Protein AF-0000000080637737 (afdb_homodimer)

Solvent-accessible surface area (backbone atoms only — not comparable to full-atom values): 43503 Å² total; per-residue (Å²): 81,40,26,38,24,38,38,24,80,48,38,53,44,31,70,39,37,52,51,49,50,48,53,51,52,58,51,42,74,76,37,43,33,36,37,25,29,34,24,31,51,66,40,43,60,50,39,50,49,31,47,53,29,14,24,70,58,39,70,64,30,56,56,54,51,49,51,52,50,50,51,53,50,50,29,47,37,65,68,52,45,85,46,72,65,33,52,56,42,44,51,58,49,48,51,52,52,48,50,50,50,52,50,42,48,49,24,30,74,71,48,49,68,52,56,53,53,47,22,46,52,37,43,48,26,12,50,47,40,30,51,52,52,30,43,51,40,42,72,73,70,46,61,51,38,72,38,63,24,48,76,28,34,36,24,48,85,42,52,54,50,25,48,69,42,57,71,63,19,26,53,40,36,33,64,73,63,65,69,76,42,40,33,27,29,30,19,28,37,19,5,23,91,88,61,48,52,24,21,46,36,83,62,13,31,57,26,38,32,22,44,50,21,45,25,61,61,24,71,32,27,34,42,32,42,92,43,61,35,50,48,30,31,57,50,92,69,29,74,76,40,46,72,36,60,47,36,27,54,66,48,48,28,42,34,22,58,33,54,36,88,79,48,60,51,68,27,42,48,45,17,60,75,65,66,34,32,35,31,30,25,11,68,88,45,67,83,50,85,28,14,38,33,26,84,76,42,70,85,67,94,46,60,50,62,32,42,26,44,37,71,55,19,23,39,39,35,43,33,13,77,43,36,57,87,44,75,39,54,66,17,50,55,36,38,30,30,28,74,62,68,44,65,68,58,34,35,13,17,31,36,52,55,24,36,46,24,38,27,31,46,50,89,43,45,66,56,40,52,51,32,45,53,65,69,43,40,69,42,37,72,68,55,21,27,66,58,76,45,74,47,70,60,17,16,39,40,33,42,30,13,80,58,36,45,85,42,50,31,53,63,9,54,52,32,35,51,38,16,76,70,62,47,52,71,42,30,34,12,18,21,70,76,30,32,35,43,22,34,30,29,46,38,91,49,38,57,58,47,52,42,46,49,44,32,73,55,65,76,89,79,40,27,38,25,38,40,24,79,49,37,54,44,31,72,38,37,51,52,48,50,50,53,50,52,56,50,42,75,75,37,44,34,37,37,25,29,34,23,32,50,65,40,42,60,50,38,50,52,31,47,53,28,15,24,71,58,39,71,64,30,56,58,52,51,50,50,50,50,49,50,52,50,51,30,47,40,65,67,54,44,86,45,72,64,32,50,55,44,45,50,57,48,48,52,53,51,49,51,51,50,53,52,42,50,49,24,29,74,69,47,49,66,51,57,54,52,47,23,47,52,38,42,45,26,12,50,47,41,30,52,52,51,30,45,51,39,41,72,73,69,45,61,50,38,73,38,62,24,47,77,28,35,35,24,46,84,43,52,54,50,26,48,69,43,58,72,63,18,25,52,40,36,33,63,72,64,64,70,78,42,40,34,28,27,31,19,28,38,19,5,24,91,89,62,47,52,22,21,45,36,84,63,14,33,57,25,38,32,21,44,51,21,44,25,61,60,23,70,33,28,35,43,32,40,91,44,62,36,51,47,29,31,58,52,91,67,29,76,75,41,46,70,37,59,47,35,28,54,65,47,48,30,43,34,22,59,32,54,37,88,76,50,62,50,70,28,42,50,47,17,60,75,66,66,32,33,35,30,29,24,12,69,88,44,68,85,51,85,27,13,37,31,28,86,78,42,71,85,67,95,46,60,50,62,32,42,26,44,38,71,55,19,23,38,40,35,44,32,12,76,43,36,56,88,44,76,40,55,67,16,50,53,35,38,29,30,28,76,62,68,43,66,68,58,33,35,14,17,32,36,51,55,24,37,45,24,37,27,29,46,48,90,41,44,66,57,39,52,52,32,44,52,65,69,41,38,68,41,35,72,69,55,20,26,64,59,76,46,73,47,69,60,17,16,40,40,34,43,29,14,80,59,35,45,85,43,49,32,53,65,7,52,52,32,35,52,38,16,76,71,60,47,51,70,43,31,33,12,17,22,70,76,31,34,34,44,21,35,30,29,47,39,90,48,39,58,56,46,53,41,46,49,44,31,72,55,65,74,88

Foldseek 3Di:
DEEEEEEQVQLQAQVSLVLVLVVQVVVLVPAFYEYEYFFHPPVLVLLLVLLLCLLQLNPCSVVSLVVVLVRLLRRLCSLQNDDPLSVVLNVVLVVLSVVLVVLSNVSNVVSDADLLSSLVSSQSRLVNSLSSSQSSCVSVVFQEDEAEQQQQWEFDDPAQATHTPQVRSLQSLQVVRVDRGHYYYYFQWYHHPVSRIGGRHPPRSLLVSLSSCLSNVHQAYEYEDADAAQWQEDCVLPVPIDFAAEDELVLVQVQCLFPRVQDHSVSCVSCVVSFHKYFYHYSVCRVRRYYIYTHDDDDDDFLFRHKGKDWQKKKKKWFFQLLAPPPCPVVLLVVLCVVLVWDWSDWDDPDRSGIIMTMGGNVCVVSSQVSCCVSCVVCCVVRRIPDIDMDTQKMKMKTFHQSQPPDPCPVVLLVVLCVVVVWDWDDWDDDDSSGMIMTMTHNVCVSVSRNSNCCSTVVD/DEEEEEEQVQQQAQVSLVLVLVVQVVVLVPAFYEYEYFFHPPVLVLLLVLLLCLLQLNPCSVVSLVVVLVRLLRRLCSLQNDDPLSVVLNVVLVVLSVVLVVLSNVSNVVSDADLLSSLVSSQSRLVNSLSSSQSSCVSVVFQEDEAEQQQQWEFDDPAQATHTPQVRSLQSLQVVRVDRGHYYYYFQWYHHPVSRIGGRHPPRSLLVSLSSCLSNVHQAYEYEDADAAQWQEDCVLPVPIDFAAEDELVLVQVQCLFPRVQDHSVSCVSCVVSFHKYFYHYSVCRVRRYYIYTHDDDDDDFLFRHKGKDWQKKKKKWFFQLLAPPPCPVVLLVVLCVVLVWDWSDWDDPDRSGIIMTMGGNVCVVSSQVSCCVSCVVCCVVRRIPDIDMDTQKMKMKTFHQSQPPDPCLVVLLVVLCVVVVWDWDDWDDDDSSGMIMTMTHNVCVSVSRNSNCCSTVVD

Secondary structure (DSSP, 8-state):
-EEEEE-GGGGSSHHHHHHHHHHHHHHHTTS-EEEEEPPPTTHHHHHHHHHHHHHTT-TTHHHHHHHHHHHHHHHHHHHHTTSHHHHHHHHHHHHHHHHHHHHHHHHHHHT---HHHHHHHHHHHHHHHHHHHHHHHHHTT--EEEE-GGGT-BB-S-TTSPPB-HHHHHHHHHHHT-SSSEEEEE-SEEE-TT--EEE--TTHHHHHHHHHHHHHT-SEEEEEESSSS-BSS-TTT-TT--B-SEEEHHHHHHHHHTT-TT--GGGGHHHHHTT--EEEEETTSTTS--EEEESSPPP-SSS-SEEEEEEEEEEEEEE-GGGTT-TTHHHHHHHHHHHTTPPEEEEEE-SSSSEEEEEEEGGGHHHHHHHHHHHTHHHHHTTSS--EEEEEEEEEEEEE-GGGTT-TTHHHHHHHHHHHTT----EEEE-TT-SEEEEEEEHHHHHHHHHHHHHHHH--/-EEEEE-GGGGSSHHHHHHHHHHHHHHHTTS-EEEEEPPPTTHHHHHHHHHHHHHTT-TTHHHHHHHHHHHHHHHHHHHHTTSHHHHHHHHHHHHHHHHHHHHHHHHHHHT---HHHHHHHHHHHHHHHHHHHHHHHHHTT--EEEE-GGGT-BB-S-TTSPPB-HHHHHHHHHHHT-SSSEEEEE-SEEE-TT--EEE--TTHHHHHHHHHHHHHT-SEEEEEESSSS-BSS-TTT-TT--B-SEEEHHHHHHHHHTT-TT--GGGGHHHHHTT--EEEEETTSTTS--EEEESSPPP-SSS-SEEEEEEEEEEEEEE-GGGTT-TTHHHHHHHHHHHTTPPEEEEEE-SSSSEEEEEEEGGGHHHHHHHHHHHTHHHHHTTSS--EEEEEEEEEEEEE-GGGTT-TTHHHHHHHHHHHTT----EEEE-TT-SEEEEEEEHHHHHHHHHHHHHHHH--

Structure (mmCIF, N/CA/C/O backbone):
data_AF-0000000080637737-model_v1
#
loop_
_entity.id
_entity.type
_entity.pdbx_description
1 polymer Aspartokinase
#
loop_
_atom_site.group_PDB
_atom_site.id
_atom_site.type_symbol
_atom_site.label_atom_id
_atom_site.label_alt_id
_atom_site.label_comp_id
_atom_site.label_asym_id
_atom_site.label_entity_id
_atom_site.label_seq_id
_atom_site.pdbx_PDB_ins_code
_atom_site.Cartn_x
_atom_site.Cartn_y
_atom_site.Cartn_z
_atom_site.occupancy
_atom_site.B_iso_or_equiv
_atom_site.auth_seq_id
_atom_site.auth_comp_id
_atom_site.auth_asym_id
_atom_site.auth_atom_id
_atom_site.pdbx_PDB_model_num
ATOM 1 N N . MET A 1 1 ? -8.844 -33.062 -26.75 1 93.81 1 MET A N 1
ATOM 2 C CA . MET A 1 1 ? -7.668 -33.625 -26.078 1 93.81 1 MET A CA 1
ATOM 3 C C . MET A 1 1 ? -7.648 -33.219 -24.609 1 93.81 1 MET A C 1
ATOM 5 O O . MET A 1 1 ? -8.008 -32.094 -24.25 1 93.81 1 MET A O 1
ATOM 9 N N . LYS A 1 2 ? -7.309 -34.188 -23.781 1 95.25 2 LYS A N 1
ATOM 10 C CA . LYS A 1 2 ? -7.137 -33.938 -22.359 1 95.25 2 LYS A CA 1
ATOM 11 C C . LYS A 1 2 ? -5.66 -33.781 -22 1 95.25 2 LYS A C 1
ATOM 13 O O . LYS A 1 2 ? -4.812 -34.531 -22.484 1 95.25 2 LYS A O 1
ATOM 18 N N . VAL A 1 3 ? -5.445 -32.719 -21.234 1 97.88 3 VAL A N 1
ATOM 19 C CA . VAL A 1 3 ? -4.082 -32.531 -20.75 1 97.88 3 VAL A CA 1
ATOM 20 C C . VAL A 1 3 ? -4.008 -32.906 -19.266 1 97.88 3 VAL A C 1
ATOM 22 O O . VAL A 1 3 ? -4.793 -32.375 -18.469 1 97.88 3 VAL A O 1
ATOM 25 N N . MET A 1 4 ? -3.104 -33.781 -18.938 1 98.25 4 MET A N 1
ATOM 26 C CA . MET A 1 4 ? -2.93 -34.219 -17.562 1 98.25 4 MET A CA 1
ATOM 27 C C . MET A 1 4 ? -1.515 -33.938 -17.078 1 98.25 4 MET A C 1
ATOM 29 O O . MET A 1 4 ? -0.539 -34.344 -17.719 1 98.25 4 MET A O 1
ATOM 33 N N . LYS A 1 5 ? -1.44 -33.219 -16 1 97.5 5 LYS A N 1
ATOM 34 C CA . LYS A 1 5 ? -0.132 -32.969 -15.414 1 97.5 5 LYS A CA 1
ATOM 35 C C . LYS A 1 5 ? 0.053 -33.719 -14.109 1 97.5 5 LYS A C 1
ATOM 37 O O . LYS A 1 5 ? -0.83 -33.719 -13.25 1 97.5 5 LYS A O 1
ATOM 42 N N . PHE A 1 6 ? 1.183 -34.375 -13.984 1 97.38 6 PHE A N 1
ATOM 43 C CA . PHE A 1 6 ? 1.518 -35.094 -12.758 1 97.38 6 PHE A CA 1
ATOM 44 C C . PHE A 1 6 ? 2.799 -34.562 -12.141 1 97.38 6 PHE A C 1
ATOM 46 O O . PHE A 1 6 ? 3.834 -34.5 -12.805 1 97.38 6 PHE A O 1
ATOM 53 N N . GLY A 1 7 ? 2.666 -34.219 -10.898 1 93.12 7 GLY A N 1
ATOM 54 C CA . GLY A 1 7 ? 3.797 -33.656 -10.18 1 93.12 7 GLY A CA 1
ATOM 55 C C . GLY A 1 7 ? 4.766 -34.719 -9.672 1 93.12 7 GLY A C 1
ATOM 56 O O . GLY A 1 7 ? 4.527 -35.906 -9.836 1 93.12 7 GLY A O 1
ATOM 57 N N . GLY A 1 8 ? 5.789 -34.219 -9.016 1 92.94 8 GLY A N 1
ATOM 58 C CA . GLY A 1 8 ? 6.859 -35.094 -8.562 1 92.94 8 GLY A CA 1
ATOM 59 C C . GLY A 1 8 ? 6.395 -36.156 -7.586 1 92.94 8 GLY A C 1
ATOM 60 O O . GLY A 1 8 ? 6.867 -37.281 -7.625 1 92.94 8 GLY A O 1
ATOM 61 N N . SER A 1 9 ? 5.508 -35.781 -6.754 1 91.19 9 SER A N 1
ATOM 62 C CA . SER A 1 9 ? 5.004 -36.75 -5.77 1 91.19 9 SER A CA 1
ATOM 63 C C . SER A 1 9 ? 4.227 -37.875 -6.441 1 91.19 9 SER A C 1
ATOM 65 O O . SER A 1 9 ? 4.207 -39 -5.945 1 91.19 9 SER A O 1
ATOM 67 N N . SER A 1 10 ? 3.625 -37.625 -7.547 1 94.25 10 SER A N 1
ATOM 68 C CA . SER A 1 10 ? 2.822 -38.625 -8.273 1 94.25 10 SER A CA 1
ATOM 69 C C . SER A 1 10 ? 3.705 -39.562 -9.062 1 94.25 10 SER A C 1
ATOM 71 O O . SER A 1 10 ? 3.27 -40.656 -9.43 1 94.25 10 SER A O 1
ATOM 73 N N . VAL A 1 11 ? 4.953 -39.125 -9.312 1 96.44 11 VAL A N 1
ATOM 74 C CA . VAL A 1 11 ? 5.828 -39.938 -10.156 1 96.44 11 VAL A CA 1
ATOM 75 C C . VAL A 1 11 ? 7.125 -40.25 -9.406 1 96.44 11 VAL A C 1
ATOM 77 O O . VAL A 1 11 ? 8.203 -40.281 -10.008 1 96.44 11 VAL A O 1
ATOM 80 N N . ALA A 1 12 ? 7.043 -40.5 -8.156 1 95 12 ALA A N 1
ATOM 81 C CA . ALA A 1 12 ? 8.203 -40.562 -7.273 1 95 12 ALA A CA 1
ATOM 82 C C . ALA A 1 12 ? 8.961 -41.875 -7.477 1 95 12 ALA A C 1
ATOM 84 O O . ALA A 1 12 ? 10.172 -41.938 -7.258 1 95 12 ALA A O 1
ATOM 85 N N . ASP A 1 13 ? 8.242 -42.969 -7.844 1 95 13 ASP A N 1
ATOM 86 C CA . ASP A 1 13 ? 8.859 -44.281 -7.984 1 95 13 ASP A CA 1
ATOM 87 C C . ASP A 1 13 ? 8.078 -45.125 -8.969 1 95 13 ASP A C 1
ATOM 89 O O . ASP A 1 13 ? 7.156 -44.656 -9.633 1 95 13 ASP A O 1
ATOM 93 N N . GLY A 1 14 ? 8.531 -46.344 -9.094 1 96.06 14 GLY A N 1
ATOM 94 C CA . GLY A 1 14 ? 7.961 -47.25 -10.07 1 96.06 14 GLY A CA 1
ATOM 95 C C . GLY A 1 14 ? 6.469 -47.438 -9.891 1 96.06 14 GLY A C 1
ATOM 96 O O . GLY A 1 14 ? 5.688 -47.188 -10.812 1 96.06 14 GLY A O 1
ATOM 97 N N . PRO A 1 15 ? 6.102 -47.844 -8.727 1 96.44 15 PRO A N 1
ATOM 98 C CA . PRO A 1 15 ? 4.676 -48.094 -8.5 1 96.44 15 PRO A CA 1
ATOM 99 C C . PRO A 1 15 ? 3.818 -46.875 -8.758 1 96.44 15 PRO A C 1
ATOM 101 O O . PRO A 1 15 ? 2.725 -46.969 -9.32 1 96.44 15 PRO A O 1
ATOM 104 N N . LYS A 1 16 ? 4.227 -45.75 -8.383 1 96.31 16 LYS A N 1
ATOM 105 C CA . LYS A 1 16 ? 3.467 -44.531 -8.602 1 96.31 16 LYS A CA 1
ATOM 106 C C . LYS A 1 16 ? 3.389 -44.188 -10.086 1 96.31 16 LYS A C 1
ATOM 108 O O . LYS A 1 16 ? 2.35 -43.75 -10.57 1 96.31 16 LYS A O 1
ATOM 113 N N . ILE A 1 17 ? 4.492 -44.406 -10.742 1 97.62 17 ILE A N 1
ATOM 114 C CA . ILE A 1 17 ? 4.5 -44.156 -12.18 1 97.62 17 ILE A CA 1
ATOM 115 C C . ILE A 1 17 ? 3.541 -45.125 -12.875 1 97.62 17 ILE A C 1
ATOM 117 O O . ILE A 1 17 ? 2.799 -44.719 -13.781 1 97.62 17 ILE A O 1
ATOM 121 N N . ALA A 1 18 ? 3.611 -46.312 -12.445 1 97.75 18 ALA A N 1
ATOM 122 C CA . ALA A 1 18 ? 2.684 -47.312 -13 1 97.75 18 ALA A CA 1
ATOM 123 C C . ALA A 1 18 ? 1.235 -46.875 -12.805 1 97.75 18 ALA A C 1
ATOM 125 O O . ALA A 1 18 ? 0.406 -47.031 -13.703 1 97.75 18 ALA A O 1
ATOM 126 N N . HIS A 1 19 ? 1.004 -46.438 -11.648 1 97.12 19 HIS A N 1
ATOM 127 C CA . HIS A 1 19 ? -0.334 -45.938 -11.336 1 97.12 19 HIS A CA 1
ATOM 128 C C . HIS A 1 19 ? -0.714 -44.781 -12.234 1 97.12 19 HIS A C 1
ATOM 130 O O . HIS A 1 19 ? -1.833 -44.719 -12.75 1 97.12 19 HIS A O 1
ATOM 136 N N . VAL A 1 20 ? 0.157 -43.844 -12.391 1 97.5 20 VAL A N 1
ATOM 137 C CA . VAL A 1 20 ? -0.059 -42.688 -13.258 1 97.5 20 VAL A CA 1
ATOM 138 C C . VAL A 1 20 ? -0.357 -43.156 -14.68 1 97.5 20 VAL A C 1
ATOM 140 O O . VAL A 1 20 ? -1.275 -42.656 -15.328 1 97.5 20 VAL A O 1
ATOM 143 N N . VAL A 1 21 ? 0.416 -44.094 -15.172 1 97.94 21 VAL A N 1
ATOM 144 C CA . VAL A 1 21 ? 0.25 -44.625 -16.516 1 97.94 21 VAL A CA 1
ATOM 145 C C . VAL A 1 21 ? -1.136 -45.25 -16.672 1 97.94 21 VAL A C 1
ATOM 147 O O . VAL A 1 21 ? -1.774 -45.125 -17.719 1 97.94 21 VAL A O 1
ATOM 150 N N . GLU A 1 22 ? -1.545 -45.875 -15.633 1 97.38 22 GLU A N 1
ATOM 151 C CA . GLU A 1 22 ? -2.891 -46.438 -15.656 1 97.38 22 GLU A CA 1
ATOM 152 C C . GLU A 1 22 ? -3.945 -45.344 -15.805 1 97.38 22 GLU A C 1
ATOM 154 O O . GLU A 1 22 ? -4.922 -45.531 -16.547 1 97.38 22 GLU A O 1
ATOM 159 N N . LEU A 1 23 ? -3.805 -44.344 -15.102 1 97.12 23 LEU A N 1
ATOM 160 C CA . LEU A 1 23 ? -4.734 -43.219 -15.195 1 97.12 23 LEU A CA 1
ATOM 161 C C . LEU A 1 23 ? -4.723 -42.625 -16.594 1 97.12 23 LEU A C 1
ATOM 163 O O . LEU A 1 23 ? -5.773 -42.281 -17.141 1 97.12 23 LEU A O 1
ATOM 167 N N . VAL A 1 24 ? -3.572 -42.5 -17.141 1 97.75 24 VAL A N 1
ATOM 168 C CA . VAL A 1 24 ? -3.404 -41.906 -18.469 1 97.75 24 VAL A CA 1
ATOM 169 C C . VAL A 1 24 ? -4.066 -42.812 -19.5 1 97.75 24 VAL A C 1
ATOM 171 O O . VAL A 1 24 ? -4.762 -42.344 -20.406 1 97.75 24 VAL A O 1
ATOM 174 N N . ARG A 1 25 ? -3.824 -44.094 -19.359 1 97 25 ARG A N 1
ATOM 175 C CA . ARG A 1 25 ? -4.41 -45.062 -20.281 1 97 25 ARG A CA 1
ATOM 176 C C . ARG A 1 25 ? -5.934 -45 -20.219 1 97 25 ARG A C 1
ATOM 178 O O . ARG A 1 25 ? -6.609 -45.094 -21.234 1 97 25 ARG A O 1
ATOM 185 N N . LYS A 1 26 ? -6.406 -44.969 -19.062 1 95.62 26 LYS A N 1
ATOM 186 C CA . LYS A 1 26 ? -7.852 -44.875 -18.875 1 95.62 26 LYS A CA 1
ATOM 187 C C . LYS A 1 26 ? -8.414 -43.625 -19.562 1 95.62 26 LYS A C 1
ATOM 189 O O . LYS A 1 26 ? -9.469 -43.688 -20.203 1 95.62 26 LYS A O 1
ATOM 194 N N . ALA A 1 27 ? -7.805 -42.562 -19.375 1 94.56 27 ALA A N 1
ATOM 195 C CA . ALA A 1 27 ? -8.242 -41.312 -20.016 1 94.56 27 ALA A CA 1
ATOM 196 C C . ALA A 1 27 ? -8.18 -41.438 -21.531 1 94.56 27 ALA A C 1
ATOM 198 O O . ALA A 1 27 ? -9.047 -40.906 -22.25 1 94.56 27 ALA A O 1
ATOM 199 N N . ARG A 1 28 ? -7.172 -42.094 -22.016 1 95 28 ARG A N 1
ATOM 200 C CA . ARG A 1 28 ? -6.941 -42.25 -23.453 1 95 28 ARG A CA 1
ATOM 201 C C . ARG A 1 28 ? -8.078 -43.031 -24.109 1 95 28 ARG A C 1
ATOM 203 O O . ARG A 1 28 ? -8.352 -42.844 -25.297 1 95 28 ARG A O 1
ATOM 210 N N . GLU A 1 29 ? -8.711 -43.844 -23.391 1 93.5 29 GLU A N 1
ATOM 211 C CA . GLU A 1 29 ? -9.836 -44.625 -23.922 1 93.5 29 GLU A CA 1
ATOM 212 C C . GLU A 1 29 ? -10.961 -43.688 -24.391 1 93.5 29 GLU A C 1
ATOM 214 O O . GLU A 1 29 ? -11.719 -44.031 -25.297 1 93.5 29 GLU A O 1
ATOM 219 N N . ARG A 1 30 ? -10.977 -42.562 -23.875 1 91 30 ARG A N 1
ATOM 220 C CA . ARG A 1 30 ? -12.102 -41.688 -24.141 1 91 30 ARG A CA 1
ATOM 221 C C . ARG A 1 30 ? -11.711 -40.594 -25.141 1 91 30 ARG A C 1
ATOM 223 O O . ARG A 1 30 ? -12.539 -40.125 -25.938 1 91 30 ARG A O 1
ATOM 230 N N . GLU A 1 31 ? -10.508 -40.125 -25.031 1 90.5 31 GLU A N 1
ATOM 231 C CA . GLU A 1 31 ? -10.055 -39.031 -25.859 1 90.5 31 GLU A CA 1
ATOM 232 C C . GLU A 1 31 ? -8.531 -38.969 -25.938 1 90.5 31 GLU A C 1
ATOM 234 O O . GLU A 1 31 ? -7.844 -39.656 -25.156 1 90.5 31 GLU A O 1
ATOM 239 N N . PRO A 1 32 ? -8.016 -38.25 -26.922 1 93.5 32 PRO A N 1
ATOM 240 C CA . PRO A 1 32 ? -6.566 -38.062 -26.953 1 93.5 32 PRO A CA 1
ATOM 241 C C . PRO A 1 32 ? -6.016 -37.406 -25.688 1 93.5 32 PRO A C 1
ATOM 243 O O . PRO A 1 32 ? -6.684 -36.562 -25.094 1 93.5 32 PRO A O 1
ATOM 246 N N . VAL A 1 33 ? -4.77 -37.844 -25.344 1 96.88 33 VAL A N 1
ATOM 247 C CA . VAL A 1 33 ? -4.238 -37.344 -24.062 1 96.88 33 VAL A CA 1
ATOM 248 C C . VAL A 1 33 ? -2.818 -36.844 -24.266 1 96.88 33 VAL A C 1
ATOM 250 O O . VAL A 1 33 ? -2.029 -37.406 -25 1 96.88 33 VAL A O 1
ATOM 253 N N . ALA A 1 34 ? -2.559 -35.688 -23.75 1 98.06 34 ALA A N 1
ATOM 254 C CA . ALA A 1 34 ? -1.2 -35.219 -23.516 1 98.06 34 ALA A CA 1
ATOM 255 C C . ALA A 1 34 ? -0.868 -35.188 -22.016 1 98.06 34 ALA A C 1
ATOM 257 O O . ALA A 1 34 ? -1.606 -34.625 -21.219 1 98.06 34 ALA A O 1
ATOM 258 N N . VAL A 1 35 ? 0.17 -35.875 -21.656 1 98.5 35 VAL A N 1
ATOM 259 C CA . VAL A 1 35 ? 0.587 -35.938 -20.266 1 98.5 35 VAL A CA 1
ATOM 260 C C . VAL A 1 35 ? 1.843 -35.094 -20.047 1 98.5 35 VAL A C 1
ATOM 262 O O . VAL A 1 35 ? 2.822 -35.25 -20.781 1 98.5 35 VAL A O 1
ATOM 265 N N . VAL A 1 36 ? 1.739 -34.156 -19.109 1 98.5 36 VAL A N 1
ATOM 266 C CA . VAL A 1 36 ? 2.885 -33.344 -18.719 1 98.5 36 VAL A CA 1
ATOM 267 C C . VAL A 1 36 ? 3.471 -33.875 -17.422 1 98.5 36 VAL A C 1
ATOM 269 O O . VAL A 1 36 ? 2.764 -33.969 -16.406 1 98.5 36 VAL A O 1
ATOM 272 N N . LEU A 1 37 ? 4.738 -34.156 -17.422 1 98.31 37 LEU A N 1
ATOM 273 C CA . LEU A 1 37 ? 5.328 -34.781 -16.25 1 98.31 37 LEU A CA 1
ATOM 274 C C . LEU A 1 37 ? 6.426 -33.906 -15.656 1 98.31 37 LEU A C 1
ATOM 276 O O . LEU A 1 37 ? 7.191 -33.281 -16.391 1 98.31 37 LEU A O 1
ATOM 280 N N . SER A 1 38 ? 6.41 -33.875 -14.352 1 97 38 SER A N 1
ATOM 281 C CA . SER A 1 38 ? 7.535 -33.312 -13.617 1 97 38 SER A CA 1
ATOM 282 C C . SER A 1 38 ? 8.648 -34.312 -13.43 1 97 38 SER A C 1
ATOM 284 O O . SER A 1 38 ? 8.5 -35.5 -13.805 1 97 38 SER A O 1
ATOM 286 N N . ALA A 1 39 ? 9.766 -33.781 -12.898 1 97.12 39 ALA A N 1
ATOM 287 C CA . ALA A 1 39 ? 10.797 -34.688 -12.445 1 97.12 39 ALA A CA 1
ATOM 288 C C . ALA A 1 39 ? 10.297 -35.531 -11.273 1 97.12 39 ALA A C 1
ATOM 290 O O . ALA A 1 39 ? 9.344 -35.156 -10.586 1 97.12 39 ALA A O 1
ATOM 291 N N . MET A 1 40 ? 10.891 -36.688 -11.18 1 96.75 40 MET A N 1
ATOM 292 C CA . MET A 1 40 ? 10.594 -37.5 -9.992 1 96.75 40 MET A CA 1
ATOM 293 C C . MET A 1 40 ? 10.875 -36.688 -8.727 1 96.75 40 MET A C 1
ATOM 295 O O . MET A 1 40 ? 11.742 -35.812 -8.711 1 96.75 40 MET A O 1
ATOM 299 N N . LYS A 1 41 ? 10.148 -37.031 -7.715 1 95.38 41 LYS A N 1
ATOM 300 C CA . LYS A 1 41 ? 10.258 -36.312 -6.453 1 95.38 41 LYS A CA 1
ATOM 301 C C . LYS A 1 41 ? 11.711 -36.188 -6.012 1 95.38 41 LYS A C 1
ATOM 303 O O . LYS A 1 41 ? 12.43 -37.188 -5.953 1 95.38 41 LYS A O 1
ATOM 308 N N . GLY A 1 42 ? 12.164 -35 -5.781 1 95.12 42 GLY A N 1
ATOM 309 C CA . GLY A 1 42 ? 13.477 -34.75 -5.211 1 95.12 42 GLY A CA 1
ATOM 310 C C . GLY A 1 42 ? 14.578 -34.688 -6.254 1 95.12 42 GLY A C 1
ATOM 311 O O . GLY A 1 42 ? 15.695 -34.25 -5.961 1 95.12 42 GLY A O 1
ATOM 312 N N . VAL A 1 43 ? 14.352 -35.062 -7.434 1 97 43 VAL A N 1
ATOM 313 C CA . VAL A 1 43 ? 15.383 -35.188 -8.453 1 97 43 VAL A CA 1
ATOM 314 C C . VAL A 1 43 ? 15.867 -33.781 -8.867 1 97 43 VAL A C 1
ATOM 316 O O . VAL A 1 43 ? 17.062 -33.562 -9.039 1 97 43 VAL A O 1
ATOM 319 N N . THR A 1 44 ? 14.953 -32.812 -9.078 1 96.19 44 THR A N 1
ATOM 320 C CA . THR A 1 44 ? 15.367 -31.484 -9.453 1 96.19 44 THR A CA 1
ATOM 321 C C . THR A 1 44 ? 16.328 -30.891 -8.422 1 96.19 44 THR A C 1
ATOM 323 O O . THR A 1 44 ? 17.359 -30.328 -8.781 1 96.19 44 THR A O 1
ATOM 326 N N . ASP A 1 45 ? 16 -31.062 -7.191 1 95.38 45 ASP A N 1
ATOM 327 C CA . ASP A 1 45 ? 16.859 -30.562 -6.121 1 95.38 45 ASP A CA 1
ATOM 328 C C . ASP A 1 45 ? 18.234 -31.25 -6.164 1 95.38 45 ASP A C 1
ATOM 330 O O . ASP A 1 45 ? 19.25 -30.609 -5.926 1 95.38 45 ASP A O 1
ATOM 334 N N . LEU A 1 46 ? 18.188 -32.469 -6.359 1 97.19 46 LEU A N 1
ATOM 335 C CA . LEU A 1 46 ? 19.422 -33.25 -6.453 1 97.19 46 LEU A CA 1
ATOM 336 C C . LEU A 1 46 ? 20.297 -32.75 -7.598 1 97.19 46 LEU A C 1
ATOM 338 O O . LEU A 1 46 ? 21.5 -32.625 -7.449 1 97.19 46 LEU A O 1
ATOM 342 N N . LEU A 1 47 ? 19.703 -32.5 -8.711 1 98.25 47 LEU A N 1
ATOM 343 C CA . LEU A 1 47 ? 20.406 -31.969 -9.883 1 98.25 47 LEU A CA 1
ATOM 344 C C . LEU A 1 47 ? 21.062 -30.625 -9.578 1 98.25 47 LEU A C 1
ATOM 346 O O . LEU A 1 47 ? 22.234 -30.406 -9.914 1 98.25 47 LEU A O 1
ATOM 350 N N . LEU A 1 48 ? 20.312 -29.766 -8.992 1 96.75 48 LEU A N 1
ATOM 351 C CA . LEU A 1 48 ? 20.828 -28.453 -8.664 1 96.75 48 LEU A CA 1
ATOM 352 C C . LEU A 1 48 ? 21.969 -28.547 -7.656 1 96.75 48 LEU A C 1
ATOM 354 O O . LEU A 1 48 ? 22.953 -27.828 -7.762 1 96.75 48 LEU A O 1
ATOM 358 N N . SER A 1 49 ? 21.797 -29.422 -6.715 1 97.5 49 SER A N 1
ATOM 359 C CA . SER A 1 49 ? 22.844 -29.672 -5.742 1 97.5 49 SER A CA 1
ATOM 360 C C . SER A 1 49 ? 24.125 -30.172 -6.422 1 97.5 49 SER A C 1
ATOM 362 O O . SER A 1 49 ? 25.219 -29.734 -6.09 1 97.5 49 SER A O 1
ATOM 364 N N . MET A 1 50 ? 23.984 -31.047 -7.344 1 98.19 50 MET A N 1
ATOM 365 C CA . MET A 1 50 ? 25.125 -31.578 -8.086 1 98.19 50 MET A CA 1
ATOM 366 C C . MET A 1 50 ? 25.844 -30.469 -8.844 1 98.19 50 MET A C 1
ATOM 368 O O . MET A 1 50 ? 27.078 -30.422 -8.875 1 98.19 50 MET A O 1
ATOM 372 N N . ALA A 1 51 ? 25.047 -29.625 -9.453 1 97.56 51 ALA A N 1
ATOM 373 C CA . ALA A 1 51 ? 25.641 -28.516 -10.195 1 97.56 51 ALA A CA 1
ATOM 374 C C . ALA A 1 51 ? 26.453 -27.609 -9.281 1 97.56 51 ALA A C 1
ATOM 376 O O . ALA A 1 51 ? 27.547 -27.172 -9.648 1 97.56 51 ALA A O 1
ATOM 377 N N . ARG A 1 52 ? 25.938 -27.344 -8.141 1 96.81 52 ARG A N 1
ATOM 378 C CA . ARG A 1 52 ? 26.641 -26.484 -7.176 1 96.81 52 ARG A CA 1
ATOM 379 C C . ARG A 1 52 ? 27.922 -27.156 -6.691 1 96.81 52 ARG A C 1
ATOM 381 O O . ARG A 1 52 ? 28.953 -26.484 -6.555 1 96.81 52 ARG A O 1
ATOM 388 N N . LYS A 1 53 ? 27.828 -28.359 -6.363 1 97.44 53 LYS A N 1
ATOM 389 C CA . LYS A 1 53 ? 29 -29.125 -5.941 1 97.44 53 LYS A CA 1
ATOM 390 C C . LYS A 1 53 ? 30.062 -29.125 -7.035 1 97.44 53 LYS A C 1
ATOM 392 O O . LYS A 1 53 ? 31.25 -28.922 -6.758 1 97.44 53 LYS A O 1
ATOM 397 N N . ALA A 1 54 ? 29.641 -29.359 -8.273 1 97.12 54 ALA A N 1
ATOM 398 C CA . ALA A 1 54 ? 30.562 -29.359 -9.406 1 97.12 54 ALA A CA 1
ATOM 399 C C . ALA A 1 54 ? 31.234 -28 -9.555 1 97.12 54 ALA A C 1
ATOM 401 O O . ALA A 1 54 ? 32.438 -27.922 -9.781 1 97.12 54 ALA A O 1
ATOM 402 N N . GLU A 1 55 ? 30.422 -27.016 -9.484 1 96.62 55 GLU A N 1
ATOM 403 C CA . GLU A 1 55 ? 30.938 -25.641 -9.594 1 96.62 55 GLU A CA 1
ATOM 404 C C . GLU A 1 55 ? 32.031 -25.375 -8.555 1 96.62 55 GLU A C 1
ATOM 406 O O . GLU A 1 55 ? 33 -24.703 -8.836 1 96.62 55 GLU A O 1
ATOM 411 N N . SER A 1 56 ? 31.859 -25.922 -7.367 1 96.81 56 SER A N 1
ATOM 412 C CA . SER A 1 56 ? 32.781 -25.703 -6.262 1 96.81 56 SER A CA 1
ATOM 413 C C . SER A 1 56 ? 33.969 -26.656 -6.32 1 96.81 56 SER A C 1
ATOM 415 O O . SER A 1 56 ? 34.875 -26.578 -5.488 1 96.81 56 SER A O 1
ATOM 417 N N . GLY A 1 57 ? 33.906 -27.547 -7.164 1 94.12 57 GLY A N 1
ATOM 418 C CA . GLY A 1 57 ? 34.969 -28.531 -7.281 1 94.12 57 GLY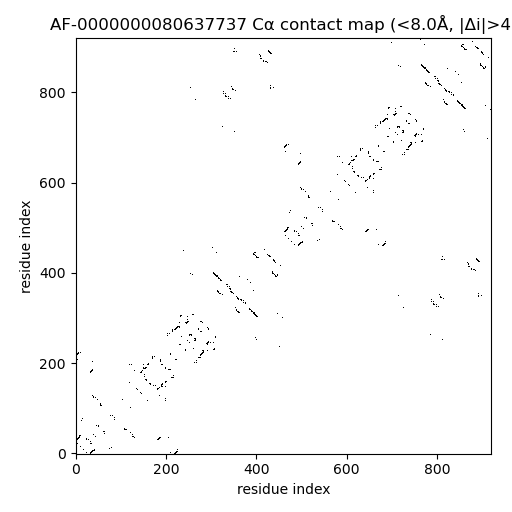 A CA 1
ATOM 419 C C . GLY A 1 57 ? 34.844 -29.688 -6.309 1 94.12 57 GLY A C 1
ATOM 420 O O . GLY A 1 57 ? 35.812 -30.406 -6.062 1 94.12 57 GLY A O 1
ATOM 421 N N . ASP A 1 58 ? 33.688 -29.812 -5.719 1 96.62 58 ASP A N 1
ATOM 422 C CA . ASP A 1 58 ? 33.406 -30.922 -4.812 1 96.62 58 ASP A CA 1
ATOM 423 C C . ASP A 1 58 ? 33.094 -32.188 -5.594 1 96.62 58 ASP A C 1
ATOM 425 O O . ASP A 1 58 ? 32.062 -32.312 -6.238 1 96.62 58 ASP A O 1
ATOM 429 N N . PRO A 1 59 ? 33.938 -33.219 -5.516 1 94.31 59 PRO A N 1
ATOM 430 C CA . PRO A 1 59 ? 33.75 -34.406 -6.336 1 94.31 59 PRO A CA 1
ATOM 431 C C . PRO A 1 59 ? 32.594 -35.281 -5.863 1 94.31 59 PRO A C 1
ATOM 433 O O . PRO A 1 59 ? 32.188 -36.219 -6.555 1 94.31 59 PRO A O 1
ATOM 436 N N . SER A 1 60 ? 32 -34.906 -4.77 1 97.44 60 SER A N 1
ATOM 437 C CA . SER A 1 60 ? 30.922 -35.719 -4.207 1 97.44 60 SER A CA 1
ATOM 438 C C . SER A 1 60 ? 29.688 -35.719 -5.105 1 97.44 60 SER A C 1
ATOM 440 O O . SER A 1 60 ? 28.781 -36.531 -4.938 1 97.44 60 SER A O 1
ATOM 442 N N . TYR A 1 61 ? 29.641 -34.781 -6.102 1 97.69 61 TYR A N 1
ATOM 443 C CA . TYR A 1 61 ? 28.516 -34.781 -7.027 1 97.69 61 TYR A CA 1
ATOM 444 C C . TYR A 1 61 ? 28.469 -36.094 -7.82 1 97.69 61 TYR A C 1
ATOM 446 O O . TYR A 1 61 ? 27.406 -36.5 -8.297 1 97.69 61 TYR A O 1
ATOM 454 N N . ARG A 1 62 ? 29.594 -36.812 -7.965 1 97.56 62 ARG A N 1
ATOM 455 C CA . ARG A 1 62 ? 29.656 -38.094 -8.688 1 97.56 62 ARG A CA 1
ATOM 456 C C . ARG A 1 62 ? 28.891 -39.188 -7.941 1 97.56 62 ARG A C 1
ATOM 458 O O . ARG A 1 62 ? 28.297 -40.062 -8.562 1 97.56 62 ARG A O 1
ATOM 465 N N . GLU A 1 63 ? 29.031 -39.094 -6.637 1 98 63 GLU A N 1
ATOM 466 C CA . GLU A 1 63 ? 28.25 -40.031 -5.828 1 98 63 GLU A CA 1
ATOM 467 C C . GLU A 1 63 ? 26.75 -39.75 -5.988 1 98 63 GLU A C 1
ATOM 469 O O . GLU A 1 63 ? 25.953 -40.688 -6.047 1 98 63 GLU A O 1
ATOM 474 N N . ASP A 1 64 ? 26.391 -38.469 -5.969 1 98.12 64 ASP A N 1
ATOM 475 C CA . ASP A 1 64 ? 25 -38.094 -6.195 1 98.12 64 ASP A CA 1
ATOM 476 C C . ASP A 1 64 ? 24.516 -38.594 -7.559 1 98.12 64 ASP A C 1
ATOM 478 O O . ASP A 1 64 ? 23.375 -39.062 -7.688 1 98.12 64 ASP A O 1
ATOM 482 N N . LEU A 1 65 ? 25.375 -38.438 -8.562 1 98.25 65 LEU A N 1
ATOM 483 C CA . LEU A 1 65 ? 25.031 -38.875 -9.906 1 98.25 65 LEU A CA 1
ATOM 484 C C . LEU A 1 65 ? 24.844 -40.406 -9.945 1 98.25 65 LEU A C 1
ATOM 486 O O . LEU A 1 65 ? 23.953 -40.906 -10.625 1 98.25 65 LEU A O 1
ATOM 490 N N . SER A 1 66 ? 25.672 -41.094 -9.25 1 98.06 66 SER A N 1
ATOM 491 C CA . SER A 1 66 ? 25.547 -42.562 -9.148 1 98.06 66 SER A CA 1
ATOM 492 C C . SER A 1 66 ? 24.234 -42.938 -8.477 1 98.06 66 SER A C 1
ATOM 494 O O . SER A 1 66 ? 23.578 -43.906 -8.891 1 98.06 66 SER A O 1
ATOM 496 N N . SER A 1 67 ? 23.953 -42.25 -7.441 1 97.69 67 SER A N 1
ATOM 497 C CA . SER A 1 67 ? 22.688 -42.5 -6.746 1 97.69 67 SER A CA 1
ATOM 498 C C . SER A 1 67 ? 21.5 -42.25 -7.668 1 97.69 67 SER A C 1
ATOM 500 O O . SER A 1 67 ? 20.547 -43.031 -7.656 1 97.69 67 SER A O 1
ATOM 502 N N . LEU A 1 68 ? 21.516 -41.188 -8.422 1 98.12 68 LEU A N 1
ATOM 503 C CA . LEU A 1 68 ? 20.453 -40.906 -9.383 1 98.12 68 LEU A CA 1
ATOM 504 C C . LEU A 1 68 ? 20.344 -42 -10.43 1 98.12 68 LEU A C 1
ATOM 506 O O . LEU A 1 68 ? 19.25 -42.406 -10.789 1 98.12 68 LEU A O 1
ATOM 510 N N . THR A 1 69 ? 21.469 -42.469 -10.922 1 98.12 69 THR A N 1
ATOM 511 C CA . THR A 1 69 ? 21.516 -43.531 -11.914 1 98.12 69 THR A CA 1
ATOM 512 C C . THR A 1 69 ? 20.875 -44.812 -11.367 1 98.12 69 THR A C 1
ATOM 514 O O . THR A 1 69 ? 20.078 -45.438 -12.047 1 98.12 69 THR A O 1
ATOM 517 N N . SER A 1 70 ? 21.25 -45.094 -10.148 1 97.56 70 SER A N 1
ATOM 518 C CA . SER A 1 70 ? 20.688 -46.281 -9.508 1 97.56 70 SER A CA 1
ATOM 519 C C . SER A 1 70 ? 19.172 -46.156 -9.344 1 97.56 70 SER A C 1
ATOM 521 O O . SER A 1 70 ? 18.453 -47.125 -9.555 1 97.56 70 SER A O 1
ATOM 523 N N . ARG A 1 71 ? 18.75 -45.031 -8.969 1 97.19 71 ARG A N 1
ATOM 524 C CA . ARG A 1 71 ? 17.312 -44.812 -8.797 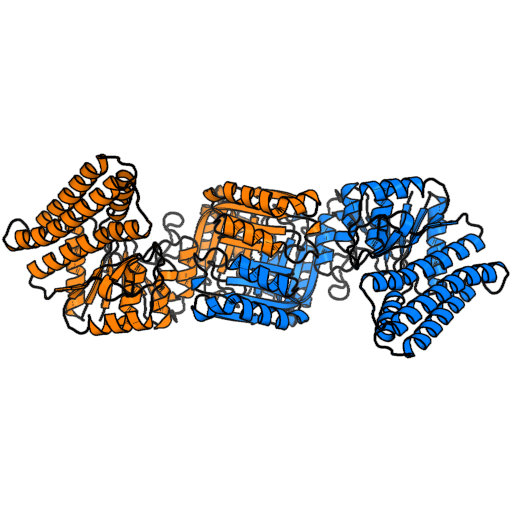1 97.19 71 ARG A CA 1
ATOM 525 C C . ARG A 1 71 ? 16.578 -45 -10.117 1 97.19 71 ARG A C 1
ATOM 527 O O . ARG A 1 71 ? 15.484 -45.562 -10.148 1 97.19 71 ARG A O 1
ATOM 534 N N . GLN A 1 72 ? 17.125 -44.469 -11.188 1 97.19 72 GLN A N 1
ATOM 535 C CA . GLN A 1 72 ? 16.516 -44.625 -12.508 1 97.19 72 GLN A CA 1
ATOM 536 C C . GLN A 1 72 ? 16.453 -46.094 -12.914 1 97.19 72 GLN A C 1
ATOM 538 O O . GLN A 1 72 ? 15.445 -46.562 -13.438 1 97.19 72 GLN A O 1
ATOM 543 N N . LYS A 1 73 ? 17.5 -46.75 -12.648 1 95.56 73 LYS A N 1
ATOM 544 C CA . LYS A 1 73 ? 17.578 -48.156 -13.008 1 95.56 73 LYS A CA 1
ATOM 545 C C . LYS A 1 73 ? 16.547 -48.969 -12.211 1 95.56 73 LYS A C 1
ATOM 547 O O . LYS A 1 73 ? 15.883 -49.844 -12.766 1 95.56 73 LYS A O 1
ATOM 552 N N . GLU A 1 74 ? 16.531 -48.719 -10.984 1 96.06 74 GLU A N 1
ATOM 553 C CA . GLU A 1 74 ? 15.562 -49.375 -10.125 1 96.06 74 GLU A CA 1
ATOM 554 C C . GLU A 1 74 ? 14.133 -49.125 -10.57 1 96.06 74 GLU A C 1
ATOM 556 O O . GLU A 1 74 ? 13.297 -50.031 -10.562 1 96.06 74 GLU A O 1
ATOM 561 N N . THR A 1 75 ? 13.859 -47.938 -10.891 1 96.81 75 THR A N 1
ATOM 562 C CA . THR A 1 75 ? 12.531 -47.562 -11.352 1 96.81 75 THR A CA 1
ATOM 563 C C . THR A 1 75 ? 12.172 -48.281 -12.641 1 96.81 75 THR A C 1
ATOM 565 O O . THR A 1 75 ? 11.078 -48.812 -12.773 1 96.81 75 THR A O 1
ATOM 568 N N . LEU A 1 76 ? 13.094 -48.312 -13.57 1 95.62 76 LEU A N 1
ATOM 569 C CA . LEU A 1 76 ? 12.859 -48.969 -14.844 1 95.62 76 LEU A CA 1
ATOM 570 C C . LEU A 1 76 ? 12.633 -50.469 -14.641 1 95.62 76 LEU A C 1
ATOM 572 O O . LEU A 1 76 ? 11.742 -51.062 -15.266 1 95.62 76 LEU A O 1
ATOM 576 N N . SER A 1 77 ? 13.453 -51 -13.75 1 94.94 77 SER A N 1
ATOM 577 C CA . SER A 1 77 ? 13.32 -52.406 -13.453 1 94.94 77 SER A CA 1
ATOM 578 C C . SER A 1 77 ? 11.969 -52.719 -12.82 1 94.94 77 SER A C 1
ATOM 580 O O . SER A 1 77 ? 11.375 -53.75 -13.102 1 94.94 77 SER A O 1
ATOM 582 N N . SER A 1 78 ? 11.602 -51.906 -12.031 1 95.88 78 SER A N 1
ATOM 583 C CA . SER A 1 78 ? 10.312 -52.094 -11.367 1 95.88 78 SER A CA 1
ATOM 584 C C . SER A 1 78 ? 9.164 -52.031 -12.359 1 95.88 78 SER A C 1
ATOM 586 O O . SER A 1 78 ? 8.156 -52.719 -12.203 1 95.88 78 SER A O 1
ATOM 588 N N . LEU A 1 79 ? 9.25 -51.344 -13.406 1 96.25 79 LEU A N 1
ATOM 589 C CA . LEU A 1 79 ? 8.172 -51.062 -14.359 1 96.25 79 LEU A CA 1
ATOM 590 C C . LEU A 1 79 ? 8.18 -52.094 -15.484 1 96.25 79 LEU A C 1
ATOM 592 O O . LEU A 1 79 ? 7.117 -52.562 -15.93 1 96.25 79 LEU A O 1
ATOM 596 N N . MET A 1 80 ? 9.383 -52.438 -15.969 1 94.62 80 MET A N 1
ATOM 597 C CA . MET A 1 80 ? 9.445 -53.188 -17.219 1 94.62 80 MET A CA 1
ATOM 598 C C . MET A 1 80 ? 10.133 -54.531 -17.016 1 94.62 80 MET A C 1
ATOM 600 O O . MET A 1 80 ? 10.195 -55.344 -17.938 1 94.62 80 MET A O 1
ATOM 604 N N . GLY A 1 81 ? 10.641 -54.75 -15.875 1 90 81 GLY A N 1
ATOM 605 C CA . GLY A 1 81 ? 11.398 -56 -15.656 1 90 81 GLY A CA 1
ATOM 606 C C . GLY A 1 81 ? 12.742 -56 -16.359 1 90 81 GLY A C 1
ATOM 607 O O . GLY A 1 81 ? 13.422 -54.969 -16.422 1 90 81 GLY A O 1
ATOM 608 N N . ASP A 1 82 ? 13.32 -57.125 -16.828 1 83.38 82 ASP A N 1
ATOM 609 C CA . ASP A 1 82 ? 14.664 -57.25 -17.391 1 83.38 82 ASP A CA 1
ATOM 610 C C . ASP A 1 82 ? 14.602 -57.656 -18.859 1 83.38 82 ASP A C 1
ATOM 612 O O . ASP A 1 82 ? 15.609 -58.094 -19.422 1 83.38 82 ASP A O 1
ATOM 616 N N . GLY A 1 83 ? 13.57 -57.531 -19.547 1 85.44 83 GLY A N 1
ATOM 617 C CA . GLY A 1 83 ? 13.422 -57.969 -20.922 1 85.44 83 GLY A CA 1
ATOM 618 C C . GLY A 1 83 ? 13.984 -56.969 -21.938 1 85.44 83 GLY A C 1
ATOM 619 O O . GLY A 1 83 ? 14.703 -56.062 -21.562 1 85.44 83 GLY A O 1
ATOM 620 N N . THR A 1 84 ? 13.906 -57.25 -23.234 1 87.44 84 THR A N 1
ATOM 621 C CA . THR A 1 84 ? 14.461 -56.469 -24.344 1 87.44 84 THR A CA 1
ATOM 622 C C . THR A 1 84 ? 13.977 -55.031 -24.312 1 87.44 84 THR A C 1
ATOM 624 O O . THR A 1 84 ? 14.75 -54.094 -24.562 1 87.44 84 THR A O 1
ATOM 627 N N . GLN A 1 85 ? 12.781 -54.906 -24.016 1 90.25 85 GLN A N 1
ATOM 628 C CA . GLN A 1 85 ? 12.234 -53.562 -23.969 1 90.25 85 GLN A CA 1
ATOM 629 C C . GLN A 1 85 ? 12.867 -52.75 -22.828 1 90.25 85 GLN A C 1
ATOM 631 O O . GLN A 1 85 ? 13.117 -51.562 -22.984 1 90.25 85 GLN A O 1
ATOM 636 N N . ALA A 1 86 ? 13.102 -53.406 -21.719 1 93.19 86 ALA A N 1
ATOM 637 C CA . ALA A 1 86 ? 13.773 -52.75 -20.578 1 93.19 86 ALA A CA 1
ATOM 638 C C . ALA A 1 86 ? 15.18 -52.312 -20.953 1 93.19 86 ALA A C 1
ATOM 640 O O . ALA A 1 86 ? 15.641 -51.25 -20.531 1 93.19 86 ALA A O 1
ATOM 641 N N . GLY A 1 87 ? 15.844 -53.125 -21.703 1 93.44 87 GLY A N 1
ATOM 642 C CA . GLY A 1 87 ? 17.188 -52.75 -22.172 1 93.44 87 GLY A CA 1
ATOM 643 C C . GLY A 1 87 ? 17.203 -51.531 -23.047 1 93.44 87 GLY A C 1
ATOM 644 O O . GLY A 1 87 ? 18.062 -50.656 -22.875 1 93.44 87 GLY A O 1
ATOM 645 N N . ALA A 1 88 ? 16.328 -51.5 -24 1 93.44 88 ALA A N 1
ATOM 646 C CA . ALA A 1 88 ? 16.219 -50.344 -24.875 1 93.44 88 ALA A CA 1
ATOM 647 C C . ALA A 1 88 ? 15.875 -49.062 -24.094 1 93.44 88 ALA A C 1
ATOM 649 O O . ALA A 1 88 ? 16.391 -48 -24.391 1 93.44 88 ALA A O 1
ATOM 650 N N . ALA A 1 89 ? 14.953 -49.25 -23.188 1 95.31 89 ALA A N 1
ATOM 651 C CA . ALA A 1 89 ? 14.578 -48.125 -22.344 1 95.31 89 ALA A CA 1
ATOM 652 C C . ALA A 1 89 ? 15.773 -47.625 -21.531 1 95.31 89 ALA A C 1
ATOM 654 O O . ALA A 1 89 ? 15.977 -46.406 -21.406 1 95.31 89 ALA A O 1
ATOM 655 N N . TRP A 1 90 ? 16.516 -48.5 -20.984 1 96.31 90 TRP A N 1
ATOM 656 C CA . TRP A 1 90 ? 17.688 -48.125 -20.203 1 96.31 90 TRP A CA 1
ATOM 657 C C . TRP A 1 90 ? 18.719 -47.406 -21.078 1 96.31 90 TRP A C 1
ATOM 659 O O . TRP A 1 90 ? 19.375 -46.469 -20.641 1 96.31 90 TRP A O 1
ATOM 669 N N . ASP A 1 91 ? 18.891 -47.875 -22.281 1 96.81 91 ASP A N 1
ATOM 670 C CA . ASP A 1 91 ? 19.828 -47.25 -23.188 1 96.81 91 ASP A CA 1
ATOM 671 C C . ASP A 1 91 ? 19.484 -45.75 -23.375 1 96.81 91 ASP A C 1
ATOM 673 O O . ASP A 1 91 ? 20.391 -44.906 -23.375 1 96.81 91 ASP A O 1
ATOM 677 N N . ALA A 1 92 ? 18.234 -45.562 -23.562 1 96.56 92 ALA A N 1
ATOM 678 C CA . ALA A 1 92 ? 17.797 -44.188 -23.75 1 96.56 92 ALA A CA 1
ATOM 679 C C . ALA A 1 92 ? 18.047 -43.344 -22.484 1 96.56 92 ALA A C 1
ATOM 681 O O . ALA A 1 92 ? 18.547 -42.219 -22.562 1 96.56 92 ALA A O 1
ATOM 682 N N . VAL A 1 93 ? 17.734 -43.875 -21.312 1 97.69 93 VAL A N 1
ATOM 683 C CA . VAL A 1 93 ? 17.906 -43.156 -20.047 1 97.69 93 VAL A CA 1
ATOM 684 C C . VAL A 1 93 ? 19.391 -43 -19.734 1 97.69 93 VAL A C 1
ATOM 686 O O . VAL A 1 93 ? 19.812 -41.938 -19.297 1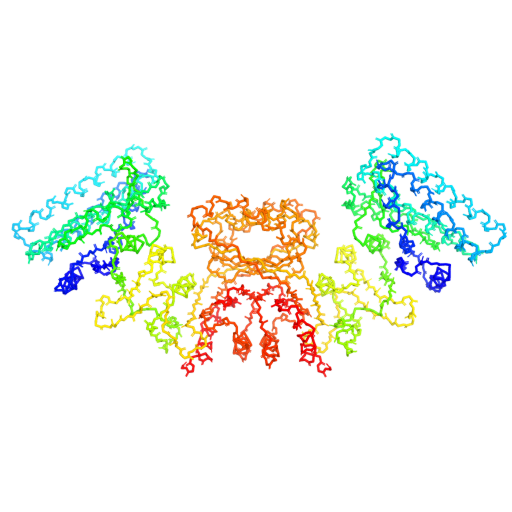 97.69 93 VAL A O 1
ATOM 689 N N . SER A 1 94 ? 20.125 -44.031 -19.953 1 97.62 94 SER A N 1
ATOM 690 C CA . SER A 1 94 ? 21.547 -44 -19.672 1 97.62 94 SER A CA 1
ATOM 691 C C . SER A 1 94 ? 22.266 -42.969 -20.547 1 97.62 94 SER A C 1
ATOM 693 O O . SER A 1 94 ? 23.234 -42.344 -20.109 1 97.62 94 SER A O 1
ATOM 695 N N . ALA A 1 95 ? 21.828 -42.875 -21.766 1 97.88 95 ALA A N 1
ATOM 696 C CA . ALA A 1 95 ? 22.406 -41.844 -22.641 1 97.88 95 ALA A CA 1
ATOM 697 C C . ALA A 1 95 ? 22.234 -40.438 -22.047 1 97.88 95 ALA A C 1
ATOM 699 O O . ALA A 1 95 ? 23.156 -39.625 -22.125 1 97.88 95 ALA A O 1
ATOM 700 N N . LEU A 1 96 ? 21.109 -40.156 -21.531 1 98.31 96 LEU A N 1
ATOM 701 C CA . LEU A 1 96 ? 20.859 -38.875 -20.891 1 98.31 96 LEU A CA 1
ATOM 702 C C . LEU A 1 96 ? 21.734 -38.688 -19.672 1 98.31 96 LEU A C 1
ATOM 704 O O . LEU A 1 96 ? 22.25 -37.594 -19.422 1 98.31 96 LEU A O 1
ATOM 708 N N . LEU A 1 97 ? 21.859 -39.75 -18.906 1 98.38 97 LEU A N 1
ATOM 709 C CA . LEU A 1 97 ? 22.688 -39.719 -17.703 1 98.38 97 LEU A CA 1
ATOM 710 C C . LEU A 1 97 ? 24.156 -39.469 -18.062 1 98.38 97 LEU A C 1
ATOM 712 O O . LEU A 1 97 ? 24.875 -38.781 -17.328 1 98.38 97 LEU A O 1
ATOM 716 N N . GLU A 1 98 ? 24.547 -40.031 -19.141 1 97.94 98 GLU A N 1
ATOM 717 C CA . GLU A 1 98 ? 25.906 -39.781 -19.625 1 97.94 98 GLU A CA 1
ATOM 718 C C . GLU A 1 98 ? 26.109 -38.312 -20.031 1 97.94 98 GLU A C 1
ATOM 720 O O . GLU A 1 98 ? 27.141 -37.719 -19.75 1 97.94 98 GLU A O 1
ATOM 725 N N . ASP A 1 99 ? 25.156 -37.844 -20.734 1 97.94 99 ASP A N 1
ATOM 726 C CA . ASP A 1 99 ? 25.188 -36.438 -21.078 1 97.94 99 ASP A CA 1
ATOM 727 C C . ASP A 1 99 ? 25.312 -35.562 -19.828 1 97.94 99 ASP A C 1
ATOM 729 O O . ASP A 1 99 ? 26.109 -34.625 -19.797 1 97.94 99 ASP A O 1
ATOM 733 N N . LEU A 1 100 ? 24.453 -35.844 -18.844 1 98.5 100 LEU A N 1
ATOM 734 C CA . LEU A 1 100 ? 24.469 -35.094 -17.578 1 98.5 100 LEU A CA 1
ATOM 735 C C . LEU A 1 100 ? 25.844 -35.188 -16.922 1 98.5 100 LEU A C 1
ATOM 737 O O . LEU A 1 100 ? 26.359 -34.156 -16.422 1 98.5 100 LEU A O 1
ATOM 741 N N . SER A 1 101 ? 26.359 -36.375 -16.922 1 98.12 101 SER A N 1
ATOM 742 C CA . SER A 1 101 ? 27.688 -36.562 -16.359 1 98.12 101 SER A CA 1
ATOM 743 C C . SER A 1 101 ? 28.719 -35.688 -17.047 1 98.12 101 SER A C 1
ATOM 745 O O . SER A 1 101 ? 29.547 -35.062 -16.375 1 98.12 101 SER A O 1
ATOM 747 N N . SER A 1 102 ? 28.703 -35.656 -18.359 1 97.88 102 SER A N 1
ATOM 748 C CA . SER A 1 102 ? 29.641 -34.844 -19.125 1 97.88 102 SER A CA 1
ATOM 749 C C . SER A 1 102 ? 29.469 -33.344 -18.812 1 97.88 102 SER A C 1
ATOM 751 O O . SER A 1 102 ? 30.453 -32.625 -18.703 1 97.88 102 SER A O 1
ATOM 753 N N . ILE A 1 103 ? 28.297 -32.906 -18.734 1 97.69 103 ILE A N 1
ATOM 754 C CA . ILE A 1 103 ? 28 -31.516 -18.453 1 97.69 103 ILE A CA 1
ATOM 755 C C . ILE A 1 103 ? 28.516 -31.141 -17.062 1 97.69 103 ILE A C 1
ATOM 757 O O . ILE A 1 103 ? 29.156 -30.109 -16.891 1 97.69 103 ILE A O 1
ATOM 761 N N . LEU A 1 104 ? 28.203 -31.953 -16.031 1 98.12 104 LEU A N 1
ATOM 762 C CA . LEU A 1 104 ? 28.656 -31.703 -14.664 1 98.12 104 LEU A CA 1
ATOM 763 C C . LEU A 1 104 ? 30.188 -31.688 -14.594 1 98.12 104 LEU A C 1
ATOM 765 O O . LEU A 1 104 ? 30.766 -30.875 -13.867 1 98.12 104 LEU A O 1
ATOM 769 N N . HIS A 1 105 ? 30.734 -32.562 -15.352 1 97 105 HIS A N 1
ATOM 770 C CA . HIS A 1 105 ? 32.188 -32.594 -15.414 1 97 105 HIS A CA 1
ATOM 771 C C . HIS A 1 105 ? 32.719 -31.281 -16.016 1 97 105 HIS A C 1
ATOM 773 O O . HIS A 1 105 ? 33.75 -30.75 -15.539 1 97 105 HIS A O 1
ATOM 779 N N . GLY A 1 106 ? 32.125 -30.859 -17.078 1 95.06 106 GLY A N 1
ATOM 780 C CA . GLY A 1 106 ? 32.5 -29.562 -17.641 1 95.06 106 GLY A CA 1
ATOM 781 C C . GLY A 1 106 ? 32.438 -28.438 -16.625 1 95.06 106 GLY A C 1
ATOM 782 O O . GLY A 1 106 ? 33.312 -27.594 -16.562 1 95.06 106 GLY A O 1
ATOM 783 N N . ILE A 1 107 ? 31.312 -28.359 -15.875 1 96.5 107 ILE A N 1
ATOM 784 C CA . ILE A 1 107 ? 31.109 -27.344 -14.852 1 96.5 107 ILE A CA 1
ATOM 785 C C . ILE A 1 107 ? 32.219 -27.438 -13.812 1 96.5 107 ILE A C 1
ATOM 787 O O . ILE A 1 107 ? 32.75 -26.406 -13.352 1 96.5 107 ILE A O 1
ATOM 791 N N . GLU A 1 108 ? 32.531 -28.656 -13.453 1 96.06 108 GLU A N 1
ATOM 792 C CA . GLU A 1 108 ? 33.625 -28.891 -12.492 1 96.06 108 GLU A CA 1
ATOM 793 C C . GLU A 1 108 ? 34.938 -28.328 -13.008 1 96.06 108 GLU A C 1
ATOM 795 O O . GLU A 1 108 ? 35.688 -27.719 -12.25 1 96.06 108 GLU A O 1
ATOM 800 N N . LEU A 1 109 ? 35.25 -28.547 -14.281 1 95.06 109 LEU A N 1
ATOM 801 C CA . LEU A 1 109 ? 36.531 -28.125 -14.875 1 95.06 109 LEU A CA 1
ATOM 802 C C . LEU A 1 109 ? 36.656 -26.609 -14.914 1 95.06 109 LEU A C 1
ATOM 804 O O . LEU A 1 109 ? 37.719 -26.062 -14.656 1 95.06 109 LEU A O 1
ATOM 808 N N . VAL A 1 110 ? 35.594 -25.953 -15.258 1 93.62 110 VAL A N 1
ATOM 809 C CA . VAL A 1 110 ? 35.656 -24.5 -15.43 1 93.62 110 VAL A CA 1
ATOM 810 C C . VAL A 1 110 ? 35.375 -23.812 -14.102 1 93.62 110 VAL A C 1
ATOM 812 O O . VAL A 1 110 ? 35.656 -22.625 -13.93 1 93.62 110 VAL A O 1
ATOM 815 N N . ARG A 1 111 ? 34.75 -24.5 -13.195 1 94.94 111 ARG A N 1
ATOM 816 C CA . ARG A 1 111 ? 34.406 -24 -11.867 1 94.94 111 ARG A CA 1
ATOM 817 C C . ARG A 1 111 ? 33.438 -22.812 -11.953 1 94.94 111 ARG A C 1
ATOM 819 O O . ARG A 1 111 ? 33.594 -21.812 -11.258 1 94.94 111 ARG A O 1
ATOM 826 N N . GLU A 1 112 ? 32.594 -22.922 -12.883 1 92.06 112 GLU A N 1
ATOM 827 C CA . GLU A 1 112 ? 31.562 -21.922 -13.086 1 92.06 112 GLU A CA 1
ATOM 828 C C . GLU A 1 112 ? 30.266 -22.547 -13.547 1 92.06 112 GLU A C 1
ATOM 830 O O . GLU A 1 112 ? 30.266 -23.484 -14.359 1 92.06 112 GLU A O 1
ATOM 835 N N . CYS A 1 113 ? 29.219 -22.141 -12.984 1 94.69 113 CYS A N 1
ATOM 836 C CA . CYS A 1 113 ? 27.891 -22.578 -13.383 1 94.69 113 CYS A CA 1
ATOM 837 C C . CYS A 1 113 ? 26.938 -21.391 -13.523 1 94.69 113 CYS A C 1
ATOM 839 O O . CYS A 1 113 ? 26.406 -20.891 -12.539 1 94.69 113 CYS A O 1
ATOM 841 N N . SER A 1 114 ? 26.781 -20.984 -14.742 1 92.69 114 SER A N 1
ATOM 842 C CA . SER A 1 114 ? 25.906 -19.859 -15.016 1 92.69 114 SER A CA 1
ATOM 843 C C . SER A 1 114 ? 24.438 -20.266 -14.852 1 92.69 114 SER A C 1
ATOM 845 O O . SER A 1 114 ? 24.125 -21.453 -14.727 1 92.69 114 SER A O 1
ATOM 847 N N . ARG A 1 115 ? 23.5 -19.344 -14.789 1 91.62 115 ARG A N 1
ATOM 848 C CA . ARG A 1 115 ? 22.062 -19.625 -14.781 1 91.62 115 ARG A CA 1
ATOM 849 C C . ARG A 1 115 ? 21.656 -20.469 -15.992 1 91.62 115 ARG A C 1
ATOM 851 O O . ARG A 1 115 ? 20.766 -21.312 -15.898 1 91.62 115 ARG A O 1
ATOM 858 N N . ARG A 1 116 ? 22.328 -20.156 -17.062 1 94.25 116 ARG A N 1
ATOM 859 C CA . ARG A 1 116 ? 22.109 -20.906 -18.297 1 94.25 116 ARG A CA 1
ATOM 860 C C . ARG A 1 116 ? 22.453 -22.375 -18.109 1 94.25 116 ARG A C 1
ATOM 862 O O . ARG A 1 116 ? 21.672 -23.266 -18.453 1 94.25 116 ARG A O 1
ATOM 869 N N . SER A 1 117 ? 23.562 -22.609 -17.547 1 96.44 117 SER A N 1
ATOM 870 C CA . SER A 1 117 ? 24 -23.969 -17.281 1 96.44 117 SER A CA 1
ATOM 871 C C . SER A 1 117 ? 23.109 -24.672 -16.266 1 96.44 117 SER A C 1
ATOM 873 O O . SER A 1 117 ? 22.828 -25.859 -16.375 1 96.44 117 SER A O 1
ATOM 875 N N . LEU A 1 118 ? 22.703 -23.938 -15.328 1 96.94 118 LEU A N 1
ATOM 876 C CA . LEU A 1 118 ? 21.812 -24.484 -14.305 1 96.94 118 LEU A CA 1
ATOM 877 C C . LEU A 1 118 ? 20.5 -24.953 -14.906 1 96.94 118 LEU A C 1
ATOM 879 O O . LEU A 1 118 ? 19.953 -25.984 -14.523 1 96.94 118 LEU A O 1
ATOM 883 N N . ASP A 1 119 ? 19.969 -24.141 -15.773 1 97.44 119 ASP A N 1
ATOM 884 C CA . ASP A 1 119 ? 18.734 -24.516 -16.469 1 97.44 119 ASP A CA 1
ATOM 885 C C . ASP A 1 119 ? 18.922 -25.828 -17.219 1 97.44 119 ASP A C 1
ATOM 887 O O . ASP A 1 119 ? 18.031 -26.688 -17.219 1 97.44 119 ASP A O 1
ATOM 891 N N . LEU A 1 120 ? 20.031 -25.906 -17.859 1 97.94 120 LEU A N 1
ATOM 892 C CA . LEU A 1 120 ? 20.328 -27.109 -18.609 1 97.94 120 LEU A CA 1
ATOM 893 C C . LEU A 1 120 ? 20.391 -28.328 -17.688 1 97.94 120 LEU A C 1
ATOM 895 O O . LEU A 1 120 ? 19.797 -29.359 -17.984 1 97.94 120 LEU A O 1
ATOM 899 N N . VAL A 1 121 ? 21.062 -28.188 -16.625 1 98.38 121 VAL A N 1
ATOM 900 C CA . VAL A 1 121 ? 21.203 -29.281 -15.664 1 98.38 121 VAL A CA 1
ATOM 901 C C . VAL A 1 121 ? 19.828 -29.641 -15.094 1 98.38 121 VAL A C 1
ATOM 903 O O . VAL A 1 121 ? 19.469 -30.812 -15.031 1 98.38 121 VAL A O 1
ATOM 906 N N . ALA A 1 122 ? 19.094 -28.688 -14.68 1 97.94 122 ALA A N 1
ATOM 907 C CA . ALA A 1 122 ? 17.781 -28.906 -14.078 1 97.94 122 ALA A CA 1
ATOM 908 C C . ALA A 1 122 ? 16.844 -29.609 -15.055 1 97.94 122 ALA A C 1
ATOM 910 O O . ALA A 1 122 ? 15.977 -30.391 -14.641 1 97.94 122 ALA A O 1
ATOM 911 N N . SER A 1 123 ? 17.016 -29.375 -16.312 1 98.38 123 SER A N 1
ATOM 912 C CA . SER A 1 123 ? 16.109 -29.906 -17.328 1 98.38 123 SER A CA 1
ATOM 913 C C . SER A 1 123 ? 16.172 -31.422 -17.406 1 98.38 123 SER A C 1
ATOM 915 O O . SER A 1 123 ? 15.25 -32.062 -17.922 1 98.38 123 SER A O 1
ATOM 917 N N . PHE A 1 124 ? 17.203 -31.969 -16.938 1 98.62 124 PHE A N 1
ATOM 918 C CA . PHE A 1 124 ? 17.359 -33.406 -17.031 1 98.62 124 PHE A CA 1
ATOM 919 C C . PHE A 1 124 ? 16.328 -34.156 -16.188 1 98.62 124 PHE A C 1
ATOM 921 O O . PHE A 1 124 ? 16.016 -35.312 -16.438 1 98.62 124 PHE A O 1
ATOM 928 N N . GLY A 1 125 ? 15.852 -33.469 -15.133 1 98.31 125 GLY A N 1
ATOM 929 C CA . GLY A 1 125 ? 14.844 -34.125 -14.305 1 98.31 125 GLY A CA 1
ATOM 930 C C . GLY A 1 125 ? 13.617 -34.562 -15.078 1 98.31 125 GLY A C 1
ATOM 931 O O . GLY A 1 125 ? 13.242 -35.719 -15.055 1 98.31 125 GLY A O 1
ATOM 932 N N . GLU A 1 126 ? 13.023 -33.625 -15.773 1 98.5 126 GLU A N 1
ATOM 933 C CA . GLU A 1 126 ? 11.844 -33.938 -16.578 1 98.5 126 GLU A CA 1
ATOM 934 C C . GLU A 1 126 ? 12.203 -34.812 -17.781 1 98.5 126 GLU A C 1
ATOM 936 O O . GLU A 1 126 ? 11.43 -35.688 -18.141 1 98.5 126 GLU A O 1
ATOM 941 N N . ARG A 1 127 ? 13.352 -34.562 -18.391 1 98.62 127 ARG A N 1
ATOM 942 C CA . ARG A 1 127 ? 13.742 -35.312 -19.562 1 98.62 127 ARG A CA 1
ATOM 943 C C . ARG A 1 127 ? 13.922 -36.812 -19.234 1 98.62 127 ARG A C 1
ATOM 945 O O . ARG A 1 127 ? 13.484 -37.656 -19.984 1 98.62 127 ARG A O 1
ATOM 952 N N . LEU A 1 128 ? 14.531 -37.062 -18.125 1 98.44 128 LEU A N 1
ATOM 953 C CA . LEU A 1 128 ? 14.711 -38.438 -17.688 1 98.44 128 LEU A CA 1
ATOM 954 C C . LEU A 1 128 ? 13.367 -39.094 -17.453 1 98.44 128 LEU A C 1
ATOM 956 O O . LEU A 1 128 ? 13.109 -40.188 -17.953 1 98.44 128 LEU A O 1
ATOM 960 N N . ASN A 1 129 ? 12.547 -38.469 -16.703 1 98.31 129 ASN A N 1
ATOM 961 C CA . ASN A 1 129 ? 11.266 -39.062 -16.328 1 98.31 129 ASN A CA 1
ATOM 962 C C . ASN A 1 129 ? 10.367 -39.281 -17.531 1 98.31 129 ASN A C 1
ATOM 964 O O . ASN A 1 129 ? 9.727 -40.312 -17.656 1 98.31 129 ASN A O 1
ATOM 968 N N . CYS A 1 130 ? 10.234 -38.312 -18.375 1 98.62 130 CYS A N 1
ATOM 969 C CA . CYS A 1 130 ? 9.383 -38.406 -19.562 1 98.62 130 CYS A CA 1
ATOM 970 C C . CYS A 1 130 ? 9.883 -39.5 -20.5 1 98.62 130 CYS A C 1
ATOM 972 O O . CYS A 1 130 ? 9.086 -40.188 -21.125 1 98.62 130 CYS A O 1
ATOM 974 N N . THR A 1 131 ? 11.219 -39.594 -20.656 1 98.38 131 THR A N 1
ATOM 975 C CA . THR A 1 131 ? 11.789 -40.656 -21.469 1 98.38 131 THR A CA 1
ATOM 976 C C . THR A 1 131 ? 11.406 -42.031 -20.891 1 98.38 131 THR A C 1
ATOM 978 O O . THR A 1 131 ? 10.953 -42.906 -21.609 1 98.38 131 THR A O 1
ATOM 981 N N . LEU A 1 132 ? 11.609 -42.125 -19.625 1 97.56 132 LEU A N 1
ATOM 982 C CA . LEU A 1 132 ? 11.305 -43.344 -18.922 1 97.56 132 LEU A CA 1
ATOM 983 C C . LEU A 1 132 ? 9.828 -43.719 -19.078 1 97.56 132 LEU A C 1
ATOM 985 O O . LEU A 1 132 ? 9.5 -44.844 -19.438 1 97.56 132 LEU A O 1
ATOM 989 N N . VAL A 1 133 ? 8.922 -42.844 -18.844 1 98.19 133 VAL A N 1
ATOM 990 C CA . VAL A 1 133 ? 7.48 -43.094 -18.891 1 98.19 133 VAL A CA 1
ATOM 991 C C . VAL A 1 133 ? 7.043 -43.406 -20.312 1 98.19 133 VAL A C 1
ATOM 993 O O . VAL A 1 133 ? 6.184 -44.25 -20.547 1 98.19 133 VAL A O 1
ATOM 996 N N . THR A 1 134 ? 7.609 -42.688 -21.297 1 98.31 134 THR A N 1
ATOM 997 C CA . THR A 1 134 ? 7.285 -42.938 -22.688 1 98.31 134 THR A CA 1
ATOM 998 C C . THR A 1 134 ? 7.637 -44.375 -23.062 1 98.31 134 THR A C 1
ATOM 1000 O O . THR A 1 134 ? 6.836 -45.094 -23.672 1 98.31 134 THR A O 1
ATOM 1003 N N . ARG A 1 135 ? 8.844 -44.781 -22.672 1 97.44 135 ARG A N 1
ATOM 1004 C CA . ARG A 1 135 ? 9.281 -46.125 -22.953 1 97.44 135 ARG A CA 1
ATOM 1005 C C . ARG A 1 135 ? 8.391 -47.156 -22.25 1 97.44 135 ARG A C 1
ATOM 1007 O O . ARG A 1 135 ? 8.102 -48.219 -22.812 1 97.44 135 ARG A O 1
ATOM 1014 N N . TYR A 1 136 ? 7.984 -46.906 -21.094 1 97.56 136 TYR A N 1
ATOM 1015 C CA . TYR A 1 136 ? 7.086 -47.781 -20.359 1 97.56 136 TYR A CA 1
ATOM 1016 C C . TYR A 1 136 ? 5.746 -47.906 -21.078 1 97.56 136 TYR A C 1
ATOM 1018 O O . TYR A 1 136 ? 5.23 -49 -21.25 1 97.56 136 TYR A O 1
ATOM 1026 N N . LEU A 1 137 ? 5.227 -46.781 -21.5 1 97.56 137 LEU A N 1
ATOM 1027 C CA . LEU A 1 137 ? 3.971 -46.812 -22.234 1 97.56 137 LEU A CA 1
ATOM 1028 C C . LEU A 1 137 ? 4.102 -47.656 -23.5 1 97.56 137 LEU A C 1
ATOM 1030 O O . LEU A 1 137 ? 3.211 -48.438 -23.812 1 97.56 137 LEU A O 1
ATOM 1034 N N . LEU A 1 138 ? 5.211 -47.5 -24.203 1 96.31 138 LEU A N 1
ATOM 1035 C CA . LEU A 1 138 ? 5.465 -48.25 -25.406 1 96.31 138 LEU A CA 1
ATOM 1036 C C . LEU A 1 138 ? 5.543 -49.75 -25.078 1 96.31 138 LEU A C 1
ATOM 1038 O O . LEU A 1 138 ? 5.043 -50.594 -25.844 1 96.31 138 LEU A O 1
ATOM 1042 N N . SER A 1 139 ? 6.137 -50.062 -23.984 1 95.62 139 SER A N 1
ATOM 1043 C CA . SER A 1 139 ? 6.281 -51.438 -23.578 1 95.62 139 SER A CA 1
ATOM 1044 C C . SER A 1 139 ? 4.926 -52.062 -23.266 1 95.62 139 SER A C 1
ATOM 1046 O O . SER A 1 139 ? 4.773 -53.312 -23.328 1 95.62 139 SER A O 1
ATOM 1048 N N . LEU A 1 140 ? 3.973 -51.281 -22.984 1 95.38 140 LEU A N 1
ATOM 1049 C CA . LEU A 1 140 ? 2.625 -51.75 -22.688 1 95.38 140 LEU A CA 1
ATOM 1050 C C . LEU A 1 140 ? 1.781 -51.812 -23.969 1 95.38 140 LEU A C 1
ATOM 1052 O O . LEU A 1 140 ? 0.589 -52.125 -23.906 1 95.38 140 LEU A O 1
ATOM 1056 N N . GLY A 1 141 ? 2.373 -51.438 -25.078 1 94.69 141 GLY A N 1
ATOM 1057 C CA . GLY A 1 141 ? 1.688 -51.5 -26.359 1 94.69 141 GLY A CA 1
ATOM 1058 C C . GLY A 1 141 ? 0.953 -50.25 -26.734 1 94.69 141 GLY A C 1
ATOM 1059 O O . GLY A 1 141 ? 0.198 -50.219 -27.703 1 94.69 141 GLY A O 1
ATOM 1060 N N . GLU A 1 142 ? 1.173 -49.219 -26.031 1 96 142 GLU A N 1
ATOM 1061 C CA . GLU A 1 142 ? 0.514 -47.938 -26.328 1 96 142 GLU A CA 1
ATOM 1062 C C . GLU A 1 142 ? 1.268 -47.156 -27.406 1 96 142 GLU A C 1
ATOM 1064 O O . GLU A 1 142 ? 2.484 -47.312 -27.547 1 96 142 GLU A O 1
ATOM 1069 N N . ARG A 1 143 ? 0.556 -46.406 -28.188 1 96.38 143 ARG A N 1
ATOM 1070 C CA . ARG A 1 143 ? 1.186 -45.438 -29.078 1 96.38 143 ARG A CA 1
ATOM 1071 C C . ARG A 1 143 ? 1.541 -44.156 -28.312 1 96.38 143 ARG A C 1
ATOM 1073 O O . ARG A 1 143 ? 0.688 -43.312 -28.094 1 96.38 143 ARG A O 1
ATOM 1080 N N . ALA A 1 144 ? 2.719 -44.094 -27.922 1 97.56 144 ALA A N 1
ATOM 1081 C CA . ALA A 1 144 ? 3.168 -42.969 -27.125 1 97.56 144 ALA A CA 1
ATOM 1082 C C . ALA A 1 144 ? 4.32 -42.219 -27.797 1 97.56 144 ALA A C 1
ATOM 1084 O O . ALA A 1 144 ? 5.133 -42.844 -28.484 1 97.56 144 ALA A O 1
ATOM 1085 N N . GLU A 1 145 ? 4.352 -40.906 -27.641 1 97.81 145 GLU A N 1
ATOM 1086 C CA . GLU A 1 145 ? 5.406 -40.094 -28.203 1 97.81 145 GLU A CA 1
ATOM 1087 C C . GLU A 1 145 ? 6.012 -39.156 -27.141 1 97.81 145 GLU A C 1
ATOM 1089 O O . GLU A 1 145 ? 5.289 -38.5 -26.391 1 97.81 145 GLU A O 1
ATOM 1094 N N . TYR A 1 146 ? 7.266 -39.219 -27.094 1 98.06 146 TYR A N 1
ATOM 1095 C CA . TYR A 1 146 ? 8.016 -38.281 -26.266 1 98.06 146 TYR A CA 1
ATOM 1096 C C . TYR A 1 146 ? 8.039 -36.906 -26.922 1 98.06 146 TYR A C 1
ATOM 1098 O O . TYR A 1 146 ? 8.391 -36.781 -28.094 1 98.06 146 TYR A O 1
ATOM 1106 N N . VAL A 1 147 ? 7.637 -35.938 -26.188 1 98.5 147 VAL A N 1
ATOM 1107 C CA . VAL A 1 147 ? 7.672 -34.562 -26.656 1 98.5 147 VAL A CA 1
ATOM 1108 C C . VAL A 1 147 ? 8.57 -33.719 -25.75 1 98.5 147 VAL A C 1
ATOM 1110 O O . VAL A 1 147 ? 8.188 -33.375 -24.625 1 98.5 147 VAL A O 1
ATOM 1113 N N . ASP A 1 148 ? 9.688 -33.344 -26.25 1 98.31 148 ASP A N 1
ATOM 1114 C CA . ASP A 1 148 ? 10.578 -32.406 -25.562 1 98.31 148 ASP A CA 1
ATOM 1115 C C . ASP A 1 148 ? 10.062 -30.969 -25.656 1 98.31 148 ASP A C 1
ATOM 1117 O O . ASP A 1 148 ? 10.07 -30.375 -26.719 1 98.31 148 ASP A O 1
ATOM 1121 N N . ALA A 1 149 ? 9.656 -30.469 -24.484 1 98.38 149 ALA A N 1
ATOM 1122 C CA . ALA A 1 149 ? 9.062 -29.141 -24.484 1 98.38 149 ALA A CA 1
ATOM 1123 C C . ALA A 1 149 ? 10.031 -28.094 -25.047 1 98.38 149 ALA A C 1
ATOM 1125 O O . ALA A 1 149 ? 9.609 -27.047 -25.547 1 98.38 149 ALA A O 1
ATOM 1126 N N . ARG A 1 150 ? 11.336 -28.344 -25.047 1 97.19 150 ARG A N 1
ATOM 1127 C CA . ARG A 1 150 ? 12.336 -27.438 -25.609 1 97.19 150 ARG A CA 1
ATOM 1128 C C . ARG A 1 150 ? 12.117 -27.219 -27.094 1 97.19 150 ARG A C 1
ATOM 1130 O O . ARG A 1 150 ? 12.57 -26.219 -27.656 1 97.19 150 ARG A O 1
ATOM 1137 N N . GLU A 1 151 ? 11.391 -28.094 -27.656 1 97.56 151 GLU A N 1
ATOM 1138 C CA . GLU A 1 151 ? 11.125 -28 -29.094 1 97.56 151 GLU A CA 1
ATOM 1139 C C . GLU A 1 151 ? 9.859 -27.203 -29.375 1 97.56 151 GLU A C 1
ATOM 1141 O O . GLU A 1 151 ? 9.656 -26.734 -30.484 1 97.56 151 GLU A O 1
ATOM 1146 N N . VAL A 1 152 ? 9.039 -27.078 -28.422 1 98.06 152 VAL A N 1
ATOM 1147 C CA . VAL A 1 152 ? 7.727 -26.531 -28.734 1 98.06 152 VAL A CA 1
ATOM 1148 C C . VAL A 1 152 ? 7.473 -25.297 -27.875 1 98.06 152 VAL A C 1
ATOM 1150 O O . VAL A 1 152 ? 6.684 -24.422 -28.234 1 98.06 152 VAL A O 1
ATOM 1153 N N . VAL A 1 153 ? 8.031 -25.203 -26.719 1 97.94 153 VAL A N 1
ATOM 1154 C CA . VAL A 1 153 ? 7.863 -24.031 -25.844 1 97.94 153 VAL A CA 1
ATOM 1155 C C . VAL A 1 153 ? 9.008 -23.047 -26.078 1 97.94 153 VAL A C 1
ATOM 1157 O O . VAL A 1 153 ? 10.117 -23.25 -25.594 1 97.94 153 VAL A O 1
ATOM 1160 N N . LEU A 1 154 ? 8.672 -21.969 -26.688 1 97.69 154 LEU A N 1
ATOM 1161 C CA . LEU A 1 154 ? 9.648 -20.938 -27.016 1 97.69 154 LEU A CA 1
ATOM 1162 C C . LEU A 1 154 ? 9.695 -19.859 -25.922 1 97.69 154 LEU A C 1
ATOM 1164 O O . LEU A 1 154 ? 8.656 -19.344 -25.5 1 97.69 154 LEU A O 1
ATOM 1168 N N . THR A 1 155 ? 10.898 -19.562 -25.484 1 94.56 155 THR A N 1
ATOM 1169 C CA . THR A 1 155 ? 11.047 -18.578 -24.406 1 94.56 155 THR A CA 1
ATOM 1170 C C . THR A 1 155 ? 12.148 -17.578 -24.75 1 94.56 155 THR A C 1
ATOM 1172 O O . THR A 1 155 ? 12.859 -17.734 -25.75 1 94.56 155 THR A O 1
ATOM 1175 N N . ASP A 1 156 ? 12.227 -16.516 -24.016 1 91.12 156 ASP A N 1
ATOM 1176 C CA . ASP A 1 156 ? 13.406 -15.664 -24.062 1 91.12 156 ASP A CA 1
ATOM 1177 C C . ASP A 1 156 ? 14.562 -16.266 -23.266 1 91.12 156 ASP A C 1
ATOM 1179 O O . ASP A 1 156 ? 14.531 -17.453 -22.922 1 91.12 156 ASP A O 1
ATOM 1183 N N . ASP A 1 157 ? 15.523 -15.391 -23.109 1 91.75 157 ASP A N 1
ATOM 1184 C CA . ASP A 1 157 ? 16.719 -15.945 -22.484 1 91.75 157 ASP A CA 1
ATOM 1185 C C . ASP A 1 157 ? 16.828 -15.547 -21.016 1 91.75 157 ASP A C 1
ATOM 1187 O O . ASP A 1 157 ? 17.922 -15.414 -20.469 1 91.75 157 ASP A O 1
ATOM 1191 N N . SER A 1 158 ? 15.711 -15.312 -20.422 1 87.44 158 SER A N 1
ATOM 1192 C CA . SER A 1 158 ? 15.711 -15.078 -18.984 1 87.44 158 SER A CA 1
ATOM 1193 C C . SER A 1 158 ? 15.82 -16.391 -18.203 1 87.44 158 SER A C 1
ATOM 1195 O O . SER A 1 158 ? 14.828 -16.891 -17.672 1 87.44 158 SER A O 1
ATOM 1197 N N . PHE A 1 159 ? 16.984 -16.781 -18.062 1 89.62 159 PHE A N 1
ATOM 1198 C CA . PHE A 1 159 ? 17.266 -18.094 -17.469 1 89.62 159 PHE A CA 1
ATOM 1199 C C . PHE A 1 159 ? 16.75 -18.141 -16.031 1 89.62 159 PHE A C 1
ATOM 1201 O O . PHE A 1 159 ? 16.859 -17.156 -15.289 1 89.62 159 PHE A O 1
ATOM 1208 N N . GLY A 1 160 ? 16.25 -19.281 -15.625 1 88.75 160 GLY A N 1
ATOM 1209 C CA . GLY A 1 160 ? 15.695 -19.484 -14.297 1 88.75 160 GLY A CA 1
ATOM 1210 C C . GLY A 1 160 ? 14.211 -19.156 -14.227 1 88.75 160 GLY A C 1
ATOM 1211 O O . GLY A 1 160 ? 13.508 -19.656 -13.344 1 88.75 160 GLY A O 1
ATOM 1212 N N . SER A 1 161 ? 13.781 -18.312 -15.062 1 85.19 161 SER A N 1
ATOM 1213 C CA . SER A 1 161 ? 12.383 -17.906 -15.172 1 85.19 161 SER A CA 1
ATOM 1214 C C . SER A 1 161 ? 12.094 -17.266 -16.516 1 85.19 161 SER A C 1
ATOM 1216 O O . SER A 1 161 ? 11.711 -16.094 -16.594 1 85.19 161 SER A O 1
ATOM 1218 N N . ALA A 1 162 ? 12.18 -18.047 -17.5 1 87.12 162 ALA A N 1
ATOM 1219 C CA . ALA A 1 162 ? 12.117 -17.547 -18.875 1 87.12 162 ALA A CA 1
ATOM 1220 C C . ALA A 1 162 ? 10.695 -17.156 -19.25 1 87.12 162 ALA A C 1
ATOM 1222 O O . ALA A 1 162 ? 9.727 -17.766 -18.781 1 87.12 162 ALA A O 1
ATOM 1223 N N . VAL A 1 163 ? 10.57 -16.234 -20.109 1 83.56 163 VAL A N 1
ATOM 1224 C CA . VAL A 1 163 ? 9.273 -15.742 -20.562 1 83.56 163 VAL A CA 1
ATOM 1225 C C . VAL A 1 163 ? 8.867 -16.469 -21.844 1 83.56 163 VAL A C 1
ATOM 1227 O O . VAL A 1 163 ? 9.641 -16.531 -22.812 1 83.56 163 VAL A O 1
ATOM 1230 N N . VAL A 1 164 ? 7.684 -16.891 -21.828 1 90.25 164 VAL A N 1
ATOM 1231 C CA . VAL A 1 164 ? 7.199 -17.703 -22.938 1 90.25 164 VAL A CA 1
ATOM 1232 C C . VAL A 1 164 ? 6.684 -16.812 -24.062 1 90.25 164 VAL A C 1
ATOM 1234 O O . VAL A 1 164 ? 6.012 -15.812 -23.797 1 90.25 164 VAL A O 1
ATOM 1237 N N . GLN A 1 165 ? 7.074 -17.109 -25.203 1 91.69 165 GLN A N 1
ATOM 1238 C CA . GLN A 1 165 ? 6.457 -16.531 -26.391 1 91.69 165 GLN A CA 1
ATOM 1239 C C . GLN A 1 165 ? 5.203 -17.297 -26.797 1 91.69 165 GLN A C 1
ATOM 1241 O O . GLN A 1 165 ? 5.27 -18.234 -27.594 1 91.69 165 GLN A O 1
ATOM 1246 N N . PHE A 1 166 ? 4.07 -16.875 -26.406 1 90.44 166 PHE A N 1
ATOM 1247 C CA . PHE A 1 166 ? 2.848 -17.672 -26.359 1 90.44 166 PHE A CA 1
ATOM 1248 C C . PHE A 1 166 ? 2.363 -18.016 -27.75 1 90.44 166 PHE A C 1
ATOM 1250 O O . PHE A 1 166 ? 2.139 -19.188 -28.062 1 90.44 166 PHE A O 1
ATOM 1257 N N . GLU A 1 167 ? 2.215 -17.062 -28.594 1 91.56 167 GLU A N 1
ATOM 1258 C CA . GLU A 1 167 ? 1.616 -17.297 -29.906 1 91.56 167 GLU A CA 1
ATOM 1259 C C . GLU A 1 167 ? 2.406 -18.344 -30.688 1 91.56 167 GLU A C 1
ATOM 1261 O O . GLU A 1 167 ? 1.831 -19.297 -31.219 1 91.56 167 GLU A O 1
ATOM 1266 N N . GLU A 1 168 ? 3.68 -18.125 -30.703 1 96.06 168 GLU A N 1
ATOM 1267 C CA . GLU A 1 168 ? 4.52 -19.078 -31.406 1 96.06 168 GLU A CA 1
ATOM 1268 C C . GLU A 1 168 ? 4.512 -20.438 -30.719 1 96.06 168 GLU A C 1
ATOM 1270 O O . GLU A 1 168 ? 4.48 -21.484 -31.375 1 96.06 168 GLU A O 1
ATOM 1275 N N . THR A 1 169 ? 4.602 -20.469 -29.484 1 96.94 169 THR A N 1
ATOM 1276 C CA . THR A 1 169 ? 4.57 -21.688 -28.688 1 96.94 169 THR A CA 1
ATOM 1277 C C . THR A 1 169 ? 3.281 -22.469 -28.953 1 96.94 169 THR A C 1
ATOM 1279 O O . THR A 1 169 ? 3.314 -23.672 -29.188 1 96.94 169 THR A O 1
ATOM 1282 N N . TYR A 1 170 ? 2.158 -21.75 -28.969 1 96.5 170 TYR A N 1
ATOM 1283 C CA . TYR A 1 170 ? 0.876 -22.406 -29.203 1 96.5 170 TYR A CA 1
ATOM 1284 C C . TYR A 1 170 ? 0.854 -23.062 -30.578 1 96.5 170 TYR A C 1
ATOM 1286 O O . TYR A 1 170 ? 0.356 -24.188 -30.734 1 96.5 170 TYR A O 1
ATOM 1294 N N . GLY A 1 171 ? 1.36 -22.344 -31.516 1 97.19 171 GLY A N 1
ATOM 1295 C CA . GLY A 1 171 ? 1.434 -22.906 -32.875 1 97.19 171 GLY A CA 1
ATOM 1296 C C . GLY A 1 171 ? 2.27 -24.172 -32.938 1 97.19 171 GLY A C 1
ATOM 1297 O O . GLY A 1 171 ? 1.856 -25.156 -33.531 1 97.19 171 GLY A O 1
ATOM 1298 N N . ARG A 1 172 ? 3.43 -24.172 -32.312 1 97.94 172 ARG A N 1
ATOM 1299 C CA . ARG A 1 172 ? 4.324 -25.328 -32.312 1 97.94 172 ARG A CA 1
ATOM 1300 C C . ARG A 1 172 ? 3.674 -26.516 -31.609 1 97.94 172 ARG A C 1
ATOM 1302 O O . ARG A 1 172 ? 3.809 -27.656 -32.062 1 97.94 172 ARG A O 1
ATOM 1309 N N . ILE A 1 173 ? 3.031 -26.25 -30.562 1 98.19 173 ILE A N 1
ATOM 1310 C CA . ILE A 1 173 ? 2.373 -27.297 -29.797 1 98.19 173 ILE A CA 1
ATOM 1311 C C . ILE A 1 173 ? 1.245 -27.922 -30.625 1 98.19 173 ILE A C 1
ATOM 1313 O O . ILE A 1 173 ? 1.114 -29.141 -30.703 1 98.19 173 ILE A O 1
ATOM 1317 N N . ARG A 1 174 ? 0.471 -27.094 -31.203 1 96.88 174 ARG A N 1
ATOM 1318 C CA . ARG A 1 174 ? -0.643 -27.562 -32.031 1 96.88 174 ARG A CA 1
ATOM 1319 C C . ARG A 1 174 ? -0.155 -28.484 -33.125 1 96.88 174 ARG A C 1
ATOM 1321 O O . ARG A 1 174 ? -0.771 -29.516 -33.406 1 96.88 174 ARG A O 1
ATOM 1328 N N . GLU A 1 175 ? 0.916 -28.062 -33.781 1 97.25 175 GLU A N 1
ATOM 1329 C CA . GLU A 1 175 ? 1.476 -28.844 -34.844 1 97.25 175 GLU A CA 1
ATOM 1330 C C . GLU A 1 175 ? 2.068 -30.156 -34.344 1 97.25 175 GLU A C 1
ATOM 1332 O O . GLU A 1 175 ? 1.869 -31.219 -34.938 1 97.25 175 GLU A O 1
ATOM 1337 N N . ARG A 1 176 ? 2.734 -30.109 -33.281 1 97.44 176 ARG A N 1
ATOM 1338 C CA . ARG A 1 176 ? 3.459 -31.266 -32.75 1 97.44 176 ARG A CA 1
ATOM 1339 C C . ARG A 1 176 ? 2.498 -32.281 -32.156 1 97.44 176 ARG A C 1
ATOM 1341 O O . ARG A 1 176 ? 2.746 -33.5 -32.25 1 97.44 176 ARG A O 1
ATOM 1348 N N . LEU A 1 177 ? 1.428 -31.844 -31.609 1 97.25 177 LEU A N 1
ATOM 1349 C CA . LEU A 1 177 ? 0.491 -32.719 -30.922 1 97.25 177 LEU A CA 1
ATOM 1350 C C . LEU A 1 177 ? -0.766 -32.938 -31.766 1 97.25 177 LEU A C 1
ATOM 1352 O O . LEU A 1 177 ? -1.872 -33 -31.219 1 97.25 177 LEU A O 1
ATOM 1356 N N . ALA A 1 178 ? -0.712 -33.062 -33 1 92.75 178 ALA A N 1
ATOM 1357 C CA . ALA A 1 178 ? -1.845 -33.156 -33.906 1 92.75 178 ALA A CA 1
ATOM 1358 C C . ALA A 1 178 ? -2.312 -34.594 -34.062 1 92.75 178 ALA A C 1
ATOM 1360 O O . ALA A 1 178 ? -3.438 -34.844 -34.531 1 92.75 178 ALA A O 1
ATOM 1361 N N . GLY A 1 179 ? -1.587 -35.5 -33.594 1 89.31 179 GLY A N 1
ATOM 1362 C CA . GLY A 1 179 ? -1.931 -36.906 -33.781 1 89.31 179 GLY A CA 1
ATOM 1363 C C . GLY A 1 179 ? -2.754 -37.5 -32.656 1 89.31 179 GLY A C 1
ATOM 1364 O O . GLY A 1 179 ? -3.479 -36.781 -31.969 1 89.31 179 GLY A O 1
ATOM 1365 N N . ASP A 1 180 ? -2.797 -38.844 -32.594 1 89.12 180 ASP A N 1
ATOM 1366 C CA . ASP A 1 180 ? -3.648 -39.531 -31.641 1 89.12 180 ASP A CA 1
ATOM 1367 C C . ASP A 1 180 ? -2.812 -40.344 -30.641 1 89.12 180 ASP A C 1
ATOM 1369 O O . ASP A 1 180 ? -3.336 -41.219 -29.953 1 89.12 180 ASP A O 1
ATOM 1373 N N . ALA A 1 181 ? -1.558 -40.062 -30.609 1 94.69 181 ALA A N 1
ATOM 1374 C CA . ALA A 1 181 ? -0.696 -40.75 -29.641 1 94.69 181 ALA A CA 1
ATOM 1375 C C . ALA A 1 181 ? -0.849 -40.125 -28.25 1 94.69 181 ALA A C 1
ATOM 1377 O O . ALA A 1 181 ? -1.433 -39.062 -28.094 1 94.69 181 ALA A O 1
ATOM 1378 N N . ILE A 1 182 ? -0.49 -40.969 -27.281 1 97.75 182 ILE A N 1
ATOM 1379 C CA . ILE A 1 182 ? -0.269 -40.375 -25.969 1 97.75 182 ILE A CA 1
ATOM 1380 C C . ILE A 1 182 ? 1.007 -39.531 -25.984 1 97.75 182 ILE A C 1
ATOM 1382 O O . ILE A 1 182 ? 2.107 -40.062 -26.141 1 97.75 182 ILE A O 1
ATOM 1386 N N . TYR A 1 183 ? 0.836 -38.25 -25.922 1 98.38 183 TYR A N 1
ATOM 1387 C CA . TYR A 1 183 ? 2.002 -37.375 -25.922 1 98.38 183 TYR A CA 1
ATOM 1388 C C . TYR A 1 183 ? 2.535 -37.188 -24.516 1 98.38 183 TYR A C 1
ATOM 1390 O O . TYR A 1 183 ? 1.806 -36.75 -23.625 1 98.38 183 TYR A O 1
ATOM 1398 N N . VAL A 1 184 ? 3.74 -37.594 -24.266 1 98.75 184 VAL A N 1
ATOM 1399 C CA . VAL A 1 184 ? 4.41 -37.375 -22.984 1 98.75 184 VAL A CA 1
ATOM 1400 C C . VAL A 1 184 ? 5.316 -36.156 -23.078 1 98.75 184 VAL A C 1
ATOM 1402 O O . VAL A 1 184 ? 6.406 -36.219 -23.656 1 98.75 184 VAL A O 1
ATOM 1405 N N . VAL A 1 185 ? 4.91 -35.094 -22.453 1 98.75 185 VAL A N 1
ATOM 1406 C CA . VAL A 1 185 ? 5.555 -33.781 -22.625 1 98.75 185 VAL A CA 1
ATOM 1407 C C . VAL A 1 185 ? 6.363 -33.438 -21.375 1 98.75 185 VAL A C 1
ATOM 1409 O O . VAL A 1 185 ? 5.879 -33.594 -20.25 1 98.75 185 VAL A O 1
ATOM 1412 N N . THR A 1 186 ? 7.559 -33 -21.547 1 98.62 186 THR A N 1
ATOM 1413 C CA . THR A 1 186 ? 8.352 -32.562 -20.422 1 98.62 186 THR A CA 1
ATOM 1414 C C . THR A 1 186 ? 7.793 -31.25 -19.844 1 98.62 186 THR A C 1
ATOM 1416 O O . THR A 1 186 ? 7.508 -30.312 -20.594 1 98.62 186 THR A O 1
ATOM 1419 N N . GLY A 1 187 ? 7.551 -31.188 -18.578 1 97.44 187 GLY A N 1
ATOM 1420 C CA . GLY A 1 187 ? 7.164 -29.969 -17.906 1 97.44 187 GLY A CA 1
ATOM 1421 C C . GLY A 1 187 ? 8.344 -29.078 -17.531 1 97.44 187 GLY A C 1
ATOM 1422 O O . GLY A 1 187 ? 9.5 -29.5 -17.672 1 97.44 187 GLY A O 1
ATOM 1423 N N . PHE A 1 188 ? 8.102 -27.859 -17.188 1 95.69 188 PHE A N 1
ATOM 1424 C CA . PHE A 1 188 ? 9.039 -27 -16.469 1 95.69 188 PHE A CA 1
ATOM 1425 C C . PHE A 1 188 ? 10.039 -26.375 -17.438 1 95.69 188 PHE A C 1
ATOM 1427 O O . PHE A 1 188 ? 10.562 -25.281 -17.172 1 95.69 188 PHE A O 1
ATOM 1434 N N . ILE A 1 189 ? 10.297 -26.969 -18.562 1 97.94 189 ILE A N 1
ATOM 1435 C CA . ILE A 1 189 ? 11.43 -26.531 -19.375 1 97.94 189 ILE A CA 1
ATOM 1436 C C . ILE A 1 189 ? 10.938 -25.984 -20.703 1 97.94 189 ILE A C 1
ATOM 1438 O O . ILE A 1 189 ? 9.805 -26.25 -21.109 1 97.94 189 ILE A O 1
ATOM 1442 N N . GLY A 1 190 ? 11.688 -25.188 -21.359 1 97.88 190 GLY A N 1
ATOM 1443 C CA . GLY A 1 190 ? 11.57 -24.625 -22.703 1 97.88 190 GLY A CA 1
ATOM 1444 C C . GLY A 1 190 ? 12.914 -24.297 -23.328 1 97.88 190 GLY A C 1
ATOM 1445 O O . GLY A 1 190 ? 13.953 -24.797 -22.875 1 97.88 190 GLY A O 1
ATOM 1446 N N . ALA A 1 191 ? 12.844 -23.531 -24.422 1 98.06 191 ALA A N 1
ATOM 1447 C CA . ALA A 1 191 ? 14.102 -23.156 -25.078 1 98.06 191 ALA A CA 1
ATOM 1448 C C . ALA A 1 191 ? 13.977 -21.844 -25.812 1 98.06 191 ALA A C 1
ATOM 1450 O O . ALA A 1 191 ? 12.875 -21.453 -26.234 1 98.06 191 ALA A O 1
ATOM 1451 N N . THR A 1 192 ? 15.102 -21.234 -25.953 1 97.19 192 THR A N 1
ATOM 1452 C CA . THR A 1 192 ? 15.156 -20.047 -26.797 1 97.19 192 THR A CA 1
ATOM 1453 C C . THR A 1 192 ? 15.047 -20.406 -28.266 1 97.19 192 THR A C 1
ATOM 1455 O O . THR A 1 192 ? 15.055 -21.594 -28.625 1 97.19 192 THR A O 1
ATOM 1458 N N . ARG A 1 193 ? 14.914 -19.375 -29.062 1 95.62 193 ARG A N 1
ATOM 1459 C CA . ARG A 1 193 ? 14.82 -19.594 -30.516 1 95.62 193 ARG A CA 1
ATOM 1460 C C . ARG A 1 193 ? 16.062 -20.297 -31.047 1 95.62 193 ARG A C 1
ATOM 1462 O O . ARG A 1 193 ? 15.992 -21.047 -32 1 95.62 193 ARG A O 1
ATOM 1469 N N . GLU A 1 194 ? 17.188 -20.094 -30.438 1 96.12 194 GLU A N 1
ATOM 1470 C CA . GLU A 1 194 ? 18.453 -20.703 -30.844 1 96.12 194 GLU A CA 1
ATOM 1471 C C . GLU A 1 194 ? 18.594 -22.109 -30.281 1 96.12 194 GLU A C 1
ATOM 1473 O O . GLU A 1 194 ? 19.594 -22.781 -30.547 1 96.12 194 GLU A O 1
ATOM 1478 N N . GLY A 1 195 ? 17.688 -22.516 -29.484 1 96.06 195 GLY A N 1
ATOM 1479 C CA . GLY A 1 195 ? 17.703 -23.875 -28.984 1 96.06 195 GLY A CA 1
ATOM 1480 C C . GLY A 1 195 ? 18.359 -24.016 -27.625 1 96.06 195 GLY A C 1
ATOM 1481 O O . GLY A 1 195 ? 18.656 -25.125 -27.188 1 96.06 195 GLY A O 1
ATOM 1482 N N . VAL A 1 196 ? 18.531 -22.875 -26.984 1 97.62 196 VAL A N 1
ATOM 1483 C CA . VAL A 1 196 ? 19.156 -22.906 -25.656 1 97.62 196 VAL A CA 1
ATOM 1484 C C . VAL A 1 196 ? 18.109 -23.25 -24.609 1 97.62 196 VAL A C 1
ATOM 1486 O O . VAL A 1 196 ? 17.062 -22.594 -24.531 1 97.62 196 VAL A O 1
ATOM 1489 N N . THR A 1 197 ? 18.453 -24.219 -23.781 1 98.19 197 THR A N 1
ATOM 1490 C CA . THR A 1 197 ? 17.516 -24.719 -22.766 1 98.19 197 THR A CA 1
ATOM 1491 C C . THR A 1 197 ? 17.219 -23.625 -21.75 1 98.19 197 THR A C 1
ATOM 1493 O O . THR A 1 197 ? 18.125 -22.938 -21.266 1 98.19 197 THR A O 1
ATOM 1496 N N . THR A 1 198 ? 15.938 -23.453 -21.391 1 97.25 198 THR A N 1
ATOM 1497 C CA . THR A 1 198 ? 15.484 -22.547 -20.328 1 97.25 198 THR A CA 1
ATOM 1498 C C . THR A 1 198 ? 14.523 -23.266 -19.391 1 97.25 198 THR A C 1
ATOM 1500 O O . THR A 1 198 ? 14.07 -24.375 -19.672 1 97.25 198 THR A O 1
ATOM 1503 N N . THR A 1 199 ? 14.32 -22.734 -18.25 1 96.25 199 THR A N 1
ATOM 1504 C CA . THR A 1 199 ? 13.305 -23.219 -17.328 1 96.25 199 THR A CA 1
ATOM 1505 C C . THR A 1 199 ? 12.242 -22.141 -17.078 1 96.25 199 THR A C 1
ATOM 1507 O O . THR A 1 199 ? 12.469 -20.969 -17.359 1 96.25 199 THR A O 1
ATOM 1510 N N . LEU A 1 200 ? 11.141 -22.594 -16.641 1 91.12 200 LEU A N 1
ATOM 1511 C CA . LEU A 1 200 ? 9.992 -21.703 -16.547 1 91.12 200 LEU A CA 1
ATOM 1512 C C . LEU A 1 200 ? 9.805 -21.219 -15.109 1 91.12 200 LEU A C 1
ATOM 1514 O O . LEU A 1 200 ? 8.836 -20.531 -14.805 1 91.12 200 LEU A O 1
ATOM 1518 N N . GLY A 1 201 ? 10.688 -21.562 -14.266 1 83.12 201 GLY A N 1
ATOM 1519 C CA . GLY A 1 201 ? 10.625 -21.078 -12.898 1 83.12 201 GLY A CA 1
ATOM 1520 C C . GLY A 1 201 ? 9.812 -21.984 -11.977 1 83.12 201 GLY A C 1
ATOM 1521 O O . GLY A 1 201 ? 9.68 -23.172 -12.234 1 83.12 201 GLY A O 1
ATOM 1522 N N . ARG A 1 202 ? 9.25 -21.406 -10.883 1 73.75 202 ARG A N 1
ATOM 1523 C CA . ARG A 1 202 ? 8.516 -22.156 -9.875 1 73.75 202 ARG A CA 1
ATOM 1524 C C . ARG A 1 202 ? 7.219 -22.719 -10.445 1 73.75 202 ARG A C 1
ATOM 1526 O O . ARG A 1 202 ? 6.516 -22.031 -11.188 1 73.75 202 ARG A O 1
ATOM 1533 N N . ASN A 1 203 ? 6.918 -23.891 -10.055 1 80.56 203 ASN A N 1
ATOM 1534 C CA . ASN A 1 203 ? 5.754 -24.625 -10.531 1 80.56 203 ASN A CA 1
ATOM 1535 C C . ASN A 1 203 ? 5.695 -24.656 -12.055 1 80.56 203 ASN A C 1
ATOM 1537 O O . ASN A 1 203 ? 4.613 -24.562 -12.641 1 80.56 203 ASN A O 1
ATOM 1541 N N . GLY A 1 204 ? 6.801 -24.781 -12.562 1 89.31 204 GLY A N 1
ATOM 1542 C CA . GLY A 1 204 ? 6.953 -24.734 -14.008 1 89.31 204 GLY A CA 1
ATOM 1543 C C . GLY A 1 204 ? 6.172 -25.812 -14.727 1 89.31 204 GLY A C 1
ATOM 1544 O O . GLY A 1 204 ? 5.656 -25.594 -15.82 1 89.31 204 GLY A O 1
ATOM 1545 N N . SER A 1 205 ? 6.02 -26.922 -14.109 1 94.69 205 SER A N 1
ATOM 1546 C CA . SER A 1 205 ? 5.297 -28 -14.766 1 94.69 205 SER A CA 1
ATOM 1547 C C . SER A 1 205 ? 3.807 -27.703 -14.859 1 94.69 205 SER A C 1
ATOM 1549 O O . SER A 1 205 ? 3.158 -28.062 -15.844 1 94.69 205 SER A O 1
ATOM 1551 N N . ASP A 1 206 ? 3.236 -27.141 -13.82 1 92.75 206 ASP A N 1
ATOM 1552 C CA . ASP A 1 206 ? 1.849 -26.688 -13.898 1 92.75 206 ASP A CA 1
ATOM 1553 C C . ASP A 1 206 ? 1.659 -25.672 -15.016 1 92.75 206 ASP A C 1
ATOM 1555 O O . ASP A 1 206 ? 0.669 -25.719 -15.75 1 92.75 206 ASP A O 1
ATOM 1559 N N . TYR A 1 207 ? 2.58 -24.828 -15.086 1 91.69 207 TYR A N 1
ATOM 1560 C CA . TYR A 1 207 ? 2.578 -23.828 -16.141 1 91.69 207 TYR A CA 1
ATOM 1561 C C . TYR A 1 207 ? 2.627 -24.469 -17.516 1 91.69 207 TYR A C 1
ATOM 1563 O O . TYR A 1 207 ? 1.875 -24.094 -18.422 1 91.69 207 TYR A O 1
ATOM 1571 N N . SER A 1 208 ? 3.541 -25.422 -17.641 1 96.56 208 SER A N 1
ATOM 1572 C CA . SER A 1 208 ? 3.662 -26.156 -18.891 1 96.56 208 SER A CA 1
ATOM 1573 C C . SER A 1 208 ? 2.336 -26.797 -19.281 1 96.56 208 SER A C 1
ATOM 1575 O O . SER A 1 208 ? 1.956 -26.797 -20.453 1 96.56 208 SER A O 1
ATOM 1577 N N . ALA A 1 209 ? 1.709 -27.375 -18.312 1 96.88 209 ALA A N 1
ATOM 1578 C CA . ALA A 1 209 ? 0.427 -28.016 -18.578 1 96.88 209 ALA A CA 1
ATOM 1579 C C . ALA A 1 209 ? -0.592 -27.016 -19.109 1 96.88 209 ALA A C 1
ATOM 1581 O O . ALA A 1 209 ? -1.347 -27.312 -20.031 1 96.88 209 ALA A O 1
ATOM 1582 N N . ALA A 1 210 ? -0.654 -25.906 -18.453 1 94.94 210 ALA A N 1
ATOM 1583 C CA . ALA A 1 210 ? -1.562 -24.859 -18.906 1 94.94 210 ALA A CA 1
ATOM 1584 C C . ALA A 1 210 ? -1.211 -24.406 -20.328 1 94.94 210 ALA A C 1
ATOM 1586 O O . ALA A 1 210 ? -2.102 -24.156 -21.141 1 94.94 210 ALA A O 1
ATOM 1587 N N . ILE A 1 211 ? 0.066 -24.25 -20.625 1 95.5 211 ILE A N 1
ATOM 1588 C CA . ILE A 1 211 ? 0.547 -23.844 -21.938 1 95.5 211 ILE A CA 1
ATOM 1589 C C . ILE A 1 211 ? 0.146 -24.875 -22.984 1 95.5 211 ILE A C 1
ATOM 1591 O O . ILE A 1 211 ? -0.362 -24.531 -24.047 1 95.5 211 ILE A O 1
ATOM 1595 N N . VAL A 1 212 ? 0.394 -26.109 -22.688 1 97.75 212 VAL A N 1
ATOM 1596 C CA . VAL A 1 212 ? 0.031 -27.188 -23.594 1 97.75 212 VAL A CA 1
ATOM 1597 C C . VAL A 1 212 ? -1.479 -27.188 -23.812 1 97.75 212 VAL A C 1
ATOM 1599 O O . VAL A 1 212 ? -1.938 -27.312 -24.953 1 97.75 212 VAL A O 1
ATOM 1602 N N . GLY A 1 213 ? -2.213 -27.109 -22.734 1 97 213 GLY A N 1
ATOM 1603 C CA . GLY A 1 213 ? -3.66 -27.031 -22.859 1 97 213 GLY A CA 1
ATOM 1604 C C . GLY A 1 213 ? -4.125 -25.906 -23.781 1 97 213 GLY A C 1
ATOM 1605 O O . GLY A 1 213 ? -4.984 -26.125 -24.625 1 97 213 GLY A O 1
ATOM 1606 N N . ALA A 1 214 ? -3.58 -24.766 -23.578 1 95.31 214 ALA A N 1
ATOM 1607 C CA . ALA A 1 214 ? -3.92 -23.625 -24.422 1 95.31 214 ALA A CA 1
ATOM 1608 C C . ALA A 1 214 ? -3.531 -23.891 -25.875 1 95.31 214 ALA A C 1
ATOM 1610 O O . ALA A 1 214 ? -4.266 -23.516 -26.797 1 95.31 214 ALA A O 1
ATOM 1611 N N . GLY A 1 215 ? -2.385 -24.422 -26.078 1 95.94 215 GLY A N 1
ATOM 1612 C CA . GLY A 1 215 ? -1.889 -24.703 -27.422 1 95.94 215 GLY A CA 1
ATOM 1613 C C . GLY A 1 215 ? -2.773 -25.656 -28.203 1 95.94 215 GLY A C 1
ATOM 1614 O O . GLY A 1 215 ? -3.006 -25.453 -29.391 1 95.94 215 GLY A O 1
ATOM 1615 N N . VAL A 1 216 ? -3.273 -26.641 -27.562 1 96.5 216 VAL A N 1
ATOM 1616 C CA . VAL A 1 216 ? -4.035 -27.672 -28.25 1 96.5 216 VAL A CA 1
ATOM 1617 C C . VAL A 1 216 ? -5.527 -27.359 -28.172 1 96.5 216 VAL A C 1
ATOM 1619 O O . VAL A 1 216 ? -6.352 -28.062 -28.75 1 96.5 216 VAL A O 1
ATOM 1622 N N . GLY A 1 217 ? -5.859 -26.281 -27.438 1 94.44 217 GLY A N 1
ATOM 1623 C CA . GLY A 1 217 ? -7.273 -26.031 -27.219 1 94.44 217 GLY A CA 1
ATOM 1624 C C . GLY A 1 217 ? -7.965 -27.156 -26.453 1 94.44 217 GLY A C 1
ATOM 1625 O O . GLY A 1 217 ? -9 -27.656 -26.875 1 94.44 217 GLY A O 1
ATOM 1626 N N . ALA A 1 218 ? -7.363 -27.5 -25.391 1 95.62 218 ALA A N 1
ATOM 1627 C CA . ALA A 1 218 ? -7.832 -28.641 -24.609 1 95.62 218 ALA A CA 1
ATOM 1628 C C . ALA A 1 218 ? -9.211 -28.359 -24 1 95.62 218 ALA A C 1
ATOM 1630 O O . ALA A 1 218 ? -9.562 -27.203 -23.766 1 95.62 218 ALA A O 1
ATOM 1631 N N . GLU A 1 219 ? -9.906 -29.422 -23.828 1 92.56 219 GLU A N 1
ATOM 1632 C CA . GLU A 1 219 ? -11.188 -29.328 -23.125 1 92.56 219 GLU A CA 1
ATOM 1633 C C . GLU A 1 219 ? -10.984 -28.984 -21.656 1 92.56 219 GLU A C 1
ATOM 1635 O O . GLU A 1 219 ? -11.773 -28.234 -21.062 1 92.56 219 GLU A O 1
ATOM 1640 N N . GLU A 1 220 ? -10.023 -29.531 -21.109 1 94.94 220 GLU A N 1
ATOM 1641 C CA . GLU A 1 220 ? -9.641 -29.234 -19.719 1 94.94 220 GLU A CA 1
ATOM 1642 C C . GLU A 1 220 ? -8.195 -29.625 -19.453 1 94.94 220 GLU A C 1
ATOM 1644 O O . GLU A 1 220 ? -7.617 -30.438 -20.172 1 94.94 220 GLU A O 1
ATOM 1649 N N . VAL A 1 221 ? -7.641 -29 -18.516 1 96.81 221 VAL A N 1
ATOM 1650 C CA . VAL A 1 221 ? -6.328 -29.359 -17.984 1 96.81 221 VAL A CA 1
ATOM 1651 C C . VAL A 1 221 ? -6.473 -29.922 -16.578 1 96.81 221 VAL A C 1
ATOM 1653 O O . VAL A 1 221 ? -7.031 -29.281 -15.695 1 96.81 221 VAL A O 1
ATOM 1656 N N . GLU A 1 222 ? -6.023 -31.141 -16.438 1 96.81 222 GLU A N 1
ATOM 1657 C CA . GLU A 1 222 ? -6.055 -31.766 -15.109 1 96.81 222 GLU A CA 1
ATOM 1658 C C . GLU A 1 222 ? -4.691 -31.672 -14.43 1 96.81 222 GLU A C 1
ATOM 1660 O O . GLU A 1 222 ? -3.682 -32.094 -15.008 1 96.81 222 GLU A O 1
ATOM 1665 N N . ILE A 1 223 ? -4.695 -31.094 -13.289 1 95.56 223 ILE A N 1
ATOM 1666 C CA . ILE A 1 223 ? -3.496 -31.078 -12.453 1 95.56 223 ILE A CA 1
ATOM 1667 C C . ILE A 1 223 ? -3.625 -32.125 -11.352 1 95.56 223 ILE A C 1
ATOM 1669 O O . ILE A 1 223 ? -4.41 -31.938 -10.414 1 95.56 223 ILE A O 1
ATOM 1673 N N . TRP A 1 224 ? -2.834 -33.125 -11.469 1 95.19 224 TRP A N 1
ATOM 1674 C CA . TRP A 1 224 ? -2.879 -34.219 -10.516 1 95.19 224 TRP A CA 1
ATOM 1675 C C . TRP A 1 224 ? -1.842 -34.062 -9.414 1 95.19 224 TRP A C 1
ATOM 1677 O O . TRP A 1 224 ? -0.643 -33.969 -9.688 1 95.19 224 TRP A O 1
ATOM 1687 N N . THR A 1 225 ? -2.336 -33.938 -8.258 1 89.94 225 THR A N 1
ATOM 1688 C CA . THR A 1 225 ? -1.5 -33.719 -7.082 1 89.94 225 THR A CA 1
ATOM 1689 C C . THR A 1 225 ? -1.845 -34.719 -5.984 1 89.94 225 THR A C 1
ATOM 1691 O O . THR A 1 225 ? -2.322 -35.844 -6.266 1 89.94 225 THR A O 1
ATOM 1694 N N . ASP A 1 226 ? -1.47 -34.406 -4.719 1 86.56 226 ASP A N 1
ATOM 1695 C CA . ASP A 1 226 ? -1.717 -35.312 -3.605 1 86.56 226 ASP A CA 1
ATOM 1696 C C . ASP A 1 226 ? -2.869 -34.812 -2.736 1 86.56 226 ASP A C 1
ATOM 1698 O O . ASP A 1 226 ? -3.016 -35.25 -1.588 1 86.56 226 ASP A O 1
ATOM 1702 N N . VAL A 1 227 ? -3.664 -33.844 -3.254 1 88 227 VAL A N 1
ATOM 1703 C CA . VAL A 1 227 ? -4.824 -33.344 -2.516 1 88 227 VAL A CA 1
ATOM 1704 C C . VAL A 1 227 ? -6.086 -33.531 -3.35 1 88 227 VAL A C 1
ATOM 1706 O O . VAL A 1 227 ? -6.02 -33.625 -4.578 1 88 227 VAL A O 1
ATOM 1709 N N . ASP A 1 228 ? -7.223 -33.562 -2.701 1 91.75 228 ASP A N 1
ATOM 1710 C CA . ASP A 1 228 ? -8.492 -33.844 -3.359 1 91.75 228 ASP A CA 1
ATOM 1711 C C . ASP A 1 228 ? -8.992 -32.656 -4.141 1 91.75 228 ASP A C 1
ATOM 1713 O O . ASP A 1 228 ? -9.914 -32.75 -4.953 1 91.75 228 ASP A O 1
ATOM 1717 N N . GLY A 1 229 ? -8.398 -31.547 -3.936 1 93.19 229 GLY A N 1
ATOM 1718 C CA . GLY A 1 229 ? -8.805 -30.312 -4.582 1 93.19 229 GLY A CA 1
ATOM 1719 C C . GLY A 1 229 ? -8.453 -29.078 -3.77 1 93.19 229 GLY A C 1
ATOM 1720 O O . GLY A 1 229 ? -7.566 -29.125 -2.916 1 93.19 229 GLY A O 1
ATOM 1721 N N . VAL A 1 230 ? -9.062 -28 -4.176 1 92.5 230 VAL A N 1
ATOM 1722 C CA . VAL A 1 230 ? -8.945 -26.781 -3.404 1 92.5 230 VAL A CA 1
ATOM 1723 C C . VAL A 1 230 ? -9.906 -26.812 -2.221 1 92.5 230 VAL A C 1
ATOM 1725 O O . VAL A 1 230 ? -11.117 -26.953 -2.402 1 92.5 230 VAL A O 1
ATOM 1728 N N . LEU A 1 231 ? -9.359 -26.688 -1.11 1 93.12 231 LEU A N 1
ATOM 1729 C CA . LEU A 1 231 ? -10.195 -26.766 0.084 1 93.12 231 LEU A CA 1
ATOM 1730 C C . LEU A 1 231 ? -10.594 -25.375 0.569 1 93.12 231 LEU A C 1
ATOM 1732 O O . LEU A 1 231 ? -9.93 -24.391 0.248 1 93.12 231 LEU A O 1
ATOM 1736 N N . SER A 1 232 ? -11.672 -25.344 1.329 1 93.94 232 SER A N 1
ATOM 1737 C CA . SER A 1 232 ? -12.172 -24.094 1.882 1 93.94 232 SER A CA 1
ATOM 1738 C C . SER A 1 232 ? -11.18 -23.5 2.881 1 93.94 232 SER A C 1
ATOM 1740 O O . SER A 1 232 ? -11.211 -22.297 3.146 1 93.94 232 SER A O 1
ATOM 1742 N N . ALA A 1 233 ? -10.414 -24.344 3.461 1 94.44 233 ALA A N 1
ATOM 1743 C CA . ALA A 1 233 ? -9.352 -23.953 4.383 1 94.44 233 ALA A CA 1
ATOM 1744 C C . ALA A 1 233 ? -8.328 -25.078 4.551 1 94.44 233 ALA A C 1
ATOM 1746 O O . ALA A 1 233 ? -8.531 -26.172 4.043 1 94.44 233 ALA A O 1
ATOM 1747 N N . ASP A 1 234 ? -7.234 -24.812 5.164 1 91.69 234 ASP A N 1
ATOM 1748 C CA . ASP A 1 234 ? -6.254 -25.844 5.469 1 91.69 234 ASP A CA 1
ATOM 1749 C C . ASP A 1 234 ? -6.855 -26.922 6.367 1 91.69 234 ASP A C 1
ATOM 1751 O O . ASP A 1 234 ? -7.215 -26.656 7.516 1 91.69 234 ASP A O 1
ATOM 1755 N N . PRO A 1 235 ? -6.863 -28.078 5.875 1 91.38 235 PRO A N 1
ATOM 1756 C CA . PRO A 1 235 ? -7.508 -29.141 6.645 1 91.38 235 PRO A CA 1
ATOM 1757 C C . PRO A 1 235 ? -6.746 -29.5 7.922 1 91.38 235 PRO A C 1
ATOM 1759 O O . PRO A 1 235 ? -7.312 -30.094 8.844 1 91.38 235 PRO A O 1
ATOM 1762 N N . ARG A 1 236 ? -5.574 -29.391 8.117 1 91.56 236 ARG A N 1
ATOM 1763 C CA . ARG A 1 236 ? -4.793 -29.625 9.328 1 91.56 236 ARG A CA 1
ATOM 1764 C C . ARG A 1 236 ? -5.215 -28.688 10.445 1 91.56 236 ARG A C 1
ATOM 1766 O O . ARG A 1 236 ? -5.09 -29.016 11.625 1 91.56 236 ARG A O 1
ATOM 1773 N N . VAL A 1 237 ? -5.727 -27.391 9.992 1 93.12 237 VAL A N 1
ATOM 1774 C CA . VAL A 1 237 ? -6.145 -26.359 10.945 1 93.12 237 VAL A CA 1
ATOM 1775 C C . VAL A 1 237 ? -7.648 -26.469 11.188 1 93.12 237 VAL A C 1
ATOM 1777 O O . VAL A 1 237 ? -8.109 -26.297 12.312 1 93.12 237 VAL A O 1
ATOM 1780 N N . VAL A 1 238 ? -8.359 -26.703 10.125 1 95 238 VAL A N 1
ATOM 1781 C CA . VAL A 1 238 ? -9.812 -26.828 10.164 1 95 238 VAL A CA 1
ATOM 1782 C C . VAL A 1 238 ? -10.234 -28.203 9.68 1 95 238 VAL A C 1
ATOM 1784 O O . VAL A 1 238 ? -10.508 -28.406 8.5 1 95 238 VAL A O 1
ATOM 1787 N N . PRO A 1 239 ? -10.422 -29.047 10.539 1 93.25 239 PRO A N 1
ATOM 1788 C CA . PRO A 1 239 ? -10.812 -30.406 10.148 1 93.25 239 PRO A CA 1
ATOM 1789 C C . PRO A 1 239 ? -12.102 -30.438 9.336 1 93.25 239 PRO A C 1
ATOM 1791 O O . PRO A 1 239 ? -12.312 -31.359 8.539 1 93.25 239 PRO A O 1
ATOM 1794 N N . GLU A 1 240 ? -12.922 -29.438 9.523 1 93.69 240 GLU A N 1
ATOM 1795 C CA . GLU A 1 240 ? -14.211 -29.375 8.844 1 93.69 240 GLU A CA 1
ATOM 1796 C C . GLU A 1 240 ? -14.07 -28.797 7.438 1 93.69 240 GLU A C 1
ATOM 1798 O O . GLU A 1 240 ? -15.055 -28.688 6.707 1 93.69 240 GLU A O 1
ATOM 1803 N N . ALA A 1 241 ? -12.859 -28.484 7.082 1 94.12 241 ALA A N 1
ATOM 1804 C CA . ALA A 1 241 ? -12.648 -27.969 5.73 1 94.12 241 ALA A CA 1
ATOM 1805 C C . ALA A 1 241 ? -13.164 -28.938 4.68 1 94.12 241 ALA A C 1
ATOM 1807 O O . ALA A 1 241 ? -13.156 -30.156 4.895 1 94.12 241 ALA A O 1
ATOM 1808 N N . PHE A 1 242 ? -13.609 -28.453 3.621 1 94.56 242 PHE A N 1
ATOM 1809 C CA . PHE A 1 242 ? -14.188 -29.281 2.57 1 94.56 242 PHE A CA 1
ATOM 1810 C C . PHE A 1 242 ? -13.695 -28.844 1.197 1 94.56 242 PHE A C 1
ATOM 1812 O O . PHE A 1 242 ? -13.234 -27.719 1.034 1 94.56 242 PHE A O 1
ATOM 1819 N N . VAL A 1 243 ? -13.797 -29.75 0.218 1 94.88 243 VAL A N 1
ATOM 1820 C CA . VAL A 1 243 ? -13.328 -29.5 -1.139 1 94.88 243 VAL A CA 1
ATOM 1821 C C . VAL A 1 243 ? -14.344 -28.641 -1.885 1 94.88 243 VAL A C 1
ATOM 1823 O O . VAL A 1 243 ? -15.547 -28.922 -1.862 1 94.88 243 VAL A O 1
ATOM 1826 N N . LEU A 1 244 ? -13.883 -27.578 -2.438 1 94.44 244 LEU A N 1
ATOM 1827 C CA . LEU A 1 244 ? -14.727 -26.719 -3.262 1 94.44 244 LEU A CA 1
ATOM 1828 C C . LEU A 1 244 ? -14.961 -27.344 -4.633 1 94.44 244 LEU A C 1
ATOM 1830 O O . LEU A 1 244 ? -14.016 -27.766 -5.301 1 94.44 244 LEU A O 1
ATOM 1834 N N . GLU A 1 245 ? -16.141 -27.422 -5.031 1 95.31 245 GLU A N 1
ATOM 1835 C CA . GLU A 1 245 ? -16.453 -28.047 -6.309 1 95.31 245 GLU A CA 1
ATOM 1836 C C . GLU A 1 245 ? -15.938 -27.219 -7.477 1 95.31 245 GLU A C 1
ATOM 1838 O O . GLU A 1 245 ? -15.289 -27.75 -8.383 1 95.31 245 GLU A O 1
ATOM 1843 N N . GLU A 1 246 ? -16.25 -25.969 -7.457 1 95.81 246 GLU A N 1
ATOM 1844 C CA . GLU A 1 246 ? -15.805 -25.031 -8.477 1 95.81 246 GLU A CA 1
ATOM 1845 C C . GLU A 1 246 ? -15.328 -23.734 -7.852 1 95.81 246 GLU A C 1
ATOM 1847 O O . GLU A 1 246 ? -15.898 -23.266 -6.867 1 95.81 246 GLU A O 1
ATOM 1852 N N . VAL A 1 247 ? -14.32 -23.188 -8.383 1 93.31 247 VAL A N 1
ATOM 1853 C CA . VAL A 1 247 ? -13.82 -21.875 -7.996 1 93.31 247 VAL A CA 1
ATOM 1854 C C . VAL A 1 247 ? -13.445 -21.078 -9.242 1 93.31 247 VAL A C 1
ATOM 1856 O O . VAL A 1 247 ? -13.109 -21.656 -10.281 1 93.31 247 VAL A O 1
ATOM 1859 N N . SER A 1 248 ? -13.57 -19.781 -9.133 1 90.19 248 SER A N 1
ATOM 1860 C CA . SER A 1 248 ? -13.148 -18.953 -10.266 1 90.19 248 SER A CA 1
ATOM 1861 C C . SER A 1 248 ? -11.633 -18.875 -10.352 1 90.19 248 SER A C 1
ATOM 1863 O O . SER A 1 248 ? -10.93 -19.141 -9.375 1 90.19 248 SER A O 1
ATOM 1865 N N . PHE A 1 249 ? -11.148 -18.5 -11.539 1 86.62 249 PHE A N 1
ATOM 1866 C CA . PHE A 1 249 ? -9.719 -18.297 -11.719 1 86.62 249 PHE A CA 1
ATOM 1867 C C . PHE A 1 249 ? -9.188 -17.281 -10.711 1 86.62 249 PHE A C 1
ATOM 1869 O O . PHE A 1 249 ? -8.125 -17.484 -10.117 1 86.62 249 PHE A O 1
ATOM 1876 N N . GLN A 1 250 ? -9.922 -16.266 -10.461 1 82.25 250 GLN A N 1
ATOM 1877 C CA . GLN A 1 250 ? -9.508 -15.203 -9.547 1 82.25 250 GLN A CA 1
ATOM 1878 C C . GLN A 1 250 ? -9.438 -15.703 -8.109 1 82.25 250 GLN A C 1
ATOM 1880 O O . GLN A 1 250 ? -8.492 -15.398 -7.383 1 82.25 250 GLN A O 1
ATOM 1885 N N . GLU A 1 251 ? -10.422 -16.375 -7.727 1 87.44 251 GLU A N 1
ATOM 1886 C CA . GLU A 1 251 ? -10.438 -16.938 -6.383 1 87.44 251 GLU A CA 1
ATOM 1887 C C . GLU A 1 251 ? -9.266 -17.891 -6.172 1 87.44 251 GLU A C 1
ATOM 1889 O O . GLU A 1 251 ? -8.602 -17.844 -5.133 1 87.44 251 GLU A O 1
ATOM 1894 N N . ALA A 1 252 ? -9.094 -18.734 -7.156 1 87.94 252 ALA A N 1
ATOM 1895 C CA . ALA A 1 252 ? -8.008 -19.703 -7.074 1 87.94 252 ALA A CA 1
ATOM 1896 C C . ALA A 1 252 ? -6.656 -19 -6.969 1 87.94 252 ALA A C 1
ATOM 1898 O O . ALA A 1 252 ? -5.773 -19.438 -6.223 1 87.94 252 ALA A O 1
ATOM 1899 N N . MET A 1 253 ? -6.504 -18 -7.688 1 82.12 253 MET A N 1
ATOM 1900 C CA . MET A 1 253 ? -5.266 -17.219 -7.656 1 82.12 253 MET A CA 1
ATOM 1901 C C . MET A 1 253 ? -5.031 -16.625 -6.273 1 82.12 253 MET A C 1
ATOM 1903 O O . MET A 1 253 ? -3.92 -16.672 -5.75 1 82.12 253 MET A O 1
ATOM 1907 N N . GLU A 1 254 ? -6.012 -16.078 -5.684 1 83.62 254 GLU A N 1
ATOM 1908 C CA . GLU A 1 254 ? -5.906 -15.477 -4.355 1 83.62 254 GLU A CA 1
ATOM 1909 C C . GLU A 1 254 ? -5.582 -16.531 -3.299 1 83.62 254 GLU A C 1
ATOM 1911 O O . GLU A 1 254 ? -4.695 -16.328 -2.467 1 83.62 254 GLU A O 1
ATOM 1916 N N . LEU A 1 255 ? -6.316 -17.547 -3.406 1 87.75 255 LEU A N 1
ATOM 1917 C CA . LEU A 1 255 ? -6.094 -18.609 -2.428 1 87.75 255 LEU A CA 1
ATOM 1918 C C . LEU A 1 255 ? -4.676 -19.172 -2.535 1 87.75 255 LEU A C 1
ATOM 1920 O O . LEU A 1 255 ? -4.012 -19.375 -1.52 1 87.75 255 LEU A O 1
ATOM 1924 N N . SER A 1 256 ? -4.254 -19.391 -3.717 1 83.31 256 SER A N 1
ATOM 1925 C CA . SER A 1 256 ? -2.918 -19.938 -3.939 1 83.31 256 SER A CA 1
ATOM 1926 C C . SER A 1 256 ? -1.839 -18.969 -3.471 1 83.31 256 SER A C 1
ATOM 1928 O O . SER A 1 256 ? -0.835 -19.391 -2.887 1 83.31 256 SER A O 1
ATOM 1930 N N . TYR A 1 257 ? -2.037 -17.828 -3.643 1 79.06 257 TYR A N 1
ATOM 1931 C CA . TYR A 1 257 ? -1.077 -16.812 -3.238 1 79.06 257 TYR A CA 1
ATOM 1932 C C . TYR A 1 257 ? -0.911 -16.797 -1.724 1 79.06 257 TYR A C 1
ATOM 1934 O O . TYR A 1 257 ? 0.195 -16.594 -1.218 1 79.06 257 TYR A O 1
ATOM 1942 N N . PHE A 1 258 ? -1.964 -16.906 -1.105 1 81.31 258 PHE A N 1
ATOM 1943 C CA . PHE A 1 258 ? -1.927 -16.781 0.348 1 81.31 258 PHE A CA 1
ATOM 1944 C C . PHE A 1 258 ? -1.692 -18.141 0.993 1 81.31 258 PHE A C 1
ATOM 1946 O O . PHE A 1 258 ? -1.943 -18.328 2.186 1 81.31 258 PHE A O 1
ATOM 1953 N N . GLY A 1 259 ? -1.24 -19.062 0.235 1 74.19 259 GLY A N 1
ATOM 1954 C CA . GLY A 1 259 ? -0.723 -20.234 0.931 1 74.19 259 GLY A CA 1
ATOM 1955 C C . GLY A 1 259 ? -1.429 -21.516 0.545 1 74.19 259 GLY A C 1
ATOM 1956 O O . GLY A 1 259 ? -1 -22.609 0.931 1 74.19 259 GLY A O 1
ATOM 1957 N N . ALA A 1 260 ? -2.549 -21.297 -0.148 1 74.19 260 ALA A N 1
ATOM 1958 C CA . ALA A 1 260 ? -3.139 -22.531 -0.637 1 74.19 260 ALA A CA 1
ATOM 1959 C C . ALA A 1 260 ? -2.26 -23.172 -1.707 1 74.19 260 ALA A C 1
ATOM 1961 O O . ALA A 1 260 ? -2.088 -22.625 -2.793 1 74.19 260 ALA A O 1
ATOM 1962 N N . LYS A 1 261 ? -1.496 -24.172 -1.37 1 71.25 261 LYS A N 1
ATOM 1963 C CA . LYS A 1 261 ? -0.481 -24.781 -2.221 1 71.25 261 LYS A CA 1
ATOM 1964 C C . LYS A 1 261 ? -1.119 -25.688 -3.271 1 71.25 261 LYS A C 1
ATOM 1966 O O . LYS A 1 261 ? -0.782 -26.875 -3.367 1 71.25 261 LYS A O 1
ATOM 1971 N N . VAL A 1 262 ? -2.059 -25.188 -3.99 1 73.75 262 VAL A N 1
ATOM 1972 C CA . VAL A 1 262 ? -2.701 -26.078 -4.953 1 73.75 262 VAL A CA 1
ATOM 1973 C C . VAL A 1 262 ? -2.23 -25.734 -6.363 1 73.75 262 VAL A C 1
ATOM 1975 O O . VAL A 1 262 ? -1.945 -26.641 -7.16 1 73.75 262 VAL A O 1
ATOM 1978 N N . ILE A 1 263 ? -2.105 -24.531 -6.664 1 78.25 263 ILE A N 1
ATOM 1979 C CA . ILE A 1 263 ? -1.671 -24.109 -7.988 1 78.25 263 ILE A CA 1
ATOM 1980 C C . ILE A 1 263 ? -1.036 -22.719 -7.902 1 78.25 263 ILE A C 1
ATOM 1982 O O . ILE A 1 263 ? -1.512 -21.859 -7.16 1 78.25 263 ILE A O 1
ATOM 1986 N N . HIS A 1 264 ? 0.091 -22.641 -8.5 1 75.62 264 HIS A N 1
ATOM 1987 C CA . HIS A 1 264 ? 0.695 -21.312 -8.539 1 75.62 264 HIS A CA 1
ATOM 1988 C C . HIS A 1 264 ? -0.099 -20.375 -9.438 1 75.62 264 HIS A C 1
ATOM 1990 O O . HIS A 1 264 ? -0.5 -20.75 -10.539 1 75.62 264 HIS A O 1
ATOM 1996 N N . PRO A 1 265 ? -0.332 -19.203 -9.008 1 69.12 265 PRO A N 1
ATOM 1997 C CA . PRO A 1 265 ? -1.21 -18.281 -9.734 1 69.12 265 PRO A CA 1
ATOM 1998 C C . PRO A 1 265 ? -0.773 -18.062 -11.188 1 69.12 265 PRO A C 1
ATOM 2000 O O . PRO A 1 265 ? -1.606 -18.094 -12.094 1 69.12 265 PRO A O 1
ATOM 2003 N N . TYR A 1 266 ? 0.49 -18.031 -11.484 1 65.12 266 TYR A N 1
ATOM 2004 C CA . TYR A 1 266 ? 0.978 -17.672 -12.812 1 65.12 266 TYR A CA 1
ATOM 2005 C C . TYR A 1 266 ? 0.839 -18.844 -13.773 1 65.12 266 TYR A C 1
ATOM 2007 O O . TYR A 1 266 ? 0.826 -18.656 -14.992 1 65.12 266 TYR A O 1
ATOM 2015 N N . THR A 1 267 ? 0.701 -19.828 -13.156 1 76.19 267 THR A N 1
ATOM 2016 C CA . THR A 1 267 ? 0.669 -21.031 -14 1 76.19 267 THR A CA 1
ATOM 2017 C C . THR A 1 267 ? -0.696 -21.188 -14.656 1 76.19 267 THR A C 1
ATOM 2019 O O . THR A 1 267 ? -0.845 -21.953 -15.609 1 76.19 267 THR A O 1
ATOM 2022 N N . MET A 1 268 ? -1.654 -20.25 -14.18 1 80.12 268 MET A N 1
ATOM 2023 C CA . MET A 1 268 ? -3.008 -20.406 -14.711 1 80.12 268 MET A CA 1
ATOM 2024 C C . MET A 1 268 ? -3.24 -19.469 -15.891 1 80.12 268 MET A C 1
ATOM 2026 O O . MET A 1 268 ? -4.25 -19.578 -16.594 1 80.12 268 MET A O 1
ATOM 2030 N N . ILE A 1 269 ? -2.34 -18.656 -16.234 1 79.56 269 ILE A N 1
ATOM 2031 C CA . ILE A 1 269 ? -2.531 -17.531 -17.156 1 79.56 269 ILE A CA 1
ATOM 2032 C C . ILE A 1 269 ? -2.957 -18.062 -18.531 1 79.56 269 ILE A C 1
ATOM 2034 O O . ILE A 1 269 ? -3.949 -17.609 -19.094 1 79.56 269 ILE A O 1
ATOM 2038 N N . PRO A 1 270 ? -2.227 -19.062 -19.109 1 87.62 270 PRO A N 1
ATOM 2039 C CA . PRO A 1 270 ? -2.639 -19.562 -20.422 1 87.62 270 PRO A CA 1
ATOM 2040 C C . PRO A 1 270 ? -4.055 -20.141 -20.406 1 87.62 270 PRO A C 1
ATOM 2042 O O . PRO A 1 270 ? -4.785 -20 -21.391 1 87.62 270 PRO A O 1
ATOM 2045 N N . ALA A 1 271 ? -4.367 -20.781 -19.344 1 89.19 271 ALA A N 1
ATOM 2046 C CA . ALA A 1 271 ? -5.699 -21.359 -19.219 1 89.19 271 ALA A CA 1
ATOM 2047 C C . ALA A 1 271 ? -6.766 -20.281 -19.109 1 89.19 271 ALA A C 1
ATOM 2049 O O . ALA A 1 271 ? -7.855 -20.406 -19.672 1 89.19 271 ALA A O 1
ATOM 2050 N N . VAL A 1 272 ? -6.523 -19.266 -18.375 1 84.19 272 VAL A N 1
ATOM 2051 C CA . VAL A 1 272 ? -7.441 -18.141 -18.219 1 84.19 272 VAL A CA 1
ATOM 2052 C C . VAL A 1 272 ? -7.668 -17.469 -19.562 1 84.19 272 VAL A C 1
ATOM 2054 O O . VAL A 1 272 ? -8.805 -17.141 -19.922 1 84.19 272 VAL A O 1
ATOM 2057 N N . GLU A 1 273 ? -6.613 -17.266 -20.266 1 83.38 273 GLU A N 1
ATOM 2058 C CA . GLU A 1 273 ? -6.664 -16.578 -21.547 1 83.38 273 GLU A CA 1
ATOM 2059 C C . GLU A 1 273 ? -7.578 -17.312 -22.531 1 83.38 273 GLU A C 1
ATOM 2061 O O . GLU A 1 273 ? -8.273 -16.672 -23.328 1 83.38 273 GLU A O 1
ATOM 2066 N N . ARG A 1 274 ? -7.551 -18.562 -22.516 1 90.06 274 ARG A N 1
ATOM 2067 C CA . ARG A 1 274 ? -8.297 -19.344 -23.484 1 90.06 274 ARG A CA 1
ATOM 2068 C C . ARG A 1 274 ? -9.555 -19.938 -22.859 1 90.06 274 ARG A C 1
ATOM 2070 O O . ARG A 1 274 ? -10.25 -20.734 -23.484 1 90.06 274 ARG A O 1
ATOM 2077 N N . ASP A 1 275 ? -9.789 -19.578 -21.625 1 91.5 275 ASP A N 1
ATOM 2078 C CA . ASP A 1 275 ? -10.953 -20.047 -20.875 1 91.5 275 ASP A CA 1
ATOM 2079 C C . ASP A 1 275 ? -10.977 -21.562 -20.812 1 91.5 275 ASP A C 1
ATOM 2081 O O . ASP A 1 275 ? -11.984 -22.203 -21.156 1 91.5 275 ASP A O 1
ATOM 2085 N N . ILE A 1 276 ? -9.891 -22.156 -20.547 1 95.5 276 ILE A N 1
ATOM 2086 C CA . ILE A 1 276 ? -9.766 -23.609 -20.391 1 95.5 276 ILE A CA 1
ATOM 2087 C C . ILE A 1 276 ? -9.883 -23.969 -18.906 1 95.5 276 ILE A C 1
ATOM 2089 O O . ILE A 1 276 ? -9.078 -23.516 -18.094 1 95.5 276 ILE A O 1
ATOM 2093 N N . PRO A 1 277 ? -10.812 -24.781 -18.547 1 96.12 277 PRO A N 1
ATOM 2094 C CA . PRO A 1 277 ? -10.93 -25.203 -17.156 1 96.12 277 PRO A CA 1
ATOM 2095 C C . PRO A 1 277 ? -9.719 -25.984 -16.672 1 96.12 277 PRO A C 1
ATOM 2097 O O . PRO A 1 277 ? -9.156 -26.797 -17.406 1 96.12 277 PRO A O 1
ATOM 2100 N N . ILE A 1 278 ? -9.344 -25.719 -15.469 1 96 278 ILE A N 1
ATOM 2101 C CA . ILE A 1 278 ? -8.32 -26.5 -14.789 1 96 278 ILE A CA 1
ATOM 2102 C C . ILE A 1 278 ? -8.961 -27.328 -13.688 1 96 278 ILE A C 1
ATOM 2104 O O . ILE A 1 278 ? -9.727 -26.812 -12.867 1 96 278 ILE A O 1
ATOM 2108 N N . VAL A 1 279 ? -8.68 -28.578 -13.672 1 96.5 279 VAL A N 1
ATOM 2109 C CA .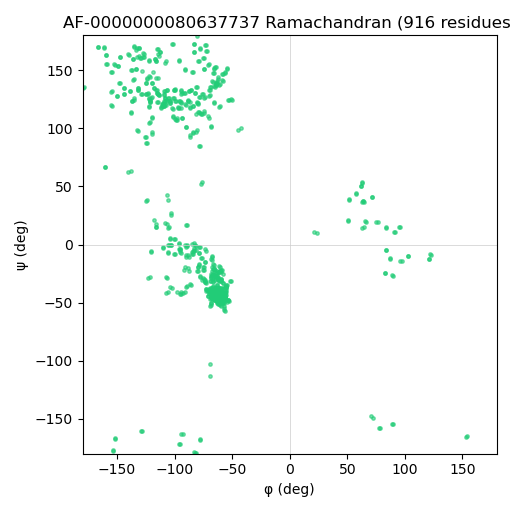 VAL A 1 279 ? -9.242 -29.453 -12.656 1 96.5 279 VAL A CA 1
ATOM 2110 C C . VAL A 1 279 ? -8.125 -30 -11.766 1 96.5 279 VAL A C 1
ATOM 2112 O O . VAL A 1 279 ? -7.156 -30.594 -12.258 1 96.5 279 VAL A O 1
ATOM 2115 N N . ILE A 1 280 ? -8.297 -29.734 -10.523 1 95.19 280 ILE A N 1
ATOM 2116 C CA . ILE A 1 280 ? -7.352 -30.281 -9.555 1 95.19 280 ILE A CA 1
ATOM 2117 C C . ILE A 1 280 ? -7.809 -31.656 -9.109 1 95.19 280 ILE A C 1
ATOM 2119 O O . ILE A 1 280 ? -8.914 -31.812 -8.578 1 95.19 280 ILE A O 1
ATOM 2123 N N . LYS A 1 281 ? -6.938 -32.625 -9.289 1 95.38 281 LYS A N 1
ATOM 2124 C CA . LYS A 1 281 ? -7.262 -34 -8.977 1 95.38 281 LYS A CA 1
ATOM 2125 C C . LYS A 1 281 ? -6.211 -34.625 -8.055 1 95.38 281 LYS A C 1
ATOM 2127 O O . LYS A 1 281 ? -5.113 -34.094 -7.91 1 95.38 281 LYS A O 1
ATOM 2132 N N . ASN A 1 282 ? -6.656 -35.719 -7.441 1 93.88 282 ASN A N 1
ATOM 2133 C CA . ASN A 1 282 ? -5.789 -36.438 -6.516 1 93.88 282 ASN A CA 1
ATOM 2134 C C . ASN A 1 282 ? -5.348 -37.781 -7.098 1 93.88 282 ASN A C 1
ATOM 2136 O O . ASN A 1 282 ? -6.18 -38.656 -7.355 1 93.88 282 ASN A O 1
ATOM 2140 N N . THR A 1 283 ? -4.043 -37.969 -7.266 1 93.5 283 THR A N 1
ATOM 2141 C CA . THR A 1 283 ? -3.51 -39.188 -7.84 1 93.5 283 THR A CA 1
ATOM 2142 C C . THR A 1 283 ? -3.85 -40.406 -6.961 1 93.5 283 THR A C 1
ATOM 2144 O O . THR A 1 283 ? -4.031 -41.5 -7.461 1 93.5 283 THR A O 1
ATOM 2147 N N . MET A 1 284 ? -3.975 -40.156 -5.656 1 91.31 284 MET A N 1
ATOM 2148 C CA . MET A 1 284 ? -4.227 -41.25 -4.703 1 91.31 284 MET A CA 1
ATOM 2149 C C . MET A 1 284 ? -5.727 -41.469 -4.52 1 91.31 284 MET A C 1
ATOM 2151 O O . MET A 1 284 ? -6.141 -42.438 -3.906 1 91.31 284 MET A O 1
ATOM 2155 N N . ASN A 1 285 ? -6.531 -40.656 -4.977 1 94.19 285 ASN A N 1
ATOM 2156 C CA . ASN A 1 285 ? -7.988 -40.75 -4.953 1 94.19 285 ASN A CA 1
ATOM 2157 C C . ASN A 1 285 ? -8.594 -40.312 -6.289 1 94.19 285 ASN A C 1
ATOM 2159 O O . ASN A 1 285 ? -9.406 -39.406 -6.344 1 94.19 285 ASN A O 1
ATOM 2163 N N . PRO A 1 286 ? -8.25 -41.094 -7.336 1 94.12 286 PRO A N 1
ATOM 2164 C CA . PRO A 1 286 ? -8.562 -40.656 -8.695 1 94.12 286 PRO A CA 1
ATOM 2165 C C . PRO A 1 286 ? -10.07 -40.531 -8.953 1 94.12 286 PRO A C 1
ATOM 2167 O O . PRO A 1 286 ? -10.492 -39.812 -9.859 1 94.12 286 PRO A O 1
ATOM 2170 N N . GLY A 1 287 ? -10.875 -41.25 -8.195 1 93.81 287 GLY A N 1
ATOM 2171 C CA . GLY A 1 287 ? -12.32 -41.219 -8.398 1 93.81 287 GLY A CA 1
ATOM 2172 C C . GLY A 1 287 ? -12.969 -39.969 -7.879 1 93.81 287 GLY A C 1
ATOM 2173 O O . GLY A 1 287 ? -14.109 -39.656 -8.242 1 93.81 287 GLY A O 1
ATOM 2174 N N . PHE A 1 288 ? -12.32 -39.281 -7.02 1 94.62 288 PHE A N 1
ATOM 2175 C CA . PHE A 1 288 ? -12.867 -38.031 -6.488 1 94.62 288 PHE A CA 1
ATOM 2176 C C . PHE A 1 288 ? -12.883 -36.938 -7.555 1 94.62 288 PHE A C 1
ATOM 2178 O O . PHE A 1 288 ? -11.922 -36.812 -8.32 1 94.62 288 PHE A O 1
ATOM 2185 N N . PRO A 1 289 ? -13.945 -36.219 -7.723 1 95 289 PRO A N 1
ATOM 2186 C CA . PRO A 1 289 ? -14.086 -35.25 -8.812 1 95 289 PRO A CA 1
ATOM 2187 C C . PRO A 1 289 ? -13.062 -34.125 -8.734 1 95 289 PRO A C 1
ATOM 2189 O O . PRO A 1 289 ? -12.664 -33.594 -9.766 1 95 289 PRO A O 1
ATOM 2192 N N . GLY A 1 290 ? -12.609 -33.812 -7.516 1 95.69 290 GLY A N 1
ATOM 2193 C CA . GLY A 1 290 ? -11.672 -32.719 -7.332 1 95.69 290 GLY A CA 1
ATOM 2194 C C . GLY A 1 290 ? -12.328 -31.344 -7.391 1 95.69 290 GLY A C 1
ATOM 2195 O O . GLY A 1 290 ? -13.5 -31.188 -7.039 1 95.69 290 GLY A O 1
ATOM 2196 N N . THR A 1 291 ? -11.594 -30.266 -7.68 1 96.19 291 THR A N 1
ATOM 2197 C CA . THR A 1 291 ? -12.07 -28.891 -7.836 1 96.19 291 THR A CA 1
ATOM 2198 C C . THR A 1 291 ? -11.867 -28.406 -9.266 1 96.19 291 THR A C 1
ATOM 2200 O O . THR A 1 291 ? -10.781 -28.562 -9.836 1 96.19 291 THR A O 1
ATOM 2203 N N . ARG A 1 292 ? -12.883 -27.875 -9.82 1 96.12 292 ARG A N 1
ATOM 2204 C CA . ARG A 1 292 ? -12.797 -27.266 -11.141 1 96.12 292 ARG A CA 1
ATOM 2205 C C . ARG A 1 292 ? -12.57 -25.75 -11.023 1 96.12 292 ARG A C 1
ATOM 2207 O O . ARG A 1 292 ? -13.328 -25.062 -10.352 1 96.12 292 ARG A O 1
ATOM 2214 N N . ILE A 1 293 ? -11.578 -25.266 -11.578 1 94.5 293 ILE A N 1
ATOM 2215 C CA . ILE A 1 293 ? -11.305 -23.844 -11.68 1 94.5 293 ILE A CA 1
ATOM 2216 C C . ILE A 1 293 ? -11.758 -23.312 -13.039 1 94.5 293 ILE A C 1
ATOM 2218 O O . ILE A 1 293 ? -11.234 -23.734 -14.078 1 94.5 293 ILE A O 1
ATOM 2222 N N . VAL A 1 294 ? -12.68 -22.422 -13.008 1 94.69 294 VAL A N 1
ATOM 2223 C CA . VAL A 1 294 ? -13.336 -22.016 -14.242 1 94.69 294 VAL A CA 1
ATOM 2224 C C . VAL A 1 294 ? -13.562 -20.5 -14.234 1 94.69 294 VAL A C 1
ATOM 2226 O O . VAL A 1 294 ? -13.398 -19.859 -13.203 1 94.69 294 VAL A O 1
ATOM 2229 N N . LYS A 1 295 ? -13.82 -19.984 -15.383 1 90 295 LYS A N 1
ATOM 2230 C CA . LYS A 1 295 ? -14.086 -18.547 -15.516 1 90 295 LYS A CA 1
ATOM 2231 C C . LYS A 1 295 ? -15.359 -18.156 -14.773 1 90 295 LYS A C 1
ATOM 2233 O O . LYS A 1 295 ? -15.383 -17.141 -14.078 1 90 295 LYS A O 1
ATOM 2238 N N . HIS A 1 296 ? -16.375 -18.922 -14.898 1 90.62 296 HIS A N 1
ATOM 2239 C CA . HIS A 1 296 ? -17.656 -18.672 -14.25 1 90.62 296 HIS A CA 1
ATOM 2240 C C . HIS A 1 296 ? -18.094 -19.859 -13.406 1 90.62 296 HIS A C 1
ATOM 2242 O O . HIS A 1 296 ? -18.828 -20.734 -13.891 1 90.62 296 HIS A O 1
ATOM 2248 N N . PRO A 1 297 ? -17.641 -19.844 -12.195 1 92.69 297 PRO A N 1
ATOM 2249 C CA . PRO A 1 297 ? -18.031 -20.969 -11.344 1 92.69 297 PRO A CA 1
ATOM 2250 C C . PRO A 1 297 ? -19.516 -20.938 -10.969 1 92.69 297 PRO A C 1
ATOM 2252 O O . PRO A 1 297 ? -20.141 -19.859 -10.984 1 92.69 297 PRO A O 1
ATOM 2255 N N . LYS A 1 298 ? -20 -22.125 -10.672 1 91.31 298 LYS A N 1
ATOM 2256 C CA . LYS A 1 298 ? -21.359 -22.203 -10.133 1 91.31 298 LYS A CA 1
ATOM 2257 C C . LYS A 1 298 ? -21.453 -21.5 -8.773 1 91.31 298 LYS A C 1
ATOM 2259 O O . LYS A 1 298 ? -20.516 -21.562 -7.973 1 91.31 298 LYS A O 1
ATOM 2264 N N . PRO A 1 299 ? -22.547 -20.766 -8.648 1 87.06 299 PRO A N 1
ATOM 2265 C CA . PRO A 1 299 ? -22.703 -20.109 -7.348 1 87.06 299 PRO A CA 1
ATOM 2266 C C . PRO A 1 299 ? -22.734 -21.109 -6.188 1 87.06 299 PRO A C 1
ATOM 2268 O O . PRO A 1 299 ? -23.234 -22.219 -6.34 1 87.06 299 PRO A O 1
ATOM 2271 N N . HIS A 1 300 ? -22.172 -20.781 -5.203 1 85.81 300 HIS A N 1
ATOM 2272 C CA . HIS A 1 300 ? -22.266 -21.531 -3.959 1 85.81 300 HIS A CA 1
ATOM 2273 C C . HIS A 1 300 ? -22.969 -20.719 -2.871 1 85.81 300 HIS A C 1
ATOM 2275 O O . HIS A 1 300 ? -23.047 -19.5 -2.965 1 85.81 300 HIS A O 1
ATOM 2281 N N . PRO A 1 301 ? -23.422 -21.328 -1.818 1 85.5 301 PRO A N 1
ATOM 2282 C CA . PRO A 1 301 ? -24.281 -20.656 -0.847 1 85.5 301 PRO A CA 1
ATOM 2283 C C . PRO A 1 301 ? -23.5 -19.875 0.201 1 85.5 301 PRO A C 1
ATOM 2285 O O . PRO A 1 301 ? -24.078 -19.125 0.99 1 85.5 301 PRO A O 1
ATOM 2288 N N . TRP A 1 302 ? -22.266 -19.953 0.232 1 88.31 302 TRP A N 1
ATOM 2289 C CA . TRP A 1 302 ? -21.469 -19.328 1.281 1 88.31 302 TRP A CA 1
ATOM 2290 C C . TRP A 1 302 ? -21.062 -17.922 0.883 1 88.31 302 TRP A C 1
ATOM 2292 O O . TRP A 1 302 ? -20.891 -17.625 -0.302 1 88.31 302 TRP A O 1
ATOM 2302 N N . PRO A 1 303 ? -20.906 -17.078 1.866 1 86.69 303 PRO A N 1
ATOM 2303 C CA . PRO A 1 303 ? -20.516 -15.695 1.573 1 86.69 303 PRO A CA 1
ATOM 2304 C C . PRO A 1 303 ? -19.078 -15.594 1.038 1 86.69 303 PRO A C 1
ATOM 2306 O O . PRO A 1 303 ? -18.766 -14.656 0.307 1 86.69 303 PRO A O 1
ATOM 2309 N N . ILE A 1 304 ? -18.281 -16.609 1.477 1 91.38 304 ILE A N 1
ATOM 2310 C CA . ILE A 1 304 ? -16.906 -16.625 0.991 1 91.38 304 ILE A CA 1
ATOM 2311 C C . ILE A 1 304 ? -16.594 -18 0.399 1 91.38 304 ILE A C 1
ATOM 2313 O O . ILE A 1 304 ? -17.328 -18.969 0.619 1 91.38 304 ILE A O 1
ATOM 2317 N N . THR A 1 305 ? -15.539 -18.047 -0.329 1 92.38 305 THR A N 1
ATOM 2318 C CA . THR A 1 305 ? -15.141 -19.297 -0.98 1 92.38 305 THR A CA 1
ATOM 2319 C C . THR A 1 305 ? -14.125 -20.047 -0.129 1 92.38 305 THR A C 1
ATOM 2321 O O . THR A 1 305 ? -14.203 -21.266 0.003 1 92.38 305 THR A O 1
ATOM 2324 N N . GLY A 1 306 ? -13.211 -19.266 0.393 1 93.19 306 GLY A N 1
ATOM 2325 C CA . GLY A 1 306 ? -12.188 -19.953 1.167 1 93.19 306 GLY A CA 1
ATOM 2326 C C . GLY A 1 306 ? -11.352 -19.016 2.016 1 93.19 306 GLY A C 1
ATOM 2327 O O . GLY A 1 306 ? -11.5 -17.797 1.93 1 93.19 306 GLY A O 1
ATOM 2328 N N . ILE A 1 307 ? -10.586 -19.688 2.865 1 94.31 307 ILE A N 1
ATOM 2329 C CA . ILE A 1 307 ? -9.68 -18.984 3.773 1 94.31 307 ILE A CA 1
ATOM 2330 C C . ILE A 1 307 ? -8.258 -19.516 3.592 1 94.31 307 ILE A C 1
ATOM 2332 O O . ILE A 1 307 ? -8.047 -20.734 3.525 1 94.31 307 ILE A O 1
ATOM 2336 N N . ALA A 1 308 ? -7.371 -18.672 3.412 1 92.62 308 ALA A N 1
ATOM 2337 C CA . ALA A 1 308 ? -5.957 -19.031 3.32 1 92.62 308 ALA A CA 1
ATOM 2338 C C . ALA A 1 308 ? -5.105 -18.188 4.25 1 92.62 308 ALA A C 1
ATOM 2340 O O . ALA A 1 308 ? -5.562 -17.141 4.738 1 92.62 308 ALA A O 1
ATOM 2341 N N . SER A 1 309 ? -3.941 -18.656 4.547 1 93.5 309 SER A N 1
ATOM 2342 C CA . SER A 1 309 ? -3.096 -17.906 5.457 1 93.5 309 SER A CA 1
ATOM 2343 C C . SER A 1 309 ? -1.618 -18.109 5.148 1 93.5 309 SER A C 1
ATOM 2345 O O . SER A 1 309 ? -1.247 -19.109 4.516 1 93.5 309 SER A O 1
ATOM 2347 N N . ILE A 1 310 ? -0.794 -17.219 5.449 1 91.62 310 ILE A N 1
ATOM 2348 C CA . ILE A 1 310 ? 0.659 -17.266 5.332 1 91.62 310 ILE A CA 1
ATOM 2349 C C . ILE A 1 310 ? 1.296 -17.031 6.699 1 91.62 310 ILE A C 1
ATOM 2351 O O . ILE A 1 310 ? 1.341 -15.891 7.176 1 91.62 310 ILE A O 1
ATOM 2355 N N . PRO A 1 311 ? 1.785 -18.062 7.301 1 93.31 311 PRO A N 1
ATOM 2356 C CA . PRO A 1 311 ? 2.5 -17.875 8.57 1 93.31 311 PRO A CA 1
ATOM 2357 C C . PRO A 1 311 ? 3.924 -17.359 8.375 1 93.31 311 PRO A C 1
ATOM 2359 O O . PRO A 1 311 ? 4.414 -17.312 7.242 1 93.31 311 PRO A O 1
ATOM 2362 N N . GLY A 1 312 ? 4.578 -16.953 9.406 1 94.38 312 GLY A N 1
ATOM 2363 C CA . GLY A 1 312 ? 5.984 -16.578 9.383 1 94.38 312 GLY A CA 1
ATOM 2364 C C . GLY A 1 312 ? 6.242 -15.266 8.664 1 94.38 312 GLY A C 1
ATOM 2365 O O . GLY A 1 312 ? 7.18 -15.164 7.871 1 94.38 312 GLY A O 1
ATOM 2366 N N . VAL A 1 313 ? 5.34 -14.352 8.93 1 94.31 313 VAL A N 1
ATOM 2367 C CA . VAL A 1 313 ? 5.543 -13.055 8.305 1 94.31 313 VAL A CA 1
ATOM 2368 C C . VAL A 1 313 ? 5.867 -12.008 9.367 1 94.31 313 VAL A C 1
ATOM 2370 O O . VAL A 1 313 ? 5.766 -12.281 10.57 1 94.31 313 VAL A O 1
ATOM 2373 N N . ALA A 1 314 ? 6.344 -10.906 8.906 1 95.56 314 ALA A N 1
ATOM 2374 C CA . ALA A 1 314 ? 6.633 -9.758 9.758 1 95.56 314 ALA A CA 1
ATOM 2375 C C . ALA A 1 314 ? 6.082 -8.469 9.141 1 95.56 314 ALA A C 1
ATOM 2377 O O . ALA A 1 314 ? 5.895 -8.391 7.926 1 95.56 314 ALA A O 1
ATOM 2378 N N . LEU A 1 315 ? 5.766 -7.582 10.039 1 93.12 315 LEU A N 1
ATOM 2379 C CA . LEU A 1 315 ? 5.254 -6.277 9.641 1 93.12 315 LEU A CA 1
ATOM 2380 C C . LEU A 1 315 ? 6.293 -5.188 9.891 1 93.12 315 LEU A C 1
ATOM 2382 O O . LEU A 1 315 ? 6.875 -5.117 10.977 1 93.12 315 LEU A O 1
ATOM 2386 N N . ILE A 1 316 ? 6.602 -4.41 8.859 1 91.25 316 ILE A N 1
ATOM 2387 C CA . ILE A 1 316 ? 7.484 -3.256 8.984 1 91.25 316 ILE A CA 1
ATOM 2388 C C . ILE A 1 316 ? 6.684 -1.97 8.805 1 91.25 316 ILE A C 1
ATOM 2390 O O . ILE A 1 316 ? 6.035 -1.775 7.773 1 91.25 316 ILE A O 1
ATOM 2394 N N . ASN A 1 317 ? 6.723 -1.227 9.805 1 87.88 317 ASN A N 1
ATOM 2395 C CA . ASN A 1 317 ? 6.066 0.075 9.75 1 87.88 317 ASN A CA 1
ATOM 2396 C C . ASN A 1 317 ? 7.07 1.203 9.539 1 87.88 317 ASN A C 1
ATOM 2398 O O . ASN A 1 317 ? 7.977 1.393 10.359 1 87.88 317 ASN A O 1
ATOM 2402 N N . ILE A 1 318 ? 6.93 1.882 8.453 1 82.19 318 ILE A N 1
ATOM 2403 C CA . ILE A 1 318 ? 7.758 3.045 8.141 1 82.19 318 ILE A CA 1
ATOM 2404 C C . ILE A 1 318 ? 6.988 4.324 8.469 1 82.19 318 ILE A C 1
ATOM 2406 O O . ILE A 1 318 ? 5.957 4.609 7.859 1 82.19 318 ILE A O 1
ATOM 2410 N N . GLU A 1 319 ? 7.43 4.934 9.516 1 75.19 319 GLU A N 1
ATOM 2411 C CA . GLU A 1 319 ? 6.723 6.129 9.961 1 75.19 319 GLU A CA 1
ATOM 2412 C C . GLU A 1 319 ? 7.629 7.355 9.914 1 75.19 319 GLU A C 1
ATOM 2414 O O . GLU A 1 319 ? 8.82 7.266 10.203 1 75.19 319 GLU A O 1
ATOM 2419 N N . GLY A 1 320 ? 7.133 8.461 9.398 1 63.47 320 GLY A N 1
ATOM 2420 C CA . GLY A 1 320 ? 7.863 9.711 9.477 1 63.47 320 GLY A CA 1
ATOM 2421 C C . GLY A 1 320 ? 6.969 10.938 9.398 1 63.47 320 GLY A C 1
ATOM 2422 O O . GLY A 1 320 ? 6.082 11.008 8.547 1 63.47 320 GLY A O 1
ATOM 2423 N N . SER A 1 321 ? 7.027 11.695 10.414 1 55.31 321 SER A N 1
ATOM 2424 C CA . SER A 1 321 ? 6.234 12.914 10.539 1 55.31 321 SER A CA 1
ATOM 2425 C C . SER A 1 321 ? 6.406 13.805 9.312 1 55.31 321 SER A C 1
ATOM 2427 O O . SER A 1 321 ? 5.504 14.57 8.961 1 55.31 321 SER A O 1
ATOM 2429 N N . GLY A 1 322 ? 7.59 13.703 8.766 1 53.44 322 GLY A N 1
ATOM 2430 C CA . GLY A 1 322 ? 7.922 14.594 7.672 1 53.44 322 GLY A CA 1
ATOM 2431 C C . GLY A 1 322 ? 7.543 14.039 6.312 1 53.44 322 GLY A C 1
ATOM 2432 O O . GLY A 1 322 ? 7.84 14.648 5.281 1 53.44 322 GLY A O 1
ATOM 2433 N N . MET A 1 323 ? 6.977 12.805 6.355 1 53.69 323 MET A N 1
ATOM 2434 C CA . MET A 1 323 ? 6.652 12.211 5.066 1 53.69 323 MET A CA 1
ATOM 2435 C C . MET A 1 323 ? 5.531 12.977 4.375 1 53.69 323 MET A C 1
ATOM 2437 O O . MET A 1 323 ? 5.371 12.898 3.158 1 53.69 323 MET A O 1
ATOM 2441 N N . MET A 1 324 ? 4.992 13.859 5.199 1 49.47 324 MET A N 1
ATOM 2442 C CA . MET A 1 324 ? 3.834 14.594 4.695 1 49.47 324 MET A CA 1
ATOM 2443 C C . MET A 1 324 ? 4.258 15.648 3.682 1 49.47 324 MET A C 1
ATOM 2445 O O . MET A 1 324 ? 5.086 16.516 3.984 1 49.47 324 MET A O 1
ATOM 2449 N N . GLY A 1 325 ? 3.902 15.578 2.414 1 50.88 325 GLY A N 1
ATOM 2450 C CA . GLY A 1 325 ? 4.148 16.547 1.365 1 50.88 325 GLY A CA 1
ATOM 2451 C C . GLY A 1 325 ? 5.375 16.234 0.532 1 50.88 325 GLY A C 1
ATOM 2452 O O . GLY A 1 325 ? 5.727 16.984 -0.38 1 50.88 325 GLY A O 1
ATOM 2453 N N . VAL A 1 326 ? 6.098 15.32 1.148 1 52.72 326 VAL A N 1
ATOM 2454 C CA . VAL A 1 326 ? 7.281 15 0.354 1 52.72 326 VAL A CA 1
ATOM 2455 C C . VAL A 1 326 ? 6.938 13.914 -0.665 1 52.72 326 VAL A C 1
ATOM 2457 O O . VAL A 1 326 ? 6.812 12.742 -0.311 1 52.72 326 VAL A O 1
ATOM 2460 N N . PRO A 1 327 ? 6.574 14.461 -1.825 1 57.62 327 PRO A N 1
ATOM 2461 C CA . PRO A 1 327 ? 6.32 13.477 -2.879 1 57.62 327 PRO A CA 1
ATOM 2462 C C . PRO A 1 327 ? 7.48 12.5 -3.072 1 57.62 327 PRO A C 1
ATOM 2464 O O . PRO A 1 327 ? 8.648 12.883 -2.916 1 57.62 327 PRO A O 1
ATOM 2467 N N . GLY A 1 328 ? 7.234 11.195 -2.982 1 69.69 328 GLY A N 1
ATOM 2468 C CA . GLY A 1 328 ? 8.266 10.281 -3.467 1 69.69 328 GLY A CA 1
ATOM 2469 C C . GLY A 1 328 ? 8.734 9.305 -2.412 1 69.69 328 GLY A C 1
ATOM 2470 O O . GLY A 1 328 ? 9.508 8.383 -2.709 1 69.69 328 GLY A O 1
ATOM 2471 N N . ILE A 1 329 ? 8.297 9.523 -1.172 1 75.81 329 ILE A N 1
ATOM 2472 C CA . ILE A 1 329 ? 8.781 8.625 -0.132 1 75.81 329 ILE A CA 1
ATOM 2473 C C . ILE A 1 329 ? 8.336 7.195 -0.435 1 75.81 329 ILE A C 1
ATOM 2475 O O . ILE A 1 329 ? 9.109 6.25 -0.281 1 75.81 329 ILE A O 1
ATOM 2479 N N . ALA A 1 330 ? 7.086 7.062 -0.808 1 80.31 330 ALA A N 1
ATOM 2480 C CA . ALA A 1 330 ? 6.605 5.73 -1.162 1 80.31 330 ALA A CA 1
ATOM 2481 C C . ALA A 1 330 ? 7.461 5.113 -2.262 1 80.31 330 ALA A C 1
ATOM 2483 O O . ALA A 1 330 ? 7.844 3.943 -2.178 1 80.31 330 ALA A O 1
ATOM 2484 N N . ALA A 1 331 ? 7.777 5.93 -3.188 1 83.81 331 ALA A N 1
ATOM 2485 C CA . ALA A 1 331 ? 8.617 5.457 -4.285 1 83.81 331 ALA A CA 1
ATOM 2486 C C . ALA A 1 331 ? 9.977 4.98 -3.775 1 83.81 331 ALA A C 1
ATOM 2488 O O . ALA A 1 331 ? 10.477 3.941 -4.211 1 83.81 331 ALA A O 1
ATOM 2489 N N . ARG A 1 332 ? 10.547 5.66 -2.898 1 84.25 332 ARG A N 1
ATOM 2490 C CA . ARG A 1 332 ? 11.852 5.312 -2.354 1 84.25 332 ARG A CA 1
ATOM 2491 C C . ARG A 1 332 ? 11.781 4.035 -1.522 1 84.25 332 ARG A C 1
ATOM 2493 O O . ARG A 1 332 ? 12.68 3.189 -1.595 1 84.25 332 ARG A O 1
ATOM 2500 N N . VAL A 1 333 ? 10.781 3.982 -0.716 1 85.81 333 VAL A N 1
ATOM 2501 C CA . VAL A 1 333 ? 10.594 2.811 0.132 1 85.81 333 VAL A CA 1
ATOM 2502 C C . VAL A 1 333 ? 10.484 1.558 -0.735 1 85.81 333 VAL A C 1
ATOM 2504 O O . VAL A 1 333 ? 11.211 0.583 -0.521 1 85.81 333 VAL A O 1
ATOM 2507 N N . PHE A 1 334 ? 9.672 1.577 -1.696 1 86.81 334 PHE A N 1
ATOM 2508 C CA . PHE A 1 334 ? 9.406 0.389 -2.498 1 86.81 334 PHE A CA 1
ATOM 2509 C C . PHE A 1 334 ? 10.562 0.102 -3.443 1 86.81 334 PHE A C 1
ATOM 2511 O O . PHE A 1 334 ? 10.844 -1.058 -3.76 1 86.81 334 PHE A O 1
ATOM 2518 N N . SER A 1 335 ? 11.25 1.126 -3.836 1 87.25 335 SER A N 1
ATOM 2519 C CA . SER A 1 335 ? 12.453 0.916 -4.629 1 87.25 335 SER A CA 1
ATOM 2520 C C . SER A 1 335 ? 13.539 0.217 -3.814 1 87.25 335 SER A C 1
ATOM 2522 O O . SER A 1 335 ? 14.203 -0.693 -4.312 1 87.25 335 SER A O 1
ATOM 2524 N N . ALA A 1 336 ? 13.703 0.673 -2.631 1 89.19 336 ALA A N 1
ATOM 2525 C CA . ALA A 1 336 ? 14.695 0.071 -1.746 1 89.19 336 ALA A CA 1
ATOM 2526 C C . ALA A 1 336 ? 14.406 -1.41 -1.522 1 89.19 336 ALA A C 1
ATOM 2528 O O . ALA A 1 336 ? 15.312 -2.242 -1.573 1 89.19 336 ALA A O 1
ATOM 2529 N N . LEU A 1 337 ? 13.203 -1.692 -1.268 1 88.31 337 LEU A N 1
ATOM 2530 C CA . LEU A 1 337 ? 12.812 -3.074 -1.017 1 88.31 337 LEU A CA 1
ATOM 2531 C C . LEU A 1 337 ? 12.969 -3.922 -2.273 1 88.31 337 LEU A C 1
ATOM 2533 O O . LEU A 1 337 ? 13.406 -5.074 -2.199 1 88.31 337 LEU A O 1
ATOM 2537 N N . ALA A 1 338 ? 12.562 -3.354 -3.377 1 84.12 338 ALA A N 1
ATOM 2538 C CA . ALA A 1 338 ? 12.719 -4.055 -4.648 1 84.12 338 ALA A CA 1
ATOM 2539 C C . ALA A 1 338 ? 14.188 -4.367 -4.93 1 84.12 338 ALA A C 1
ATOM 2541 O O . ALA A 1 338 ? 14.516 -5.477 -5.352 1 84.12 338 ALA A O 1
ATOM 2542 N N . GLU A 1 339 ? 15.023 -3.445 -4.715 1 84.5 339 GLU A N 1
ATOM 2543 C CA . GLU A 1 339 ? 16.453 -3.621 -4.941 1 84.5 339 GLU A CA 1
ATOM 2544 C C . GLU A 1 339 ? 17.031 -4.703 -4.027 1 84.5 339 GLU A C 1
ATOM 2546 O O . GLU A 1 339 ? 17.953 -5.426 -4.414 1 84.5 339 GLU A O 1
ATOM 2551 N N . ALA A 1 340 ? 16.516 -4.777 -2.885 1 87.5 340 ALA A N 1
ATOM 2552 C CA . ALA A 1 340 ? 16.953 -5.773 -1.915 1 87.5 340 ALA A CA 1
ATOM 2553 C C . ALA A 1 340 ? 16.297 -7.125 -2.164 1 87.5 340 ALA A C 1
ATOM 2555 O O . ALA A 1 340 ? 16.516 -8.078 -1.422 1 87.5 340 ALA A O 1
ATOM 2556 N N . LYS A 1 341 ? 15.375 -7.164 -3.148 1 83.44 341 LYS A N 1
ATOM 2557 C CA . LYS A 1 341 ? 14.656 -8.375 -3.537 1 83.44 341 LYS A CA 1
ATOM 2558 C C . LYS A 1 341 ? 13.781 -8.883 -2.398 1 83.44 341 LYS A C 1
ATOM 2560 O O . LYS A 1 341 ? 13.758 -10.086 -2.111 1 83.44 341 LYS A O 1
ATOM 2565 N N . VAL A 1 342 ? 13.211 -7.961 -1.706 1 86.62 342 VAL A N 1
ATOM 2566 C CA . VAL A 1 342 ? 12.242 -8.289 -0.667 1 86.62 342 VAL A CA 1
ATOM 2567 C C . VAL A 1 342 ? 10.844 -8.367 -1.274 1 86.62 342 VAL A C 1
ATOM 2569 O O . VAL A 1 342 ? 10.406 -7.441 -1.96 1 86.62 342 VAL A O 1
ATOM 2572 N N . ASN A 1 343 ? 10.234 -9.477 -1.072 1 82.69 343 ASN A N 1
ATOM 2573 C CA . ASN A 1 343 ? 8.875 -9.656 -1.575 1 82.69 343 ASN A CA 1
ATOM 2574 C C . ASN A 1 343 ? 7.84 -9.086 -0.61 1 82.69 343 ASN A C 1
ATOM 2576 O O . ASN A 1 343 ? 7.734 -9.539 0.532 1 82.69 343 ASN A O 1
ATOM 2580 N N . ILE A 1 344 ? 7.066 -8.094 -1.072 1 86.75 344 ILE A N 1
ATOM 2581 C CA . ILE A 1 344 ? 6.016 -7.488 -0.258 1 86.75 344 ILE A CA 1
ATOM 2582 C C . ILE A 1 344 ? 4.703 -8.234 -0.47 1 86.75 344 ILE A C 1
ATOM 2584 O O . ILE A 1 344 ? 4.176 -8.273 -1.584 1 86.75 344 ILE A O 1
ATOM 2588 N N . ILE A 1 345 ? 4.164 -8.773 0.581 1 85.75 345 ILE A N 1
ATOM 2589 C CA . ILE A 1 345 ? 2.963 -9.594 0.491 1 85.75 345 ILE A CA 1
ATOM 2590 C C . ILE A 1 345 ? 1.725 -8.711 0.63 1 85.75 345 ILE A C 1
ATOM 2592 O O . ILE A 1 345 ? 0.696 -8.969 0.002 1 85.75 345 ILE A O 1
ATOM 2596 N N . MET A 1 346 ? 1.843 -7.691 1.478 1 86.94 346 MET A N 1
ATOM 2597 C CA . MET A 1 346 ? 0.708 -6.828 1.799 1 86.94 346 MET A CA 1
ATOM 2598 C C . MET A 1 346 ? 1.17 -5.406 2.084 1 86.94 346 MET A C 1
ATOM 2600 O O . MET A 1 346 ? 2.232 -5.199 2.672 1 86.94 346 MET A O 1
ATOM 2604 N N . ILE A 1 347 ? 0.446 -4.449 1.603 1 85.12 347 ILE A N 1
ATOM 2605 C CA . ILE A 1 347 ? 0.67 -3.035 1.895 1 85.12 347 ILE A CA 1
ATOM 2606 C C . ILE A 1 347 ? -0.598 -2.422 2.484 1 85.12 347 ILE A C 1
ATOM 2608 O O . ILE A 1 347 ? -1.697 -2.641 1.969 1 85.12 347 ILE A O 1
ATOM 2612 N N . SER A 1 348 ? -0.477 -1.78 3.537 1 83.25 348 SER A N 1
ATOM 2613 C CA . SER A 1 348 ? -1.608 -1.07 4.125 1 83.25 348 SER A CA 1
ATOM 2614 C C . SER A 1 348 ? -1.192 0.303 4.637 1 83.25 348 SER A C 1
ATOM 2616 O O . SER A 1 348 ? -0.342 0.409 5.523 1 83.25 348 SER A O 1
ATOM 2618 N N . GLN A 1 349 ? -1.683 1.285 4.035 1 76.31 349 GLN A N 1
ATOM 2619 C CA . GLN A 1 349 ? -1.437 2.658 4.461 1 76.31 349 GLN A CA 1
ATOM 2620 C C . GLN A 1 349 ? -2.746 3.404 4.695 1 76.31 349 GLN A C 1
ATOM 2622 O O . GLN A 1 349 ? -3.436 3.777 3.744 1 76.31 349 GLN A O 1
ATOM 2627 N N . ALA A 1 350 ? -3.268 3.396 5.953 1 61.03 350 ALA A N 1
ATOM 2628 C CA . ALA A 1 350 ? -4.508 4.082 6.316 1 61.03 350 ALA A CA 1
ATOM 2629 C C . ALA A 1 350 ? -4.223 5.465 6.895 1 61.03 350 ALA A C 1
ATOM 2631 O O . ALA A 1 350 ? -5.145 6.191 7.266 1 61.03 350 ALA A O 1
ATOM 2632 N N . SER A 1 351 ? -2.953 5.691 7.062 1 60.53 351 SER A N 1
ATOM 2633 C CA . SER A 1 351 ? -2.629 6.852 7.887 1 60.53 351 SER A CA 1
ATOM 2634 C C . SER A 1 351 ? -2.057 7.988 7.047 1 60.53 351 SER A C 1
ATOM 2636 O O . SER A 1 351 ? -1.716 7.793 5.879 1 60.53 351 SER A O 1
ATOM 2638 N N . SER A 1 352 ? -2.23 9.109 7.637 1 56.97 352 SER A N 1
ATOM 2639 C CA . SER A 1 352 ? -1.657 10.344 7.121 1 56.97 352 SER A CA 1
ATOM 2640 C C . SER A 1 352 ? -0.222 10.141 6.648 1 56.97 352 SER A C 1
ATOM 2642 O O . SER A 1 352 ? 0.679 9.922 7.461 1 56.97 352 SER A O 1
ATOM 2644 N N . GLU A 1 353 ? -0.071 10.008 5.289 1 54.72 353 GLU A N 1
ATOM 2645 C CA . GLU A 1 353 ? 1.221 10.023 4.609 1 54.72 353 GLU A CA 1
ATOM 2646 C C . GLU A 1 353 ? 2.355 9.695 5.574 1 54.72 353 GLU A C 1
ATOM 2648 O O . GLU A 1 353 ? 3.529 9.75 5.199 1 54.72 353 GLU A O 1
ATOM 2653 N N . HIS A 1 354 ? 1.959 9.219 6.844 1 60.28 354 HIS A N 1
ATOM 2654 C CA . HIS A 1 354 ? 3.055 9.156 7.805 1 60.28 354 HIS A CA 1
ATOM 2655 C C . HIS A 1 354 ? 3.494 7.715 8.047 1 60.28 354 HIS A C 1
ATOM 2657 O O . HIS A 1 354 ? 4.48 7.469 8.742 1 60.28 354 HIS A O 1
ATOM 2663 N N . SER A 1 355 ? 2.682 6.902 7.426 1 72.81 355 SER A N 1
ATOM 2664 C CA . SER A 1 355 ? 3.133 5.555 7.766 1 72.81 355 SER A CA 1
ATOM 2665 C C . SER A 1 355 ? 2.828 4.57 6.641 1 72.81 355 SER A C 1
ATOM 2667 O O . SER A 1 355 ? 1.762 4.633 6.027 1 72.81 355 SER A O 1
ATOM 2669 N N . ILE A 1 356 ? 3.738 3.891 6.223 1 81.44 356 ILE A N 1
ATOM 2670 C CA . ILE A 1 356 ? 3.572 2.787 5.285 1 81.44 356 ILE A CA 1
ATOM 2671 C C . ILE A 1 356 ? 3.844 1.461 5.992 1 81.44 356 ILE A C 1
ATOM 2673 O O . ILE A 1 356 ? 4.91 1.272 6.582 1 81.44 356 ILE A O 1
ATOM 2677 N N . CYS A 1 357 ? 2.832 0.682 5.934 1 87.69 357 CYS A N 1
ATOM 2678 C CA . CYS A 1 357 ? 2.975 -0.642 6.527 1 87.69 357 CYS A CA 1
ATOM 2679 C C . CYS A 1 357 ? 3.143 -1.709 5.453 1 87.69 357 CYS A C 1
ATOM 2681 O O . CYS A 1 357 ? 2.312 -1.823 4.551 1 87.69 357 CYS A O 1
ATOM 2683 N N . VAL A 1 358 ? 4.238 -2.418 5.59 1 89.31 358 VAL A N 1
ATOM 2684 C CA . VAL A 1 358 ? 4.484 -3.496 4.637 1 89.31 358 VAL A CA 1
ATOM 2685 C C . VAL A 1 358 ? 4.672 -4.812 5.383 1 89.31 358 VAL A C 1
ATOM 2687 O O . VAL A 1 358 ? 5.219 -4.836 6.488 1 89.31 358 VAL A O 1
ATOM 2690 N N . VAL A 1 359 ? 4.168 -5.852 4.789 1 91.19 359 VAL A N 1
ATOM 2691 C CA . VAL A 1 359 ? 4.34 -7.18 5.363 1 91.19 359 VAL A CA 1
ATOM 2692 C C . VAL A 1 359 ? 5.211 -8.031 4.445 1 91.19 359 VAL A C 1
ATOM 2694 O O . VAL A 1 359 ? 4.988 -8.078 3.232 1 91.19 359 VAL A O 1
ATOM 2697 N N . CYS A 1 360 ? 6.234 -8.633 4.973 1 90.69 360 CYS A N 1
ATOM 2698 C CA . CYS A 1 360 ? 7.121 -9.531 4.234 1 90.69 360 CYS A CA 1
ATOM 2699 C C . CYS A 1 360 ? 7.418 -10.789 5.043 1 90.69 360 CYS A C 1
ATOM 2701 O O . CYS A 1 360 ? 6.98 -10.914 6.188 1 90.69 360 CYS A O 1
ATOM 2703 N N . ARG A 1 361 ? 8.008 -11.719 4.461 1 91.62 361 ARG A N 1
ATOM 2704 C CA . ARG A 1 361 ? 8.359 -12.953 5.148 1 91.62 361 ARG A CA 1
ATOM 2705 C C . ARG A 1 361 ? 9.398 -12.695 6.242 1 91.62 361 ARG A C 1
ATOM 2707 O O . ARG A 1 361 ? 10.266 -11.844 6.086 1 91.62 361 ARG A O 1
ATOM 2714 N N . LYS A 1 362 ? 9.297 -13.477 7.273 1 92.94 362 LYS A N 1
ATOM 2715 C CA . LYS A 1 362 ? 10.156 -13.297 8.438 1 92.94 362 LYS A CA 1
ATOM 2716 C C . LYS A 1 362 ? 11.633 -13.398 8.047 1 92.94 362 LYS A C 1
ATOM 2718 O O . LYS A 1 362 ? 12.477 -12.695 8.602 1 92.94 362 LYS A O 1
ATOM 2723 N N . GLU A 1 363 ? 11.961 -14.219 7.066 1 90.94 363 GLU A N 1
ATOM 2724 C CA . GLU A 1 363 ? 13.344 -14.477 6.664 1 90.94 363 GLU A CA 1
ATOM 2725 C C . GLU A 1 363 ? 13.922 -13.289 5.902 1 90.94 363 GLU A C 1
ATOM 2727 O O . GLU A 1 363 ? 15.141 -13.164 5.766 1 90.94 363 GLU A O 1
ATOM 2732 N N . GLU A 1 364 ? 13.102 -12.453 5.484 1 92.19 364 GLU A N 1
ATOM 2733 C CA . GLU A 1 364 ? 13.547 -11.344 4.648 1 92.19 364 GLU A CA 1
ATOM 2734 C C . GLU A 1 364 ? 13.609 -10.047 5.445 1 92.19 364 GLU A C 1
ATOM 2736 O O . GLU A 1 364 ? 14.031 -9.008 4.922 1 92.19 364 GLU A O 1
ATOM 2741 N N . VAL A 1 365 ? 13.281 -10.039 6.699 1 93.25 365 VAL A N 1
ATOM 2742 C CA . VAL A 1 365 ? 13.086 -8.836 7.504 1 93.25 365 VAL A CA 1
ATOM 2743 C C . VAL A 1 365 ? 14.414 -8.094 7.645 1 93.25 365 VAL A C 1
ATOM 2745 O O . VAL A 1 365 ? 14.469 -6.871 7.48 1 93.25 365 VAL A O 1
ATOM 2748 N N . ASP A 1 366 ? 15.367 -8.836 7.973 1 93.62 366 ASP A N 1
ATOM 2749 C CA . ASP A 1 366 ? 16.656 -8.195 8.203 1 93.62 366 ASP A CA 1
ATOM 2750 C C . ASP A 1 366 ? 17.172 -7.512 6.934 1 93.62 366 ASP A C 1
ATOM 2752 O O . ASP A 1 366 ? 17.688 -6.395 6.988 1 93.62 366 ASP A O 1
ATOM 2756 N N . ARG A 1 367 ? 17.031 -8.195 5.883 1 93.56 367 ARG A N 1
ATOM 2757 C CA . ARG A 1 367 ? 17.406 -7.617 4.594 1 93.56 367 ARG A CA 1
ATOM 2758 C C . ARG A 1 367 ? 16.578 -6.383 4.277 1 93.56 367 ARG A C 1
ATOM 2760 O O . ARG A 1 367 ? 17.094 -5.395 3.752 1 93.56 367 ARG A O 1
ATOM 2767 N N . ALA A 1 368 ? 15.375 -6.461 4.543 1 92.75 368 ALA A N 1
ATOM 2768 C CA . ALA A 1 368 ? 14.469 -5.344 4.305 1 92.75 368 ALA A CA 1
ATOM 2769 C C . ALA A 1 368 ? 14.867 -4.129 5.141 1 92.75 368 ALA A C 1
ATOM 2771 O O . ALA A 1 368 ? 14.969 -3.014 4.621 1 92.75 368 ALA A O 1
ATOM 2772 N N . LEU A 1 369 ? 15.078 -4.348 6.398 1 93 369 LEU A N 1
ATOM 2773 C CA . LEU A 1 369 ? 15.414 -3.264 7.312 1 93 369 LEU A CA 1
ATOM 2774 C C . LEU A 1 369 ? 16.734 -2.613 6.918 1 93 369 LEU A C 1
ATOM 2776 O O . LEU A 1 369 ? 16.859 -1.388 6.953 1 93 369 LEU A O 1
ATOM 2780 N N . ASP A 1 370 ? 17.641 -3.42 6.559 1 93.19 370 ASP A N 1
ATOM 2781 C CA . ASP A 1 370 ? 18.922 -2.904 6.121 1 93.19 370 ASP A CA 1
ATOM 2782 C C . ASP A 1 370 ? 18.781 -2.02 4.887 1 93.19 370 ASP A C 1
ATOM 2784 O O . ASP A 1 370 ? 19.391 -0.952 4.801 1 93.19 370 ASP A O 1
ATOM 2788 N N . ALA A 1 371 ? 18.078 -2.5 3.967 1 92.31 371 ALA A N 1
ATOM 2789 C CA . ALA A 1 371 ? 17.844 -1.752 2.732 1 92.31 371 ALA A CA 1
ATOM 2790 C C . ALA A 1 371 ? 17.156 -0.422 3.016 1 92.31 371 ALA A C 1
ATOM 2792 O O . ALA A 1 371 ? 17.516 0.606 2.434 1 92.31 371 ALA A O 1
ATOM 2793 N N . LEU A 1 372 ? 16.172 -0.417 3.859 1 89.88 372 LEU A N 1
ATOM 2794 C CA . LEU A 1 372 ? 15.422 0.784 4.199 1 89.88 372 LEU A CA 1
ATOM 2795 C C . LEU A 1 372 ? 16.297 1.786 4.941 1 89.88 372 LEU A C 1
ATOM 2797 O O . LEU A 1 372 ? 16.25 2.986 4.66 1 89.88 372 LEU A O 1
ATOM 2801 N N . GLU A 1 373 ? 17.031 1.306 5.879 1 88.56 373 GLU A N 1
ATOM 2802 C CA . GLU A 1 373 ? 17.906 2.178 6.648 1 88.56 373 GLU A CA 1
ATOM 2803 C C . GLU A 1 373 ? 18.906 2.885 5.738 1 88.56 373 GLU A C 1
ATOM 2805 O O . GLU A 1 373 ? 19.172 4.078 5.906 1 88.56 373 GLU A O 1
ATOM 2810 N N . ARG A 1 374 ? 19.453 2.168 4.848 1 88.5 374 ARG A N 1
ATOM 2811 C CA . ARG A 1 374 ? 20.453 2.73 3.93 1 88.5 374 ARG A CA 1
ATOM 2812 C C . ARG A 1 374 ? 19.797 3.734 2.98 1 88.5 374 ARG A C 1
ATOM 2814 O O . ARG A 1 374 ? 20.344 4.82 2.754 1 88.5 374 ARG A O 1
ATOM 2821 N N . SER A 1 375 ? 18.688 3.346 2.451 1 86.19 375 SER A N 1
ATOM 2822 C CA . SER A 1 375 ? 18.047 4.152 1.416 1 86.19 375 SER A CA 1
ATOM 2823 C C . SER A 1 375 ? 17.406 5.406 2.006 1 86.19 375 SER A C 1
ATOM 2825 O O . SER A 1 375 ? 17.328 6.438 1.34 1 86.19 375 SER A O 1
ATOM 2827 N N . LEU A 1 376 ? 16.953 5.34 3.227 1 81.88 376 LEU A N 1
ATOM 2828 C CA . LEU A 1 376 ? 16.203 6.453 3.803 1 81.88 376 LEU A CA 1
ATOM 2829 C C . LEU A 1 376 ? 17.031 7.176 4.859 1 81.88 376 LEU A C 1
ATOM 2831 O O . LEU A 1 376 ? 16.484 7.875 5.715 1 81.88 376 LEU A O 1
ATOM 2835 N N . GLU A 1 377 ? 18.266 6.977 4.824 1 79.62 377 GLU A N 1
ATOM 2836 C CA . GLU A 1 377 ? 19.172 7.602 5.789 1 79.62 377 GLU A CA 1
ATOM 2837 C C . GLU A 1 377 ? 19.031 9.125 5.762 1 79.62 377 GLU A C 1
ATOM 2839 O O . GLU A 1 377 ? 18.969 9.766 6.812 1 79.62 377 GLU A O 1
ATOM 2844 N N . PRO A 1 378 ? 18.984 9.719 4.59 1 69.75 378 PRO A N 1
ATOM 2845 C CA . PRO A 1 378 ? 18.859 11.172 4.566 1 69.75 378 PRO A CA 1
ATOM 2846 C C . PRO A 1 378 ? 17.578 11.664 5.238 1 69.75 378 PRO A C 1
ATOM 2848 O O . PRO A 1 378 ? 17.609 12.656 5.973 1 69.75 378 PRO A O 1
ATOM 2851 N N . GLU A 1 379 ? 16.5 11 4.98 1 71.31 379 GLU A N 1
ATOM 2852 C CA . GLU A 1 379 ? 15.227 11.375 5.566 1 71.31 379 GLU A CA 1
ATOM 2853 C C . GLU A 1 379 ? 15.211 11.125 7.074 1 71.31 379 GLU A C 1
ATOM 2855 O O . GLU A 1 379 ? 14.555 11.852 7.824 1 71.31 379 GLU A O 1
ATOM 2860 N N . ARG A 1 380 ? 15.891 10.18 7.473 1 72.25 380 ARG A N 1
ATOM 2861 C CA . ARG A 1 380 ? 15.992 9.883 8.898 1 72.25 380 ARG A CA 1
ATOM 2862 C C . ARG A 1 380 ? 16.828 10.945 9.617 1 72.25 380 ARG A C 1
ATOM 2864 O O . ARG A 1 380 ? 16.453 11.383 10.711 1 72.25 380 ARG A O 1
ATOM 2871 N N . ARG A 1 381 ? 17.781 11.305 8.945 1 65.12 381 ARG A N 1
ATOM 2872 C CA . ARG A 1 381 ? 18.641 12.344 9.508 1 65.12 381 ARG A CA 1
ATOM 2873 C C . ARG A 1 381 ? 17.906 13.672 9.617 1 65.12 381 ARG A C 1
ATOM 2875 O O . ARG A 1 381 ? 18.078 14.414 10.578 1 65.12 381 ARG A O 1
ATOM 2882 N N . ALA A 1 382 ? 17.094 13.844 8.609 1 59.28 382 ALA A N 1
ATOM 2883 C CA . ALA A 1 382 ? 16.344 15.086 8.578 1 59.28 382 ALA A CA 1
ATOM 2884 C C . ALA A 1 382 ? 15.109 15.008 9.484 1 59.28 382 ALA A C 1
ATOM 2886 O O . ALA A 1 382 ? 14.297 15.93 9.531 1 59.28 382 ALA A O 1
ATOM 2887 N N . ARG A 1 383 ? 14.898 13.844 10.133 1 61.31 383 ARG A N 1
ATOM 2888 C CA . ARG A 1 383 ? 13.82 13.57 11.078 1 61.31 383 ARG A CA 1
ATOM 2889 C C . ARG A 1 383 ? 12.461 13.602 10.383 1 61.31 383 ARG A C 1
ATOM 2891 O O . ARG A 1 383 ? 11.453 13.984 10.992 1 61.31 383 ARG A O 1
ATOM 2898 N N . ILE A 1 384 ? 12.648 13.453 9.125 1 63.09 384 ILE A N 1
ATOM 2899 C CA . ILE A 1 384 ? 11.43 13.297 8.352 1 63.09 384 ILE A CA 1
ATOM 2900 C C . ILE A 1 384 ? 10.812 11.93 8.617 1 63.09 384 ILE A C 1
ATOM 2902 O O . ILE A 1 384 ? 9.586 11.797 8.719 1 63.09 384 ILE A O 1
ATOM 2906 N N . ILE A 1 385 ? 11.734 10.992 8.719 1 65.94 385 ILE A N 1
ATOM 2907 C CA . ILE A 1 385 ? 11.312 9.633 9.039 1 65.94 385 ILE A CA 1
ATOM 2908 C C . ILE A 1 385 ? 11.812 9.258 10.438 1 65.94 385 ILE A C 1
ATOM 2910 O O . ILE A 1 385 ? 12.969 9.508 10.781 1 65.94 385 ILE A O 1
ATOM 2914 N N . SER A 1 386 ? 10.977 9.016 11.266 1 66.56 386 SER A N 1
ATOM 2915 C CA . SER A 1 386 ? 11.359 8.641 12.625 1 66.56 386 SER A CA 1
ATOM 2916 C C . SER A 1 386 ? 12.016 7.258 12.648 1 66.56 386 SER A C 1
ATOM 2918 O O . SER A 1 386 ? 13.211 7.125 12.383 1 66.56 386 SER A O 1
ATOM 2920 N N . ASP A 1 387 ? 11.32 6.176 13.07 1 68.31 387 ASP A N 1
ATOM 2921 C CA . ASP A 1 387 ? 11.898 4.844 13.211 1 68.31 387 ASP A CA 1
ATOM 2922 C C . ASP A 1 387 ? 11.047 3.801 12.484 1 68.31 387 ASP A C 1
ATOM 2924 O O . ASP A 1 387 ? 9.875 4.039 12.195 1 68.31 387 ASP A O 1
ATOM 2928 N N . PHE A 1 388 ? 11.828 2.803 12.047 1 80.44 388 PHE A N 1
ATOM 2929 C CA . PHE A 1 388 ? 11.195 1.604 11.516 1 80.44 388 PHE A CA 1
ATOM 2930 C C . PHE A 1 388 ? 10.766 0.671 12.641 1 80.44 388 PHE A C 1
ATOM 2932 O O . PHE A 1 388 ? 11.562 0.326 13.508 1 80.44 388 PHE A O 1
ATOM 2939 N N . GLU A 1 389 ? 9.516 0.54 12.789 1 84.81 389 GLU A N 1
ATOM 2940 C CA . GLU A 1 389 ? 9.008 -0.449 13.742 1 84.81 389 GLU A CA 1
ATOM 2941 C C . GLU A 1 389 ? 8.773 -1.794 13.055 1 84.81 389 GLU A C 1
ATOM 2943 O O . GLU A 1 389 ? 8.227 -1.849 11.953 1 84.81 389 GLU A O 1
ATOM 2948 N N . CYS A 1 390 ? 9.32 -2.797 13.719 1 91.62 390 CYS A N 1
ATOM 2949 C CA . CYS A 1 390 ? 9.156 -4.141 13.172 1 91.62 390 CYS A CA 1
ATOM 2950 C C . CYS A 1 390 ? 8.469 -5.059 14.18 1 91.62 390 CYS A C 1
ATOM 2952 O O . CYS A 1 390 ? 8.867 -5.125 15.344 1 91.62 390 CYS A O 1
ATOM 2954 N N . ILE A 1 391 ? 7.355 -5.637 13.766 1 92.25 391 ILE A N 1
ATOM 2955 C CA . ILE A 1 391 ? 6.672 -6.66 14.555 1 92.25 391 ILE A CA 1
ATOM 2956 C C . ILE A 1 391 ? 6.855 -8.023 13.898 1 92.25 391 ILE A C 1
ATOM 2958 O O . ILE A 1 391 ? 6.496 -8.211 12.734 1 92.25 391 ILE A O 1
ATOM 2962 N N . ARG A 1 392 ? 7.414 -8.922 14.602 1 94.88 392 ARG A N 1
ATOM 2963 C CA . ARG A 1 392 ? 7.715 -10.242 14.055 1 94.88 392 ARG A CA 1
ATOM 2964 C C . ARG A 1 392 ? 6.695 -11.273 14.523 1 94.88 392 ARG A C 1
ATOM 2966 O O . ARG A 1 392 ? 5.762 -10.945 15.258 1 94.88 392 ARG A O 1
ATOM 2973 N N . ASP A 1 393 ? 6.766 -12.469 13.969 1 95.75 393 ASP A N 1
ATOM 2974 C CA . ASP A 1 393 ? 5.98 -13.633 14.359 1 95.75 393 ASP A CA 1
ATOM 2975 C C . ASP A 1 393 ? 4.488 -13.398 14.133 1 95.75 393 ASP A C 1
ATOM 2977 O O . ASP A 1 393 ? 3.678 -13.562 15.047 1 95.75 393 ASP A O 1
ATOM 2981 N N . LEU A 1 394 ? 4.211 -13.023 12.977 1 96.25 394 LEU A N 1
ATOM 2982 C CA . LEU A 1 394 ? 2.842 -12.727 12.57 1 96.25 394 LEU A CA 1
ATOM 2983 C C . LEU A 1 394 ? 2.361 -13.711 11.508 1 96.25 394 LEU A C 1
ATOM 2985 O O . LEU A 1 394 ? 3.133 -14.547 11.039 1 96.25 394 LEU A O 1
ATOM 2989 N N . GLU A 1 395 ? 1.08 -13.688 11.258 1 96.12 395 GLU A N 1
ATOM 2990 C CA . GLU A 1 395 ? 0.424 -14.492 10.227 1 96.12 395 GLU A CA 1
ATOM 2991 C C . GLU A 1 395 ? -0.632 -13.672 9.484 1 96.12 395 GLU A C 1
ATOM 2993 O O . GLU A 1 395 ? -1.394 -12.93 10.102 1 96.12 395 GLU A O 1
ATOM 2998 N N . ILE A 1 396 ? -0.602 -13.734 8.156 1 94.56 396 ILE A N 1
ATOM 2999 C CA . ILE A 1 396 ? -1.639 -13.102 7.352 1 94.56 396 ILE A CA 1
ATOM 3000 C C . ILE A 1 396 ? -2.799 -14.07 7.148 1 94.56 396 ILE A C 1
ATOM 3002 O O . ILE A 1 396 ? -2.586 -15.234 6.812 1 94.56 396 ILE A O 1
ATOM 3006 N N . ILE A 1 397 ? -3.963 -13.641 7.352 1 94.94 397 ILE A N 1
ATOM 3007 C CA . ILE A 1 397 ? -5.168 -14.398 7.035 1 94.94 397 ILE A CA 1
ATOM 3008 C C . ILE A 1 397 ? -5.941 -13.695 5.918 1 94.94 397 ILE A C 1
ATOM 3010 O O . ILE A 1 397 ? -6.168 -12.484 5.977 1 94.94 397 ILE A O 1
ATOM 3014 N N . ALA A 1 398 ? -6.273 -14.438 4.926 1 92.69 398 ALA A N 1
ATOM 3015 C CA . ALA A 1 398 ? -7.012 -13.898 3.787 1 92.69 398 ALA A CA 1
ATOM 3016 C C . ALA A 1 398 ? -8.32 -14.648 3.574 1 92.69 398 ALA A C 1
ATOM 3018 O O . ALA A 1 398 ? -8.336 -15.883 3.562 1 92.69 398 ALA A O 1
ATOM 3019 N N . ILE A 1 399 ? -9.344 -13.914 3.545 1 92.25 399 ILE A N 1
ATOM 3020 C CA . ILE A 1 399 ? -10.625 -14.484 3.125 1 92.25 399 ILE A CA 1
ATOM 3021 C C . ILE A 1 399 ? -10.898 -14.109 1.671 1 92.25 399 ILE A C 1
ATOM 3023 O O . ILE A 1 399 ? -10.672 -12.969 1.264 1 92.25 399 ILE A O 1
ATOM 3027 N N . VAL A 1 400 ? -11.289 -15.109 0.948 1 90.38 400 VAL A N 1
ATOM 3028 C CA . VAL A 1 400 ? -11.453 -14.922 -0.49 1 90.38 400 VAL A CA 1
ATOM 3029 C C . VAL A 1 400 ? -12.859 -15.328 -0.914 1 90.38 400 VAL A C 1
ATOM 3031 O O . VAL A 1 400 ? -13.398 -16.312 -0.41 1 90.38 400 VAL A O 1
ATOM 3034 N N . GLY A 1 401 ? -13.438 -14.508 -1.827 1 87.38 401 GLY A N 1
ATOM 3035 C CA . GLY A 1 401 ? -14.734 -14.883 -2.381 1 87.38 401 GLY A CA 1
ATOM 3036 C C . GLY A 1 401 ? -15.258 -13.891 -3.402 1 87.38 401 GLY A C 1
ATOM 3037 O O . GLY A 1 401 ? -15.211 -12.68 -3.176 1 87.38 401 GLY A O 1
ATOM 3038 N N . GLU A 1 402 ? -15.711 -14.406 -4.43 1 76.44 402 GLU A N 1
ATOM 3039 C CA . GLU A 1 402 ? -16.312 -13.555 -5.457 1 76.44 402 GLU A CA 1
ATOM 3040 C C . GLU A 1 402 ? -17.578 -12.875 -4.945 1 76.44 402 GLU A C 1
ATOM 3042 O O . GLU A 1 402 ? -17.922 -11.773 -5.383 1 76.44 402 GLU A O 1
ATOM 3047 N N . ASN A 1 403 ? -18.188 -13.492 -4.031 1 70.81 403 ASN A N 1
ATOM 3048 C CA . ASN A 1 403 ? -19.453 -13.016 -3.498 1 70.81 403 ASN A CA 1
ATOM 3049 C C . ASN A 1 403 ? -19.25 -11.867 -2.514 1 70.81 403 ASN A C 1
ATOM 3051 O O . ASN A 1 403 ? -20.219 -11.258 -2.051 1 70.81 403 ASN A O 1
ATOM 3055 N N . MET A 1 404 ? -18.062 -11.555 -2.295 1 74.5 404 MET A N 1
ATOM 3056 C CA . MET A 1 404 ? -17.797 -10.523 -1.291 1 74.5 404 MET A CA 1
ATOM 3057 C C . MET A 1 404 ? -18.062 -9.133 -1.85 1 74.5 404 MET A C 1
ATOM 3059 O O . MET A 1 404 ? -18.422 -8.219 -1.104 1 74.5 404 MET A O 1
ATOM 3063 N N . ARG A 1 405 ? -17.922 -9.102 -3.055 1 64.06 405 ARG A N 1
ATOM 3064 C CA . ARG A 1 405 ? -18.109 -7.793 -3.68 1 64.06 405 ARG A CA 1
ATOM 3065 C C . ARG A 1 405 ? -19.547 -7.328 -3.545 1 64.06 405 ARG A C 1
ATOM 3067 O O . ARG A 1 405 ? -20.484 -8.055 -3.9 1 64.06 405 ARG A O 1
ATOM 3074 N N . GLY A 1 406 ? -19.719 -6.219 -2.953 1 63.19 406 GLY A N 1
ATOM 3075 C CA . GLY A 1 406 ? -21.047 -5.641 -2.865 1 63.19 406 GLY A CA 1
ATOM 3076 C C . GLY A 1 406 ? -21.859 -6.191 -1.707 1 63.19 406 GLY A C 1
ATOM 3077 O O . GLY A 1 406 ? -23.062 -5.91 -1.593 1 63.19 406 GLY A O 1
ATOM 3078 N N . THR A 1 407 ? -21.344 -7.094 -1.051 1 68.38 407 THR A N 1
ATOM 3079 C CA . THR A 1 407 ? -22.078 -7.637 0.09 1 68.38 407 THR A CA 1
ATOM 3080 C C . THR A 1 407 ? -21.734 -6.867 1.364 1 68.38 407 THR A C 1
ATOM 3082 O O . THR A 1 407 ? -20.688 -7.098 1.973 1 68.38 407 THR A O 1
ATOM 3085 N N . PRO A 1 408 ? -22.688 -6.008 1.658 1 70.31 408 PRO A N 1
ATOM 3086 C CA . PRO A 1 408 ? -22.422 -5.223 2.867 1 70.31 408 PRO A CA 1
ATOM 3087 C C . PRO A 1 408 ? -22.359 -6.082 4.129 1 70.31 408 PRO A C 1
ATOM 3089 O O . PRO A 1 408 ? -23.078 -7.078 4.23 1 70.31 408 PRO A O 1
ATOM 3092 N N . GLY A 1 409 ? -21.453 -5.824 5.008 1 77.56 409 GLY A N 1
ATOM 3093 C CA . GLY A 1 409 ? -21.453 -6.414 6.34 1 77.56 409 GLY A CA 1
ATOM 3094 C C . GLY A 1 409 ? -20.453 -7.543 6.5 1 77.56 409 GLY A C 1
ATOM 3095 O O . GLY A 1 409 ? -20.266 -8.055 7.605 1 77.56 409 GLY A O 1
ATOM 3096 N N . LEU A 1 410 ? -19.875 -7.977 5.422 1 83.25 410 LEU A N 1
ATOM 3097 C CA . LEU A 1 410 ? -18.938 -9.094 5.496 1 83.25 410 LEU A CA 1
ATOM 3098 C C . LEU A 1 410 ? -17.75 -8.758 6.398 1 83.25 410 LEU A C 1
ATOM 3100 O O . LEU A 1 410 ? -17.359 -9.57 7.238 1 83.25 410 LEU A O 1
ATOM 3104 N N . ALA A 1 411 ? -17.25 -7.609 6.219 1 83.94 411 ALA A N 1
ATOM 3105 C CA . ALA A 1 411 ? -16.141 -7.184 7.078 1 83.94 411 ALA A CA 1
ATOM 3106 C C . ALA A 1 411 ? -16.578 -7.121 8.539 1 83.94 411 ALA A C 1
ATOM 3108 O O . ALA A 1 411 ? -15.836 -7.516 9.438 1 83.94 411 ALA A O 1
ATOM 3109 N N . GLY A 1 412 ? -17.812 -6.66 8.742 1 85.75 412 GLY A N 1
ATOM 3110 C CA . GLY A 1 412 ? -18.344 -6.621 10.094 1 85.75 412 GLY A CA 1
ATOM 3111 C C . GLY A 1 412 ? -18.438 -7.992 10.734 1 85.75 412 GLY A C 1
ATOM 3112 O O . GLY A 1 412 ? -18.031 -8.172 11.891 1 85.75 412 GLY A O 1
ATOM 3113 N N . ARG A 1 413 ? -18.922 -8.906 9.969 1 87.44 413 ARG A N 1
ATOM 3114 C CA . ARG A 1 413 ? -19.047 -10.281 10.445 1 87.44 413 ARG A CA 1
ATOM 3115 C C . ARG A 1 413 ? -17.672 -10.875 10.75 1 87.44 413 ARG A C 1
ATOM 3117 O O . ARG A 1 413 ? -17.5 -11.555 11.766 1 87.44 413 ARG A O 1
ATOM 3124 N N . LEU A 1 414 ? -16.75 -10.664 9.883 1 90.62 414 LEU A N 1
ATOM 3125 C CA . LEU A 1 414 ? -15.398 -11.188 10.016 1 90.62 414 LEU A CA 1
ATOM 3126 C C . LEU A 1 414 ? -14.734 -10.664 11.289 1 90.62 414 LEU A C 1
ATOM 3128 O O . LEU A 1 414 ? -14.289 -11.445 12.133 1 90.62 414 LEU A O 1
ATOM 3132 N N . PHE A 1 415 ? -14.758 -9.398 11.445 1 89.44 415 PHE A N 1
ATOM 3133 C CA . PHE A 1 415 ? -14 -8.797 12.539 1 89.44 415 PHE A CA 1
ATOM 3134 C C . PHE A 1 415 ? -14.758 -8.922 13.852 1 89.44 415 PHE A C 1
ATOM 3136 O O . PHE A 1 415 ? -14.164 -8.867 14.93 1 89.44 415 PHE A O 1
ATOM 3143 N N . GLN A 1 416 ? -16.031 -9.07 13.727 1 88.62 416 GLN A N 1
ATOM 3144 C CA . GLN A 1 416 ? -16.797 -9.414 14.93 1 88.62 416 GLN A CA 1
ATOM 3145 C C . GLN A 1 416 ? -16.406 -10.805 15.438 1 88.62 416 GLN A C 1
ATOM 3147 O O . GLN A 1 416 ? -16.203 -10.992 16.641 1 88.62 416 GLN A O 1
ATOM 3152 N N . ALA A 1 417 ? -16.344 -11.742 14.547 1 90.81 417 ALA A N 1
ATOM 3153 C CA . ALA A 1 417 ? -15.992 -13.109 14.906 1 90.81 417 ALA A CA 1
ATOM 3154 C C . ALA A 1 417 ? -14.609 -13.172 15.547 1 90.81 417 ALA A C 1
ATOM 3156 O O . ALA A 1 417 ? -14.422 -13.836 16.562 1 90.81 417 ALA A O 1
ATOM 3157 N N . VAL A 1 418 ? -13.68 -12.508 14.984 1 92 418 VAL A N 1
ATOM 3158 C CA . VAL A 1 418 ? -12.305 -12.516 15.477 1 92 418 VAL A CA 1
ATOM 3159 C C . VAL A 1 418 ? -12.219 -11.711 16.766 1 92 418 VAL A C 1
ATOM 3161 O O . VAL A 1 418 ? -11.523 -12.109 17.719 1 92 418 VAL A O 1
ATOM 3164 N N . GLY A 1 419 ? -12.906 -10.641 16.859 1 88.62 419 GLY A N 1
ATOM 3165 C CA . GLY A 1 419 ? -12.914 -9.789 18.031 1 88.62 419 GLY A CA 1
ATOM 3166 C C . GLY A 1 419 ? -13.508 -10.469 19.266 1 88.62 419 GLY A C 1
ATOM 3167 O O . GLY A 1 419 ? -13.031 -10.273 20.375 1 88.62 419 GLY A O 1
ATOM 3168 N N . GLU A 1 420 ? -14.531 -11.18 19.047 1 90 420 GLU A N 1
ATOM 3169 C CA . GLU A 1 420 ? -15.195 -11.891 20.141 1 90 420 GLU A CA 1
ATOM 3170 C C . GLU A 1 420 ? -14.25 -12.891 20.812 1 90 420 GLU A C 1
ATOM 3172 O O . GLU A 1 420 ? -14.438 -13.25 21.969 1 90 420 GLU A O 1
ATOM 3177 N N . ARG A 1 421 ? -13.281 -13.305 20.141 1 92.31 421 ARG A N 1
ATOM 3178 C CA . ARG A 1 421 ? -12.305 -14.25 20.672 1 92.31 421 ARG A CA 1
ATOM 3179 C C . ARG A 1 421 ? -11.07 -13.523 21.203 1 92.31 421 ARG A C 1
ATOM 3181 O O . ARG A 1 421 ? -10.094 -14.156 21.609 1 92.31 421 ARG A O 1
ATOM 3188 N N . GLY A 1 422 ? -11.102 -12.219 21.125 1 90.25 422 GLY A N 1
ATOM 3189 C CA . GLY A 1 422 ? -10 -11.414 21.641 1 90.25 422 GLY A CA 1
ATOM 3190 C C . GLY A 1 422 ? -8.773 -11.438 20.75 1 90.25 422 GLY A C 1
ATOM 3191 O O . GLY A 1 422 ? -7.656 -11.219 21.219 1 90.25 422 GLY A O 1
ATOM 3192 N N . ILE A 1 423 ? -8.898 -11.789 19.547 1 91.44 423 ILE A N 1
ATOM 3193 C CA . ILE A 1 423 ? -7.773 -11.82 18.625 1 91.44 423 ILE A CA 1
ATOM 3194 C C . ILE A 1 423 ? -7.48 -10.406 18.109 1 91.44 423 ILE A C 1
ATOM 3196 O O . ILE A 1 423 ? -8.352 -9.758 17.531 1 91.44 423 ILE A O 1
ATOM 3200 N N . ASN A 1 424 ? -6.355 -9.984 18.344 1 88.56 424 ASN A N 1
ATOM 3201 C CA . ASN A 1 424 ? -5.949 -8.648 17.922 1 88.56 424 ASN A CA 1
ATOM 3202 C C . ASN A 1 424 ? -5.555 -8.617 16.453 1 88.56 424 ASN A C 1
ATOM 3204 O O . ASN A 1 424 ? -4.875 -9.523 15.969 1 88.56 424 ASN A O 1
ATOM 3208 N N . VAL A 1 425 ? -6.035 -7.582 15.773 1 89.69 425 VAL A N 1
ATOM 3209 C CA . VAL A 1 425 ? -5.707 -7.375 14.367 1 89.69 425 VAL A CA 1
ATOM 3210 C C . VAL A 1 425 ? -4.684 -6.25 14.234 1 89.69 425 VAL A C 1
ATOM 3212 O O . VAL A 1 425 ? -4.945 -5.113 14.633 1 89.69 425 VAL A O 1
ATOM 3215 N N . HIS A 1 426 ? -3.537 -6.551 13.641 1 88.56 426 HIS A N 1
ATOM 3216 C CA . HIS A 1 426 ? -2.449 -5.586 13.531 1 88.56 426 HIS A CA 1
ATOM 3217 C C . HIS A 1 426 ? -2.615 -4.707 12.297 1 88.56 426 HIS A C 1
ATOM 3219 O O . HIS A 1 426 ? -2.201 -3.545 12.289 1 88.56 426 HIS A O 1
ATOM 3225 N N . ALA A 1 427 ? -3.119 -5.27 11.273 1 88.69 427 ALA A N 1
ATOM 3226 C CA . ALA A 1 427 ? -3.268 -4.562 10.008 1 88.69 427 ALA A CA 1
ATOM 3227 C C . ALA A 1 427 ? -4.398 -5.164 9.172 1 88.69 427 ALA A C 1
ATOM 3229 O O . ALA A 1 427 ? -4.684 -6.359 9.273 1 88.69 427 ALA A O 1
ATOM 3230 N N . ILE A 1 428 ? -5.055 -4.395 8.406 1 88.25 428 ILE A N 1
ATOM 3231 C CA . ILE A 1 428 ? -6.129 -4.793 7.504 1 88.25 428 ILE A CA 1
ATOM 3232 C C . ILE A 1 428 ? -5.891 -4.184 6.121 1 88.25 428 ILE A C 1
ATOM 3234 O O . ILE A 1 428 ? -5.496 -3.021 6.008 1 88.25 428 ILE A O 1
ATOM 3238 N N . ALA A 1 429 ? -6.035 -4.938 5.102 1 87.38 429 ALA A N 1
ATOM 3239 C CA . ALA A 1 429 ? -5.988 -4.434 3.732 1 87.38 429 ALA A CA 1
ATOM 3240 C C . ALA A 1 429 ? -7.09 -5.055 2.881 1 87.38 429 ALA A C 1
ATOM 3242 O O . ALA A 1 429 ? -7.238 -6.277 2.842 1 87.38 429 ALA A O 1
ATOM 3243 N N . GLN A 1 430 ? -7.871 -4.219 2.33 1 80.06 430 GLN A N 1
ATOM 3244 C CA . GLN A 1 430 ? -8.844 -4.621 1.323 1 80.06 430 GLN A CA 1
ATOM 3245 C C . GLN A 1 430 ? -8.844 -3.654 0.142 1 80.06 430 GLN A C 1
ATOM 3247 O O . GLN A 1 430 ? -8.922 -2.438 0.328 1 80.06 430 GLN A O 1
ATOM 3252 N N . GLY A 1 431 ? -8.672 -4.184 -1.023 1 73.75 431 GLY A N 1
ATOM 3253 C CA . GLY A 1 431 ? -8.672 -3.352 -2.217 1 73.75 431 GLY A CA 1
ATOM 3254 C C . GLY A 1 431 ? -10.023 -3.318 -2.914 1 73.75 431 GLY A C 1
ATOM 3255 O O . GLY A 1 431 ? -11.016 -3.82 -2.385 1 73.75 431 GLY A O 1
ATOM 3256 N N . SER A 1 432 ? -10.023 -2.777 -3.988 1 62.5 432 SER A N 1
ATOM 3257 C CA . SER A 1 432 ? -11.258 -2.447 -4.691 1 62.5 432 SER A CA 1
ATOM 3258 C C . SER A 1 432 ? -11.898 -3.693 -5.297 1 62.5 432 SER A C 1
ATOM 3260 O O . SER A 1 432 ? -13.094 -3.701 -5.594 1 62.5 432 SER A O 1
ATOM 3262 N N . SER A 1 433 ? -11.117 -4.668 -5.484 1 60.41 433 SER A N 1
ATOM 3263 C CA . SER A 1 433 ? -11.719 -5.855 -6.09 1 60.41 433 SER A CA 1
ATOM 3264 C C . SER A 1 433 ? -12.734 -6.496 -5.152 1 60.41 433 SER A C 1
ATOM 3266 O O . SER A 1 433 ? -13.625 -7.227 -5.598 1 60.41 433 SER A O 1
ATOM 3268 N N . GLU A 1 434 ? -12.703 -6.184 -3.963 1 60.47 434 GLU A N 1
ATOM 3269 C CA . GLU A 1 434 ? -13.562 -6.645 -2.875 1 60.47 434 GLU A CA 1
ATOM 3270 C C . GLU A 1 434 ? -13.648 -8.164 -2.846 1 60.47 434 GLU A C 1
ATOM 3272 O O . GLU A 1 434 ? -14.641 -8.727 -2.369 1 60.47 434 GLU A O 1
ATOM 3277 N N . ARG A 1 435 ? -12.672 -8.805 -3.467 1 75.62 435 ARG A N 1
ATOM 3278 C CA . ARG A 1 435 ? -12.703 -10.258 -3.498 1 75.62 435 ARG A CA 1
ATOM 3279 C C . ARG A 1 435 ? -11.773 -10.852 -2.441 1 75.62 435 ARG A C 1
ATOM 3281 O O . ARG A 1 435 ? -11.742 -12.07 -2.242 1 75.62 435 ARG A O 1
ATOM 3288 N N . ASN A 1 436 ? -11.102 -9.992 -1.915 1 85.5 436 ASN A N 1
ATOM 3289 C CA . ASN A 1 436 ? -10.125 -10.438 -0.931 1 85.5 436 ASN A CA 1
ATOM 3290 C C . ASN A 1 436 ? -10 -9.445 0.224 1 85.5 436 ASN A C 1
ATOM 3292 O O . ASN A 1 436 ? -10.031 -8.234 0.013 1 85.5 436 ASN A O 1
ATOM 3296 N N . LEU A 1 437 ? -10.086 -9.93 1.395 1 89 437 LEU A N 1
ATOM 3297 C CA . LEU A 1 437 ? -9.781 -9.18 2.607 1 89 437 LEU A CA 1
ATOM 3298 C C . LEU A 1 437 ? -8.688 -9.867 3.416 1 89 437 LEU A C 1
ATOM 3300 O O . LEU A 1 437 ? -8.828 -11.039 3.785 1 89 437 LEU A O 1
ATOM 3304 N N . SER A 1 438 ? -7.629 -9.164 3.559 1 91.69 438 SER A N 1
ATOM 3305 C CA . SER A 1 438 ? -6.496 -9.719 4.289 1 91.69 438 SER A CA 1
ATOM 3306 C C . SER A 1 438 ? -6.23 -8.945 5.574 1 91.69 438 SER A C 1
ATOM 3308 O O . SER A 1 438 ? -6.398 -7.727 5.617 1 91.69 438 SER A O 1
ATOM 3310 N N . PHE A 1 439 ? -5.855 -9.648 6.562 1 91.69 439 PHE A N 1
ATOM 3311 C CA . PHE A 1 439 ? -5.48 -9.008 7.82 1 91.69 439 PHE A CA 1
ATOM 3312 C C . PHE A 1 439 ? -4.383 -9.797 8.523 1 91.69 439 PHE A C 1
ATOM 3314 O O . PHE A 1 439 ? -4.125 -10.953 8.188 1 91.69 439 PHE A O 1
ATOM 3321 N N . VAL A 1 440 ? -3.705 -9.148 9.438 1 93.19 440 VAL A N 1
ATOM 3322 C CA . VAL A 1 440 ? -2.523 -9.719 10.078 1 93.19 440 VAL A CA 1
ATOM 3323 C C . VAL A 1 440 ? -2.789 -9.922 11.57 1 93.19 440 VAL A C 1
ATOM 3325 O O . VAL A 1 440 ? -3.312 -9.023 12.234 1 93.19 440 VAL A O 1
ATOM 3328 N N . VAL A 1 441 ? -2.445 -11.086 12.086 1 94.62 441 VAL A N 1
ATOM 3329 C CA . VAL A 1 441 ? -2.592 -11.414 13.508 1 94.62 441 VAL A CA 1
ATOM 3330 C C . VAL A 1 441 ? -1.29 -12.008 14.039 1 94.62 441 VAL A C 1
ATOM 3332 O O . VAL A 1 441 ? -0.37 -12.289 13.266 1 94.62 441 VAL A O 1
ATOM 3335 N N . ASP A 1 442 ? -1.231 -12.141 15.352 1 95.31 442 ASP A N 1
ATOM 3336 C CA . ASP A 1 442 ? -0.116 -12.875 15.93 1 95.31 442 ASP A CA 1
ATOM 3337 C C . ASP A 1 442 ? -0.106 -14.328 15.445 1 95.31 442 ASP A C 1
ATOM 3339 O O . ASP A 1 442 ? -1.157 -14.961 15.352 1 95.31 442 ASP A O 1
ATOM 3343 N N . GLU A 1 443 ? 1.086 -14.758 15.133 1 96.31 443 GLU A N 1
ATOM 3344 C CA . GLU A 1 443 ? 1.221 -16.109 14.609 1 96.31 443 GLU A CA 1
ATOM 3345 C C . GLU A 1 443 ? 0.594 -17.141 15.555 1 96.31 443 GLU A C 1
ATOM 3347 O O . GLU A 1 443 ? -0.001 -18.109 15.102 1 96.31 443 GLU A O 1
ATOM 3352 N N . GLU A 1 444 ? 0.701 -16.891 16.875 1 96.12 444 GLU A N 1
ATOM 3353 C CA . GLU A 1 444 ? 0.188 -17.828 17.875 1 96.12 444 GLU A CA 1
ATOM 3354 C C . GLU A 1 444 ? -1.335 -17.906 17.828 1 96.12 444 GLU A C 1
ATOM 3356 O O . GLU A 1 444 ? -1.924 -18.891 18.281 1 96.12 444 GLU A O 1
ATOM 3361 N N . ARG A 1 445 ? -1.958 -16.906 17.25 1 95.56 445 ARG A N 1
ATOM 3362 C CA . ARG A 1 445 ? -3.416 -16.844 17.219 1 95.56 445 ARG A CA 1
ATOM 3363 C C . ARG A 1 445 ? -3.939 -17.172 15.82 1 95.56 445 ARG A C 1
ATOM 3365 O O . ARG A 1 445 ? -5.152 -17.172 15.594 1 95.56 445 ARG A O 1
ATOM 3372 N N . GLY A 1 446 ? -3.061 -17.438 14.922 1 96 446 GLY A N 1
ATOM 3373 C CA . GLY A 1 446 ? -3.42 -17.609 13.523 1 96 446 GLY A CA 1
ATOM 3374 C C . GLY A 1 446 ? -4.375 -18.766 13.297 1 96 446 GLY A C 1
ATOM 3375 O O . GLY A 1 446 ? -5.398 -18.609 12.625 1 96 446 GLY A O 1
ATOM 3376 N N . GLN A 1 447 ? -4.074 -19.891 13.844 1 95.69 447 GLN A N 1
ATOM 3377 C CA . GLN A 1 447 ? -4.898 -21.078 13.656 1 95.69 447 GLN A CA 1
ATOM 3378 C C . GLN A 1 447 ? -6.293 -20.891 14.25 1 95.69 447 GLN A C 1
ATOM 3380 O O . GLN A 1 447 ? -7.289 -21.297 13.656 1 95.69 447 GLN A O 1
ATOM 3385 N N . GLU A 1 448 ? -6.289 -20.312 15.359 1 96.25 448 GLU A N 1
ATOM 3386 C CA . GLU A 1 448 ? -7.574 -20.031 15.984 1 96.25 448 GLU A CA 1
ATOM 3387 C C . GLU A 1 448 ? -8.414 -19.094 15.125 1 96.25 448 GLU A C 1
ATOM 3389 O O . GLU A 1 448 ? -9.625 -19.281 15 1 96.25 448 GLU A O 1
ATOM 3394 N N . ALA A 1 449 ? -7.805 -18.094 14.633 1 95.62 449 ALA A N 1
ATOM 3395 C CA . ALA A 1 449 ? -8.508 -17.141 13.766 1 95.62 449 ALA A CA 1
ATOM 3396 C C . ALA A 1 449 ? -9.141 -17.844 12.57 1 95.62 449 ALA A C 1
ATOM 3398 O O . ALA A 1 449 ? -10.305 -17.609 12.25 1 95.62 449 ALA A O 1
ATOM 3399 N N . VAL A 1 450 ? -8.391 -18.719 11.945 1 96 450 VAL A N 1
ATOM 3400 C CA . VAL A 1 450 ? -8.875 -19.438 10.773 1 96 450 VAL A CA 1
ATOM 3401 C C . VAL A 1 450 ? -10.094 -20.281 11.148 1 96 450 VAL A C 1
ATOM 3403 O O . VAL A 1 450 ? -11.086 -20.328 10.422 1 96 450 VAL A O 1
ATOM 3406 N N . ARG A 1 451 ? -10.031 -20.938 12.281 1 96 451 ARG A N 1
ATOM 3407 C CA . ARG A 1 451 ? -11.133 -21.781 12.734 1 96 451 ARG A CA 1
ATOM 3408 C C . ARG A 1 451 ? -12.383 -20.953 13.008 1 96 451 ARG A C 1
ATOM 3410 O O . ARG A 1 451 ? -13.484 -21.344 12.609 1 96 451 ARG A O 1
ATOM 3417 N N . VAL A 1 452 ? -12.156 -19.859 13.656 1 95.12 452 VAL A N 1
ATOM 3418 C CA . VAL A 1 452 ? -13.266 -18.984 14.031 1 95.12 452 VAL A CA 1
ATOM 3419 C C . VAL A 1 452 ? -13.938 -18.438 12.781 1 95.12 452 VAL A C 1
ATOM 3421 O O . VAL A 1 452 ? -15.164 -18.391 12.695 1 95.12 452 VAL A O 1
ATOM 3424 N N . ILE A 1 453 ? -13.195 -18.047 11.852 1 95.06 453 ILE A N 1
ATOM 3425 C CA . ILE A 1 453 ? -13.727 -17.484 10.617 1 95.06 453 ILE A CA 1
ATOM 3426 C C . ILE A 1 453 ? -14.469 -18.547 9.828 1 95.06 453 ILE A C 1
ATOM 3428 O O . ILE A 1 453 ? -15.547 -18.312 9.297 1 95.06 453 ILE A O 1
ATOM 3432 N N . HIS A 1 454 ? -13.797 -19.719 9.742 1 96.38 454 HIS A N 1
ATOM 3433 C CA . HIS A 1 454 ? -14.438 -20.812 9.008 1 96.38 454 HIS A CA 1
ATOM 3434 C C . HIS A 1 454 ? -15.82 -21.125 9.578 1 96.38 454 HIS A C 1
ATOM 3436 O O . HIS A 1 454 ? -16.781 -21.281 8.828 1 96.38 454 HIS A O 1
ATOM 3442 N N . ARG A 1 455 ? -15.953 -21.188 10.867 1 94.56 455 ARG A N 1
ATOM 3443 C CA . ARG A 1 455 ? -17.234 -21.438 11.523 1 94.56 455 ARG A CA 1
ATOM 3444 C C . ARG A 1 455 ? -18.234 -20.312 11.234 1 94.56 455 ARG A C 1
ATOM 3446 O O . ARG A 1 455 ? -19.406 -20.578 10.977 1 94.56 455 ARG A O 1
ATOM 3453 N N . ALA A 1 456 ? -17.75 -19.109 11.273 1 92.25 456 ALA A N 1
ATOM 3454 C CA . ALA A 1 456 ? -18.609 -17.938 11.102 1 92.25 456 ALA A CA 1
ATOM 3455 C C . ALA A 1 456 ? -19.188 -17.875 9.688 1 92.25 456 ALA A C 1
ATOM 3457 O O . ALA A 1 456 ? -20.312 -17.422 9.492 1 92.25 456 ALA A O 1
ATOM 3458 N N . PHE A 1 457 ? -18.469 -18.359 8.758 1 93.06 457 PHE A N 1
ATOM 3459 C CA . PHE A 1 457 ? -18.875 -18.109 7.379 1 93.06 457 PHE A CA 1
ATOM 3460 C C . PHE A 1 457 ? -19.438 -19.375 6.75 1 93.06 457 PHE A C 1
ATOM 3462 O O . PHE A 1 457 ? -20.266 -19.312 5.832 1 93.06 457 PHE A O 1
ATOM 3469 N N . PHE A 1 458 ? -19 -20.531 7.195 1 92.75 458 PHE A N 1
ATOM 3470 C CA . PHE A 1 458 ? -19.438 -21.766 6.566 1 92.75 458 PHE A CA 1
ATOM 3471 C C . PHE A 1 458 ? -20.359 -22.547 7.5 1 92.75 458 PHE A C 1
ATOM 3473 O O . PHE A 1 458 ? -21.062 -23.469 7.066 1 92.75 458 PHE A O 1
ATOM 3480 N N . GLY A 1 459 ? -20.641 -22.125 8.719 1 80.5 459 GLY A N 1
ATOM 3481 C CA . GLY A 1 459 ? -21.531 -22.781 9.656 1 80.5 459 GLY A CA 1
ATOM 3482 C C . GLY A 1 459 ? -21.062 -24.156 10.062 1 80.5 459 GLY A C 1
ATOM 3483 O O . GLY A 1 459 ? -21.875 -25 10.477 1 80.5 459 GLY A O 1
ATOM 3484 N N . ARG A 1 460 ? -19.875 -24.531 9.82 1 69.5 460 ARG A N 1
ATOM 3485 C CA . ARG A 1 460 ? -19.391 -25.875 10.078 1 69.5 460 ARG A CA 1
ATOM 3486 C C . ARG A 1 460 ? -18.125 -25.859 10.945 1 69.5 460 ARG A C 1
ATOM 3488 O O . ARG A 1 460 ? -17.375 -24.891 10.922 1 69.5 460 ARG A O 1
ATOM 3495 N N . MET B 1 1 ? 6.309 32.219 28.906 1 93.69 1 MET B N 1
ATOM 3496 C CA . MET B 1 1 ? 5.793 33.031 27.781 1 93.69 1 MET B CA 1
ATOM 3497 C C . MET B 1 1 ? 4.707 32.25 27.031 1 93.69 1 MET B C 1
ATOM 3499 O O . MET B 1 1 ? 4.809 31.031 26.859 1 93.69 1 MET B O 1
ATOM 3503 N N . LYS B 1 2 ? 3.668 32.969 26.688 1 95.25 2 LYS B N 1
ATOM 3504 C CA . LYS B 1 2 ? 2.588 32.406 25.875 1 95.25 2 LYS B CA 1
ATOM 3505 C C . LYS B 1 2 ? 2.729 32.812 24.422 1 95.25 2 LYS B C 1
ATOM 3507 O O . LYS B 1 2 ? 3.033 33.969 24.125 1 95.25 2 LYS B O 1
ATOM 3512 N N . VAL B 1 3 ? 2.578 31.828 23.594 1 97.81 3 VAL B N 1
ATOM 3513 C CA . VAL B 1 3 ? 2.59 32.125 22.172 1 97.81 3 VAL B CA 1
ATOM 3514 C C . VAL B 1 3 ? 1.172 32.031 21.609 1 97.81 3 VAL B C 1
ATOM 3516 O O . VAL B 1 3 ? 0.5 31 21.797 1 97.81 3 VAL B O 1
ATOM 3519 N N . MET B 1 4 ? 0.73 33.062 20.969 1 98.19 4 MET B N 1
ATOM 3520 C CA . MET B 1 4 ? -0.612 33.125 20.406 1 98.19 4 MET B CA 1
ATOM 3521 C C . MET B 1 4 ? -0.554 33.375 18.891 1 98.19 4 MET B C 1
ATOM 3523 O O . MET B 1 4 ? 0.083 34.312 18.438 1 98.19 4 MET B O 1
ATOM 3527 N N . LYS B 1 5 ? -1.144 32.469 18.172 1 97.44 5 LYS B N 1
ATOM 3528 C CA . LYS B 1 5 ? -1.197 32.656 16.719 1 97.44 5 LYS B CA 1
ATOM 3529 C C . LYS B 1 5 ? -2.611 33 16.266 1 97.44 5 LYS B C 1
ATOM 3531 O O . LYS B 1 5 ? -3.576 32.344 16.656 1 97.44 5 LYS B O 1
ATOM 3536 N N . PHE B 1 6 ? -2.721 34.031 15.445 1 97.25 6 PHE B N 1
ATOM 3537 C CA . PHE B 1 6 ? -4.004 34.406 14.875 1 97.25 6 PHE B CA 1
ATOM 3538 C C . PHE B 1 6 ? -3.967 34.344 13.352 1 97.25 6 PHE B C 1
ATOM 3540 O O . PHE B 1 6 ? -3.098 34.938 12.719 1 97.25 6 PHE B O 1
ATOM 3547 N N . GLY B 1 7 ? -4.922 33.625 12.836 1 92.94 7 GLY B N 1
ATOM 3548 C CA . GLY B 1 7 ? -5.008 33.438 11.398 1 92.94 7 GLY B CA 1
ATOM 3549 C C . GLY B 1 7 ? -5.66 34.625 10.688 1 92.94 7 GLY B C 1
ATOM 3550 O O . GLY B 1 7 ? -6.113 35.562 11.336 1 92.94 7 GLY B O 1
ATOM 3551 N N . GLY B 1 8 ? -5.738 34.469 9.383 1 92.69 8 GLY B N 1
ATOM 3552 C CA . GLY B 1 8 ? -6.238 35.562 8.547 1 92.69 8 GLY B CA 1
ATOM 3553 C C . GLY B 1 8 ? -7.664 35.938 8.875 1 92.69 8 GLY B C 1
ATOM 3554 O O . GLY B 1 8 ? -8.016 37.125 8.836 1 92.69 8 GLY B O 1
ATOM 3555 N N . SER B 1 9 ? -8.461 35 9.18 1 91 9 SER B N 1
ATOM 3556 C CA . SER B 1 9 ? -9.852 35.312 9.5 1 91 9 SER B CA 1
ATOM 3557 C C . SER B 1 9 ? -9.969 36.094 10.797 1 91 9 SER B C 1
ATOM 3559 O O . SER B 1 9 ? -10.898 36.906 10.961 1 91 9 SER B O 1
ATOM 3561 N N . SER B 1 10 ? -9.062 35.969 11.695 1 93.94 10 SER B N 1
ATOM 3562 C CA . SER B 1 10 ? -9.07 36.656 12.984 1 93.94 10 SER B CA 1
ATOM 3563 C C . SER B 1 10 ? -8.578 38.094 12.852 1 93.94 10 SER B C 1
ATOM 3565 O O . SER B 1 10 ? -8.859 38.906 13.711 1 93.94 10 SER B O 1
ATOM 3567 N N . VAL B 1 11 ? -7.859 38.344 11.742 1 96.19 11 VAL B N 1
ATOM 3568 C CA . VAL B 1 11 ? -7.27 39.656 11.594 1 96.19 11 VAL B CA 1
ATOM 3569 C C . VAL B 1 11 ? -7.715 40.281 10.266 1 96.19 11 VAL B C 1
ATOM 3571 O O . VAL B 1 11 ? -6.934 40.969 9.602 1 96.19 11 VAL B O 1
ATOM 3574 N N . ALA B 1 12 ? -8.914 40.062 9.898 1 94.88 12 ALA B N 1
ATOM 3575 C CA . ALA B 1 12 ? -9.414 40.406 8.562 1 94.88 12 ALA B CA 1
ATOM 3576 C C . ALA B 1 12 ? -9.617 41.906 8.406 1 94.88 12 ALA B C 1
ATOM 3578 O O . ALA B 1 12 ? -9.523 42.438 7.297 1 94.88 12 ALA B O 1
ATOM 3579 N N . ASP B 1 13 ? -9.969 42.594 9.508 1 94.88 13 ASP B N 1
ATOM 3580 C CA . ASP B 1 13 ? -10.266 44.031 9.453 1 94.88 13 ASP B CA 1
ATOM 3581 C C . ASP B 1 13 ? -10 44.688 10.797 1 94.88 13 ASP B C 1
ATOM 3583 O O . ASP B 1 13 ? -9.453 44.062 11.703 1 94.88 13 ASP B O 1
ATOM 3587 N N . GLY B 1 14 ? -10.297 45.938 10.82 1 96 14 GLY B N 1
ATOM 3588 C CA . GLY B 1 14 ? -10 46.75 12 1 96 14 GLY B CA 1
ATOM 3589 C C . GLY B 1 14 ? -10.625 46.188 13.266 1 96 14 GLY B C 1
ATOM 3590 O O . GLY B 1 14 ? -9.922 45.906 14.242 1 96 14 GLY B O 1
ATOM 3591 N N . PRO B 1 15 ? -11.898 46.031 13.234 1 96.31 15 PRO B N 1
ATOM 3592 C CA . PRO B 1 15 ? -12.57 45.531 14.43 1 96.31 15 PRO B CA 1
ATOM 3593 C C . PRO B 1 15 ? -12.016 44.188 14.891 1 96.31 15 PRO B C 1
ATOM 3595 O O . PRO B 1 15 ? -11.859 43.938 16.094 1 96.31 15 PRO B O 1
ATOM 3598 N N . LYS B 1 16 ? -11.75 43.312 14.055 1 96.12 16 LYS B N 1
ATOM 3599 C CA . LYS B 1 16 ? -11.219 42 14.414 1 96.12 16 LYS B CA 1
ATOM 3600 C C . LYS B 1 16 ? -9.812 42.125 14.984 1 96.12 16 LYS B C 1
ATOM 3602 O O . LYS B 1 16 ? -9.461 41.438 15.945 1 96.12 16 LYS B O 1
ATOM 3607 N N . ILE B 1 17 ? -9.055 43 14.375 1 97.56 17 ILE B N 1
ATOM 3608 C CA . ILE B 1 17 ? -7.711 43.219 14.883 1 97.56 17 ILE B CA 1
ATOM 3609 C C . ILE B 1 17 ? -7.785 43.812 16.297 1 97.56 17 ILE B C 1
ATOM 3611 O O . ILE B 1 17 ? -7.02 43.438 17.172 1 97.56 17 ILE B O 1
ATOM 3615 N N . ALA B 1 18 ? -8.672 44.719 16.438 1 97.69 18 ALA B N 1
ATOM 3616 C CA . ALA B 1 18 ? -8.859 45.312 17.766 1 97.69 18 ALA B CA 1
ATOM 3617 C C . ALA B 1 18 ? -9.195 44.219 18.781 1 97.69 18 ALA B C 1
ATOM 3619 O O . ALA B 1 18 ? -8.703 44.25 19.906 1 97.69 18 ALA B O 1
ATOM 3620 N N . HIS B 1 19 ? -10.062 43.406 18.359 1 97 19 HIS B N 1
ATOM 3621 C CA . HIS B 1 19 ? -10.453 42.312 19.219 1 97 19 HIS B CA 1
ATOM 3622 C C . HIS B 1 19 ? -9.258 41.4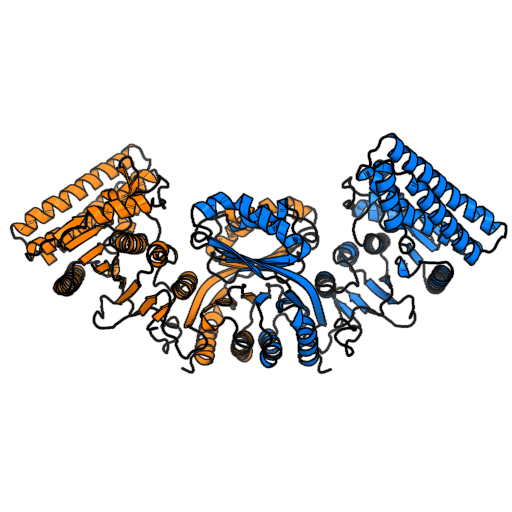06 19.562 1 97 19 HIS B C 1
ATOM 3624 O O . HIS B 1 19 ? -9.078 41.031 20.719 1 97 19 HIS B O 1
ATOM 3630 N N . VAL B 1 20 ? -8.492 41.062 18.594 1 97.38 20 VAL B N 1
ATOM 3631 C CA . VAL B 1 20 ? -7.293 40.25 18.781 1 97.38 20 VAL B CA 1
ATOM 3632 C C . VAL B 1 20 ? -6.352 40.938 19.766 1 97.38 20 VAL B C 1
ATOM 3634 O O . VAL B 1 20 ? -5.805 40.312 20.672 1 97.38 20 VAL B O 1
ATOM 3637 N N . VAL B 1 21 ? -6.145 42.219 19.594 1 97.88 21 VAL B N 1
ATOM 3638 C CA . VAL B 1 21 ? -5.254 43 20.453 1 97.88 21 VAL B CA 1
ATOM 3639 C C . VAL B 1 21 ? -5.758 42.938 21.906 1 97.88 21 VAL B C 1
ATOM 3641 O O . VAL B 1 21 ? -4.965 42.875 22.844 1 97.88 21 VAL B O 1
ATOM 3644 N N . GLU B 1 22 ? -7.039 42.969 22.016 1 97.25 22 GLU B N 1
ATOM 3645 C CA . GLU B 1 22 ? -7.613 42.875 23.359 1 97.25 22 GLU B CA 1
ATOM 3646 C C . GLU B 1 22 ? -7.27 41.531 23.984 1 97.25 22 GLU B C 1
ATOM 3648 O O . GLU B 1 22 ? -6.965 41.438 25.172 1 97.25 22 GLU B O 1
ATOM 3653 N N . LEU B 1 23 ? -7.395 40.531 23.266 1 97.06 23 LEU B N 1
ATOM 3654 C CA . LEU B 1 23 ? -7.059 39.188 23.75 1 97.06 23 LEU B CA 1
ATOM 3655 C C . LEU B 1 23 ? -5.586 39.094 24.141 1 97.06 23 LEU B C 1
ATOM 3657 O O . LEU B 1 23 ? -5.238 38.5 25.156 1 97.06 23 LEU B O 1
ATOM 3661 N N . VAL B 1 24 ? -4.758 39.656 23.328 1 97.75 24 VAL B N 1
ATOM 3662 C CA . VAL B 1 24 ? -3.318 39.656 23.562 1 97.75 24 VAL B CA 1
ATOM 3663 C C . VAL B 1 24 ? -2.996 40.438 24.828 1 97.75 24 VAL B C 1
ATOM 3665 O O . VAL B 1 24 ? -2.189 40 25.656 1 97.75 24 VAL B O 1
ATOM 3668 N N . ARG B 1 25 ? -3.623 41.562 24.953 1 96.88 25 ARG B N 1
ATOM 3669 C CA . ARG B 1 25 ? -3.398 42.375 26.141 1 96.88 25 ARG B CA 1
ATOM 3670 C C . ARG B 1 25 ? -3.83 41.656 27.406 1 96.88 25 ARG B C 1
ATOM 3672 O O . ARG B 1 25 ? -3.156 41.75 28.438 1 96.88 25 ARG B O 1
ATOM 3679 N N . LYS B 1 26 ? -4.918 41.062 27.312 1 95.56 26 LYS B N 1
ATOM 3680 C CA . LYS B 1 26 ? -5.402 40.281 28.453 1 95.56 26 LYS B CA 1
ATOM 3681 C C . LYS B 1 26 ? -4.41 39.188 28.828 1 95.56 26 LYS B C 1
ATOM 3683 O O . LYS B 1 26 ? -4.152 38.938 30.016 1 95.56 26 LYS B O 1
ATOM 3688 N N . ALA B 1 27 ? -3.943 38.5 27.891 1 94.5 27 ALA B N 1
ATOM 3689 C CA . ALA B 1 27 ? -2.955 37.438 28.156 1 94.5 27 ALA B CA 1
ATOM 3690 C C . ALA B 1 27 ? -1.685 38.031 28.766 1 94.5 27 ALA B C 1
ATOM 3692 O O . ALA B 1 27 ? -1.067 37.406 29.625 1 94.5 27 ALA B O 1
ATOM 3693 N N . ARG B 1 28 ? -1.308 39.188 28.312 1 94.94 28 ARG B N 1
ATOM 3694 C CA . ARG B 1 28 ? -0.083 39.844 28.75 1 94.94 28 ARG B CA 1
ATOM 3695 C C . ARG B 1 28 ? -0.143 40.188 30.234 1 94.94 28 ARG B C 1
ATOM 3697 O O . ARG B 1 28 ? 0.891 40.25 30.891 1 94.94 28 ARG B O 1
ATOM 3704 N N . GLU B 1 29 ? -1.27 40.375 30.734 1 93.31 29 GLU B N 1
ATOM 3705 C CA . GLU B 1 29 ? -1.442 40.688 32.156 1 93.31 29 GLU B CA 1
ATOM 3706 C C . GLU B 1 29 ? -0.916 39.531 33.031 1 93.31 29 GLU B C 1
ATOM 3708 O O . GLU B 1 29 ? -0.483 39.75 34.156 1 93.31 29 GLU B O 1
ATOM 3713 N N . ARG B 1 30 ? -0.88 38.438 32.5 1 90.69 30 ARG B N 1
ATOM 3714 C CA . ARG B 1 30 ? -0.54 37.25 33.281 1 90.69 30 ARG B CA 1
ATOM 3715 C C . ARG B 1 30 ? 0.892 36.812 33.031 1 90.69 30 ARG B C 1
ATOM 3717 O O . ARG B 1 30 ? 1.565 36.281 33.906 1 90.69 30 ARG B O 1
ATOM 3724 N N . GLU B 1 31 ? 1.312 36.938 31.797 1 90.19 31 GLU B N 1
ATOM 3725 C CA . GLU B 1 31 ? 2.631 36.438 31.406 1 90.19 31 GLU B CA 1
ATOM 3726 C C . GLU B 1 31 ? 3.102 37.125 30.109 1 90.19 31 GLU B C 1
ATOM 3728 O O . GLU B 1 31 ? 2.311 37.75 29.406 1 90.19 31 GLU B O 1
ATOM 3733 N N . PRO B 1 32 ? 4.402 37.031 29.844 1 93.19 32 PRO B N 1
ATOM 3734 C CA . PRO B 1 32 ? 4.883 37.531 28.562 1 93.19 32 PRO B CA 1
ATOM 3735 C C . PRO B 1 32 ? 4.223 36.844 27.359 1 93.19 32 PRO B C 1
ATOM 3737 O O . PRO B 1 32 ? 3.908 35.656 27.422 1 93.19 32 PRO B O 1
ATOM 3740 N N . VAL B 1 33 ? 4.051 37.656 26.281 1 96.81 33 VAL B N 1
ATOM 3741 C CA . VAL B 1 33 ? 3.297 37.094 25.156 1 96.81 33 VAL B CA 1
ATOM 3742 C C . VAL B 1 33 ? 4.055 37.344 23.859 1 96.81 33 VAL B C 1
ATOM 3744 O O . VAL B 1 33 ? 4.637 38.438 23.672 1 96.81 33 VAL B O 1
ATOM 3747 N N . ALA B 1 34 ? 4.172 36.344 23.062 1 98.06 34 ALA B N 1
ATOM 3748 C CA . ALA B 1 34 ? 4.531 36.469 21.656 1 98.06 34 ALA B CA 1
ATOM 3749 C C . ALA B 1 34 ? 3.332 36.188 20.766 1 98.06 34 ALA B C 1
ATOM 3751 O O . ALA B 1 34 ? 2.699 35.125 20.891 1 98.06 34 ALA B O 1
ATOM 3752 N N . VAL B 1 35 ? 3 37.094 19.922 1 98.5 35 VAL B N 1
ATOM 3753 C CA . VAL B 1 35 ? 1.866 36.938 19.016 1 98.5 35 VAL B CA 1
ATOM 3754 C C . VAL B 1 35 ? 2.369 36.719 17.594 1 98.5 35 VAL B C 1
ATOM 3756 O O . VAL B 1 35 ? 3.193 37.5 17.094 1 98.5 35 VAL B O 1
ATOM 3759 N N . VAL B 1 36 ? 1.947 35.594 17 1 98.5 36 VAL B N 1
ATOM 3760 C CA . VAL B 1 36 ? 2.26 35.312 15.602 1 98.5 36 VAL B CA 1
ATOM 3761 C C . VAL B 1 36 ? 1.052 35.625 14.727 1 98.5 36 VAL B C 1
ATOM 3763 O O . VAL B 1 36 ? -0.042 35.094 14.953 1 98.5 36 VAL B O 1
ATOM 3766 N N . LEU B 1 37 ? 1.267 36.438 13.734 1 98.25 37 LEU B N 1
ATOM 3767 C CA . LEU B 1 37 ? 0.128 36.875 12.938 1 98.25 37 LEU B CA 1
ATOM 3768 C C . LEU B 1 37 ? 0.282 36.469 11.484 1 98.25 37 LEU B C 1
ATOM 3770 O O . LEU B 1 37 ? 1.387 36.5 10.938 1 98.25 37 LEU B O 1
ATOM 3774 N N . SER B 1 38 ? -0.841 36.031 10.945 1 96.94 38 SER B N 1
ATOM 3775 C CA . SER B 1 38 ? -0.934 35.844 9.5 1 96.94 38 SER B CA 1
ATOM 3776 C C . SER B 1 38 ? -1.26 37.156 8.789 1 96.94 38 SER B C 1
ATOM 3778 O O . SER B 1 38 ? -1.485 38.188 9.43 1 96.94 38 SER B O 1
ATOM 3780 N N . ALA B 1 39 ? -1.181 37.031 7.441 1 97.06 39 ALA B N 1
ATOM 3781 C CA . ALA B 1 39 ? -1.718 38.125 6.656 1 97.06 39 ALA B CA 1
ATOM 3782 C C . ALA B 1 39 ? -3.223 38.281 6.867 1 97.06 39 ALA B C 1
ATOM 3784 O O . ALA B 1 39 ? -3.891 37.312 7.273 1 97.06 39 ALA B O 1
ATOM 3785 N N . MET B 1 40 ? -3.658 39.5 6.672 1 96.69 40 MET B N 1
ATOM 3786 C CA . MET B 1 40 ? -5.105 39.688 6.684 1 96.69 40 MET B CA 1
ATOM 3787 C C . MET B 1 40 ? -5.785 38.75 5.676 1 96.69 40 MET B C 1
ATOM 3789 O O . MET B 1 40 ? -5.195 38.406 4.652 1 96.69 40 MET B O 1
ATOM 3793 N N . LYS B 1 41 ? -6.996 38.406 5.992 1 95.31 41 LYS B N 1
ATOM 3794 C CA . LYS B 1 41 ? -7.734 37.469 5.152 1 95.31 41 LYS B CA 1
ATOM 3795 C C . LYS B 1 41 ? -7.695 37.906 3.688 1 95.31 41 LYS B C 1
ATOM 3797 O O . LYS B 1 41 ? -8.008 39.062 3.359 1 95.31 41 LYS B O 1
ATOM 3802 N N . GLY B 1 42 ? -7.25 37.031 2.832 1 95 42 GLY B N 1
ATOM 3803 C CA . GLY B 1 42 ? -7.305 37.25 1.396 1 95 42 GLY B CA 1
ATOM 3804 C C . GLY B 1 42 ? -6.102 38 0.862 1 95 42 GLY B C 1
ATOM 3805 O O . GLY B 1 42 ? -5.879 38.031 -0.35 1 95 42 GLY B O 1
ATOM 3806 N N . VAL B 1 43 ? -5.301 38.562 1.652 1 96.88 43 VAL B N 1
ATOM 3807 C CA . VAL B 1 43 ? -4.211 39.438 1.224 1 96.88 43 VAL B CA 1
ATOM 3808 C C . VAL B 1 43 ? -3.123 38.594 0.544 1 96.88 43 VAL B C 1
ATOM 3810 O O . VAL B 1 43 ? -2.572 39 -0.481 1 96.88 43 VAL B O 1
ATOM 3813 N N . THR B 1 44 ? -2.752 37.438 1.113 1 96.06 44 THR B N 1
ATOM 3814 C CA . THR B 1 44 ? -1.728 36.594 0.498 1 96.06 44 THR B CA 1
ATOM 3815 C C . THR B 1 44 ? -2.117 36.219 -0.93 1 96.06 44 THR B C 1
ATOM 3817 O O . THR B 1 44 ? -1.301 36.312 -1.849 1 96.06 44 THR B O 1
ATOM 3820 N N . ASP B 1 45 ? -3.338 35.844 -1.099 1 95.38 45 ASP B N 1
ATOM 3821 C CA . ASP B 1 45 ? -3.824 35.5 -2.43 1 95.38 45 ASP B CA 1
ATOM 3822 C C . ASP B 1 45 ? -3.738 36.688 -3.375 1 95.38 45 ASP B C 1
ATOM 3824 O O . ASP B 1 45 ? -3.398 36.562 -4.551 1 95.38 45 ASP B O 1
ATOM 3828 N N . LEU B 1 46 ? -4.121 37.781 -2.877 1 97.12 46 LEU B N 1
ATOM 3829 C CA . LEU B 1 46 ? -4.059 39 -3.658 1 97.12 46 LEU B CA 1
ATOM 3830 C C . LEU B 1 46 ? -2.629 39.312 -4.09 1 97.12 46 LEU B C 1
ATOM 3832 O O . LEU B 1 46 ? -2.391 39.688 -5.234 1 97.12 46 LEU B O 1
ATOM 3836 N N . LEU B 1 47 ? -1.705 39.188 -3.203 1 98.25 47 LEU B N 1
ATOM 3837 C CA . LEU B 1 47 ? -0.294 39.406 -3.488 1 98.25 47 LEU B CA 1
ATOM 3838 C C . LEU B 1 47 ? 0.201 38.469 -4.59 1 98.25 47 LEU B C 1
ATOM 3840 O O . LEU B 1 47 ? 0.887 38.906 -5.516 1 98.25 47 LEU B O 1
ATOM 3844 N N . LEU B 1 48 ? -0.123 37.219 -4.449 1 96.69 48 LEU B N 1
ATOM 3845 C CA . LEU B 1 48 ? 0.304 36.25 -5.438 1 96.69 48 LEU B CA 1
ATOM 3846 C C . LEU B 1 48 ? -0.316 36.562 -6.801 1 96.69 48 LEU B C 1
ATOM 3848 O O . LEU B 1 48 ? 0.344 36.406 -7.832 1 96.69 48 LEU B O 1
ATOM 3852 N N . SER B 1 49 ? -1.556 36.938 -6.77 1 97.44 49 SER B N 1
ATOM 3853 C CA . SER B 1 49 ? -2.23 37.312 -8 1 97.44 49 SER B CA 1
ATOM 3854 C C . SER B 1 49 ? -1.541 38.531 -8.648 1 97.44 49 SER B C 1
ATOM 3856 O O . SER B 1 49 ? -1.357 38.562 -9.867 1 97.44 49 SER B O 1
ATOM 3858 N N . MET B 1 50 ? -1.155 39.469 -7.891 1 98.19 50 MET B N 1
ATOM 3859 C CA . MET B 1 50 ? -0.453 40.656 -8.398 1 98.19 50 MET B CA 1
ATOM 3860 C C . MET B 1 50 ? 0.87 40.25 -9.047 1 98.19 50 MET B C 1
ATOM 3862 O O . MET B 1 50 ? 1.228 40.781 -10.102 1 98.19 50 MET B O 1
ATOM 3866 N N . ALA B 1 51 ? 1.55 39.375 -8.367 1 97.5 51 ALA B N 1
ATOM 3867 C CA . ALA B 1 51 ? 2.828 38.906 -8.906 1 97.5 51 ALA B CA 1
ATOM 3868 C C . ALA B 1 51 ? 2.643 38.25 -10.266 1 97.5 51 ALA B C 1
ATOM 3870 O O . ALA B 1 51 ? 3.428 38.469 -11.188 1 97.5 51 ALA B O 1
ATOM 3871 N N . ARG B 1 52 ? 1.649 37.438 -10.383 1 96.75 52 ARG B N 1
ATOM 3872 C CA . ARG B 1 52 ? 1.368 36.75 -11.633 1 96.75 52 ARG B CA 1
ATOM 3873 C C . ARG B 1 52 ? 0.993 37.75 -12.734 1 96.75 52 ARG B C 1
ATOM 3875 O O . ARG B 1 52 ? 1.428 37.625 -13.875 1 96.75 52 ARG B O 1
ATOM 3882 N N . LYS B 1 53 ? 0.143 38.656 -12.406 1 97.44 53 LYS B N 1
ATOM 3883 C CA . LYS B 1 53 ? -0.247 39.688 -13.359 1 97.44 53 LYS B CA 1
ATOM 3884 C C . LYS B 1 53 ? 0.963 40.5 -13.812 1 97.44 53 LYS B C 1
ATOM 3886 O O . LYS B 1 53 ? 1.118 40.781 -15.008 1 97.44 53 LYS B O 1
ATOM 3891 N N . ALA B 1 54 ? 1.82 40.875 -12.875 1 97.06 54 ALA B N 1
ATOM 3892 C CA . ALA B 1 54 ? 3.035 41.625 -13.203 1 97.06 54 ALA B CA 1
ATOM 3893 C C . ALA B 1 54 ? 3.932 40.812 -14.141 1 97.06 54 ALA B C 1
ATOM 3895 O O . ALA B 1 54 ? 4.477 41.344 -15.102 1 97.06 54 ALA B O 1
ATOM 3896 N N . GLU B 1 55 ? 4.094 39.594 -13.773 1 96.5 55 GLU B N 1
ATOM 3897 C CA . GLU B 1 55 ? 4.914 38.719 -14.594 1 96.5 55 GLU B CA 1
ATOM 3898 C C . GLU B 1 55 ? 4.41 38.656 -16.031 1 96.5 55 GLU B C 1
ATOM 3900 O O . GLU B 1 55 ? 5.203 38.625 -16.969 1 96.5 55 GLU B O 1
ATOM 3905 N N . SER B 1 56 ? 3.119 38.688 -16.203 1 96.81 56 SER B N 1
ATOM 3906 C CA . SER B 1 56 ? 2.506 38.594 -17.516 1 96.81 56 SER B CA 1
ATOM 3907 C C . SER B 1 56 ? 2.439 39.938 -18.203 1 96.81 56 SER B C 1
ATOM 3909 O O . SER B 1 56 ? 1.996 40.062 -19.359 1 96.81 56 SER B O 1
ATOM 3911 N N . GLY B 1 57 ? 2.752 40.906 -17.531 1 94.12 57 GLY B N 1
ATOM 3912 C CA . GLY B 1 57 ? 2.703 42.25 -18.078 1 94.12 57 GLY B CA 1
ATOM 3913 C C . GLY B 1 57 ? 1.322 42.875 -18.016 1 94.12 57 GLY B C 1
ATOM 3914 O O . GLY B 1 57 ? 1.042 43.875 -18.703 1 94.12 57 GLY B O 1
ATOM 3915 N N . ASP B 1 58 ? 0.464 42.312 -17.25 1 96.56 58 ASP B N 1
ATOM 3916 C CA . ASP B 1 58 ? -0.875 42.844 -17.031 1 96.56 58 ASP B CA 1
ATOM 3917 C C . ASP B 1 58 ? -0.846 44.031 -16.047 1 96.56 58 ASP B C 1
ATOM 3919 O O . ASP B 1 58 ? -0.596 43.812 -14.852 1 96.56 58 ASP B O 1
ATOM 3923 N N . PRO B 1 59 ? -1.143 45.219 -16.469 1 94.12 59 PRO B N 1
ATOM 3924 C CA . PRO B 1 59 ? -1.012 46.406 -15.602 1 94.12 59 PRO B CA 1
ATOM 3925 C C . PRO B 1 59 ? -2.098 46.469 -14.531 1 94.12 59 PRO B C 1
ATOM 3927 O O . PRO B 1 59 ? -2.021 47.281 -13.617 1 94.12 59 PRO B O 1
ATOM 3930 N N . SER B 1 60 ? -3.02 45.562 -14.602 1 97.38 60 SER B N 1
ATOM 3931 C CA . SER B 1 60 ? -4.137 45.594 -13.664 1 97.38 60 SER B CA 1
ATOM 3932 C C . SER B 1 60 ? -3.668 45.281 -12.242 1 97.38 60 SER B C 1
ATOM 3934 O O . SER B 1 60 ? -4.406 45.5 -11.281 1 97.38 60 SER B O 1
ATOM 3936 N N . TYR B 1 61 ? -2.414 44.781 -12.07 1 97.62 61 TYR B N 1
ATOM 3937 C CA . TYR B 1 61 ? -1.909 44.562 -10.719 1 97.62 61 TYR B CA 1
ATOM 3938 C C . TYR B 1 61 ? -1.808 45.875 -9.953 1 97.62 61 TYR B C 1
ATOM 3940 O O . TYR B 1 61 ? -1.846 45.875 -8.719 1 97.62 61 TYR B O 1
ATOM 3948 N N . ARG B 1 62 ? -1.72 47.031 -10.633 1 97.5 62 ARG B N 1
ATOM 3949 C CA . ARG B 1 62 ? -1.638 48.344 -9.992 1 97.5 62 ARG B CA 1
ATOM 3950 C C . ARG B 1 62 ? -2.955 48.688 -9.312 1 97.5 62 ARG B C 1
ATOM 3952 O O . ARG B 1 62 ? -2.963 49.344 -8.266 1 97.5 62 ARG B O 1
ATOM 3959 N N . GLU B 1 63 ? -4.016 48.312 -9.992 1 98 63 GLU B N 1
ATOM 3960 C CA . GLU B 1 63 ? -5.32 48.5 -9.359 1 98 63 GLU B CA 1
ATOM 3961 C C . GLU B 1 63 ? -5.445 47.656 -8.102 1 98 63 GLU B C 1
ATOM 3963 O O . GLU B 1 63 ? -6.008 48.094 -7.098 1 98 63 GLU B O 1
ATOM 3968 N N . ASP B 1 64 ? -4.98 46.406 -8.195 1 98.12 64 ASP B N 1
ATOM 3969 C CA . ASP B 1 64 ? -4.973 45.531 -7.027 1 98.12 64 ASP B CA 1
ATOM 3970 C C . ASP B 1 64 ? -4.133 46.125 -5.898 1 98.12 64 ASP B C 1
ATOM 3972 O O . ASP B 1 64 ? -4.52 46.062 -4.73 1 98.12 64 ASP B O 1
ATOM 3976 N N . LEU B 1 65 ? -2.984 46.688 -6.273 1 98.19 65 LEU B N 1
ATOM 3977 C CA . LEU B 1 65 ? -2.109 47.312 -5.289 1 98.19 65 LEU B CA 1
ATOM 3978 C C . LEU B 1 65 ? -2.789 48.5 -4.645 1 98.19 65 LEU B C 1
ATOM 3980 O O . LEU B 1 65 ? -2.656 48.75 -3.439 1 98.19 65 LEU B O 1
ATOM 3984 N N . SER B 1 66 ? -3.488 49.281 -5.422 1 98 66 SER B N 1
ATOM 3985 C CA . SER B 1 66 ? -4.246 50.406 -4.902 1 98 66 SER B CA 1
ATOM 3986 C C . SER B 1 66 ? -5.332 49.938 -3.934 1 98 66 SER B C 1
ATOM 3988 O O . SER B 1 66 ? -5.566 50.594 -2.906 1 98 66 SER B O 1
ATOM 3990 N N . SER B 1 67 ? -5.996 48.938 -4.328 1 97.62 67 SER B N 1
ATOM 3991 C CA . SER B 1 67 ? -7.023 48.375 -3.459 1 97.62 67 SER B CA 1
ATOM 3992 C C . SER B 1 67 ? -6.43 47.906 -2.131 1 97.62 67 SER B C 1
ATOM 3994 O O . SER B 1 67 ? -7.023 48.125 -1.071 1 97.62 67 SER B O 1
ATOM 3996 N N . LEU B 1 68 ? -5.305 47.25 -2.164 1 98.12 68 LEU B N 1
ATOM 3997 C CA . LEU B 1 68 ? -4.617 46.812 -0.953 1 98.12 68 LEU B CA 1
ATOM 3998 C C . LEU B 1 68 ? -4.23 48 -0.088 1 98.12 68 LEU B C 1
ATOM 4000 O O . LEU B 1 68 ? -4.387 47.969 1.135 1 98.12 68 LEU B O 1
ATOM 4004 N N . THR B 1 69 ? -3.723 49.031 -0.706 1 98.06 69 THR B N 1
ATOM 4005 C CA . THR B 1 69 ? -3.324 50.25 -0.005 1 98.06 69 THR B CA 1
ATOM 4006 C C . THR B 1 69 ? -4.52 50.875 0.706 1 98.06 69 THR B C 1
ATOM 4008 O O . THR B 1 69 ? -4.418 51.25 1.872 1 98.06 69 THR B O 1
ATOM 4011 N N . SER B 1 70 ? -5.609 50.938 -0.017 1 97.5 70 SER B N 1
ATOM 4012 C CA . SER B 1 70 ? -6.828 51.469 0.564 1 97.5 70 SER B CA 1
ATOM 4013 C C . SER B 1 70 ? -7.297 50.656 1.757 1 97.5 70 SER B C 1
ATOM 4015 O O . SER B 1 70 ? -7.73 51.219 2.77 1 97.5 70 SER B O 1
ATOM 4017 N N . ARG B 1 71 ? -7.23 49.406 1.623 1 97.12 71 ARG B N 1
ATOM 4018 C CA . ARG B 1 71 ? -7.633 48.531 2.705 1 97.12 71 ARG B CA 1
ATOM 4019 C C . ARG B 1 71 ? -6.77 48.719 3.943 1 97.12 71 ARG B C 1
ATOM 4021 O O . ARG B 1 71 ? -7.277 48.75 5.066 1 97.12 71 ARG B O 1
ATOM 4028 N N . GLN B 1 72 ? -5.477 48.844 3.756 1 97.19 72 GLN B N 1
ATOM 4029 C CA . GLN B 1 72 ? -4.566 49.094 4.867 1 97.19 72 GLN B CA 1
ATOM 4030 C C . GLN B 1 72 ? -4.875 50.438 5.539 1 97.19 72 GLN B C 1
ATOM 4032 O O . GLN B 1 72 ? -4.879 50.531 6.77 1 97.19 72 GLN B O 1
ATOM 4037 N N . LYS B 1 73 ? -5.125 51.375 4.734 1 95.5 73 LYS B N 1
ATOM 4038 C CA . LYS B 1 73 ? -5.426 52.719 5.262 1 95.5 73 LYS B CA 1
ATOM 4039 C C . LYS B 1 73 ? -6.723 52.688 6.062 1 95.5 73 LYS B C 1
ATOM 4041 O O . LYS B 1 73 ? -6.801 53.312 7.137 1 95.5 73 LYS B O 1
ATOM 4046 N N . GLU B 1 74 ? -7.672 52.094 5.5 1 96.06 74 GLU B N 1
ATOM 4047 C CA . GLU B 1 74 ? -8.961 51.969 6.18 1 96.06 74 GLU B CA 1
ATOM 4048 C C . GLU B 1 74 ? -8.82 51.25 7.512 1 96.06 74 GLU B C 1
ATOM 4050 O O . GLU B 1 74 ? -9.438 51.625 8.508 1 96.06 74 GLU B O 1
ATOM 4055 N N . THR B 1 75 ? -8.078 50.219 7.512 1 96.88 75 THR B N 1
ATOM 4056 C CA . THR B 1 75 ? -7.859 49.438 8.727 1 96.88 75 THR B CA 1
ATOM 4057 C C . THR B 1 75 ? -7.156 50.281 9.789 1 96.88 75 THR B C 1
ATOM 4059 O O . THR B 1 75 ? -7.559 50.281 10.953 1 96.88 75 THR B O 1
ATOM 4062 N N . LEU B 1 76 ? -6.141 51 9.375 1 95.69 76 LEU B N 1
ATOM 4063 C CA . LEU B 1 76 ? -5.395 51.844 10.312 1 95.69 76 LEU B CA 1
ATOM 4064 C C . LEU B 1 76 ? -6.289 52.938 10.883 1 95.69 76 LEU B C 1
ATOM 4066 O O . LEU B 1 76 ? -6.238 53.219 12.078 1 95.69 76 LEU B O 1
ATOM 4070 N N . SER B 1 77 ? -7.074 53.469 9.977 1 94.94 77 SER B N 1
ATOM 4071 C CA . SER B 1 77 ? -7.988 54.531 10.406 1 94.94 77 SER B CA 1
ATOM 4072 C C . SER B 1 77 ? -9.023 54 11.391 1 94.94 77 SER B C 1
ATOM 4074 O O . SER B 1 77 ? -9.391 54.688 12.344 1 94.94 77 SER B O 1
ATOM 4076 N N . SER B 1 78 ? -9.438 52.906 11.141 1 95.88 78 SER B N 1
ATOM 4077 C CA . SER B 1 78 ? -10.414 52.281 12.023 1 95.88 78 SER B CA 1
ATOM 4078 C C . SER B 1 78 ? -9.82 52 13.398 1 95.88 78 SER B C 1
ATOM 4080 O O . SER B 1 78 ? -10.516 52.094 14.406 1 95.88 78 SER B O 1
ATOM 4082 N N . LEU B 1 79 ? -8.586 51.75 13.539 1 96.31 79 LEU B N 1
ATOM 4083 C CA . LEU B 1 79 ? -7.93 51.344 14.773 1 96.31 79 LEU B CA 1
ATOM 4084 C C . LEU B 1 79 ? -7.414 52.562 15.547 1 96.31 79 LEU B C 1
ATOM 4086 O O . LEU B 1 79 ? -7.492 52.594 16.781 1 96.31 79 LEU B O 1
ATOM 4090 N N . MET B 1 80 ? -6.844 53.531 14.82 1 94.56 80 MET B N 1
ATOM 4091 C CA . MET B 1 80 ? -6.078 54.562 15.516 1 94.56 80 MET B CA 1
ATOM 4092 C C . MET B 1 80 ? -6.664 55.938 15.25 1 94.56 80 MET B C 1
ATOM 4094 O O . MET B 1 80 ? -6.211 56.938 15.82 1 94.56 80 MET B O 1
ATOM 4098 N N . GLY B 1 81 ? -7.633 56.031 14.414 1 90.19 81 GLY B N 1
ATOM 4099 C CA . GLY B 1 81 ? -8.156 57.312 14.055 1 90.19 81 GLY B CA 1
ATOM 4100 C C . GLY B 1 81 ? -7.211 58.125 13.188 1 90.19 81 GLY B C 1
ATOM 4101 O O . GLY B 1 81 ? -6.551 57.594 12.297 1 90.19 81 GLY B O 1
ATOM 4102 N N . ASP B 1 82 ? -7.16 59.5 13.258 1 83.44 82 ASP B N 1
ATOM 4103 C CA . ASP B 1 82 ? -6.367 60.344 12.375 1 83.44 82 ASP B CA 1
ATOM 4104 C C . ASP B 1 82 ? -5.305 61.125 13.164 1 83.44 82 ASP B C 1
ATOM 4106 O O . ASP B 1 82 ? -4.77 62.125 12.672 1 83.44 82 ASP B O 1
ATOM 4110 N N . GLY B 1 83 ? -4.914 60.75 14.289 1 85.5 83 GLY B N 1
ATOM 4111 C CA . GLY B 1 83 ? -3.965 61.469 15.125 1 85.5 83 GLY B CA 1
ATOM 4112 C C . GLY B 1 83 ? -2.52 61.188 14.75 1 85.5 83 GLY B C 1
ATOM 4113 O O . GLY B 1 83 ? -2.242 60.625 13.695 1 85.5 83 GLY B O 1
ATOM 4114 N N . THR B 1 84 ? -1.548 61.75 15.445 1 87.38 84 THR B N 1
ATOM 4115 C CA . THR B 1 84 ? -0.112 61.688 15.195 1 87.38 84 THR B CA 1
ATOM 4116 C C . THR B 1 84 ? 0.37 60.25 15.141 1 87.38 84 THR B C 1
ATOM 4118 O O . THR B 1 84 ? 1.201 59.906 14.297 1 87.38 84 THR B O 1
ATOM 4121 N N . GLN B 1 85 ? -0.124 59.531 16 1 90.19 85 GLN B N 1
ATOM 4122 C CA . GLN B 1 85 ? 0.283 58.125 16.031 1 90.19 85 GLN B CA 1
ATOM 4123 C C . GLN B 1 85 ? -0.176 57.375 14.773 1 90.19 85 GLN B C 1
ATOM 4125 O O . GLN B 1 85 ? 0.546 56.531 14.25 1 90.19 85 GLN B O 1
ATOM 4130 N N . ALA B 1 86 ? -1.353 57.719 14.305 1 93.19 86 ALA B N 1
ATOM 4131 C CA . ALA B 1 86 ? -1.875 57.125 13.07 1 93.19 86 ALA B CA 1
ATOM 4132 C C . ALA B 1 86 ? -0.996 57.5 11.875 1 93.19 86 ALA B C 1
ATOM 4134 O O . ALA B 1 86 ? -0.786 56.688 10.977 1 93.19 86 ALA B O 1
ATOM 4135 N N . GLY B 1 87 ? -0.542 58.688 11.859 1 93.38 87 GLY B N 1
ATOM 4136 C CA . GLY B 1 87 ? 0.345 59.125 10.797 1 93.38 87 GLY B CA 1
ATOM 4137 C C . GLY B 1 87 ? 1.653 58.375 10.758 1 93.38 87 GLY B C 1
ATOM 4138 O O . GLY B 1 87 ? 2.113 57.969 9.68 1 93.38 87 GLY B O 1
ATOM 4139 N N . ALA B 1 88 ? 2.256 58.219 11.898 1 93.25 88 ALA B N 1
ATOM 4140 C CA . ALA B 1 88 ? 3.504 57.469 11.984 1 93.25 88 ALA B CA 1
ATOM 4141 C C . ALA B 1 88 ? 3.297 56.031 11.562 1 93.25 88 ALA B C 1
ATOM 4143 O O . ALA B 1 88 ? 4.16 55.438 10.914 1 93.25 88 ALA B O 1
ATOM 4144 N N . ALA B 1 89 ? 2.211 55.469 12.031 1 95.25 89 ALA B N 1
ATOM 4145 C CA . ALA B 1 89 ? 1.884 54.094 11.656 1 95.25 89 ALA B CA 1
ATOM 4146 C C . ALA B 1 89 ? 1.713 53.969 10.148 1 95.25 89 ALA B C 1
ATOM 4148 O O . ALA B 1 89 ? 2.186 53.031 9.539 1 95.25 89 ALA B O 1
ATOM 4149 N N . TRP B 1 90 ? 1.031 54.906 9.555 1 96.38 90 TRP B N 1
ATOM 4150 C CA . TRP B 1 90 ? 0.827 54.875 8.109 1 96.38 90 TRP B CA 1
ATOM 4151 C C . TRP B 1 90 ? 2.156 55 7.375 1 96.38 90 TRP B C 1
ATOM 4153 O O . TRP B 1 90 ? 2.352 54.375 6.336 1 96.38 90 TRP B O 1
ATOM 4163 N N . ASP B 1 91 ? 3.023 55.812 7.863 1 96.75 91 ASP B N 1
ATOM 4164 C CA . ASP B 1 91 ? 4.332 55.969 7.234 1 96.75 91 ASP B CA 1
ATOM 4165 C C . ASP B 1 91 ? 5.055 54.625 7.137 1 96.75 91 ASP B C 1
ATOM 4167 O O . ASP B 1 91 ? 5.656 54.312 6.109 1 96.75 91 ASP B O 1
ATOM 4171 N N . ALA B 1 92 ? 4.984 53.969 8.219 1 96.56 92 ALA B N 1
ATOM 4172 C CA . ALA B 1 92 ? 5.645 52.656 8.242 1 96.56 92 ALA B CA 1
ATOM 4173 C C . ALA B 1 92 ? 4.988 51.688 7.254 1 96.56 92 ALA B C 1
ATOM 4175 O O . ALA B 1 92 ? 5.68 51 6.512 1 96.56 92 ALA B O 1
ATOM 4176 N N . VAL B 1 93 ? 3.672 51.625 7.203 1 97.62 93 VAL B N 1
ATOM 4177 C CA . VAL B 1 93 ? 2.924 50.719 6.324 1 97.62 93 VAL B CA 1
ATOM 4178 C C . VAL B 1 93 ? 3.109 51.156 4.871 1 97.62 93 VAL B C 1
ATOM 4180 O O . VAL B 1 93 ? 3.311 50.312 3.99 1 97.62 93 VAL B O 1
ATOM 4183 N N . SER B 1 94 ? 3.033 52.438 4.652 1 97.62 94 SER B N 1
ATOM 4184 C CA . SER B 1 94 ? 3.17 52.969 3.301 1 97.62 94 SER B CA 1
ATOM 4185 C C . SER B 1 94 ? 4.555 52.656 2.729 1 97.62 94 SER B C 1
ATOM 4187 O O . SER B 1 94 ? 4.699 52.469 1.522 1 97.62 94 SER B O 1
ATOM 4189 N N . ALA B 1 95 ? 5.547 52.75 3.574 1 97.88 95 ALA B N 1
ATOM 4190 C CA . ALA B 1 95 ? 6.895 52.406 3.125 1 97.88 95 ALA B CA 1
ATOM 4191 C C . ALA B 1 95 ? 6.961 51 2.588 1 97.88 95 ALA B C 1
ATOM 4193 O O . ALA B 1 95 ? 7.621 50.719 1.581 1 97.88 95 ALA B O 1
ATOM 4194 N N . LEU B 1 96 ? 6.34 50.094 3.264 1 98.31 96 LEU B N 1
ATOM 4195 C CA . LEU B 1 96 ? 6.297 48.688 2.816 1 98.31 96 LEU B CA 1
ATOM 4196 C C . LEU B 1 96 ? 5.543 48.562 1.495 1 98.31 96 LEU B C 1
ATOM 4198 O O . LEU B 1 96 ? 5.938 47.812 0.619 1 98.31 96 LEU B O 1
ATOM 4202 N N . LEU B 1 97 ? 4.453 49.281 1.397 1 98.38 97 LEU B N 1
ATOM 4203 C CA . LEU B 1 97 ? 3.658 49.281 0.176 1 98.38 97 LEU B CA 1
ATOM 4204 C C . LEU B 1 97 ? 4.449 49.812 -1.002 1 98.38 97 LEU B C 1
ATOM 4206 O O . LEU B 1 97 ? 4.297 49.344 -2.135 1 98.38 97 LEU B O 1
ATOM 4210 N N . GLU B 1 98 ? 5.238 50.781 -0.721 1 97.88 98 GLU B N 1
ATOM 4211 C CA . GLU B 1 98 ? 6.102 51.344 -1.762 1 97.88 98 GLU B CA 1
ATOM 4212 C C . GLU B 1 98 ? 7.141 50.312 -2.213 1 97.88 98 GLU B C 1
ATOM 4214 O O . GLU B 1 98 ? 7.43 50.219 -3.404 1 97.88 98 GLU B O 1
ATOM 4219 N N . ASP B 1 99 ? 7.711 49.688 -1.256 1 97.88 99 ASP B N 1
ATOM 4220 C CA . ASP B 1 99 ? 8.641 48.625 -1.592 1 97.88 99 ASP B CA 1
ATOM 4221 C C . ASP B 1 99 ? 7.973 47.562 -2.471 1 97.88 99 ASP B C 1
ATOM 4223 O O . ASP B 1 99 ? 8.555 47.125 -3.459 1 97.88 99 ASP B O 1
ATOM 4227 N N . LEU B 1 100 ? 6.793 47.125 -2.064 1 98.5 100 LEU B N 1
ATOM 4228 C CA . LEU B 1 100 ? 6.027 46.125 -2.82 1 98.5 100 LEU B CA 1
ATOM 4229 C C . LEU B 1 100 ? 5.777 46.625 -4.246 1 98.5 100 LEU B C 1
ATOM 4231 O O . LEU B 1 100 ? 5.922 45.844 -5.199 1 98.5 100 LEU B O 1
ATOM 4235 N N . SER B 1 101 ? 5.387 47.844 -4.316 1 98.06 101 SER B N 1
ATOM 4236 C CA . SER B 1 101 ? 5.152 48.469 -5.625 1 98.06 101 SER B CA 1
ATOM 4237 C C . SER B 1 101 ? 6.391 48.375 -6.508 1 98.06 101 SER B C 1
ATOM 4239 O O . SER B 1 101 ? 6.297 48.031 -7.688 1 98.06 101 SER B O 1
ATOM 4241 N N . SER B 1 102 ? 7.531 48.719 -5.961 1 97.81 102 SER B N 1
ATOM 4242 C CA . SER B 1 102 ? 8.797 48.688 -6.695 1 97.81 102 SER B CA 1
ATOM 4243 C C . SER B 1 102 ? 9.133 47.25 -7.141 1 97.81 102 SER B C 1
ATOM 4245 O O . SER B 1 102 ? 9.609 47.062 -8.258 1 97.81 102 SER B O 1
ATOM 4247 N N . ILE B 1 103 ? 8.945 46.344 -6.301 1 97.62 103 ILE B N 1
ATOM 4248 C CA . ILE B 1 103 ? 9.25 44.938 -6.602 1 97.62 103 ILE B CA 1
ATOM 4249 C C . ILE B 1 103 ? 8.344 44.438 -7.723 1 97.62 103 ILE B C 1
ATOM 4251 O O . ILE B 1 103 ? 8.812 43.812 -8.672 1 97.62 103 ILE B O 1
ATOM 4255 N N . LEU B 1 104 ? 7.023 44.688 -7.645 1 98.12 104 LEU B N 1
ATOM 4256 C CA . LEU B 1 104 ? 6.074 44.281 -8.672 1 98.12 104 LEU B CA 1
ATOM 4257 C C . LEU B 1 104 ? 6.414 44.938 -10.016 1 98.12 104 LEU B C 1
ATOM 4259 O O . LEU B 1 104 ? 6.289 44.281 -11.062 1 98.12 104 LEU B O 1
ATOM 4263 N N . HIS B 1 105 ? 6.809 46.156 -9.898 1 96.94 105 HIS B N 1
ATOM 4264 C CA . HIS B 1 105 ? 7.234 46.844 -11.117 1 96.94 105 HIS B CA 1
ATOM 4265 C C . HIS B 1 105 ? 8.453 46.156 -11.734 1 96.94 105 HIS B C 1
ATOM 4267 O O . HIS B 1 105 ? 8.531 46.031 -12.953 1 96.94 105 HIS B O 1
ATOM 4273 N N . GLY B 1 106 ? 9.414 45.844 -10.914 1 95.06 106 GLY B N 1
ATOM 4274 C CA . GLY B 1 106 ? 10.555 45.094 -11.406 1 95.06 106 GLY B CA 1
ATOM 4275 C C . GLY B 1 106 ? 10.156 43.812 -12.102 1 95.06 106 GLY B C 1
ATOM 4276 O O . GLY B 1 106 ? 10.695 43.469 -13.164 1 95.06 106 GLY B O 1
ATOM 4277 N N . ILE B 1 107 ? 9.258 43 -11.484 1 96.5 107 ILE B N 1
ATOM 4278 C CA . ILE B 1 107 ? 8.773 41.75 -12.055 1 96.5 107 ILE B CA 1
ATOM 4279 C C . ILE B 1 107 ? 8.117 42.031 -13.406 1 96.5 107 ILE B C 1
ATOM 4281 O O . ILE B 1 107 ? 8.305 41.25 -14.352 1 96.5 107 ILE B O 1
ATOM 4285 N N . GLU B 1 108 ? 7.344 43.094 -13.438 1 96 108 GLU B N 1
ATOM 4286 C CA . GLU B 1 108 ? 6.691 43.5 -14.68 1 96 108 GLU B CA 1
ATOM 4287 C C . GLU B 1 108 ? 7.715 43.75 -15.773 1 96 108 GLU B C 1
ATOM 4289 O O . GLU B 1 108 ? 7.531 43.344 -16.922 1 96 108 GLU B O 1
ATOM 4294 N N . LEU B 1 109 ? 8.797 44.469 -15.469 1 95.06 109 LEU B N 1
ATOM 4295 C CA . LEU B 1 109 ? 9.82 44.844 -16.438 1 95.06 109 LEU B CA 1
ATOM 4296 C C . LEU B 1 109 ? 10.547 43.625 -17 1 95.06 109 LEU B C 1
ATOM 4298 O O . LEU B 1 109 ? 10.836 43.562 -18.188 1 95.06 109 LEU B O 1
ATOM 4302 N N . VAL B 1 110 ? 10.875 42.719 -16.156 1 93.44 110 VAL B N 1
ATOM 4303 C CA . VAL B 1 110 ? 11.672 41.562 -16.578 1 93.44 110 VAL B CA 1
ATOM 4304 C C . VAL B 1 110 ? 10.75 40.469 -17.094 1 93.44 110 VAL B C 1
ATOM 4306 O O . VAL B 1 110 ? 11.203 39.531 -17.781 1 93.44 110 VAL B O 1
ATOM 4309 N N . ARG B 1 111 ? 9.508 40.469 -16.703 1 94.94 111 ARG B N 1
ATOM 4310 C CA . ARG B 1 111 ? 8.492 39.5 -17.109 1 94.94 111 ARG B CA 1
ATOM 4311 C C . ARG B 1 111 ? 8.836 38.125 -16.625 1 94.94 111 ARG B C 1
ATOM 4313 O O . ARG B 1 111 ? 8.711 37.125 -17.359 1 94.94 111 ARG B O 1
ATOM 4320 N N . GLU B 1 112 ? 9.383 38.094 -15.484 1 91.81 112 GLU B N 1
ATOM 4321 C CA . GLU B 1 112 ? 9.734 36.844 -14.836 1 91.81 112 GLU B CA 1
ATOM 4322 C C . GLU B 1 112 ? 9.516 36.938 -13.328 1 91.81 112 GLU B C 1
ATOM 4324 O O . GLU B 1 112 ? 9.812 37.969 -12.711 1 91.81 112 GLU B O 1
ATOM 4329 N N . CYS B 1 113 ? 8.938 35.969 -12.797 1 94.56 113 CYS B N 1
ATOM 4330 C CA . CYS B 1 113 ? 8.742 35.844 -11.352 1 94.56 113 CYS B CA 1
ATOM 4331 C C . CYS B 1 113 ? 9.148 34.469 -10.859 1 94.56 113 CYS B C 1
ATOM 4333 O O . CYS B 1 113 ? 8.375 33.531 -10.953 1 94.56 113 CYS B O 1
ATOM 4335 N N . SER B 1 114 ? 10.336 34.406 -10.352 1 92.62 114 SER B N 1
ATOM 4336 C CA . SER B 1 114 ? 10.836 33.156 -9.828 1 92.62 114 SER B CA 1
ATOM 4337 C C . SER B 1 114 ? 10.148 32.781 -8.516 1 92.62 114 SER B C 1
ATOM 4339 O O . SER B 1 114 ? 9.445 33.594 -7.93 1 92.62 114 SER B O 1
ATOM 4341 N N . ARG B 1 115 ? 10.258 31.594 -8.016 1 91.94 115 ARG B N 1
ATOM 4342 C CA . ARG B 1 115 ? 9.766 31.188 -6.707 1 91.94 115 ARG B CA 1
ATOM 4343 C C . ARG B 1 115 ? 10.336 32.062 -5.605 1 91.94 115 ARG B C 1
ATOM 4345 O O . ARG B 1 115 ? 9.664 32.344 -4.617 1 91.94 115 ARG B O 1
ATOM 4352 N N . ARG B 1 116 ? 11.57 32.406 -5.836 1 94.31 116 ARG B N 1
ATOM 4353 C CA . ARG B 1 116 ? 12.242 33.312 -4.91 1 94.31 116 ARG B CA 1
ATOM 4354 C C . ARG B 1 116 ? 11.523 34.656 -4.828 1 94.31 116 ARG B C 1
ATOM 4356 O O . ARG B 1 116 ? 11.25 35.156 -3.734 1 94.31 116 ARG B O 1
ATOM 4363 N N . SER B 1 117 ? 11.211 35.156 -5.93 1 96.38 117 SER B N 1
ATOM 4364 C CA . SER B 1 117 ? 10.508 36.438 -5.988 1 96.38 117 SER B CA 1
ATOM 4365 C C . SER B 1 117 ? 9.094 36.312 -5.422 1 96.38 117 SER B C 1
ATOM 4367 O O . SER B 1 117 ? 8.594 37.25 -4.777 1 96.38 117 SER B O 1
ATOM 4369 N N . LEU B 1 118 ? 8.5 35.25 -5.68 1 96.94 118 LEU B N 1
ATOM 4370 C CA . LEU B 1 118 ? 7.148 35 -5.176 1 96.94 118 LEU B CA 1
ATOM 4371 C C . LEU B 1 118 ? 7.137 34.969 -3.65 1 96.94 118 LEU B C 1
ATOM 4373 O O . LEU B 1 118 ? 6.215 35.5 -3.025 1 96.94 118 LEU B O 1
ATOM 4377 N N . ASP B 1 119 ? 8.109 34.312 -3.094 1 97.38 119 ASP B N 1
ATOM 4378 C CA . ASP B 1 119 ? 8.234 34.312 -1.64 1 97.38 119 ASP B CA 1
ATOM 4379 C C . ASP B 1 119 ? 8.359 35.719 -1.082 1 97.38 119 ASP B C 1
ATOM 4381 O O . ASP B 1 119 ? 7.766 36.031 -0.052 1 97.38 119 ASP B O 1
ATOM 4385 N N . LEU B 1 120 ? 9.156 36.469 -1.758 1 97.88 120 LEU B N 1
ATOM 4386 C CA . LEU B 1 120 ? 9.352 37.844 -1.331 1 97.88 120 LEU B CA 1
ATOM 4387 C C . LEU B 1 120 ? 8.039 38.625 -1.385 1 97.88 120 LEU B C 1
ATOM 4389 O O . LEU B 1 120 ? 7.68 39.312 -0.427 1 97.88 120 LEU B O 1
ATOM 4393 N N . VAL B 1 121 ? 7.344 38.5 -2.439 1 98.38 121 VAL B N 1
ATOM 4394 C CA . VAL B 1 121 ? 6.078 39.188 -2.607 1 98.38 121 VAL B CA 1
ATOM 4395 C C . VAL B 1 121 ? 5.074 38.719 -1.56 1 98.38 121 VAL B C 1
ATOM 4397 O O . VAL B 1 121 ? 4.414 39.531 -0.908 1 98.38 121 VAL B O 1
ATOM 4400 N N . ALA B 1 122 ? 4.957 37.469 -1.387 1 97.94 122 ALA B N 1
ATOM 4401 C CA . ALA B 1 122 ? 4.008 36.875 -0.443 1 97.94 122 ALA B CA 1
ATOM 4402 C C . ALA B 1 122 ? 4.297 37.344 0.982 1 97.94 122 ALA B C 1
ATOM 4404 O O . ALA B 1 122 ? 3.377 37.5 1.79 1 97.94 122 ALA B O 1
ATOM 4405 N N . SER B 1 123 ? 5.527 37.594 1.275 1 98.31 123 SER B N 1
ATOM 4406 C CA . SER B 1 123 ? 5.953 37.938 2.631 1 98.31 123 SER B CA 1
ATOM 4407 C C . SER B 1 123 ? 5.363 39.25 3.08 1 98.31 123 SER B C 1
ATOM 4409 O O . SER B 1 123 ? 5.281 39.531 4.277 1 98.31 123 SER B O 1
ATOM 4411 N N . PHE B 1 124 ? 4.984 40.062 2.178 1 98.56 124 PHE B N 1
ATOM 4412 C CA . PHE B 1 124 ? 4.477 41.375 2.521 1 98.56 124 PHE B CA 1
ATOM 4413 C C . PHE B 1 124 ? 3.158 41.281 3.279 1 98.56 124 PHE B C 1
ATOM 4415 O O . PHE B 1 124 ? 2.785 42.188 4.02 1 98.56 124 PHE B O 1
ATOM 4422 N N . GLY B 1 125 ? 2.418 40.188 3.059 1 98.31 125 GLY B N 1
ATOM 4423 C CA . GLY B 1 125 ? 1.167 40.031 3.779 1 98.31 125 GLY B CA 1
ATOM 4424 C C . GLY B 1 125 ? 1.334 40.062 5.285 1 98.31 125 GLY B C 1
ATOM 4425 O O . GLY B 1 125 ? 0.697 40.875 5.957 1 98.31 125 GLY B O 1
ATOM 4426 N N . GLU B 1 126 ? 2.191 39.25 5.789 1 98.44 126 GLU B N 1
ATOM 4427 C CA . GLU B 1 126 ? 2.457 39.188 7.223 1 98.44 126 GLU B CA 1
ATOM 4428 C C . GLU B 1 126 ? 3.191 40.438 7.688 1 98.44 126 GLU B C 1
ATOM 4430 O O . GLU B 1 126 ? 2.928 40.969 8.773 1 98.44 126 GLU B O 1
ATOM 4435 N N . ARG B 1 127 ? 4.117 40.938 6.875 1 98.62 127 ARG B N 1
ATOM 4436 C CA . ARG B 1 127 ? 4.902 42.125 7.258 1 98.62 127 ARG B CA 1
ATOM 4437 C C . ARG B 1 127 ? 4.012 43.344 7.426 1 98.62 127 ARG B C 1
ATOM 4439 O O . ARG B 1 127 ? 4.168 44.094 8.383 1 98.62 127 ARG B O 1
ATOM 4446 N N . LEU B 1 128 ? 3.1 43.5 6.527 1 98.44 128 LEU B N 1
ATOM 4447 C CA . LEU B 1 128 ? 2.158 44.625 6.621 1 98.44 128 LEU B CA 1
ATOM 4448 C C . LEU B 1 128 ? 1.309 44.5 7.883 1 98.44 128 LEU B C 1
ATOM 4450 O O . LEU B 1 128 ? 1.199 45.469 8.648 1 98.44 128 LEU B O 1
ATOM 4454 N N . ASN B 1 129 ? 0.739 43.375 8.086 1 98.31 129 ASN B N 1
ATOM 4455 C CA . ASN B 1 129 ? -0.176 43.188 9.203 1 98.31 129 ASN B CA 1
ATOM 4456 C C . ASN B 1 129 ? 0.545 43.312 10.547 1 98.31 129 ASN B C 1
ATOM 4458 O O . ASN B 1 129 ? 0.034 43.969 11.469 1 98.31 129 ASN B O 1
ATOM 4462 N N . CYS B 1 130 ? 1.675 42.688 10.695 1 98.62 130 CYS B N 1
ATOM 4463 C CA . CYS B 1 130 ? 2.422 42.75 11.953 1 98.62 130 CYS B CA 1
ATOM 4464 C C . CYS B 1 130 ? 2.877 44.188 12.242 1 98.62 130 CYS B C 1
ATOM 4466 O O . CYS B 1 130 ? 2.91 44.594 13.406 1 98.62 130 CYS B O 1
ATOM 4468 N N . THR B 1 131 ? 3.326 44.906 11.195 1 98.31 131 THR B N 1
ATOM 4469 C CA . THR B 1 131 ? 3.688 46.312 11.375 1 98.31 131 THR B CA 1
ATOM 4470 C C . THR B 1 131 ? 2.496 47.094 11.883 1 98.31 131 THR B C 1
ATOM 4472 O O . THR B 1 131 ? 2.619 47.875 12.844 1 98.31 131 THR B O 1
ATOM 4475 N N . LEU B 1 132 ? 1.416 46.906 11.219 1 97.56 132 LEU B N 1
ATOM 4476 C CA . LEU B 1 132 ? 0.188 47.594 11.578 1 97.56 132 LEU B CA 1
ATOM 4477 C C . LEU B 1 132 ? -0.211 47.281 13.023 1 97.56 132 LEU B C 1
ATOM 4479 O O . LEU B 1 132 ? -0.485 48.188 13.805 1 97.56 132 LEU B O 1
ATOM 4483 N N . VAL B 1 133 ? -0.255 46.094 13.438 1 98.19 133 VAL B N 1
ATOM 4484 C CA . VAL B 1 133 ? -0.698 45.656 14.758 1 98.19 133 VAL B CA 1
ATOM 4485 C C . VAL B 1 133 ? 0.289 46.125 15.82 1 98.19 133 VAL B C 1
ATOM 4487 O O . VAL B 1 133 ? -0.113 46.531 16.922 1 98.19 133 VAL B O 1
ATOM 4490 N N . THR B 1 134 ? 1.591 46.062 15.508 1 98.31 134 THR B N 1
ATOM 4491 C CA . THR B 1 134 ? 2.59 46.594 16.438 1 98.31 134 THR B CA 1
ATOM 4492 C C . THR B 1 134 ? 2.361 48.062 16.734 1 98.31 134 THR B C 1
ATOM 4494 O O . THR B 1 134 ? 2.377 48.469 17.891 1 98.31 134 THR B O 1
ATOM 4497 N N . ARG B 1 135 ? 2.172 48.812 15.664 1 97.38 135 ARG B N 1
ATOM 4498 C CA . ARG B 1 135 ? 1.935 50.25 15.828 1 97.38 135 ARG B CA 1
ATOM 4499 C C . ARG B 1 135 ? 0.651 50.5 16.609 1 97.38 135 ARG B C 1
ATOM 4501 O O . ARG B 1 135 ? 0.585 51.406 17.422 1 97.38 135 ARG B O 1
ATOM 4508 N N . TYR B 1 136 ? -0.338 49.75 16.422 1 97.5 136 TYR B N 1
ATOM 4509 C CA . TYR B 1 136 ? -1.588 49.875 17.156 1 97.5 136 TYR B CA 1
ATOM 4510 C C . TYR B 1 136 ? -1.371 49.594 18.641 1 97.5 136 TYR B C 1
ATOM 4512 O O . TYR B 1 136 ? -1.841 50.344 19.5 1 97.5 136 TYR B O 1
ATOM 4520 N N . LEU B 1 137 ? -0.652 48.531 18.906 1 97.56 137 LEU B N 1
ATOM 4521 C CA . LEU B 1 137 ? -0.339 48.219 20.297 1 97.56 137 LEU B CA 1
ATOM 4522 C C . LEU B 1 137 ? 0.411 49.375 20.969 1 97.56 137 LEU B C 1
ATOM 4524 O O . LEU B 1 137 ? 0.113 49.719 22.109 1 97.56 137 LEU B O 1
ATOM 4528 N N . LEU B 1 138 ? 1.364 49.938 20.25 1 96.31 138 LEU B N 1
ATOM 4529 C CA . LEU B 1 138 ? 2.125 51.062 20.781 1 96.31 138 LEU B CA 1
ATOM 4530 C C . LEU B 1 138 ? 1.214 52.25 21.031 1 96.31 138 LEU B C 1
ATOM 4532 O O . LEU B 1 138 ? 1.376 52.969 22.031 1 96.31 138 LEU B O 1
ATOM 4536 N N . SER B 1 139 ? 0.276 52.438 20.156 1 95.62 139 SER B N 1
ATOM 4537 C CA . SER B 1 139 ? -0.652 53.562 20.297 1 95.62 139 SER B CA 1
ATOM 4538 C C . SER B 1 139 ? -1.538 53.406 21.531 1 95.62 139 SER B C 1
ATOM 4540 O O . SER B 1 139 ? -2.062 54.375 22.062 1 95.62 139 SER B O 1
ATOM 4542 N N . LEU B 1 140 ? -1.665 52.219 21.984 1 95.44 140 LEU B N 1
ATOM 4543 C CA . LEU B 1 140 ? -2.467 51.906 23.172 1 95.44 140 LEU B CA 1
ATOM 4544 C C . LEU B 1 140 ? -1.613 51.969 24.438 1 95.44 140 LEU B C 1
ATOM 4546 O O . LEU B 1 140 ? -2.102 51.688 25.531 1 95.44 140 LEU B O 1
ATOM 4550 N N . GLY B 1 141 ? -0.324 52.25 24.266 1 94.62 141 GLY B N 1
ATOM 4551 C CA . GLY B 1 141 ? 0.567 52.375 25.406 1 94.62 141 GLY B CA 1
ATOM 4552 C C . GLY B 1 141 ? 1.259 51.094 25.797 1 94.62 141 GLY B C 1
ATOM 4553 O O . GLY B 1 141 ? 1.922 51.031 26.828 1 94.62 141 GLY B O 1
ATOM 4554 N N . GLU B 1 142 ? 1.16 50.125 24.984 1 95.94 142 GLU B N 1
ATOM 4555 C CA . GLU B 1 142 ? 1.806 48.844 25.281 1 95.94 142 GLU B CA 1
ATOM 4556 C C . GLU B 1 142 ? 3.268 48.844 24.844 1 95.94 142 GLU B C 1
ATOM 4558 O O . GLU B 1 142 ? 3.635 49.531 23.906 1 95.94 142 GLU B O 1
ATOM 4563 N N . ARG B 1 143 ? 4.086 48.125 25.562 1 96.31 143 ARG B N 1
ATOM 4564 C CA . ARG B 1 143 ? 5.434 47.844 25.078 1 96.31 143 ARG B CA 1
ATOM 4565 C C . ARG B 1 143 ? 5.422 46.688 24.062 1 96.31 143 ARG B C 1
ATOM 4567 O O . ARG B 1 143 ? 5.422 45.531 24.438 1 96.31 143 ARG B O 1
ATOM 4574 N N . ALA B 1 144 ? 5.434 47.062 22.875 1 97.56 144 ALA B N 1
ATOM 4575 C CA . ALA B 1 144 ? 5.348 46.062 21.812 1 97.56 144 ALA B CA 1
ATOM 4576 C C . ALA B 1 144 ? 6.551 46.156 20.875 1 97.56 144 ALA B C 1
ATOM 4578 O O . ALA B 1 144 ? 7.086 47.25 20.656 1 97.56 144 ALA B O 1
ATOM 4579 N N . GLU B 1 145 ? 7 45.031 20.375 1 97.81 145 GLU B N 1
ATOM 4580 C CA . GLU B 1 145 ? 8.117 44.969 19.438 1 97.81 145 GLU B CA 1
ATOM 4581 C C . GLU B 1 145 ? 7.762 44.156 18.188 1 97.81 145 GLU B C 1
ATOM 4583 O O . GLU B 1 145 ? 7.223 43.031 18.297 1 97.81 145 GLU B O 1
ATOM 4588 N N . TYR B 1 146 ? 8.016 44.75 17.109 1 98.06 146 TYR B N 1
ATOM 4589 C CA . TYR B 1 146 ? 7.918 44.031 15.844 1 98.06 146 TYR B CA 1
ATOM 4590 C C . TYR B 1 146 ? 9.086 43.062 15.656 1 98.06 146 TYR B C 1
ATOM 4592 O O . TYR B 1 146 ? 10.242 43.469 15.805 1 98.06 146 TYR B O 1
ATOM 4600 N N . VAL B 1 147 ? 8.773 41.875 15.398 1 98.5 147 VAL B N 1
ATOM 4601 C CA . VAL B 1 147 ? 9.797 40.844 15.141 1 98.5 147 VAL B CA 1
ATOM 4602 C C . VAL B 1 147 ? 9.609 40.281 13.742 1 98.5 147 VAL B C 1
ATOM 4604 O O . VAL B 1 147 ? 8.695 39.5 13.5 1 98.5 147 VAL B O 1
ATOM 4607 N N . ASP B 1 148 ? 10.5 40.594 12.867 1 98.31 148 ASP B N 1
ATOM 4608 C CA . ASP B 1 148 ? 10.539 40 11.531 1 98.31 148 ASP B CA 1
ATOM 4609 C C . ASP B 1 148 ? 11.109 38.594 11.57 1 98.31 148 ASP B C 1
ATOM 4611 O O . ASP B 1 148 ? 12.305 38.406 11.812 1 98.31 148 ASP B O 1
ATOM 4615 N N . ALA B 1 149 ? 10.234 37.625 11.273 1 98.38 149 ALA B N 1
ATOM 4616 C CA . ALA B 1 149 ? 10.664 36.25 11.375 1 98.38 149 ALA B CA 1
ATOM 4617 C C . ALA B 1 149 ? 11.852 35.969 10.453 1 98.38 149 ALA B C 1
ATOM 4619 O O . ALA B 1 149 ? 12.625 35.031 10.688 1 98.38 149 ALA B O 1
ATOM 4620 N N . ARG B 1 150 ? 12.078 36.75 9.414 1 97.31 150 ARG B N 1
ATOM 4621 C CA . ARG B 1 150 ? 13.203 36.625 8.492 1 97.31 150 ARG B CA 1
ATOM 4622 C C . ARG B 1 150 ? 14.531 36.781 9.234 1 97.31 150 ARG B C 1
ATOM 4624 O O . ARG B 1 150 ? 15.57 36.312 8.758 1 97.31 150 ARG B O 1
ATOM 4631 N N . GLU B 1 151 ? 14.445 37.344 10.352 1 97.5 151 GLU B N 1
ATOM 4632 C CA . GLU B 1 151 ? 15.656 37.594 11.133 1 97.5 151 GLU B CA 1
ATOM 4633 C C . GLU B 1 151 ? 15.922 36.406 12.094 1 97.5 151 GLU B C 1
ATOM 4635 O O . GLU B 1 151 ? 17.047 36.25 12.578 1 97.5 151 GLU B O 1
ATOM 4640 N N . VAL B 1 152 ? 14.945 35.688 12.383 1 98 152 VAL B N 1
ATOM 4641 C CA . VAL B 1 152 ? 15.125 34.719 13.461 1 98 152 VAL B CA 1
ATOM 4642 C C . VAL B 1 152 ? 14.859 33.312 12.945 1 98 152 VAL B C 1
ATOM 4644 O O . VAL B 1 152 ? 15.367 32.312 13.5 1 98 152 VAL B O 1
ATOM 4647 N N . VAL B 1 153 ? 14.039 33.125 11.953 1 97.88 153 VAL B N 1
ATOM 4648 C CA . VAL B 1 153 ? 13.758 31.812 11.383 1 97.88 153 VAL B CA 1
ATOM 4649 C C . VAL B 1 153 ? 14.68 31.547 10.195 1 97.88 153 VAL B C 1
ATOM 4651 O O . VAL B 1 153 ? 14.453 32.062 9.102 1 97.88 153 VAL B O 1
ATOM 4654 N N . LEU B 1 154 ? 15.586 30.672 10.383 1 97.62 154 LEU B N 1
ATOM 4655 C CA . LEU B 1 154 ? 16.578 30.328 9.367 1 97.62 154 LEU B CA 1
ATOM 4656 C C . LEU B 1 154 ? 16.125 29.125 8.555 1 97.62 154 LEU B C 1
ATOM 4658 O O . LEU B 1 154 ? 15.727 28.109 9.109 1 97.62 154 LEU B O 1
ATOM 4662 N N . THR B 1 155 ? 16.172 29.281 7.246 1 94.44 155 THR B N 1
ATOM 4663 C CA . THR B 1 155 ? 15.727 28.203 6.371 1 94.44 155 THR B CA 1
ATOM 4664 C C . THR B 1 155 ? 16.734 27.938 5.258 1 94.44 155 THR B C 1
ATOM 4666 O O . THR B 1 155 ? 17.703 28.703 5.102 1 94.44 155 THR B O 1
ATOM 4669 N N . ASP B 1 156 ? 16.578 26.875 4.547 1 91.12 156 ASP B N 1
ATOM 4670 C CA . ASP B 1 156 ? 1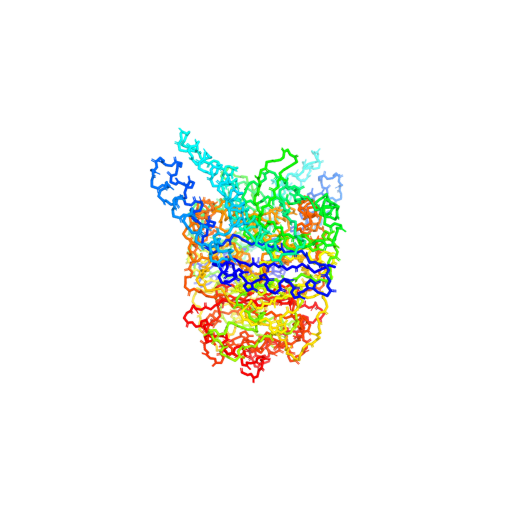7.281 26.703 3.287 1 91.12 156 ASP B CA 1
ATOM 4671 C C . ASP B 1 156 ? 16.625 27.5 2.162 1 91.12 156 ASP B C 1
ATOM 4673 O O . ASP B 1 156 ? 15.805 28.375 2.416 1 91.12 156 ASP B O 1
ATOM 4677 N N . ASP B 1 157 ? 17.109 27.125 0.995 1 91.81 157 ASP B N 1
ATOM 4678 C CA . ASP B 1 157 ? 16.656 27.938 -0.117 1 91.81 157 ASP B CA 1
ATOM 4679 C C . ASP B 1 157 ? 15.578 27.219 -0.927 1 91.81 157 ASP B C 1
ATOM 4681 O O . ASP B 1 157 ? 15.445 27.438 -2.131 1 91.81 157 ASP B O 1
ATOM 4685 N N . SER B 1 158 ? 14.898 26.344 -0.298 1 87.25 158 SER B N 1
ATOM 4686 C CA . SER B 1 158 ? 13.758 25.719 -0.967 1 87.25 158 SER B CA 1
ATOM 4687 C C . SER B 1 158 ? 12.547 26.641 -0.969 1 87.25 158 SER B C 1
ATOM 4689 O O . SER B 1 158 ? 11.617 26.453 -0.179 1 87.25 158 SER B O 1
ATOM 4691 N N . PHE B 1 159 ? 12.547 27.453 -1.9 1 89.56 159 PHE B N 1
ATOM 4692 C CA . PHE B 1 159 ? 11.531 28.5 -1.977 1 89.56 159 PHE B CA 1
ATOM 4693 C C . PHE B 1 159 ? 10.141 27.891 -2.117 1 89.56 159 PHE B C 1
ATOM 4695 O O . PHE B 1 159 ? 9.961 26.891 -2.812 1 89.56 159 PHE B O 1
ATOM 4702 N N . GLY B 1 160 ? 9.172 28.5 -1.488 1 88.62 160 GLY B N 1
ATOM 4703 C CA . GLY B 1 160 ? 7.797 28.031 -1.488 1 88.62 160 GLY B CA 1
ATOM 4704 C C . GLY B 1 160 ? 7.496 27.078 -0.346 1 88.62 160 GLY B C 1
ATOM 4705 O O . GLY B 1 160 ? 6.34 26.922 0.047 1 88.62 160 GLY B O 1
ATOM 4706 N N . SER B 1 161 ? 8.477 26.422 0.087 1 85.25 161 SER B N 1
ATOM 4707 C CA . SER B 1 161 ? 8.383 25.484 1.207 1 85.25 161 SER B CA 1
ATOM 4708 C C . SER B 1 161 ? 9.758 25.219 1.813 1 85.25 161 SER B C 1
ATOM 4710 O O . SER B 1 161 ? 10.227 24.078 1.812 1 85.25 161 SER B O 1
ATOM 4712 N N . ALA B 1 162 ? 10.281 26.203 2.381 1 87 162 ALA B N 1
ATOM 4713 C CA . ALA B 1 162 ? 11.664 26.172 2.842 1 87 162 ALA B CA 1
ATOM 4714 C C . ALA B 1 162 ? 11.797 25.312 4.102 1 87 162 ALA B C 1
ATOM 4716 O O . ALA B 1 162 ? 10.875 25.25 4.918 1 87 162 ALA B O 1
ATOM 4717 N N . VAL B 1 163 ? 12.922 24.734 4.277 1 83.56 163 VAL B N 1
ATOM 4718 C CA . VAL B 1 163 ? 13.203 23.875 5.422 1 83.56 163 VAL B CA 1
ATOM 4719 C C . VAL B 1 163 ? 13.883 24.688 6.523 1 83.56 163 VAL B C 1
ATOM 4721 O O . VAL B 1 163 ? 14.883 25.359 6.277 1 83.56 163 VAL B O 1
ATOM 4724 N N . VAL B 1 164 ? 13.383 24.516 7.668 1 90.19 164 VAL B N 1
ATOM 4725 C CA . VAL B 1 164 ? 13.852 25.312 8.789 1 90.19 164 VAL B CA 1
ATOM 4726 C C . VAL B 1 164 ? 15.078 24.656 9.414 1 90.19 164 VAL B C 1
ATOM 4728 O O . VAL B 1 164 ? 15.125 23.438 9.57 1 90.19 164 VAL B O 1
ATOM 4731 N N . GLN B 1 165 ? 16.031 25.422 9.648 1 91.69 165 GLN B N 1
ATOM 4732 C CA . GLN B 1 165 ? 17.156 25.016 10.484 1 91.69 165 GLN B CA 1
ATOM 4733 C C . GLN B 1 165 ? 16.844 25.219 11.961 1 91.69 165 GLN B C 1
ATOM 4735 O O . GLN B 1 165 ? 17.156 26.266 12.531 1 91.69 165 GLN B O 1
ATOM 4740 N N . PHE B 1 166 ? 16.422 24.234 12.648 1 90.44 166 PHE B N 1
ATOM 4741 C CA . PHE B 1 166 ? 15.711 24.344 13.922 1 90.44 166 PHE B CA 1
ATOM 4742 C C . PHE B 1 166 ? 16.641 24.844 15.023 1 90.44 166 PHE B C 1
ATOM 4744 O O . PHE B 1 166 ? 16.328 25.812 15.703 1 90.44 166 PHE B O 1
ATOM 4751 N N . GLU B 1 167 ? 17.75 24.203 15.195 1 91.5 167 GLU B N 1
ATOM 4752 C CA . GLU B 1 167 ? 18.625 24.531 16.328 1 91.5 167 GLU B CA 1
ATOM 4753 C C . GLU B 1 167 ? 19.047 26 16.297 1 91.5 167 GLU B C 1
ATOM 4755 O O . GLU B 1 167 ? 18.938 26.703 17.297 1 91.5 167 GLU B O 1
ATOM 4760 N N . GLU B 1 168 ? 19.469 26.391 15.133 1 96 168 GLU B N 1
ATOM 4761 C CA . GLU B 1 168 ? 19.875 27.797 15.008 1 96 168 GLU B CA 1
ATOM 4762 C C . GLU B 1 168 ? 18.672 28.734 15.148 1 96 168 GLU B C 1
ATOM 4764 O O . GLU B 1 168 ? 18.781 29.797 15.766 1 96 168 GLU B O 1
ATOM 4769 N N . THR B 1 169 ? 17.625 28.406 14.562 1 96.88 169 THR B N 1
ATOM 4770 C CA . THR B 1 169 ? 16.391 29.203 14.648 1 96.88 169 THR B CA 1
ATOM 4771 C C . THR B 1 169 ? 15.953 29.359 16.094 1 96.88 169 THR B C 1
ATOM 4773 O O . THR B 1 169 ? 15.625 30.453 16.547 1 96.88 169 THR B O 1
ATOM 4776 N N . TYR B 1 170 ? 15.992 28.266 16.859 1 96.5 170 TYR B N 1
ATOM 4777 C CA . TYR B 1 170 ? 15.594 28.312 18.25 1 96.5 170 TYR B CA 1
ATOM 4778 C C . TYR B 1 170 ? 16.484 29.266 19.047 1 96.5 170 TYR B C 1
ATOM 4780 O O . TYR B 1 170 ? 15.992 30.031 19.875 1 96.5 170 TYR B O 1
ATOM 4788 N N . GLY B 1 171 ? 17.734 29.156 18.781 1 97.12 171 GLY B N 1
ATOM 4789 C CA . GLY B 1 171 ? 18.656 30.062 19.438 1 97.12 171 GLY B CA 1
ATOM 4790 C C . GLY B 1 171 ? 18.375 31.516 19.141 1 97.12 171 GLY B C 1
ATOM 4791 O O . GLY B 1 171 ? 18.375 32.344 20.047 1 97.12 171 GLY B O 1
ATOM 4792 N N . ARG B 1 172 ? 18.141 31.859 17.891 1 97.94 172 ARG B N 1
ATOM 4793 C CA . ARG B 1 172 ? 17.859 33.219 17.484 1 97.94 172 ARG B CA 1
ATOM 4794 C C . ARG B 1 172 ? 16.562 33.75 18.109 1 97.94 172 ARG B C 1
ATOM 4796 O O . ARG B 1 172 ? 16.484 34.906 18.531 1 97.94 172 ARG B O 1
ATOM 4803 N N . ILE B 1 173 ? 15.625 32.906 18.156 1 98.19 173 ILE B N 1
ATOM 4804 C CA . ILE B 1 173 ? 14.336 33.281 18.734 1 98.19 173 ILE B CA 1
ATOM 4805 C C . ILE B 1 173 ? 14.492 33.531 20.219 1 98.19 173 ILE B C 1
ATOM 4807 O O . ILE B 1 173 ? 13.977 34.531 20.75 1 98.19 173 ILE B O 1
ATOM 4811 N N . ARG B 1 174 ? 15.148 32.688 20.875 1 96.88 174 ARG B N 1
ATOM 4812 C CA . ARG B 1 174 ? 15.367 32.812 22.312 1 96.88 174 ARG B CA 1
ATOM 4813 C C . ARG B 1 174 ? 16.047 34.125 22.641 1 96.88 174 ARG B C 1
ATOM 4815 O O . ARG B 1 174 ? 15.672 34.812 23.594 1 96.88 174 ARG B O 1
ATOM 4822 N N . GLU B 1 175 ? 17.047 34.438 21.844 1 97.19 175 GLU B N 1
ATOM 4823 C CA . GLU B 1 175 ? 17.781 35.688 22.062 1 97.19 175 GLU B CA 1
ATOM 4824 C C . GLU B 1 175 ? 16.922 36.906 21.75 1 97.19 175 GLU B C 1
ATOM 4826 O O . GLU B 1 175 ? 16.922 37.906 22.484 1 97.19 175 GLU B O 1
ATOM 4831 N N . ARG B 1 176 ? 16.203 36.844 20.719 1 97.38 176 ARG B N 1
ATOM 4832 C CA . ARG B 1 176 ? 15.422 38 20.234 1 97.38 176 ARG B CA 1
ATOM 4833 C C . ARG B 1 176 ? 14.219 38.25 21.141 1 97.38 176 ARG B C 1
ATOM 4835 O O . ARG B 1 176 ? 13.82 39.406 21.328 1 97.38 176 ARG B O 1
ATOM 4842 N N . LEU B 1 177 ? 13.664 37.219 21.688 1 97.19 177 LEU B N 1
ATOM 4843 C CA . LEU B 1 177 ? 12.445 37.375 22.484 1 97.19 177 LEU B CA 1
ATOM 4844 C C . LEU B 1 177 ? 12.758 37.219 23.984 1 97.19 177 LEU B C 1
ATOM 4846 O O . LEU B 1 177 ? 11.969 36.625 24.719 1 97.19 177 LEU B O 1
ATOM 4850 N N . ALA B 1 178 ? 13.781 37.75 24.484 1 92.62 178 ALA B N 1
ATOM 4851 C CA . ALA B 1 178 ? 14.234 37.562 25.859 1 92.62 178 ALA B CA 1
ATOM 4852 C C . ALA B 1 178 ? 13.617 38.625 26.766 1 92.62 178 ALA B C 1
ATOM 4854 O O . ALA B 1 178 ? 13.594 38.469 27.984 1 92.62 178 ALA B O 1
ATOM 4855 N N . GLY B 1 179 ? 12.992 39.562 26.234 1 89.19 179 GLY B N 1
ATOM 4856 C CA . GLY B 1 179 ? 12.469 40.656 27.047 1 89.19 179 GLY B CA 1
ATOM 4857 C C . GLY B 1 179 ? 11.023 40.438 27.453 1 89.19 179 GLY B C 1
ATOM 4858 O O . GLY B 1 179 ? 10.57 39.312 27.594 1 89.19 179 GLY B O 1
ATOM 4859 N N . ASP B 1 180 ? 10.359 41.562 27.891 1 88.94 180 ASP B N 1
ATOM 4860 C CA . ASP B 1 180 ? 9.008 41.469 28.453 1 88.94 180 ASP B CA 1
ATOM 4861 C C . ASP B 1 180 ? 8.016 42.219 27.578 1 88.94 180 ASP B C 1
ATOM 4863 O O . ASP B 1 180 ? 6.906 42.562 28.016 1 88.94 180 ASP B O 1
ATOM 4867 N N . ALA B 1 181 ? 8.422 42.531 26.391 1 94.56 181 ALA B N 1
ATOM 4868 C CA . ALA B 1 181 ? 7.508 43.219 25.469 1 94.56 181 ALA B CA 1
ATOM 4869 C C . ALA B 1 181 ? 6.535 42.219 24.828 1 94.56 181 ALA B C 1
ATOM 4871 O O . ALA B 1 181 ? 6.723 41 24.938 1 94.56 181 ALA B O 1
ATOM 4872 N N . ILE B 1 182 ? 5.445 42.781 24.391 1 97.69 182 ILE B N 1
ATOM 4873 C CA . ILE B 1 182 ? 4.629 41.969 23.469 1 97.69 182 ILE B CA 1
ATOM 4874 C C . ILE B 1 182 ? 5.336 41.844 22.125 1 97.69 182 ILE B C 1
ATOM 4876 O O . ILE B 1 182 ? 5.52 42.844 21.422 1 97.69 182 ILE B O 1
ATOM 4880 N N . TYR B 1 183 ? 5.789 40.688 21.844 1 98.31 183 TYR B N 1
ATOM 4881 C CA . TYR B 1 183 ? 6.473 40.469 20.578 1 98.31 183 TYR B CA 1
ATOM 4882 C C . TYR B 1 183 ? 5.477 40.125 19.469 1 98.31 183 TYR B C 1
ATOM 4884 O O . TYR B 1 183 ? 4.727 39.156 19.594 1 98.31 183 TYR B O 1
ATOM 4892 N N . VAL B 1 184 ? 5.395 40.938 18.469 1 98.75 184 VAL B N 1
ATOM 4893 C CA . VAL B 1 184 ? 4.559 40.656 17.312 1 98.75 184 VAL B CA 1
ATOM 4894 C C . VAL B 1 184 ? 5.41 40.062 16.188 1 98.75 184 VAL B C 1
ATOM 4896 O O . VAL B 1 184 ? 6.148 40.781 15.508 1 98.75 184 VAL B O 1
ATOM 4899 N N . VAL B 1 185 ? 5.234 38.812 15.945 1 98.75 185 VAL B N 1
ATOM 4900 C CA . VAL B 1 185 ? 6.109 38.031 15.055 1 98.75 185 VAL B CA 1
ATOM 4901 C C . VAL B 1 185 ? 5.387 37.75 13.742 1 98.75 185 VAL B C 1
ATOM 4903 O O . VAL B 1 185 ? 4.223 37.344 13.75 1 98.75 185 VAL B O 1
ATOM 4906 N N . THR B 1 186 ? 6.039 37.969 12.656 1 98.62 186 THR B N 1
ATOM 4907 C CA . THR B 1 186 ? 5.461 37.594 11.359 1 98.62 186 THR B CA 1
ATOM 4908 C C . THR B 1 186 ? 5.395 36.094 11.211 1 98.62 186 THR B C 1
ATOM 4910 O O . THR B 1 186 ? 6.375 35.375 11.469 1 98.62 186 THR B O 1
ATOM 4913 N N . GLY B 1 187 ? 4.266 35.562 10.875 1 97.38 187 GLY B N 1
ATOM 4914 C CA . GLY B 1 187 ? 4.125 34.156 10.547 1 97.38 187 GLY B CA 1
ATOM 4915 C C . GLY B 1 187 ? 4.492 33.812 9.109 1 97.38 187 GLY B C 1
ATOM 4916 O O . GLY B 1 187 ? 4.711 34.719 8.305 1 97.38 187 GLY B O 1
ATOM 4917 N N . PHE B 1 188 ? 4.664 32.594 8.805 1 95.62 188 PHE B N 1
ATOM 4918 C CA . PHE B 1 188 ? 4.66 32.062 7.441 1 95.62 188 PHE B CA 1
ATOM 4919 C C . PHE B 1 188 ? 6.02 32.25 6.781 1 95.62 188 PHE B C 1
ATOM 4921 O O . PHE B 1 188 ? 6.395 31.5 5.883 1 95.62 188 PHE B O 1
ATOM 4928 N N . ILE B 1 189 ? 6.812 33.219 7.211 1 97.88 189 ILE B N 1
ATOM 4929 C CA . ILE B 1 189 ? 7.984 33.594 6.43 1 97.88 189 ILE B CA 1
ATOM 4930 C C . ILE B 1 189 ? 9.25 33.312 7.23 1 97.88 189 ILE B C 1
ATOM 4932 O O . ILE B 1 189 ? 9.203 33.125 8.453 1 97.88 189 ILE B O 1
ATOM 4936 N N . GLY B 1 190 ? 10.359 33.156 6.613 1 97.88 190 GLY B N 1
ATOM 4937 C CA . GLY B 1 190 ? 11.734 33.031 7.086 1 97.88 190 GLY B CA 1
ATOM 4938 C C . GLY B 1 190 ? 12.758 33.531 6.086 1 97.88 190 GLY B C 1
ATOM 4939 O O . GLY B 1 190 ? 12.414 34.281 5.172 1 97.88 190 GLY B O 1
ATOM 4940 N N . ALA B 1 191 ? 14.031 33.188 6.363 1 98.06 191 ALA B N 1
ATOM 4941 C CA . ALA B 1 191 ? 15.07 33.656 5.441 1 98.06 191 ALA B CA 1
ATOM 4942 C C . ALA B 1 191 ? 16.25 32.688 5.449 1 98.06 191 ALA B C 1
ATOM 4944 O O . ALA B 1 191 ? 16.5 32 6.441 1 98.06 191 ALA B O 1
ATOM 4945 N N . THR B 1 192 ? 16.938 32.719 4.348 1 97.19 192 THR B N 1
ATOM 4946 C CA . THR B 1 192 ? 18.188 31.984 4.277 1 97.19 192 THR B CA 1
ATOM 4947 C C . THR B 1 192 ? 19.281 32.688 5.094 1 97.19 192 THR B C 1
ATOM 4949 O O . THR B 1 192 ? 19.062 33.781 5.598 1 97.19 192 THR B O 1
ATOM 4952 N N . ARG B 1 193 ? 20.375 31.984 5.215 1 95.5 193 ARG B N 1
ATOM 4953 C CA . ARG B 1 193 ? 21.516 32.562 5.949 1 95.5 193 ARG B CA 1
ATOM 4954 C C . ARG B 1 193 ? 21.984 33.844 5.316 1 95.5 193 ARG B C 1
ATOM 4956 O O . ARG B 1 193 ? 22.469 34.75 6.012 1 95.5 193 ARG B O 1
ATOM 4963 N N . GLU B 1 194 ? 21.828 34 4.055 1 96.12 194 GLU B N 1
ATOM 4964 C CA . GLU B 1 194 ? 22.234 35.188 3.309 1 96.12 194 GLU B CA 1
ATOM 4965 C C . GLU B 1 194 ? 21.172 36.281 3.395 1 96.12 194 GLU B C 1
ATOM 4967 O O . GLU B 1 194 ? 21.359 37.375 2.865 1 96.12 194 GLU B O 1
ATOM 4972 N N . GLY B 1 195 ? 20.078 36 3.979 1 96 195 GLY B N 1
ATOM 4973 C CA . GLY B 1 195 ? 19.047 37 4.191 1 96 195 GLY B CA 1
ATOM 4974 C C . GLY B 1 195 ? 17.984 37 3.105 1 96 195 GLY B C 1
ATOM 4975 O O . GLY B 1 195 ? 17.203 37.969 3.018 1 96 195 GLY B O 1
ATOM 4976 N N . VAL B 1 196 ? 17.969 35.938 2.34 1 97.56 196 VAL B N 1
ATOM 4977 C CA . VAL B 1 196 ? 16.969 35.844 1.276 1 97.56 196 VAL B CA 1
ATOM 4978 C C . VAL B 1 196 ? 15.648 35.344 1.85 1 97.56 196 VAL B C 1
ATOM 4980 O O . VAL B 1 196 ? 15.602 34.312 2.506 1 97.56 196 VAL B O 1
ATOM 4983 N N . THR B 1 197 ? 14.586 36.094 1.499 1 98.12 197 THR B N 1
ATOM 4984 C CA . THR B 1 197 ? 13.266 35.781 2.043 1 98.12 197 THR B CA 1
ATOM 4985 C C . THR B 1 197 ? 12.781 34.438 1.548 1 98.12 197 THR B C 1
ATOM 4987 O O . THR B 1 197 ? 12.906 34.125 0.363 1 98.12 197 THR B O 1
ATOM 4990 N N . THR B 1 198 ? 12.211 33.625 2.445 1 97.19 198 THR B N 1
ATOM 4991 C CA . THR B 1 198 ? 11.586 32.344 2.119 1 97.19 198 THR B CA 1
ATOM 4992 C C . THR B 1 198 ? 10.219 32.219 2.775 1 97.19 198 THR B C 1
ATOM 4994 O O . THR B 1 198 ? 9.852 33.031 3.615 1 97.19 198 THR B O 1
ATOM 4997 N N . THR B 1 199 ? 9.414 31.344 2.312 1 96.12 199 THR B N 1
ATOM 4998 C CA . THR B 1 199 ? 8.148 31.031 2.957 1 96.12 199 THR B CA 1
ATOM 4999 C C . THR B 1 199 ? 8.133 29.578 3.432 1 96.12 199 THR B C 1
ATOM 5001 O O . THR B 1 199 ? 8.945 28.766 2.98 1 96.12 199 THR B O 1
ATOM 5004 N N . LEU B 1 200 ? 7.277 29.328 4.34 1 91.06 200 LEU B N 1
ATOM 5005 C CA . LEU B 1 200 ? 7.289 28.031 5.012 1 91.06 200 LEU B CA 1
ATOM 5006 C C . LEU B 1 200 ? 6.219 27.109 4.43 1 91.06 200 LEU B C 1
ATOM 5008 O O . LEU B 1 200 ? 6.02 26 4.918 1 91.06 200 LEU B O 1
ATOM 5012 N N . GLY B 1 201 ? 5.57 27.547 3.428 1 83 201 GLY B N 1
ATOM 5013 C CA . GLY B 1 201 ? 4.594 26.688 2.766 1 83 201 GLY B CA 1
ATOM 5014 C C . GLY B 1 201 ? 3.203 26.797 3.361 1 83 201 GLY B C 1
ATOM 5015 O O . GLY B 1 201 ? 2.852 27.828 3.939 1 83 201 GLY B O 1
ATOM 5016 N N . ARG B 1 202 ? 2.381 25.734 3.227 1 73.5 202 ARG B N 1
ATOM 5017 C CA . ARG B 1 202 ? 0.993 25.719 3.678 1 73.5 202 ARG B CA 1
ATOM 5018 C C . ARG B 1 202 ? 0.911 25.797 5.199 1 73.5 202 ARG B C 1
ATOM 5020 O O . ARG B 1 202 ? 1.681 25.141 5.898 1 73.5 202 ARG B O 1
ATOM 5027 N N . ASN B 1 203 ? -0.021 26.531 5.652 1 80.25 203 ASN B N 1
ATOM 5028 C CA . ASN B 1 203 ? -0.229 26.766 7.074 1 80.25 203 ASN B CA 1
ATOM 5029 C C . ASN B 1 203 ? 1.057 27.219 7.762 1 80.25 203 ASN B C 1
ATOM 5031 O O . ASN B 1 203 ? 1.327 26.844 8.898 1 80.25 203 ASN B O 1
ATOM 5035 N N . GLY B 1 204 ? 1.715 28 7.055 1 89.19 204 GLY B N 1
ATOM 5036 C CA . GLY B 1 204 ? 3.018 28.453 7.504 1 89.19 204 GLY B CA 1
ATOM 5037 C C . GLY B 1 204 ? 2.955 29.234 8.805 1 89.19 204 GLY B C 1
ATOM 5038 O O . GLY B 1 204 ? 3.869 29.156 9.625 1 89.19 204 GLY B O 1
ATOM 5039 N N . SER B 1 205 ? 1.896 29.922 9.023 1 94.56 205 SER B N 1
ATOM 5040 C CA . SER B 1 205 ? 1.795 30.719 10.242 1 94.56 205 SER B CA 1
ATOM 5041 C C . SER B 1 205 ? 1.633 29.828 11.469 1 94.56 205 SER B C 1
ATOM 5043 O O . SER B 1 205 ? 2.162 30.125 12.539 1 94.56 205 SER B O 1
ATOM 5045 N N . ASP B 1 206 ? 0.849 28.766 11.367 1 92.62 206 ASP B N 1
ATOM 5046 C CA . ASP B 1 206 ? 0.756 27.797 12.453 1 92.62 206 ASP B CA 1
ATOM 5047 C C . ASP B 1 206 ? 2.121 27.188 12.758 1 92.62 206 ASP B C 1
ATOM 5049 O O . ASP B 1 206 ? 2.48 27 13.922 1 92.62 206 ASP B O 1
ATOM 5053 N N . TYR B 1 207 ? 2.791 26.906 11.742 1 91.56 207 TYR B N 1
ATOM 5054 C CA . TYR B 1 207 ? 4.141 26.375 11.859 1 91.56 207 TYR B CA 1
ATOM 5055 C C . TYR B 1 207 ? 5.055 27.359 12.586 1 91.56 207 TYR B C 1
ATOM 5057 O O . TYR B 1 207 ? 5.809 26.969 13.477 1 91.56 207 TYR B O 1
ATOM 5065 N N . SER B 1 208 ? 4.984 28.594 12.141 1 96.5 208 SER B N 1
ATOM 5066 C CA . SER B 1 208 ? 5.766 29.656 12.781 1 96.5 208 SER B CA 1
ATOM 5067 C C . SER B 1 208 ? 5.477 29.719 14.281 1 96.5 208 SER B C 1
ATOM 5069 O O . SER B 1 208 ? 6.395 29.906 15.086 1 96.5 208 SER B O 1
ATOM 5071 N N . ALA B 1 209 ? 4.223 29.625 14.602 1 96.81 209 ALA B N 1
ATOM 5072 C CA . ALA B 1 209 ? 3.85 29.688 16.016 1 96.81 209 ALA B CA 1
ATOM 5073 C C . ALA B 1 209 ? 4.484 28.531 16.797 1 96.81 209 ALA B C 1
ATOM 5075 O O . ALA B 1 209 ? 4.965 28.734 17.906 1 96.81 209 ALA B O 1
ATOM 5076 N N . ALA B 1 210 ? 4.398 27.375 16.234 1 94.88 210 ALA B N 1
ATOM 5077 C CA . ALA B 1 210 ? 5.02 26.219 16.875 1 94.88 210 ALA B CA 1
ATOM 5078 C C . ALA B 1 210 ? 6.527 26.422 17.016 1 94.88 210 ALA B C 1
ATOM 5080 O O . ALA B 1 210 ? 7.113 26.062 18.031 1 94.88 210 ALA B O 1
ATOM 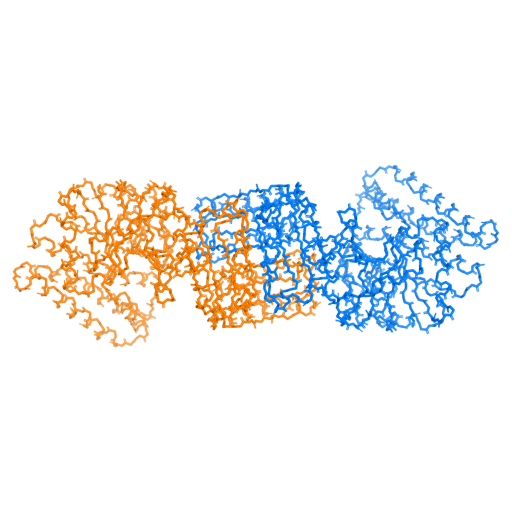5081 N N . ILE B 1 211 ? 7.18 26.953 16 1 95.44 211 ILE B N 1
ATOM 5082 C CA . ILE B 1 211 ? 8.617 27.219 16 1 95.44 211 ILE B CA 1
ATOM 5083 C C . ILE B 1 211 ? 8.953 28.219 17.094 1 95.44 211 ILE B C 1
ATOM 5085 O O . ILE B 1 211 ? 9.898 28.031 17.859 1 95.44 211 ILE B O 1
ATOM 5089 N N . VAL B 1 212 ? 8.219 29.266 17.141 1 97.69 212 VAL B N 1
ATOM 5090 C CA . VAL B 1 212 ? 8.43 30.297 18.156 1 97.69 212 VAL B CA 1
ATOM 5091 C C . VAL B 1 212 ? 8.25 29.688 19.547 1 97.69 212 VAL B C 1
ATOM 5093 O O . VAL B 1 212 ? 9.055 29.938 20.438 1 97.69 212 VAL B O 1
ATOM 5096 N N . GLY B 1 213 ? 7.164 28.969 19.703 1 96.94 213 GLY B N 1
ATOM 5097 C CA . GLY B 1 213 ? 6.934 28.297 20.969 1 96.94 213 GLY B CA 1
ATOM 5098 C C . GLY B 1 213 ? 8.102 27.422 21.406 1 96.94 213 GLY B C 1
ATOM 5099 O O . GLY B 1 213 ? 8.523 27.469 22.562 1 96.94 213 GLY B O 1
ATOM 5100 N N . ALA B 1 214 ? 8.578 26.641 20.5 1 95.38 214 ALA B N 1
ATOM 5101 C CA . ALA B 1 214 ? 9.719 25.781 20.781 1 95.38 214 ALA B CA 1
ATOM 5102 C C . ALA B 1 214 ? 10.961 26.609 21.125 1 95.38 214 ALA B C 1
ATOM 5104 O O . ALA B 1 214 ? 11.727 26.234 22.031 1 95.38 214 ALA B O 1
ATOM 5105 N N . GLY B 1 215 ? 11.195 27.625 20.391 1 96 215 GLY B N 1
ATOM 5106 C CA . GLY B 1 215 ? 12.352 28.484 20.609 1 96 215 GLY B CA 1
ATOM 5107 C C . GLY B 1 215 ? 12.367 29.125 21.984 1 96 215 GLY B C 1
ATOM 5108 O O . GLY B 1 215 ? 13.422 29.219 22.609 1 96 215 GLY B O 1
ATOM 5109 N N . VAL B 1 216 ? 11.258 29.547 22.453 1 96.5 216 VAL B N 1
ATOM 5110 C CA . VAL B 1 216 ? 11.203 30.281 23.719 1 96.5 216 VAL B CA 1
ATOM 5111 C C . VAL B 1 216 ? 10.891 29.312 24.859 1 96.5 216 VAL B C 1
ATOM 5113 O O . VAL B 1 216 ? 10.875 29.719 26.031 1 96.5 216 VAL B O 1
ATOM 5116 N N . GLY B 1 217 ? 10.641 28.062 24.516 1 94.44 217 GLY B N 1
ATOM 5117 C CA . GLY B 1 217 ? 10.195 27.141 25.547 1 94.44 217 GLY B CA 1
ATOM 5118 C C . GLY B 1 217 ? 8.875 27.547 26.172 1 94.44 217 GLY B C 1
ATOM 5119 O O . GLY B 1 217 ? 8.758 27.641 27.391 1 94.44 217 GLY B O 1
ATOM 5120 N N . ALA B 1 218 ? 7.961 27.797 25.328 1 95.62 218 ALA B N 1
ATOM 5121 C CA . ALA B 1 218 ? 6.668 28.312 25.766 1 95.62 218 ALA B CA 1
ATOM 5122 C C . ALA B 1 218 ? 5.922 27.297 26.609 1 95.62 218 ALA B C 1
ATOM 5124 O O . ALA B 1 218 ? 6.125 26.078 26.453 1 95.62 218 ALA B O 1
ATOM 5125 N N . GLU B 1 219 ? 5.117 27.812 27.469 1 92.44 219 GLU B N 1
ATOM 5126 C CA . GLU B 1 219 ? 4.234 26.953 28.25 1 92.44 219 GLU B CA 1
ATOM 5127 C C . GLU B 1 219 ? 3.168 26.312 27.359 1 92.44 219 GLU B C 1
ATOM 5129 O O . GLU B 1 219 ? 2.797 25.156 27.578 1 92.44 219 GLU B O 1
ATOM 5134 N N . GLU B 1 220 ? 2.693 27.047 26.484 1 94.94 220 GLU B N 1
ATOM 5135 C CA . GLU B 1 220 ? 1.738 26.547 25.5 1 94.94 220 GLU B CA 1
ATOM 5136 C C . GLU B 1 220 ? 1.697 27.438 24.266 1 94.94 220 GLU B C 1
ATOM 5138 O O . GLU B 1 220 ? 2.107 28.594 24.312 1 94.94 220 GLU B O 1
ATOM 5143 N N . VAL B 1 221 ? 1.311 26.891 23.219 1 96.75 221 VAL B N 1
ATOM 5144 C CA . VAL B 1 221 ? 1.037 27.609 21.984 1 96.75 221 VAL B CA 1
ATOM 5145 C C . VAL B 1 221 ? -0.465 27.609 21.703 1 96.75 221 VAL B C 1
ATOM 5147 O O . VAL B 1 221 ? -1.088 26.547 21.625 1 96.75 221 VAL B O 1
ATOM 5150 N N . GLU B 1 222 ? -1.015 28.781 21.625 1 96.75 222 GLU B N 1
ATOM 5151 C CA . GLU B 1 222 ? -2.434 28.891 21.312 1 96.75 222 GLU B CA 1
ATOM 5152 C C . GLU B 1 222 ? -2.639 29.234 19.828 1 96.75 222 GLU B C 1
ATOM 5154 O O . GLU B 1 222 ? -2.068 30.203 19.328 1 96.75 222 GLU B O 1
ATOM 5159 N N . ILE B 1 223 ? -3.371 28.391 19.188 1 95.5 223 ILE B N 1
ATOM 5160 C CA . ILE B 1 223 ? -3.777 28.656 17.812 1 95.5 223 ILE B CA 1
ATOM 5161 C C . ILE B 1 223 ? -5.223 29.156 17.781 1 95.5 223 ILE B C 1
ATOM 5163 O O . ILE B 1 223 ? -6.152 28.375 18.031 1 95.5 223 ILE B O 1
ATOM 5167 N N . TRP B 1 224 ? -5.363 30.406 17.469 1 94.94 224 TRP B N 1
ATOM 5168 C CA . TRP B 1 224 ? -6.68 31.031 17.453 1 94.94 224 TRP B CA 1
ATOM 5169 C C . TRP B 1 224 ? -7.289 31 16.062 1 94.94 224 TRP B C 1
ATOM 5171 O O . TRP B 1 224 ? -6.719 31.547 15.117 1 94.94 224 TRP B O 1
ATOM 5181 N N . THR B 1 225 ? -8.359 30.344 15.977 1 89.56 225 THR B N 1
ATOM 5182 C CA . THR B 1 225 ? -9.07 30.172 14.711 1 89.56 225 THR B CA 1
ATOM 5183 C C . THR B 1 225 ? -10.539 30.547 14.867 1 89.56 225 THR B C 1
ATOM 5185 O O . THR B 1 225 ? -10.906 31.344 15.727 1 89.56 225 THR B O 1
ATOM 5188 N N . ASP B 1 226 ? -11.391 30.047 13.914 1 86.06 226 ASP B N 1
ATOM 5189 C CA . ASP B 1 226 ? -12.812 30.375 13.945 1 86.06 226 ASP B CA 1
ATOM 5190 C C . ASP B 1 226 ? -13.641 29.188 14.43 1 86.06 226 ASP B C 1
ATOM 5192 O O . ASP B 1 226 ? -14.852 29.141 14.219 1 86.06 226 ASP B O 1
ATOM 5196 N N . VAL B 1 227 ? -12.961 28.156 15.031 1 87.75 227 VAL B N 1
ATOM 5197 C CA . VAL B 1 227 ? -13.68 27.016 15.57 1 87.75 227 VAL B CA 1
ATOM 5198 C C . VAL B 1 227 ? -13.367 26.859 17.062 1 87.75 227 VAL B C 1
ATOM 5200 O O . VAL B 1 227 ? -12.336 27.328 17.531 1 87.75 227 VAL B O 1
ATOM 5203 N N . ASP B 1 228 ? -14.227 26.188 17.781 1 91.56 228 ASP B N 1
ATOM 5204 C CA . ASP B 1 228 ? -14.109 26.062 19.234 1 91.56 228 ASP B CA 1
ATOM 5205 C C . ASP B 1 228 ? -13.031 25.047 19.609 1 91.56 228 ASP B C 1
ATOM 5207 O O . ASP B 1 228 ? -12.609 24.984 20.766 1 91.56 228 ASP B O 1
ATOM 5211 N N . GLY B 1 229 ? -12.594 24.328 18.672 1 93 229 GLY B N 1
ATOM 5212 C CA . GLY B 1 229 ? -11.594 23.297 18.906 1 93 229 GLY B CA 1
ATOM 5213 C C . GLY B 1 229 ? -11.656 22.172 17.891 1 93 229 GLY B C 1
ATOM 5214 O O . GLY B 1 229 ? -12.188 22.328 16.797 1 93 229 GLY B O 1
ATOM 5215 N N . VAL B 1 230 ? -10.992 21.109 18.266 1 92.44 230 VAL B N 1
ATOM 5216 C CA . VAL B 1 230 ? -11.086 19.891 17.469 1 92.44 230 VAL B CA 1
ATOM 5217 C C . VAL B 1 230 ? -12.367 19.141 17.812 1 92.44 230 VAL B C 1
ATOM 5219 O O . VAL B 1 230 ? -12.586 18.781 18.984 1 92.44 230 VAL B O 1
ATOM 5222 N N . LEU B 1 231 ? -13.117 18.938 16.844 1 93.06 231 LEU B N 1
ATOM 5223 C CA . LEU B 1 231 ? -14.398 18.281 17.094 1 93.06 231 LEU B CA 1
ATOM 5224 C C . LEU B 1 231 ? -14.305 16.781 16.828 1 93.06 231 LEU B C 1
ATOM 5226 O O . LEU B 1 231 ? -13.422 16.328 16.078 1 93.06 231 LEU B O 1
ATOM 5230 N N . SER B 1 232 ? -15.227 16.047 17.422 1 93.94 232 SER B N 1
ATOM 5231 C CA . SER B 1 232 ? -15.273 14.594 17.25 1 93.94 232 SER B CA 1
ATOM 5232 C C . SER B 1 232 ? -15.625 14.227 15.812 1 93.94 232 SER B C 1
ATOM 5234 O O . SER B 1 232 ? -15.32 13.117 15.359 1 93.94 232 SER B O 1
ATOM 5236 N N . ALA B 1 233 ? -16.312 15.125 15.148 1 94.44 233 ALA B N 1
ATOM 5237 C CA . ALA B 1 233 ? -16.656 14.992 13.734 1 94.44 233 ALA B CA 1
ATOM 5238 C C . ALA B 1 233 ? -17.047 16.344 13.133 1 94.44 233 ALA B C 1
ATOM 5240 O O . ALA B 1 233 ? -17.156 17.344 13.844 1 94.44 233 ALA B O 1
ATOM 5241 N N . ASP B 1 234 ? -17.188 16.406 11.859 1 91.5 234 ASP B N 1
ATOM 5242 C CA . ASP B 1 234 ? -17.656 17.625 11.203 1 91.5 234 ASP B CA 1
ATOM 5243 C C . ASP B 1 234 ? -19.062 18 11.672 1 91.5 234 ASP B C 1
ATOM 5245 O O . ASP B 1 234 ? -20.016 17.266 11.422 1 91.5 234 ASP B O 1
ATOM 5249 N N . PRO B 1 235 ? -19.156 19.109 12.25 1 91.25 235 PRO B N 1
ATOM 5250 C CA . PRO B 1 235 ? -20.453 19.484 12.82 1 91.25 235 PRO B CA 1
ATOM 5251 C C . PRO B 1 235 ? -21.516 19.734 11.75 1 91.25 235 PRO B C 1
ATOM 5253 O O . PRO B 1 235 ? -22.703 19.719 12.047 1 91.25 235 PRO B O 1
ATOM 5256 N N . ARG B 1 236 ? -21.156 20.031 10.555 1 91.31 236 ARG B N 1
ATOM 5257 C CA . ARG B 1 236 ? -22.109 20.203 9.461 1 91.31 236 ARG B CA 1
ATOM 5258 C C . ARG B 1 236 ? -22.766 18.875 9.086 1 91.31 236 ARG B C 1
ATOM 5260 O O . ARG B 1 236 ? -23.891 18.859 8.586 1 91.31 236 ARG B O 1
ATOM 5267 N N . VAL B 1 237 ? -22.078 17.781 9.359 1 92.88 237 VAL B N 1
ATOM 5268 C CA . VAL B 1 237 ? -22.547 16.438 9.023 1 92.88 237 VAL B CA 1
ATOM 5269 C C . VAL B 1 237 ? -23.188 15.789 10.25 1 92.88 237 VAL B C 1
ATOM 5271 O O . VAL B 1 237 ? -24.203 15.102 10.133 1 92.88 237 VAL B O 1
ATOM 5274 N N . VAL B 1 238 ? -22.578 16 11.375 1 95 238 VAL B N 1
ATOM 5275 C CA . VAL B 1 238 ? -23.031 15.453 12.641 1 95 238 VAL B CA 1
ATOM 5276 C C . VAL B 1 238 ? -23.344 16.594 13.617 1 95 238 VAL B C 1
ATOM 5278 O O . VAL B 1 238 ? -22.469 16.984 14.398 1 95 238 VAL B O 1
ATOM 5281 N N . PRO B 1 239 ? -24.5 16.938 13.703 1 93.31 239 PRO B N 1
ATOM 5282 C CA . PRO B 1 239 ? -24.844 18.031 14.609 1 93.31 239 PRO B CA 1
ATOM 5283 C C . PRO B 1 239 ? -24.5 17.734 16.062 1 93.31 239 PRO B C 1
ATOM 5285 O O . PRO B 1 239 ? -24.266 18.672 16.844 1 93.31 239 PRO B O 1
ATOM 5288 N N . GLU B 1 240 ? -24.406 16.5 16.391 1 93.62 240 GLU B N 1
ATOM 5289 C CA . GLU B 1 240 ? -24.125 16.078 17.766 1 93.62 240 GLU B CA 1
ATOM 5290 C C . GLU B 1 240 ? -22.625 16.078 18.047 1 93.62 240 GLU B C 1
ATOM 5292 O O . GLU B 1 240 ? -22.188 15.766 19.156 1 93.62 240 GLU B O 1
ATOM 5297 N N . ALA B 1 241 ? -21.875 16.453 17.047 1 94.19 241 ALA B N 1
ATOM 5298 C CA . ALA B 1 241 ? -20.422 16.516 17.25 1 94.19 241 ALA B CA 1
ATOM 5299 C C . ALA B 1 241 ? -20.078 17.438 18.422 1 94.19 241 ALA B C 1
ATOM 5301 O O . ALA B 1 241 ? -20.797 18.406 18.703 1 94.19 241 ALA B O 1
ATOM 5302 N N . PHE B 1 242 ? -19.047 17.141 19.109 1 94.5 242 PHE B N 1
ATOM 5303 C CA . PHE B 1 242 ? -18.656 17.906 20.281 1 94.5 242 PHE B CA 1
ATOM 5304 C C . PHE B 1 242 ? -17.156 18.156 20.297 1 94.5 242 PHE B C 1
ATOM 5306 O O . PHE B 1 242 ? -16.406 17.453 19.609 1 94.5 242 PHE B O 1
ATOM 5313 N N . VAL B 1 243 ? -16.75 19.172 21.062 1 94.81 243 VAL B N 1
ATOM 5314 C CA . VAL B 1 243 ? -15.344 19.578 21.141 1 94.81 243 VAL B CA 1
ATOM 5315 C C . VAL B 1 243 ? -14.578 18.625 22.047 1 94.81 243 VAL B C 1
ATOM 5317 O O . VAL B 1 243 ? -15.031 18.328 23.172 1 94.81 243 VAL B O 1
ATOM 5320 N N . LEU B 1 244 ? -13.516 18.094 21.547 1 94.44 244 LEU B N 1
ATOM 5321 C CA . LEU B 1 244 ? -12.641 17.25 22.359 1 94.44 244 LEU B CA 1
ATOM 5322 C C . LEU B 1 244 ? -11.797 18.078 23.312 1 94.44 244 LEU B C 1
ATOM 5324 O O . LEU B 1 244 ? -11.164 19.062 22.906 1 94.44 244 LEU B O 1
ATOM 5328 N N . GLU B 1 245 ? -11.781 17.75 24.516 1 95.25 245 GLU B N 1
ATOM 5329 C CA . GLU B 1 245 ? -11.031 18.531 25.5 1 95.25 245 GLU B CA 1
ATOM 5330 C C . GLU B 1 245 ? -9.531 18.406 25.281 1 95.25 245 GLU B C 1
ATOM 5332 O O . GLU B 1 245 ? -8.812 19.406 25.266 1 95.25 245 GLU B O 1
ATOM 5337 N N . GLU B 1 246 ? -9.094 17.203 25.172 1 95.75 246 GLU B N 1
ATOM 5338 C CA . GLU B 1 246 ? -7.684 16.906 24.906 1 95.75 246 GLU B CA 1
ATOM 5339 C C . GLU B 1 246 ? -7.527 15.836 23.844 1 95.75 246 GLU B C 1
ATOM 5341 O O . GLU B 1 246 ? -8.32 14.891 23.781 1 95.75 246 GLU B O 1
ATOM 5346 N N . VAL B 1 247 ? -6.574 15.984 23.031 1 93.19 247 VAL B N 1
ATOM 5347 C CA . VAL B 1 247 ? -6.207 14.977 22.031 1 93.19 247 VAL B CA 1
ATOM 5348 C C . VAL B 1 247 ? -4.688 14.844 21.984 1 93.19 247 VAL B C 1
ATOM 5350 O O . VAL B 1 247 ? -3.961 15.789 22.297 1 93.19 247 VAL B O 1
ATOM 5353 N N . SER B 1 248 ? -4.238 13.664 21.641 1 90.12 248 SER B N 1
ATOM 5354 C CA . SER B 1 248 ? -2.799 13.492 21.5 1 90.12 248 SER B CA 1
ATOM 5355 C C . SER B 1 248 ? -2.297 14.125 20.203 1 90.12 248 SER B C 1
ATOM 5357 O O . SER B 1 248 ? -3.078 14.367 19.281 1 90.12 248 SER B O 1
ATOM 5359 N N . PHE B 1 249 ? -0.984 14.383 20.172 1 86.56 249 PHE B N 1
ATOM 5360 C CA . PHE B 1 249 ? -0.375 14.898 18.938 1 86.56 249 PHE B CA 1
ATOM 5361 C C . PHE B 1 249 ? -0.659 13.977 17.766 1 86.56 249 PHE B C 1
ATOM 5363 O O . PHE B 1 249 ? -0.986 14.438 16.672 1 86.56 249 PHE B O 1
ATOM 5370 N N . GLN B 1 250 ? -0.627 12.727 17.984 1 82.19 250 GLN B N 1
ATOM 5371 C CA . GLN B 1 250 ? -0.835 11.734 16.922 1 82.19 250 GLN B CA 1
ATOM 5372 C C . GLN B 1 250 ? -2.279 11.758 16.438 1 82.19 250 GLN B C 1
ATOM 5374 O O . GLN B 1 250 ? -2.527 11.703 15.227 1 82.19 250 GLN B O 1
ATOM 5379 N N . GLU B 1 251 ? -3.148 11.766 17.328 1 87.25 251 GLU B N 1
ATOM 5380 C CA . GLU B 1 251 ? -4.559 11.836 16.953 1 87.25 251 GLU B CA 1
ATOM 5381 C C . GLU B 1 251 ? -4.863 13.094 16.156 1 87.25 251 GLU B C 1
ATOM 5383 O O . GLU B 1 251 ? -5.566 13.031 15.141 1 87.25 251 GLU B O 1
ATOM 5388 N N . ALA B 1 252 ? -4.344 14.172 16.672 1 87.69 252 ALA B N 1
ATOM 5389 C CA . ALA B 1 252 ? -4.566 15.453 15.992 1 87.69 252 ALA B CA 1
ATOM 5390 C C . ALA B 1 252 ? -4.004 15.422 14.57 1 87.69 252 ALA B C 1
ATOM 5392 O O . ALA B 1 252 ? -4.617 15.961 13.648 1 87.69 252 ALA B O 1
ATOM 5393 N N . MET B 1 253 ? -2.908 14.852 14.43 1 81.94 253 MET B N 1
ATOM 5394 C CA . MET B 1 253 ? -2.281 14.734 13.117 1 81.94 253 MET B CA 1
ATOM 5395 C C . MET B 1 253 ? -3.146 13.914 12.172 1 81.94 253 MET B C 1
ATOM 5397 O O . MET B 1 253 ? -3.34 14.297 11.016 1 81.94 253 MET B O 1
ATOM 5401 N N . GLU B 1 254 ? -3.67 12.844 12.609 1 83.56 254 GLU B N 1
ATOM 5402 C CA . GLU B 1 254 ? -4.52 11.977 11.797 1 83.56 254 GLU B CA 1
ATOM 5403 C C . GLU B 1 254 ? -5.812 12.688 11.398 1 83.56 254 GLU B C 1
ATOM 5405 O O . GLU B 1 254 ? -6.211 12.656 10.234 1 83.56 254 GLU B O 1
ATOM 5410 N N . LEU B 1 255 ? -6.355 13.266 12.383 1 87.56 255 LEU B N 1
ATOM 5411 C CA . LEU B 1 255 ? -7.609 13.961 12.117 1 87.56 255 LEU B CA 1
ATOM 5412 C C . LEU B 1 255 ? -7.402 15.086 11.109 1 87.56 255 LEU B C 1
ATOM 5414 O O . LEU B 1 255 ? -8.195 15.25 10.18 1 87.56 255 LEU B O 1
ATOM 5418 N N . SER B 1 256 ? -6.379 15.836 11.297 1 83.12 256 SER B N 1
ATOM 5419 C CA . SER B 1 256 ? -6.086 16.953 10.406 1 83.12 256 SER B CA 1
ATOM 5420 C C . SER B 1 256 ? -5.785 16.469 8.992 1 83.12 256 SER B C 1
ATOM 5422 O O . SER B 1 256 ? -6.215 17.078 8.016 1 83.12 256 SER B O 1
ATOM 5424 N N . TYR B 1 257 ? -5.184 15.469 8.883 1 78.81 257 TYR B N 1
ATOM 5425 C CA . TYR B 1 257 ? -4.836 14.906 7.586 1 78.81 257 TYR B CA 1
ATOM 5426 C C . TYR B 1 257 ? -6.09 14.5 6.812 1 78.81 257 TYR B C 1
ATOM 5428 O O . TYR B 1 257 ? -6.148 14.656 5.59 1 78.81 257 TYR B O 1
ATOM 5436 N N . PHE B 1 258 ? -6.941 13.953 7.496 1 81.25 258 PHE B N 1
ATOM 5437 C CA . PHE B 1 258 ? -8.133 13.438 6.836 1 81.25 258 PHE B CA 1
ATOM 5438 C C . PHE B 1 258 ? -9.227 14.5 6.781 1 81.25 258 PHE B C 1
ATOM 5440 O O . PHE B 1 258 ? -10.398 14.18 6.57 1 81.25 258 PHE B O 1
ATOM 5447 N N . GLY B 1 259 ? -8.859 15.695 6.977 1 74 259 GLY B N 1
ATOM 5448 C CA . GLY B 1 259 ? -9.844 16.703 6.602 1 74 259 GLY B CA 1
ATOM 5449 C C . GLY B 1 259 ? -10.266 17.594 7.758 1 74 259 GLY B C 1
ATOM 5450 O O . GLY B 1 259 ? -10.977 18.578 7.566 1 74 259 GLY B O 1
ATOM 5451 N N . ALA B 1 260 ? -9.844 17.109 8.938 1 74.12 260 ALA B N 1
ATOM 5452 C CA . ALA B 1 260 ? -10.133 18.047 10.023 1 74.12 260 ALA B CA 1
ATOM 5453 C C . ALA B 1 260 ? -9.289 19.312 9.906 1 74.12 260 ALA B C 1
ATOM 5455 O O . ALA B 1 260 ? -8.062 19.25 9.992 1 74.12 260 ALA B O 1
ATOM 5456 N N . LYS B 1 261 ? -9.852 20.375 9.43 1 71.12 261 LYS B N 1
ATOM 5457 C CA . LYS B 1 261 ? -9.156 21.609 9.102 1 71.12 261 LYS B CA 1
ATOM 5458 C C . LYS B 1 261 ? -8.812 22.406 10.367 1 71.12 261 LYS B C 1
ATOM 5460 O O . LYS B 1 261 ? -9.195 23.562 10.5 1 71.12 261 LYS B O 1
ATOM 5465 N N . VAL B 1 262 ? -8.156 21.781 11.297 1 73.56 262 VAL B N 1
ATOM 5466 C CA . VAL B 1 262 ? -7.875 22.531 12.523 1 73.56 262 VAL B CA 1
ATOM 5467 C C . VAL B 1 262 ? -6.391 22.891 12.586 1 73.56 262 VAL B C 1
ATOM 5469 O O . VAL B 1 262 ? -6.035 24.016 12.922 1 73.56 262 VAL B O 1
ATOM 5472 N N . ILE B 1 263 ? -5.559 22 12.242 1 78.12 263 ILE B N 1
ATOM 5473 C CA . ILE B 1 263 ? -4.121 22.25 12.273 1 78.12 263 ILE B CA 1
ATOM 5474 C C . ILE B 1 263 ? -3.422 21.328 11.273 1 78.12 263 ILE B C 1
ATOM 5476 O O . ILE B 1 263 ? -3.793 20.172 11.117 1 78.12 263 ILE B O 1
ATOM 5480 N N . HIS B 1 264 ? -2.59 21.953 10.516 1 75.38 264 HIS B N 1
ATOM 5481 C CA . HIS B 1 264 ? -1.818 21.109 9.609 1 75.38 264 HIS B CA 1
ATOM 5482 C C . HIS B 1 264 ? -0.828 20.234 10.367 1 75.38 264 HIS B C 1
ATOM 5484 O O . HIS B 1 264 ? -0.147 20.719 11.281 1 75.38 264 HIS B O 1
ATOM 5490 N N . PRO B 1 265 ? -0.743 19.016 10.023 1 68.81 265 PRO B N 1
ATOM 5491 C CA . PRO B 1 265 ? 0.069 18.078 10.797 1 68.81 265 PRO B CA 1
ATOM 5492 C C . PRO B 1 265 ? 1.519 18.531 10.953 1 68.81 265 PRO B C 1
ATOM 5494 O O . PRO B 1 265 ? 2.084 18.453 12.047 1 68.81 265 PRO B O 1
ATOM 5497 N N . TYR B 1 266 ? 2.109 19.141 9.984 1 64.5 266 TYR B N 1
ATOM 5498 C CA . TYR B 1 266 ? 3.535 19.453 10 1 64.5 266 TYR B CA 1
ATOM 5499 C C . TYR B 1 266 ? 3.818 20.672 10.859 1 64.5 266 TYR B C 1
ATOM 5501 O O . TYR B 1 266 ? 4.949 20.891 11.297 1 64.5 266 TYR B O 1
ATOM 5509 N N . THR B 1 267 ? 2.82 21.266 11.039 1 76.06 267 THR B N 1
ATOM 5510 C CA . THR B 1 267 ? 3.014 22.5 11.773 1 76.06 267 THR B CA 1
ATOM 5511 C C . THR B 1 267 ? 3.17 22.234 13.266 1 76.06 267 THR B C 1
ATOM 5513 O O . THR B 1 267 ? 3.611 23.109 14.016 1 76.06 267 THR B O 1
ATOM 5516 N N . MET B 1 268 ? 2.918 20.875 13.617 1 79.81 268 MET B N 1
ATOM 5517 C CA . MET B 1 268 ? 2.961 20.562 15.039 1 79.81 268 MET B CA 1
ATOM 5518 C C . MET B 1 268 ? 4.332 20.031 15.445 1 79.81 268 MET B C 1
ATOM 5520 O O . MET B 1 268 ? 4.633 19.906 16.625 1 79.81 268 MET B O 1
ATOM 5524 N N . ILE B 1 269 ? 5.23 19.844 14.555 1 79.56 269 ILE B N 1
ATOM 5525 C CA . ILE B 1 269 ? 6.461 19.094 14.75 1 79.56 269 ILE B CA 1
ATOM 5526 C C . ILE B 1 269 ? 7.305 19.766 15.836 1 79.56 269 ILE B C 1
ATOM 5528 O O . ILE B 1 269 ? 7.746 19.109 16.781 1 79.56 269 ILE B O 1
ATOM 5532 N N . PRO B 1 270 ? 7.566 21.094 15.75 1 87.69 270 PRO B N 1
ATOM 5533 C CA . PRO B 1 270 ? 8.367 21.734 16.797 1 87.69 270 PRO B CA 1
ATOM 5534 C C . PRO B 1 270 ? 7.75 21.594 18.172 1 87.69 270 PRO B C 1
ATOM 5536 O O . PRO B 1 270 ? 8.469 21.453 19.172 1 87.69 270 PRO B O 1
ATOM 5539 N N . ALA B 1 271 ? 6.473 21.672 18.219 1 89.25 271 ALA B N 1
ATOM 5540 C CA . ALA B 1 271 ? 5.773 21.547 19.5 1 89.25 271 ALA B CA 1
ATOM 5541 C C . ALA B 1 271 ? 5.883 20.125 20.031 1 89.25 271 ALA B C 1
ATOM 5543 O O . ALA B 1 271 ? 6.043 19.922 21.25 1 89.25 271 ALA B O 1
ATOM 5544 N N . VAL B 1 272 ? 5.738 19.156 19.219 1 84.19 272 VAL B N 1
ATOM 5545 C CA . VAL B 1 272 ? 5.852 17.75 19.594 1 84.19 272 VAL B CA 1
ATOM 5546 C C . VAL B 1 272 ? 7.254 17.469 20.125 1 84.19 272 VAL B C 1
ATOM 5548 O O . VAL B 1 272 ? 7.418 16.797 21.141 1 84.19 272 VAL B O 1
ATOM 5551 N N . GLU B 1 273 ? 8.211 17.969 19.438 1 83.44 273 GLU B N 1
ATOM 5552 C CA . GLU B 1 273 ? 9.609 17.734 19.797 1 83.44 273 GLU B CA 1
ATOM 5553 C C . GLU B 1 273 ? 9.906 18.234 21.203 1 83.44 273 GLU B C 1
ATOM 5555 O O . GLU B 1 273 ? 10.695 17.641 21.922 1 83.44 273 GLU B O 1
ATOM 5560 N N . ARG B 1 274 ? 9.344 19.312 21.562 1 90 274 ARG B N 1
ATOM 5561 C CA . ARG B 1 274 ? 9.648 19.922 22.859 1 90 274 ARG B CA 1
ATOM 5562 C C . ARG B 1 274 ? 8.523 19.688 23.859 1 90 274 ARG B C 1
ATOM 5564 O O . ARG B 1 274 ? 8.539 20.25 24.953 1 90 274 ARG B O 1
ATOM 5571 N N . ASP B 1 275 ? 7.566 18.906 23.438 1 91.5 275 ASP B N 1
ATOM 5572 C CA . ASP B 1 275 ? 6.43 18.562 24.281 1 91.5 275 ASP B CA 1
ATOM 5573 C C . ASP B 1 275 ? 5.691 19.812 24.75 1 91.5 275 ASP B C 1
ATOM 5575 O O . ASP B 1 275 ? 5.453 20 25.938 1 91.5 275 ASP B O 1
ATOM 5579 N N . ILE B 1 276 ? 5.484 20.719 23.875 1 95.44 276 ILE B N 1
ATOM 5580 C CA . ILE B 1 276 ? 4.742 21.938 24.156 1 95.44 276 ILE B CA 1
ATOM 5581 C C . ILE B 1 276 ? 3.279 21.766 23.766 1 95.44 276 ILE B C 1
ATOM 5583 O O . ILE B 1 276 ? 2.973 21.484 22.594 1 95.44 276 ILE B O 1
ATOM 5587 N N . PRO B 1 277 ? 2.385 21.938 24.656 1 96.19 277 PRO B N 1
ATOM 5588 C CA . PRO B 1 277 ? 0.964 21.828 24.328 1 96.19 277 PRO B CA 1
ATOM 5589 C C . PRO B 1 277 ? 0.505 22.875 23.328 1 96.19 277 PRO B C 1
ATOM 5591 O O . PRO B 1 277 ? 0.939 24.031 23.391 1 96.19 277 PRO B O 1
ATOM 5594 N N . ILE B 1 278 ? -0.309 22.438 22.438 1 95.94 278 ILE B N 1
ATOM 5595 C CA . ILE B 1 278 ? -0.979 23.359 21.5 1 95.94 278 ILE B CA 1
ATOM 5596 C C . ILE B 1 278 ? -2.461 23.453 21.859 1 95.94 278 ILE B C 1
ATOM 5598 O O . ILE B 1 278 ? -3.133 22.422 22.031 1 95.94 278 ILE B O 1
ATOM 5602 N N . VAL B 1 279 ? -2.949 24.625 22 1 96.44 279 VAL B N 1
ATOM 5603 C CA . VAL B 1 279 ? -4.355 24.812 22.344 1 96.44 279 VAL B CA 1
ATOM 5604 C C . VAL B 1 279 ? -5.078 25.5 21.188 1 96.44 279 VAL B C 1
ATOM 5606 O O . VAL B 1 279 ? -4.664 26.578 20.734 1 96.44 279 VAL B O 1
ATOM 5609 N N . ILE B 1 280 ? -6.07 24.828 20.734 1 95.12 280 ILE B N 1
ATOM 5610 C CA . ILE B 1 280 ? -6.906 25.406 19.703 1 95.12 280 ILE B CA 1
ATOM 5611 C C . ILE B 1 280 ? -8.016 26.25 20.328 1 95.12 280 ILE B C 1
ATOM 5613 O O . ILE B 1 280 ? -8.82 25.734 21.109 1 95.12 280 ILE B O 1
ATOM 5617 N N . LYS B 1 281 ? -8.062 27.5 19.953 1 95.12 281 LYS B N 1
ATOM 5618 C CA . LYS B 1 281 ? -9.031 28.438 20.531 1 95.12 281 LYS B CA 1
ATOM 5619 C C . LYS B 1 281 ? -9.828 29.141 19.438 1 95.12 281 LYS B C 1
ATOM 5621 O O . LYS B 1 281 ? -9.438 29.141 18.266 1 95.12 281 LYS B O 1
ATOM 5626 N N . ASN B 1 282 ? -10.953 29.688 19.906 1 93.56 282 ASN B N 1
ATOM 5627 C CA . ASN B 1 282 ? -11.844 30.406 19 1 93.56 282 ASN B CA 1
ATOM 5628 C C . ASN B 1 282 ? -11.82 31.906 19.266 1 93.56 282 ASN B C 1
ATOM 5630 O O . ASN B 1 282 ? -12.195 32.344 20.359 1 93.56 282 ASN B O 1
ATOM 5634 N N . THR B 1 283 ? -11.422 32.688 18.281 1 93.19 283 THR B N 1
ATOM 5635 C CA . THR B 1 283 ? -11.336 34.125 18.438 1 93.19 283 THR B CA 1
ATOM 5636 C C . THR B 1 283 ? -12.703 34.719 18.734 1 93.19 283 THR B C 1
ATOM 5638 O O . THR B 1 283 ? -12.812 35.75 19.438 1 93.19 283 THR B O 1
ATOM 5641 N N . MET B 1 284 ? -13.758 34.094 18.219 1 90.5 284 MET B N 1
ATOM 5642 C CA . MET B 1 284 ? -15.117 34.594 18.375 1 90.5 284 MET B CA 1
ATOM 5643 C C . MET B 1 284 ? -15.758 34.062 19.641 1 90.5 284 MET B C 1
ATOM 5645 O O . MET B 1 284 ? -16.828 34.531 20.047 1 90.5 284 MET B O 1
ATOM 5649 N N . ASN B 1 285 ? -15.211 33.188 20.297 1 94 285 ASN B N 1
ATOM 5650 C CA . ASN B 1 285 ? -15.633 32.594 21.562 1 94 285 ASN B CA 1
ATOM 5651 C C . ASN B 1 285 ? -14.453 32.344 22.5 1 94 285 ASN B C 1
ATOM 5653 O O . ASN B 1 285 ? -14.203 31.234 22.938 1 94 285 ASN B O 1
ATOM 5657 N N . PRO B 1 286 ? -13.797 33.469 22.875 1 94 286 PRO B N 1
ATOM 5658 C CA . PRO B 1 286 ? -12.508 33.375 23.562 1 94 286 PRO B CA 1
ATOM 5659 C C . PRO B 1 286 ? -12.625 32.688 24.922 1 94 286 PRO B C 1
ATOM 5661 O O . PRO B 1 286 ? -11.641 32.156 25.438 1 94 286 PRO B O 1
ATOM 5664 N N . GLY B 1 287 ? -13.797 32.719 25.531 1 93.69 287 GLY B N 1
ATOM 5665 C CA . GLY B 1 287 ? -13.977 32.094 26.844 1 93.69 287 GLY B CA 1
ATOM 5666 C C . GLY B 1 287 ? -14.031 30.594 26.812 1 93.69 287 GLY B C 1
ATOM 5667 O O . GLY B 1 287 ? -13.867 29.938 27.828 1 93.69 287 GLY B O 1
ATOM 5668 N N . PHE B 1 288 ? -14.305 30.031 25.688 1 94.56 288 PHE B N 1
ATOM 5669 C CA . PHE B 1 288 ? -14.352 28.578 25.547 1 94.56 288 PHE B CA 1
ATOM 5670 C C . PHE B 1 288 ? -12.961 27.984 25.672 1 94.56 288 PHE B C 1
ATOM 5672 O O . PHE B 1 288 ? -11.992 28.516 25.125 1 94.56 288 PHE B O 1
ATOM 5679 N N . PRO B 1 289 ? -12.789 26.953 26.438 1 94.94 289 PRO B N 1
ATOM 5680 C CA . PRO B 1 289 ? -11.453 26.406 26.719 1 94.94 289 PRO B CA 1
ATOM 5681 C C . PRO B 1 289 ? -10.766 25.891 25.453 1 94.94 289 PRO B C 1
ATOM 5683 O O . PRO B 1 289 ? -9.531 25.906 25.375 1 94.94 289 PRO B O 1
ATOM 5686 N N . GLY B 1 290 ? -11.555 25.438 24.469 1 95.62 290 GLY B N 1
ATOM 5687 C CA . GLY B 1 290 ? -10.992 24.875 23.25 1 95.62 290 GLY B CA 1
ATOM 5688 C C . GLY B 1 290 ? -10.5 23.438 23.422 1 95.62 290 GLY B C 1
ATOM 5689 O O . GLY B 1 290 ? -11.031 22.688 24.25 1 95.62 290 GLY B O 1
ATOM 5690 N N . THR B 1 291 ? -9.586 22.953 22.562 1 96.12 291 THR B N 1
ATOM 5691 C CA . THR B 1 291 ? -8.977 21.625 22.609 1 96.12 291 THR B CA 1
ATOM 5692 C C . THR B 1 291 ? -7.477 21.734 22.875 1 96.12 291 THR B C 1
ATOM 5694 O O . THR B 1 291 ? -6.781 22.516 22.219 1 96.12 291 THR B O 1
ATOM 5697 N N . ARG B 1 292 ? -7.031 21 23.812 1 96.06 292 ARG B N 1
ATOM 5698 C CA . ARG B 1 292 ? -5.598 20.922 24.094 1 96.06 292 ARG B CA 1
ATOM 5699 C C . ARG B 1 292 ? -4.98 19.703 23.391 1 96.06 292 ARG B C 1
ATOM 5701 O O . ARG B 1 292 ? -5.449 18.578 23.547 1 96.06 292 ARG B O 1
ATOM 5708 N N . ILE B 1 293 ? -4.031 19.906 22.609 1 94.44 293 ILE B N 1
ATOM 5709 C CA . ILE B 1 293 ? -3.248 18.859 21.984 1 94.44 293 ILE B CA 1
ATOM 5710 C C . ILE B 1 293 ? -1.962 18.625 22.766 1 94.44 293 ILE B C 1
ATOM 5712 O O . ILE B 1 293 ? -1.115 19.516 22.859 1 94.44 293 ILE B O 1
ATOM 5716 N N . VAL B 1 294 ? -1.824 17.453 23.266 1 94.62 294 VAL B N 1
ATOM 5717 C CA . VAL B 1 294 ? -0.745 17.188 24.203 1 94.62 294 VAL B CA 1
ATOM 5718 C C . VAL B 1 294 ? -0.15 15.805 23.938 1 94.62 294 VAL B C 1
ATOM 5720 O O . VAL B 1 294 ? -0.713 15.023 23.172 1 94.62 294 VAL B O 1
ATOM 5723 N N . LYS B 1 295 ? 1 15.594 24.484 1 89.88 295 LYS B N 1
ATOM 5724 C CA . LYS B 1 295 ? 1.676 14.305 24.328 1 89.88 295 LYS B CA 1
ATOM 5725 C C . LYS B 1 295 ? 0.881 13.188 24.984 1 89.88 295 LYS B C 1
ATOM 5727 O O . LYS B 1 295 ? 0.718 12.109 24.422 1 89.88 295 LYS B O 1
ATOM 5732 N N . HIS B 1 296 ? 0.402 13.422 26.156 1 90.5 296 HIS B N 1
ATOM 5733 C CA . HIS B 1 296 ? -0.368 12.438 26.922 1 90.5 296 HIS B CA 1
ATOM 5734 C C . HIS B 1 296 ? -1.73 13 27.312 1 90.5 296 HIS B C 1
ATOM 5736 O O . HIS B 1 296 ? -1.886 13.547 28.406 1 90.5 296 HIS B O 1
ATOM 5742 N N . PRO B 1 297 ? -2.65 12.82 26.422 1 92.56 297 PRO B N 1
ATOM 5743 C CA . PRO B 1 297 ? -3.979 13.344 26.75 1 92.56 297 PRO B CA 1
ATOM 5744 C C . PRO B 1 297 ? -4.664 12.539 27.859 1 92.56 297 PRO B C 1
ATOM 5746 O O . PRO B 1 297 ? -4.34 11.367 28.062 1 92.56 297 PRO B O 1
ATOM 5749 N N . LYS B 1 298 ? -5.566 13.25 28.531 1 90.94 298 LYS B N 1
ATOM 5750 C CA . LYS B 1 298 ? -6.406 12.547 29.5 1 90.94 298 LYS B CA 1
ATOM 5751 C C . LYS B 1 298 ? -7.289 11.516 28.797 1 90.94 298 LYS B C 1
ATOM 5753 O O . LYS B 1 298 ? -7.781 11.75 27.703 1 90.94 298 LYS B O 1
ATOM 5758 N N . PRO B 1 299 ? -7.355 10.367 29.453 1 86.75 299 PRO B N 1
ATOM 5759 C CA . PRO B 1 299 ? -8.227 9.359 28.859 1 86.75 299 PRO B CA 1
ATOM 5760 C C . PRO B 1 299 ? -9.672 9.836 28.703 1 86.75 299 PRO B C 1
ATOM 5762 O O . PRO B 1 299 ? -10.164 10.602 29.547 1 86.75 299 PRO B O 1
ATOM 5765 N N . HIS B 1 300 ? -10.234 9.516 27.719 1 85.56 300 HIS B N 1
ATOM 5766 C CA . HIS B 1 300 ? -11.664 9.734 27.516 1 85.56 300 HIS B CA 1
ATOM 5767 C C . HIS B 1 300 ? -12.422 8.422 27.438 1 85.56 300 HIS B C 1
ATOM 5769 O O . HIS B 1 300 ? -11.828 7.367 27.188 1 85.56 300 HIS B O 1
ATOM 5775 N N . PRO B 1 301 ? -13.711 8.422 27.609 1 85.38 301 PRO B N 1
ATOM 5776 C CA . PRO B 1 301 ? -14.469 7.18 27.75 1 85.38 301 PRO B CA 1
ATOM 5777 C C . PRO B 1 301 ? -14.828 6.551 26.391 1 85.38 301 PRO B C 1
ATOM 5779 O O . PRO B 1 301 ? -15.32 5.422 26.344 1 85.38 301 PRO B O 1
ATOM 5782 N N . TRP B 1 302 ? -14.578 7.141 25.359 1 88.12 302 TRP B N 1
ATOM 5783 C CA . TRP B 1 302 ? -15 6.641 24.047 1 88.12 302 TRP B CA 1
ATOM 5784 C C . TRP B 1 302 ? -13.922 5.754 23.438 1 88.12 302 TRP B C 1
ATOM 5786 O O . TRP B 1 302 ? -12.734 5.957 23.672 1 88.12 302 TRP B O 1
ATOM 5796 N N . PRO B 1 303 ? -14.359 4.824 22.641 1 86.62 303 PRO B N 1
ATOM 5797 C CA . PRO B 1 303 ? -13.398 3.928 22 1 86.62 303 PRO B CA 1
ATOM 5798 C C . PRO B 1 303 ? -12.531 4.637 20.969 1 86.62 303 PRO B C 1
ATOM 5800 O O . PRO B 1 303 ? -11.406 4.211 20.688 1 86.62 303 PRO B O 1
ATOM 5803 N N . ILE B 1 304 ? -13.156 5.711 20.391 1 91.31 304 ILE B N 1
ATOM 5804 C CA . ILE B 1 304 ? -12.406 6.492 19.406 1 91.31 304 ILE B CA 1
ATOM 5805 C C . ILE B 1 304 ? -12.422 7.965 19.812 1 91.31 304 ILE B C 1
ATOM 5807 O O . ILE B 1 304 ? -13.219 8.383 20.641 1 91.31 304 ILE B O 1
ATOM 5811 N N . THR B 1 305 ? -11.547 8.688 19.219 1 92.25 305 THR B N 1
ATOM 5812 C CA . THR B 1 305 ? -11.43 10.109 19.516 1 92.25 305 THR B CA 1
ATOM 5813 C C . THR B 1 305 ? -12.25 10.938 18.516 1 92.25 305 THR B C 1
ATOM 5815 O O . THR B 1 305 ? -12.922 11.891 18.906 1 92.25 305 THR B O 1
ATOM 5818 N N . GLY B 1 306 ? -12.125 10.516 17.281 1 93.06 306 GLY B N 1
ATOM 5819 C CA . GLY B 1 306 ? -12.844 11.312 16.297 1 93.06 306 GLY B CA 1
ATOM 5820 C C . GLY B 1 306 ? -12.945 10.633 14.938 1 93.06 306 GLY B C 1
ATOM 5821 O O . GLY B 1 306 ? -12.367 9.562 14.734 1 93.06 306 GLY B O 1
ATOM 5822 N N . ILE B 1 307 ? -13.781 11.289 14.133 1 94.31 307 ILE B N 1
ATOM 5823 C CA . ILE B 1 307 ? -14.023 10.828 12.773 1 94.31 307 ILE B CA 1
ATOM 5824 C C . ILE B 1 307 ? -13.742 11.961 11.781 1 94.31 307 ILE B C 1
ATOM 5826 O O . ILE B 1 307 ? -14.164 13.102 12 1 94.31 307 ILE B O 1
ATOM 5830 N N . ALA B 1 308 ? -12.992 11.688 10.836 1 92.5 308 ALA B N 1
ATOM 5831 C CA . ALA B 1 308 ? -12.719 12.648 9.773 1 92.5 308 ALA B CA 1
ATOM 5832 C C . ALA B 1 308 ? -12.922 12.023 8.398 1 92.5 308 ALA B C 1
ATOM 5834 O O . ALA B 1 308 ? -12.984 10.797 8.273 1 92.5 308 ALA B O 1
ATOM 5835 N N . SER B 1 309 ? -13.094 12.852 7.418 1 93.5 309 SER B N 1
ATOM 5836 C CA . SER B 1 309 ? -13.32 12.305 6.086 1 93.5 309 SER B CA 1
ATOM 5837 C C . SER B 1 309 ? -12.773 13.234 5.008 1 93.5 309 SER B C 1
ATOM 5839 O O . SER B 1 309 ? -12.562 14.422 5.25 1 93.5 309 SER B O 1
ATOM 5841 N N . ILE B 1 310 ? -12.422 12.742 3.898 1 91.62 310 ILE B N 1
ATOM 5842 C CA . ILE B 1 310 ? -11.984 13.469 2.713 1 91.62 310 ILE B CA 1
ATOM 5843 C C . ILE B 1 310 ? -12.891 13.133 1.532 1 91.62 310 ILE B C 1
ATOM 5845 O O . ILE B 1 310 ? -12.789 12.055 0.951 1 91.62 310 ILE B O 1
ATOM 5849 N N . PRO B 1 311 ? -13.75 14.055 1.18 1 93.25 311 PRO B N 1
ATOM 5850 C CA . PRO B 1 311 ? -14.586 13.836 -0.005 1 93.25 311 PRO B CA 1
ATOM 5851 C C . PRO B 1 311 ? -13.828 14.086 -1.31 1 93.25 311 PRO B C 1
ATOM 5853 O O . PRO B 1 311 ? -12.711 14.602 -1.291 1 93.25 311 PRO B O 1
ATOM 5856 N N . GLY B 1 312 ? -14.383 13.711 -2.416 1 94.38 312 GLY B N 1
ATOM 5857 C CA . GLY B 1 312 ? -13.844 14.023 -3.73 1 94.38 312 GLY B CA 1
ATOM 5858 C C . GLY B 1 312 ? -12.586 13.25 -4.062 1 94.38 312 GLY B C 1
ATOM 5859 O O . GLY B 1 312 ? -11.625 13.812 -4.59 1 94.38 312 GLY B O 1
ATOM 5860 N N . VAL B 1 313 ? -12.633 11.992 -3.676 1 94.25 313 VAL B N 1
ATOM 5861 C CA . VAL B 1 313 ? -11.461 11.18 -3.994 1 94.25 313 VAL B CA 1
ATOM 5862 C C . VAL B 1 313 ? -11.844 10.117 -5.023 1 94.25 313 VAL B C 1
ATOM 5864 O O . VAL B 1 313 ? -13.023 9.945 -5.344 1 94.25 313 VAL B O 1
ATOM 5867 N N . ALA B 1 314 ? -10.836 9.539 -5.578 1 95.56 314 ALA B N 1
ATOM 5868 C CA . ALA B 1 314 ? -10.992 8.43 -6.527 1 95.56 314 ALA B CA 1
ATOM 5869 C C . ALA B 1 314 ? -10.039 7.289 -6.195 1 95.56 314 ALA B C 1
ATOM 5871 O O . ALA B 1 314 ? -9 7.504 -5.559 1 95.56 314 ALA B O 1
ATOM 5872 N N . LEU B 1 315 ? -10.5 6.133 -6.562 1 93.19 315 LEU B N 1
ATOM 5873 C CA . LEU B 1 315 ? -9.711 4.922 -6.355 1 93.19 315 LEU B CA 1
ATOM 5874 C C . LEU B 1 315 ? -9.188 4.383 -7.684 1 93.19 315 LEU B C 1
ATOM 5876 O O . LEU B 1 315 ? -9.945 4.246 -8.648 1 93.19 315 LEU B O 1
ATOM 5880 N N . ILE B 1 316 ? -7.871 4.184 -7.77 1 91.25 316 ILE B N 1
ATOM 5881 C CA . ILE B 1 316 ? -7.25 3.566 -8.938 1 91.25 316 ILE B CA 1
ATOM 5882 C C . ILE B 1 316 ? -6.727 2.18 -8.562 1 91.25 316 ILE B C 1
ATOM 5884 O O . ILE B 1 316 ? -5.914 2.041 -7.645 1 91.25 316 ILE B O 1
ATOM 5888 N N . ASN B 1 317 ? -7.254 1.264 -9.219 1 87.94 317 ASN B N 1
ATOM 5889 C CA . ASN B 1 317 ? -6.797 -0.11 -9.039 1 87.94 317 ASN B CA 1
ATOM 5890 C C . ASN B 1 317 ? -5.863 -0.549 -10.156 1 87.94 317 ASN B C 1
ATOM 5892 O O . ASN B 1 317 ? -6.25 -0.557 -11.328 1 87.94 317 ASN B O 1
ATOM 5896 N N . ILE B 1 318 ? -4.648 -0.842 -9.805 1 82.12 318 ILE B N 1
ATOM 5897 C CA . ILE B 1 318 ? -3.662 -1.361 -10.742 1 82.12 318 ILE B CA 1
ATOM 5898 C C . ILE B 1 318 ? -3.574 -2.881 -10.609 1 82.12 318 ILE B C 1
ATOM 5900 O O . ILE B 1 318 ? -3.176 -3.396 -9.562 1 82.12 318 ILE B O 1
ATOM 5904 N N . GLU B 1 319 ? -4.105 -3.527 -11.594 1 75.25 319 GLU B N 1
ATOM 5905 C CA . GLU B 1 319 ? -4.145 -4.984 -11.531 1 75.25 319 GLU B CA 1
ATOM 5906 C C . GLU B 1 319 ? -3.336 -5.605 -12.672 1 75.25 319 GLU B C 1
ATOM 5908 O O . GLU B 1 319 ? -3.332 -5.086 -13.789 1 75.25 319 GLU B O 1
ATOM 5913 N N . GLY B 1 320 ? -2.529 -6.59 -12.375 1 63.38 320 GLY B N 1
ATOM 5914 C CA . GLY B 1 320 ? -1.864 -7.344 -13.422 1 63.38 320 GLY B CA 1
ATOM 5915 C C . GLY B 1 320 ? -1.489 -8.75 -13 1 63.38 320 GLY B C 1
ATOM 5916 O O . GLY B 1 320 ? -0.945 -8.953 -11.906 1 63.38 320 GLY B O 1
ATOM 5917 N N . SER B 1 321 ? -2.016 -9.68 -13.68 1 55.34 321 SER B N 1
ATOM 5918 C CA . SER B 1 321 ? -1.779 -11.094 -13.43 1 55.34 321 SER B CA 1
ATOM 5919 C C . SER B 1 321 ? -0.287 -11.398 -13.352 1 55.34 321 SER B C 1
ATOM 5921 O O . SER B 1 321 ? 0.123 -12.344 -12.664 1 55.34 321 SER B O 1
ATOM 5923 N N . GLY B 1 322 ? 0.44 -10.617 -14.109 1 53.47 322 GLY B N 1
ATOM 5924 C CA . GLY B 1 322 ? 1.864 -10.883 -14.219 1 53.47 322 GLY B CA 1
ATOM 5925 C C . GLY B 1 322 ? 2.693 -10.172 -13.172 1 53.47 322 GLY B C 1
ATOM 5926 O O . GLY B 1 322 ? 3.924 -10.234 -13.195 1 53.47 322 GLY B O 1
ATOM 5927 N N . MET B 1 323 ? 1.954 -9.391 -12.328 1 53.56 323 MET B N 1
ATOM 5928 C CA . MET B 1 323 ? 2.721 -8.641 -11.336 1 53.56 323 MET B CA 1
ATOM 5929 C C . MET B 1 323 ? 3.365 -9.586 -10.328 1 53.56 323 MET B C 1
ATOM 5931 O O . MET B 1 323 ? 4.348 -9.219 -9.672 1 53.56 323 MET B O 1
ATOM 5935 N N . MET B 1 324 ? 2.902 -10.797 -10.461 1 49.72 324 MET B N 1
ATOM 5936 C CA . MET B 1 324 ? 3.357 -11.781 -9.484 1 49.72 324 MET B CA 1
ATOM 5937 C C . MET B 1 324 ? 4.797 -12.203 -9.758 1 49.72 324 MET B C 1
ATOM 5939 O O . MET B 1 324 ? 5.117 -12.648 -10.859 1 49.72 324 MET B O 1
ATOM 5943 N N . GLY B 1 325 ? 5.781 -11.906 -8.922 1 50.84 325 GLY B N 1
ATOM 5944 C CA . GLY B 1 325 ? 7.176 -12.312 -9.008 1 50.84 325 GLY B CA 1
ATOM 5945 C C . GLY B 1 325 ? 8.07 -11.258 -9.625 1 50.84 325 GLY B C 1
ATOM 5946 O O . GLY B 1 325 ? 9.273 -11.461 -9.781 1 50.84 325 GLY B O 1
ATOM 5947 N N . VAL B 1 326 ? 7.324 -10.336 -10.219 1 52.81 326 VAL B N 1
ATOM 5948 C CA . VAL B 1 326 ? 8.172 -9.305 -10.805 1 52.81 326 VAL B CA 1
ATOM 5949 C C . VAL B 1 326 ? 8.492 -8.242 -9.758 1 52.81 326 VAL B C 1
ATOM 5951 O O . VAL B 1 326 ? 7.645 -7.418 -9.414 1 52.81 326 VAL B O 1
ATOM 5954 N N . PRO B 1 327 ? 9.656 -8.508 -9.156 1 57.72 327 PRO B N 1
ATOM 5955 C CA . PRO B 1 327 ? 10.07 -7.484 -8.195 1 57.72 327 PRO B CA 1
ATOM 5956 C C . PRO B 1 327 ? 10.102 -6.086 -8.805 1 57.72 327 PRO B C 1
ATOM 5958 O O . PRO B 1 327 ? 10.422 -5.926 -9.984 1 57.72 327 PRO B O 1
ATOM 5961 N N . GLY B 1 328 ? 9.391 -5.125 -8.211 1 69.69 328 GLY B N 1
ATOM 5962 C CA . GLY B 1 328 ? 9.664 -3.75 -8.602 1 69.69 328 GLY B CA 1
ATOM 5963 C C . GLY B 1 328 ? 8.445 -3.031 -9.148 1 69.69 328 GLY B C 1
ATOM 5964 O O . GLY B 1 328 ? 8.484 -1.826 -9.398 1 69.69 328 GLY B O 1
ATOM 5965 N N . ILE B 1 329 ? 7.363 -3.785 -9.352 1 75.94 329 ILE B N 1
ATOM 5966 C CA . ILE B 1 329 ? 6.195 -3.125 -9.922 1 75.94 329 ILE B CA 1
ATOM 5967 C C . ILE B 1 329 ? 5.711 -2.025 -8.984 1 75.94 329 ILE B C 1
ATOM 5969 O O . ILE B 1 329 ? 5.355 -0.931 -9.43 1 75.94 329 ILE B O 1
ATOM 5973 N N . ALA B 1 330 ? 5.66 -2.35 -7.715 1 80.31 330 ALA B N 1
ATOM 5974 C CA . ALA B 1 330 ? 5.25 -1.328 -6.754 1 80.31 330 ALA B CA 1
ATOM 5975 C C . ALA B 1 330 ? 6.145 -0.094 -6.852 1 80.31 330 ALA B C 1
ATOM 5977 O O . ALA B 1 330 ? 5.652 1.037 -6.863 1 80.31 330 ALA B O 1
ATOM 5978 N N . ALA B 1 331 ? 7.387 -0.354 -7 1 83.81 331 ALA B N 1
ATOM 5979 C CA . ALA B 1 331 ? 8.336 0.748 -7.129 1 83.81 331 ALA B CA 1
ATOM 5980 C C . ALA B 1 331 ? 8.031 1.593 -8.359 1 83.81 331 ALA B C 1
ATOM 5982 O O . ALA B 1 331 ? 8.078 2.824 -8.305 1 83.81 331 ALA B O 1
ATOM 5983 N N . ARG B 1 332 ? 7.715 1.003 -9.414 1 84.31 332 ARG B N 1
ATOM 5984 C CA . ARG B 1 332 ? 7.426 1.704 -10.664 1 84.31 332 ARG B CA 1
ATOM 5985 C C . ARG B 1 332 ? 6.129 2.5 -10.555 1 84.31 332 ARG B C 1
ATOM 5987 O O . ARG B 1 332 ? 6.047 3.629 -11.047 1 84.31 332 ARG B O 1
ATOM 5994 N N . VAL B 1 333 ? 5.16 1.851 -10.008 1 85.94 333 VAL B N 1
ATOM 5995 C CA . VAL B 1 333 ? 3.865 2.5 -9.836 1 85.94 333 VAL B CA 1
ATOM 5996 C C . VAL B 1 333 ? 4.031 3.775 -9.016 1 85.94 333 VAL B C 1
ATOM 5998 O O . VAL B 1 333 ? 3.602 4.852 -9.43 1 85.94 333 VAL B O 1
ATOM 6001 N N . PHE B 1 334 ? 4.664 3.691 -7.93 1 86.81 334 PHE B N 1
ATOM 6002 C CA . PHE B 1 334 ? 4.762 4.82 -7.012 1 86.81 334 PHE B CA 1
ATOM 6003 C C . PHE B 1 334 ? 5.738 5.863 -7.539 1 86.81 334 PHE B C 1
ATOM 6005 O O . PHE B 1 334 ? 5.566 7.062 -7.305 1 86.81 334 PHE B O 1
ATOM 6012 N N . SER B 1 335 ? 6.699 5.426 -8.266 1 87.19 335 SER B N 1
ATOM 6013 C CA . SER B 1 335 ? 7.598 6.375 -8.922 1 87.19 335 SER B CA 1
ATOM 6014 C C . SER B 1 335 ? 6.859 7.195 -9.977 1 87.19 335 SER B C 1
ATOM 6016 O O . SER B 1 335 ? 7.055 8.406 -10.078 1 87.19 335 SER B O 1
ATOM 6018 N N . ALA B 1 336 ? 6.086 6.516 -10.734 1 89.19 336 ALA B N 1
ATOM 6019 C CA . ALA B 1 336 ? 5.309 7.191 -11.773 1 89.19 336 ALA B CA 1
ATOM 6020 C C . ALA B 1 336 ? 4.387 8.242 -11.164 1 89.19 336 ALA B C 1
ATOM 6022 O O . ALA B 1 336 ? 4.293 9.367 -11.68 1 89.19 336 ALA B O 1
ATOM 6023 N N . LEU B 1 337 ? 3.744 7.871 -10.156 1 88.31 337 LEU B N 1
ATOM 6024 C CA . LEU B 1 337 ? 2.816 8.789 -9.5 1 88.31 337 LEU B CA 1
ATOM 6025 C C . LEU B 1 337 ? 3.562 9.953 -8.859 1 88.31 337 LEU B C 1
ATOM 6027 O O . LEU B 1 337 ? 3.098 11.094 -8.914 1 88.31 337 LEU B O 1
ATOM 6031 N N . ALA B 1 338 ? 4.656 9.641 -8.242 1 84.12 338 ALA B N 1
ATOM 6032 C CA . ALA B 1 338 ? 5.48 10.688 -7.641 1 84.12 338 ALA B CA 1
ATOM 6033 C C . ALA B 1 338 ? 5.949 11.688 -8.695 1 84.12 338 ALA B C 1
ATOM 6035 O O . ALA B 1 338 ? 5.91 12.898 -8.469 1 84.12 338 ALA B O 1
ATOM 6036 N N . GLU B 1 339 ? 6.383 11.219 -9.773 1 84.5 339 GLU B N 1
ATOM 6037 C CA . GLU B 1 339 ? 6.859 12.07 -10.859 1 84.5 339 GLU B CA 1
ATOM 6038 C C . GLU B 1 339 ? 5.742 12.953 -11.398 1 84.5 339 GLU B C 1
ATOM 6040 O O . GLU B 1 339 ? 5.988 14.094 -11.812 1 84.5 339 GLU B O 1
ATOM 6045 N N . ALA B 1 340 ? 4.598 12.445 -11.398 1 87.5 340 ALA B N 1
ATOM 6046 C CA . ALA B 1 340 ? 3.436 13.188 -11.875 1 87.5 340 ALA B CA 1
ATOM 6047 C C . ALA B 1 340 ? 2.883 14.102 -10.789 1 87.5 340 ALA B C 1
ATOM 6049 O O . ALA B 1 340 ? 1.876 14.781 -10.992 1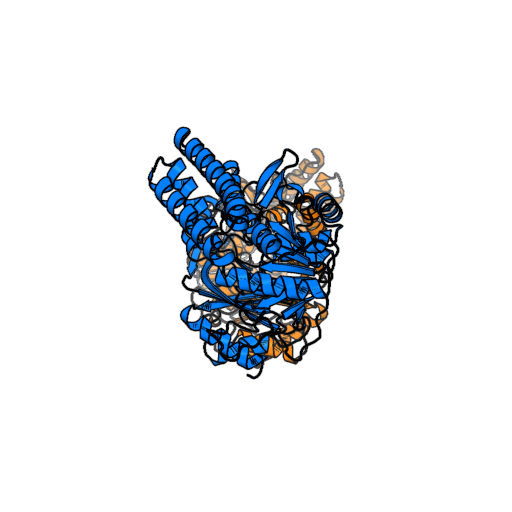 87.5 340 ALA B O 1
ATOM 6050 N N . LYS B 1 341 ? 3.482 14.031 -9.586 1 83.19 341 LYS B N 1
ATOM 6051 C CA . LYS B 1 341 ? 3.1 14.852 -8.445 1 83.19 341 LYS B CA 1
ATOM 6052 C C . LYS B 1 341 ? 1.673 14.547 -8 1 83.19 341 LYS B C 1
ATOM 6054 O O . LYS B 1 341 ? 0.891 15.461 -7.73 1 83.19 341 LYS B O 1
ATOM 6059 N N . VAL B 1 342 ? 1.341 13.297 -8.086 1 86.62 342 VAL B N 1
ATOM 6060 C CA . VAL B 1 342 ? 0.058 12.828 -7.574 1 86.62 342 VAL B CA 1
ATOM 6061 C C . VAL B 1 342 ? 0.193 12.461 -6.098 1 86.62 342 VAL B C 1
ATOM 6063 O O . VAL B 1 342 ? 1.079 11.695 -5.723 1 86.62 342 VAL B O 1
ATOM 6066 N N . ASN B 1 343 ? -0.628 13.086 -5.316 1 82.5 343 ASN B N 1
ATOM 6067 C CA . ASN B 1 343 ? -0.617 12.789 -3.889 1 82.5 343 ASN B CA 1
ATOM 6068 C C . ASN B 1 343 ? -1.459 11.562 -3.566 1 82.5 343 ASN B C 1
ATOM 6070 O O . ASN B 1 343 ? -2.668 11.547 -3.809 1 82.5 343 ASN B O 1
ATOM 6074 N N . ILE B 1 344 ? -0.818 10.508 -3.002 1 86.69 344 ILE B N 1
ATOM 6075 C CA . ILE B 1 344 ? -1.52 9.289 -2.617 1 86.69 344 ILE B CA 1
ATOM 6076 C C . ILE B 1 344 ? -1.996 9.406 -1.171 1 86.69 344 ILE B C 1
ATOM 6078 O O . ILE B 1 344 ? -1.186 9.547 -0.253 1 86.69 344 ILE B O 1
ATOM 6082 N N . ILE B 1 345 ? -3.277 9.297 -0.971 1 85.69 345 ILE B N 1
ATOM 6083 C CA . ILE B 1 345 ? -3.865 9.484 0.351 1 85.69 345 ILE B CA 1
ATOM 6084 C C . ILE B 1 345 ? -3.906 8.148 1.091 1 85.69 345 ILE B C 1
ATOM 6086 O O . ILE B 1 345 ? -3.732 8.102 2.311 1 85.69 345 ILE B O 1
ATOM 6090 N N . MET B 1 346 ? -4.16 7.09 0.342 1 86.75 346 MET B N 1
ATOM 6091 C CA . MET B 1 346 ? -4.344 5.762 0.927 1 86.75 346 MET B CA 1
ATOM 6092 C C . MET B 1 346 ? -3.848 4.676 -0.022 1 86.75 346 MET B C 1
ATOM 6094 O O . MET B 1 346 ? -4 4.793 -1.239 1 86.75 346 MET B O 1
ATOM 6098 N N . ILE B 1 347 ? -3.191 3.697 0.507 1 85.19 347 ILE B N 1
ATOM 6099 C CA . ILE B 1 347 ? -2.766 2.518 -0.237 1 85.19 347 ILE B CA 1
ATOM 6100 C C . ILE B 1 347 ? -3.32 1.26 0.428 1 85.19 347 ILE B C 1
ATOM 6102 O O . ILE B 1 347 ? -3.252 1.114 1.65 1 85.19 347 ILE B O 1
ATOM 6106 N N . SER B 1 348 ? -3.91 0.444 -0.304 1 83.25 348 SER B N 1
ATOM 6107 C CA . SER B 1 348 ? -4.379 -0.836 0.217 1 83.25 348 SER B CA 1
ATOM 6108 C C . SER B 1 348 ? -4.109 -1.967 -0.77 1 83.25 348 SER B C 1
ATOM 6110 O O . SER B 1 348 ? -4.609 -1.949 -1.896 1 83.25 348 SER B O 1
ATOM 6112 N N . GLN B 1 349 ? -3.279 -2.824 -0.386 1 76.31 349 GLN B N 1
ATOM 6113 C CA . GLN B 1 349 ? -2.977 -4.004 -1.188 1 76.31 349 GLN B CA 1
ATOM 6114 C C . GLN B 1 349 ? -3.176 -5.285 -0.382 1 76.31 349 GLN B C 1
ATOM 6116 O O . GLN B 1 349 ? -2.355 -5.617 0.476 1 76.31 349 GLN B O 1
ATOM 6121 N N . ALA B 1 350 ? -4.395 -5.902 -0.435 1 61.47 350 ALA B N 1
ATOM 6122 C CA . ALA B 1 350 ? -4.711 -7.137 0.277 1 61.47 350 ALA B CA 1
ATOM 6123 C C . ALA B 1 350 ? -4.508 -8.352 -0.622 1 61.47 350 ALA B C 1
ATOM 6125 O O . ALA B 1 350 ? -4.703 -9.492 -0.189 1 61.47 350 ALA B O 1
ATOM 6126 N N . SER B 1 351 ? -4.242 -8.039 -1.866 1 60.91 351 SER B N 1
ATOM 6127 C CA . SER B 1 351 ? -4.348 -9.125 -2.836 1 60.91 351 SER B CA 1
ATOM 6128 C C . SER B 1 351 ? -2.975 -9.57 -3.324 1 60.91 351 SER B C 1
ATOM 6130 O O . SER B 1 351 ? -1.975 -8.891 -3.078 1 60.91 351 SER B O 1
ATOM 6132 N N . SER B 1 352 ? -3.037 -10.773 -3.785 1 56.88 352 SER B N 1
ATOM 6133 C CA . SER B 1 352 ? -1.898 -11.422 -4.434 1 56.88 352 SER B CA 1
ATOM 6134 C C . SER B 1 352 ? -1.224 -10.477 -5.426 1 56.88 352 SER B C 1
ATOM 6136 O O . SER B 1 352 ? -1.775 -10.188 -6.488 1 56.88 352 SER B O 1
ATOM 6138 N N . GLU B 1 353 ? -0.08 -9.836 -4.945 1 54.97 353 GLU B N 1
ATOM 6139 C CA . GLU B 1 353 ? 0.838 -9.086 -5.793 1 54.97 353 GLU B CA 1
ATOM 6140 C C . GLU B 1 353 ? 0.147 -8.602 -7.062 1 54.97 353 GLU B C 1
ATOM 6142 O O . GLU B 1 353 ? 0.787 -8.008 -7.938 1 54.97 353 GLU B O 1
ATOM 6147 N N . HIS B 1 354 ? -1.278 -8.75 -7.117 1 60.56 354 HIS B N 1
ATOM 6148 C CA . HIS B 1 354 ? -1.865 -8.5 -8.43 1 60.56 354 HIS B CA 1
ATOM 6149 C C . HIS B 1 354 ? -2.59 -7.16 -8.461 1 60.56 354 HIS B C 1
ATOM 6151 O O . HIS B 1 354 ? -3.062 -6.73 -9.516 1 60.56 354 HIS B O 1
ATOM 6157 N N . SER B 1 355 ? -2.617 -6.66 -7.262 1 73.19 355 SER B N 1
ATOM 6158 C CA . SER B 1 355 ? -3.387 -5.426 -7.379 1 73.19 355 SER B CA 1
ATOM 6159 C C . SER B 1 355 ? -2.936 -4.395 -6.352 1 73.19 355 SER B C 1
ATOM 6161 O O . SER B 1 355 ? -2.648 -4.734 -5.203 1 73.19 355 SER B O 1
ATOM 6163 N N . ILE B 1 356 ? -2.648 -3.291 -6.758 1 81.62 356 ILE B N 1
ATOM 6164 C CA . ILE B 1 356 ? -2.371 -2.148 -5.895 1 81.62 356 ILE B CA 1
ATOM 6165 C C . ILE B 1 356 ? -3.498 -1.126 -6.012 1 81.62 356 ILE B C 1
ATOM 6167 O O . ILE B 1 356 ? -3.822 -0.676 -7.113 1 81.62 356 ILE B O 1
ATOM 6171 N N . CYS B 1 357 ? -4.055 -0.903 -4.879 1 87.69 357 CYS B N 1
ATOM 6172 C CA . CYS B 1 357 ? -5.117 0.096 -4.844 1 87.69 357 CYS B CA 1
ATOM 6173 C C . CYS B 1 357 ? -4.617 1.398 -4.227 1 87.69 357 CYS B C 1
ATOM 6175 O O . CYS B 1 357 ? -4.102 1.404 -3.111 1 87.69 357 CYS B O 1
ATOM 6177 N N . VAL B 1 358 ? -4.77 2.445 -5.008 1 89.31 358 VAL B N 1
ATOM 6178 C CA . VAL B 1 358 ? -4.363 3.752 -4.504 1 89.31 358 VAL B CA 1
ATOM 6179 C C . VAL B 1 358 ? -5.539 4.723 -4.57 1 89.31 358 VAL B C 1
ATOM 6181 O O . VAL B 1 358 ? -6.363 4.648 -5.484 1 89.31 358 VAL B O 1
ATOM 6184 N N . VAL B 1 359 ? -5.613 5.551 -3.582 1 91.25 359 VAL B N 1
ATOM 6185 C CA . VAL B 1 359 ? -6.652 6.574 -3.555 1 91.25 359 VAL B CA 1
ATOM 6186 C C . VAL B 1 359 ? -6.016 7.961 -3.67 1 91.25 359 VAL B C 1
ATOM 6188 O O . VAL B 1 359 ? -5.051 8.266 -2.965 1 91.25 359 VAL B O 1
ATOM 6191 N N . CYS B 1 360 ? -6.473 8.766 -4.574 1 90.62 360 CYS B N 1
ATOM 6192 C CA . CYS B 1 360 ? -6.012 10.141 -4.77 1 90.62 360 CYS B CA 1
ATOM 6193 C C . CYS B 1 360 ? -7.188 11.086 -4.969 1 90.62 360 CYS B C 1
ATOM 6195 O O . CYS B 1 360 ? -8.344 10.648 -5.016 1 90.62 360 CYS B O 1
ATOM 6197 N N . ARG B 1 361 ? -6.938 12.305 -4.965 1 91.44 361 ARG B N 1
ATOM 6198 C CA . ARG B 1 361 ? -7.992 13.289 -5.172 1 91.44 361 ARG B CA 1
ATOM 6199 C C . ARG B 1 361 ? -8.555 13.203 -6.586 1 91.44 361 ARG B C 1
ATOM 6201 O O . ARG B 1 361 ? -7.828 12.906 -7.535 1 91.44 361 ARG B O 1
ATOM 6208 N N . LYS B 1 362 ? -9.82 13.5 -6.68 1 92.94 362 LYS B N 1
ATOM 6209 C CA . LYS B 1 362 ? -10.523 13.375 -7.953 1 92.94 362 LYS B CA 1
ATOM 6210 C C . LYS B 1 362 ? -9.867 14.234 -9.031 1 92.94 362 LYS B C 1
ATOM 6212 O O . LYS B 1 362 ? -9.82 13.836 -10.195 1 92.94 362 LYS B O 1
ATOM 6217 N N . GLU B 1 363 ? -9.305 15.367 -8.672 1 90.88 363 GLU B N 1
ATOM 6218 C CA . GLU B 1 363 ? -8.719 16.312 -9.625 1 90.88 363 GLU B CA 1
ATOM 6219 C C . GLU B 1 363 ? -7.395 15.797 -10.172 1 90.88 363 GLU B C 1
ATOM 6221 O O . GLU B 1 363 ? -6.914 16.266 -11.203 1 90.88 363 GLU B O 1
ATOM 6226 N N . GLU B 1 364 ? -6.863 14.852 -9.547 1 92.19 364 GLU B N 1
ATOM 6227 C CA . GLU B 1 364 ? -5.543 14.367 -9.922 1 92.19 364 GLU B CA 1
ATOM 6228 C C . GLU B 1 364 ? -5.641 13.055 -10.695 1 92.19 364 GLU B C 1
ATOM 6230 O O . GLU B 1 364 ? -4.629 12.523 -11.156 1 92.19 364 GLU B O 1
ATOM 6235 N N . VAL B 1 365 ? -6.809 12.523 -10.922 1 93.19 365 VAL B N 1
ATOM 6236 C CA . VAL B 1 365 ? -7.02 11.18 -11.445 1 93.19 365 VAL B CA 1
ATOM 6237 C C . VAL B 1 365 ? -6.477 11.094 -12.875 1 93.19 365 VAL B C 1
ATOM 6239 O O . VAL B 1 365 ? -5.777 10.141 -13.219 1 93.19 365 VAL B O 1
ATOM 6242 N N . ASP B 1 366 ? -6.848 12.055 -13.609 1 93.69 366 ASP B N 1
ATOM 6243 C CA . ASP B 1 366 ? -6.434 12.016 -15.008 1 93.69 366 ASP B CA 1
ATOM 6244 C C . ASP B 1 366 ? -4.914 12.047 -15.133 1 93.69 366 ASP B C 1
ATOM 6246 O O . ASP B 1 366 ? -4.336 11.32 -15.945 1 93.69 366 ASP B O 1
ATOM 6250 N N . ARG B 1 367 ? -4.344 12.883 -14.375 1 93.5 367 ARG B N 1
ATOM 6251 C CA . ARG B 1 367 ? -2.887 12.953 -14.352 1 93.5 367 ARG B CA 1
ATOM 6252 C C . ARG B 1 367 ? -2.279 11.641 -13.875 1 93.5 367 ARG B C 1
ATOM 6254 O O . ARG B 1 367 ? -1.261 11.195 -14.406 1 93.5 367 ARG B O 1
ATOM 6261 N N . ALA B 1 368 ? -2.842 11.094 -12.938 1 92.75 368 ALA B N 1
ATOM 6262 C CA . ALA B 1 368 ? -2.369 9.82 -12.398 1 92.75 368 ALA B CA 1
ATOM 6263 C C . ALA B 1 368 ? -2.453 8.719 -13.445 1 92.75 368 ALA B C 1
ATOM 6265 O O . ALA B 1 368 ? -1.489 7.977 -13.664 1 92.75 368 ALA B O 1
ATOM 6266 N N . LEU B 1 369 ? -3.588 8.617 -14.07 1 93 369 LEU B N 1
ATOM 6267 C CA . LEU B 1 369 ? -3.809 7.574 -15.07 1 93 369 LEU B CA 1
ATOM 6268 C C . LEU B 1 369 ? -2.85 7.73 -16.25 1 93 369 LEU B C 1
ATOM 6270 O O . LEU B 1 369 ? -2.307 6.742 -16.75 1 93 369 LEU B O 1
ATOM 6274 N N . ASP B 1 370 ? -2.668 8.914 -16.625 1 93.19 370 ASP B N 1
ATOM 6275 C CA . ASP B 1 370 ? -1.735 9.18 -17.719 1 93.19 370 ASP B CA 1
ATOM 6276 C C . ASP B 1 370 ? -0.32 8.742 -17.344 1 93.19 370 ASP B C 1
ATOM 6278 O O . ASP B 1 370 ? 0.38 8.141 -18.172 1 93.19 370 ASP B O 1
ATOM 6282 N N . ALA B 1 371 ? 0.087 9.125 -16.219 1 92.31 371 ALA B N 1
ATOM 6283 C CA . ALA B 1 371 ? 1.423 8.766 -15.75 1 92.31 371 ALA B CA 1
ATOM 6284 C C . ALA B 1 371 ? 1.593 7.254 -15.672 1 92.31 371 ALA B C 1
ATOM 6286 O O . ALA B 1 371 ? 2.639 6.719 -16.047 1 92.31 371 ALA B O 1
ATOM 6287 N N . LEU B 1 372 ? 0.623 6.551 -15.18 1 89.88 372 LEU B N 1
ATOM 6288 C CA . LEU B 1 372 ? 0.671 5.102 -15.039 1 89.88 372 LEU B CA 1
ATOM 6289 C C . LEU B 1 372 ? 0.7 4.422 -16.406 1 89.88 372 LEU B C 1
ATOM 6291 O O . LEU B 1 372 ? 1.46 3.471 -16.609 1 89.88 372 LEU B O 1
ATOM 6295 N N . GLU B 1 373 ? -0.151 4.867 -17.266 1 88.44 373 GLU B N 1
ATOM 6296 C CA . GLU B 1 373 ? -0.202 4.293 -18.609 1 88.44 373 GLU B CA 1
ATOM 6297 C C . GLU B 1 373 ? 1.146 4.418 -19.312 1 88.44 373 GLU B C 1
ATOM 6299 O O . GLU B 1 373 ? 1.594 3.48 -19.984 1 88.44 373 GLU B O 1
ATOM 6304 N N . ARG B 1 374 ? 1.734 5.543 -19.203 1 88.19 374 ARG B N 1
ATOM 6305 C CA . ARG B 1 374 ? 3.021 5.785 -19.844 1 88.19 374 ARG B CA 1
ATOM 6306 C C . ARG B 1 374 ? 4.121 4.941 -19.219 1 88.19 374 ARG B C 1
ATOM 6308 O O . ARG B 1 374 ? 4.934 4.336 -19.922 1 88.19 374 ARG B O 1
ATOM 6315 N N . SER B 1 375 ? 4.133 4.934 -17.922 1 86 375 SER B N 1
ATOM 6316 C CA . SER B 1 375 ? 5.219 4.289 -17.188 1 86 375 SER B CA 1
ATOM 6317 C C . SER B 1 375 ? 5.105 2.77 -17.266 1 86 375 SER B C 1
ATOM 6319 O O . SER B 1 375 ? 6.117 2.064 -17.234 1 86 375 SER B O 1
ATOM 6321 N N . LEU B 1 376 ? 3.91 2.242 -17.328 1 81.62 376 LEU B N 1
ATOM 6322 C CA . LEU B 1 376 ? 3.719 0.798 -17.266 1 81.62 376 LEU B CA 1
ATOM 6323 C C . LEU B 1 376 ? 3.338 0.237 -18.641 1 81.62 376 LEU B C 1
ATOM 6325 O O . LEU B 1 376 ? 2.785 -0.862 -18.734 1 81.62 376 LEU B O 1
ATOM 6329 N N . GLU B 1 377 ? 3.582 0.96 -19.625 1 79.38 377 GLU B N 1
ATOM 6330 C CA . GLU B 1 377 ? 3.252 0.541 -20.984 1 79.38 377 GLU B CA 1
ATOM 6331 C C . GLU B 1 377 ? 3.916 -0.79 -21.328 1 79.38 377 GLU B C 1
ATOM 6333 O O . GLU B 1 377 ? 3.279 -1.678 -21.891 1 79.38 377 GLU B O 1
ATOM 6338 N N . PRO B 1 378 ? 5.184 -0.947 -20.984 1 69.25 378 PRO B N 1
ATOM 6339 C CA . PRO B 1 378 ? 5.812 -2.227 -21.328 1 69.25 378 PRO B CA 1
ATOM 6340 C C . PRO B 1 378 ? 5.133 -3.414 -20.641 1 69.25 378 PRO B C 1
ATOM 6342 O O . PRO B 1 378 ? 4.949 -4.461 -21.266 1 69.25 378 PRO B O 1
ATOM 6345 N N . GLU B 1 379 ? 4.781 -3.258 -19.422 1 71.19 379 GLU B N 1
ATOM 6346 C CA . GLU B 1 379 ? 4.121 -4.324 -18.672 1 71.19 379 GLU B CA 1
ATOM 6347 C C . GLU B 1 379 ? 2.711 -4.574 -19.188 1 71.19 379 GLU B C 1
ATOM 6349 O O . GLU B 1 379 ? 2.217 -5.699 -19.156 1 71.19 379 GLU B O 1
ATOM 6354 N N . ARG B 1 380 ? 2.117 -3.594 -19.641 1 71.94 380 ARG B N 1
ATOM 6355 C CA . ARG B 1 380 ? 0.783 -3.732 -20.219 1 71.94 380 ARG B CA 1
ATOM 6356 C C . ARG B 1 380 ? 0.836 -4.473 -21.547 1 71.94 380 ARG B C 1
ATOM 6358 O O . ARG B 1 380 ? -0.002 -5.336 -21.812 1 71.94 380 ARG B O 1
ATOM 6365 N N . ARG B 1 381 ? 1.82 -4.133 -22.219 1 65.06 381 ARG B N 1
ATOM 6366 C CA . ARG B 1 381 ? 2.002 -4.793 -23.5 1 65.06 381 ARG B CA 1
ATOM 6367 C C . ARG B 1 381 ? 2.312 -6.277 -23.328 1 65.06 381 ARG B C 1
ATOM 6369 O O . ARG B 1 381 ? 1.847 -7.113 -24.094 1 65.06 381 ARG B O 1
ATOM 6376 N N . ALA B 1 382 ? 3.045 -6.477 -22.266 1 59.47 382 ALA B N 1
ATOM 6377 C CA . ALA B 1 382 ? 3.43 -7.859 -21.984 1 59.47 382 ALA B CA 1
ATOM 6378 C C . ALA B 1 382 ? 2.303 -8.602 -21.266 1 59.47 382 ALA B C 1
ATOM 6380 O O . ALA B 1 382 ? 2.469 -9.758 -20.875 1 59.47 382 ALA B O 1
ATOM 6381 N N . ARG B 1 383 ? 1.18 -7.938 -21 1 61.31 383 ARG B N 1
ATOM 6382 C CA . ARG B 1 383 ? -0.027 -8.469 -20.375 1 61.31 383 ARG B CA 1
ATOM 6383 C C . ARG B 1 383 ? 0.243 -8.891 -18.938 1 61.31 383 ARG B C 1
ATOM 6385 O O . ARG B 1 383 ? -0.367 -9.836 -18.438 1 61.31 383 ARG B O 1
ATOM 6392 N N . ILE B 1 384 ? 1.301 -8.297 -18.531 1 63.12 384 ILE B N 1
ATOM 6393 C CA . ILE B 1 384 ? 1.6 -8.477 -17.109 1 63.12 384 ILE B CA 1
ATOM 6394 C C . ILE B 1 384 ? 0.615 -7.672 -16.266 1 63.12 384 ILE B C 1
ATOM 6396 O O . ILE B 1 384 ? 0.159 -8.133 -15.227 1 63.12 384 ILE B O 1
ATOM 6400 N N . ILE B 1 385 ? 0.363 -6.488 -16.812 1 65.62 385 ILE B N 1
ATOM 6401 C CA . ILE B 1 385 ? -0.614 -5.625 -16.156 1 65.62 385 ILE B CA 1
ATOM 6402 C C . ILE B 1 385 ? -1.857 -5.496 -17.031 1 65.62 385 ILE B C 1
ATOM 6404 O O . ILE B 1 385 ? -1.751 -5.301 -18.25 1 65.62 385 ILE B O 1
ATOM 6408 N N . SER B 1 386 ? -2.885 -5.91 -16.547 1 67 386 SER B N 1
ATOM 6409 C CA . SER B 1 386 ? -4.125 -5.801 -17.312 1 67 386 SER B CA 1
ATOM 6410 C C . SER B 1 386 ? -4.566 -4.348 -17.438 1 67 386 SER B C 1
ATOM 6412 O O . SER B 1 386 ? -3.791 -3.492 -17.875 1 67 386 SER B O 1
ATOM 6414 N N . ASP B 1 387 ? -5.688 -3.918 -16.844 1 68.38 387 ASP B N 1
ATOM 6415 C CA . ASP B 1 387 ? -6.242 -2.574 -16.984 1 68.38 387 ASP B CA 1
ATOM 6416 C C . ASP B 1 387 ? -6.309 -1.869 -15.625 1 68.38 387 ASP B C 1
ATOM 6418 O O . ASP B 1 387 ? -6.273 -2.518 -14.578 1 68.38 387 ASP B O 1
ATOM 6422 N N . PHE B 1 388 ? -6.137 -0.552 -15.789 1 80.69 388 PHE B N 1
ATOM 6423 C CA . PHE B 1 388 ? -6.363 0.325 -14.648 1 80.69 388 PHE B CA 1
ATOM 6424 C C . PHE B 1 388 ? -7.855 0.579 -14.453 1 80.69 388 PHE B C 1
ATOM 6426 O O . PHE B 1 388 ? -8.555 0.951 -15.398 1 80.69 388 PHE B O 1
ATOM 6433 N N . GLU B 1 389 ? -8.344 0.11 -13.391 1 85 389 GLU B N 1
ATOM 6434 C CA . GLU B 1 389 ? -9.727 0.433 -13.039 1 85 389 GLU B CA 1
ATOM 6435 C C . GLU B 1 389 ? -9.797 1.667 -12.148 1 85 389 GLU B C 1
ATOM 6437 O O . GLU B 1 389 ? -9 1.806 -11.211 1 85 389 GLU B O 1
ATOM 6442 N N . CYS B 1 390 ? -10.656 2.551 -12.578 1 91.62 390 CYS B N 1
ATOM 6443 C CA . CYS B 1 390 ? -10.82 3.775 -11.805 1 91.62 390 CYS B CA 1
ATOM 6444 C C . CYS B 1 390 ? -12.266 3.945 -11.344 1 91.62 390 CYS B C 1
ATOM 6446 O O . CYS B 1 390 ? -13.195 3.828 -12.148 1 91.62 390 CYS B O 1
ATOM 6448 N N . ILE B 1 391 ? -12.453 4.062 -10.047 1 92.44 391 ILE B N 1
ATOM 6449 C CA . ILE B 1 391 ? -13.75 4.387 -9.461 1 92.44 391 ILE B CA 1
ATOM 6450 C C . ILE B 1 391 ? -13.742 5.82 -8.938 1 92.44 391 ILE B C 1
ATOM 6452 O O . ILE B 1 391 ? -12.914 6.172 -8.094 1 92.44 391 ILE B O 1
ATOM 6456 N N . ARG B 1 392 ? -14.594 6.613 -9.438 1 94.88 392 ARG B N 1
ATOM 6457 C CA . ARG B 1 392 ? -14.633 8.023 -9.07 1 94.88 392 ARG B CA 1
ATOM 6458 C C . ARG B 1 392 ? -15.742 8.305 -8.07 1 94.88 392 ARG B C 1
ATOM 6460 O O . ARG B 1 392 ? -16.469 7.391 -7.664 1 94.88 392 ARG B O 1
ATOM 6467 N N . ASP B 1 393 ? -15.781 9.508 -7.539 1 95.75 393 ASP B N 1
ATOM 6468 C CA . ASP B 1 393 ? -16.828 10.031 -6.668 1 95.75 393 ASP B CA 1
ATOM 6469 C C . ASP B 1 393 ? -16.906 9.234 -5.363 1 95.75 393 ASP B C 1
ATOM 6471 O O . ASP B 1 393 ? -17.969 8.75 -4.988 1 95.75 393 ASP B O 1
ATOM 6475 N N . LEU B 1 394 ? -15.812 9.156 -4.766 1 96.25 394 LEU B N 1
ATOM 6476 C CA . LEU B 1 394 ? -15.68 8.422 -3.516 1 96.25 394 LEU B CA 1
ATOM 6477 C C . LEU B 1 394 ? -15.32 9.359 -2.367 1 96.25 394 LEU B C 1
ATOM 6479 O O . LEU B 1 394 ? -15.078 10.547 -2.582 1 96.25 394 LEU B O 1
ATOM 6483 N N . GLU B 1 395 ? -15.414 8.844 -1.172 1 96.12 395 GLU B N 1
ATOM 6484 C CA . GLU B 1 395 ? -15.047 9.539 0.057 1 96.12 395 GLU B CA 1
ATOM 6485 C C . GLU B 1 395 ? -14.312 8.609 1.021 1 96.12 395 GLU B C 1
ATOM 6487 O O . GLU B 1 395 ? -14.711 7.457 1.199 1 96.12 395 GLU B O 1
ATOM 6492 N N . ILE B 1 396 ? -13.188 9.07 1.554 1 94.5 396 ILE B N 1
ATOM 6493 C CA . ILE B 1 396 ? -12.469 8.32 2.584 1 94.5 396 ILE B CA 1
ATOM 6494 C C . ILE B 1 396 ? -13.016 8.695 3.961 1 94.5 396 ILE B C 1
ATOM 6496 O O . ILE B 1 396 ? -13.195 9.875 4.27 1 94.5 396 ILE B O 1
ATOM 6500 N N . ILE B 1 397 ? -13.289 7.75 4.75 1 94.88 397 ILE B N 1
ATOM 6501 C CA . ILE B 1 397 ? -13.664 7.949 6.148 1 94.88 397 ILE B CA 1
ATOM 6502 C C . ILE B 1 397 ? -12.586 7.355 7.059 1 94.88 397 ILE B C 1
ATOM 6504 O O . ILE B 1 397 ? -12.164 6.215 6.859 1 94.88 397 ILE B O 1
ATOM 6508 N N . ALA B 1 398 ? -12.148 8.133 7.98 1 92.56 398 ALA B N 1
ATOM 6509 C CA . ALA B 1 398 ? -11.117 7.699 8.922 1 92.56 398 ALA B CA 1
ATOM 6510 C C . ALA B 1 398 ? -11.594 7.816 10.359 1 92.56 398 ALA B C 1
ATOM 6512 O O . ALA B 1 398 ? -12.141 8.852 10.758 1 92.56 398 ALA B O 1
ATOM 6513 N N . ILE B 1 399 ? -11.5 6.762 11.031 1 92.25 399 ILE B N 1
ATOM 6514 C CA . ILE B 1 399 ? -11.719 6.793 12.477 1 92.25 399 ILE B CA 1
ATOM 6515 C C . ILE B 1 399 ? -10.367 6.797 13.195 1 92.25 399 ILE B C 1
ATOM 6517 O O . ILE B 1 399 ? -9.461 6.047 12.828 1 92.25 399 ILE B O 1
ATOM 6521 N N . VAL B 1 400 ? -10.281 7.695 14.133 1 90.25 400 VAL B N 1
ATOM 6522 C CA . VAL B 1 400 ? -9 7.902 14.797 1 90.25 400 VAL B CA 1
ATOM 6523 C C . VAL B 1 400 ? -9.172 7.754 16.312 1 90.25 400 VAL B C 1
ATOM 6525 O O . VAL B 1 400 ? -10.172 8.195 16.875 1 90.25 400 VAL B O 1
ATOM 6528 N N . GLY B 1 401 ? -8.172 7.074 16.938 1 87.31 401 GLY B N 1
ATOM 6529 C CA . GLY B 1 401 ? -8.18 6.992 18.391 1 87.31 401 GLY B CA 1
ATOM 6530 C C . GLY B 1 401 ? -6.996 6.23 18.953 1 87.31 401 GLY B C 1
ATOM 6531 O O . GLY B 1 401 ? -6.641 5.164 18.438 1 87.31 401 GLY B O 1
ATOM 6532 N N . GLU B 1 402 ? -6.453 6.77 19.922 1 76.19 402 GLU B N 1
ATOM 6533 C CA . GLU B 1 402 ? -5.344 6.102 20.594 1 76.19 402 GLU B CA 1
ATOM 6534 C C . GLU B 1 402 ? -5.805 4.812 21.266 1 76.19 402 GLU B C 1
ATOM 6536 O O . GLU B 1 402 ? -5.023 3.867 21.406 1 76.19 402 GLU B O 1
ATOM 6541 N N . ASN B 1 403 ? -7.02 4.781 21.609 1 70.88 403 ASN B N 1
ATOM 6542 C CA . ASN B 1 403 ? -7.586 3.65 22.344 1 70.88 403 ASN B CA 1
ATOM 6543 C C . ASN B 1 403 ? -7.875 2.473 21.406 1 70.88 403 ASN B C 1
ATOM 6545 O O . ASN B 1 403 ? -8.25 1.393 21.875 1 70.88 403 ASN B O 1
ATOM 6549 N N . MET B 1 404 ? -7.625 2.67 20.203 1 74.56 404 MET B N 1
ATOM 6550 C CA . MET B 1 404 ? -7.977 1.623 19.25 1 74.56 404 MET B CA 1
ATOM 6551 C C . MET B 1 404 ? -6.953 0.491 19.281 1 74.56 404 MET B C 1
ATOM 6553 O O . MET B 1 404 ? -7.293 -0.665 19.016 1 74.56 404 MET B O 1
ATOM 6557 N N . ARG B 1 405 ? -5.848 0.894 19.625 1 64.12 405 ARG B N 1
ATOM 6558 C CA . ARG B 1 405 ? -4.789 -0.111 19.641 1 64.12 405 ARG B CA 1
ATOM 6559 C C . ARG B 1 405 ? -5.066 -1.178 20.703 1 64.12 405 ARG B C 1
ATOM 6561 O O . ARG B 1 405 ? -5.316 -0.858 21.859 1 64.12 405 ARG B O 1
ATOM 6568 N N . GLY B 1 406 ? -5.129 -2.367 20.266 1 63.31 406 GLY B N 1
ATOM 6569 C CA . GLY B 1 406 ? -5.293 -3.463 21.203 1 63.31 406 GLY B CA 1
ATOM 6570 C C . GLY B 1 406 ? -6.738 -3.705 21.594 1 63.31 406 GLY B C 1
ATOM 6571 O O . GLY B 1 406 ? -7.02 -4.508 22.484 1 63.31 406 GLY B O 1
ATOM 6572 N N . THR B 1 407 ? -7.574 -2.908 21.156 1 68.56 407 THR B N 1
ATOM 6573 C CA . THR B 1 407 ? -8.984 -3.113 21.484 1 68.56 407 THR B CA 1
ATOM 6574 C C . THR B 1 407 ? -9.648 -3.998 20.438 1 68.56 407 THR B C 1
ATOM 6576 O O . THR B 1 407 ? -10.008 -3.529 19.344 1 68.56 407 THR B O 1
ATOM 6579 N N . PRO B 1 408 ? -9.766 -5.23 20.859 1 70.62 408 PRO B N 1
ATOM 6580 C CA . PRO B 1 408 ? -10.391 -6.141 19.906 1 70.62 408 PRO B CA 1
ATOM 6581 C C . PRO B 1 408 ? -11.844 -5.773 19.594 1 70.62 408 PRO B C 1
ATOM 6583 O O . PRO B 1 408 ? -12.555 -5.285 20.469 1 70.62 408 PRO B O 1
ATOM 6586 N N . GLY B 1 409 ? -12.25 -5.863 18.375 1 77.62 409 GLY B N 1
ATOM 6587 C CA . GLY B 1 409 ? -13.656 -5.777 18.016 1 77.62 409 GLY B CA 1
ATOM 6588 C C . GLY B 1 409 ? -14.039 -4.43 17.438 1 77.62 409 GLY B C 1
ATOM 6589 O O . GLY B 1 409 ? -15.172 -4.246 16.969 1 77.62 409 GLY B O 1
ATOM 6590 N N . LEU B 1 410 ? -13.164 -3.471 17.5 1 83.12 410 LEU B N 1
ATOM 6591 C CA . LEU B 1 410 ? -13.484 -2.137 17.016 1 83.12 410 LEU B CA 1
ATOM 6592 C C . LEU B 1 410 ? -13.812 -2.172 15.523 1 83.12 410 LEU B C 1
ATOM 6594 O O . LEU B 1 410 ? -14.789 -1.563 15.086 1 83.12 410 LEU B O 1
ATOM 6598 N N . ALA B 1 411 ? -13.016 -2.869 14.805 1 84.25 411 ALA B N 1
ATOM 6599 C CA . ALA B 1 411 ? -13.289 -3.004 13.375 1 84.25 411 ALA B CA 1
ATOM 6600 C C . ALA B 1 411 ? -14.633 -3.693 13.141 1 84.25 411 ALA B C 1
ATOM 6602 O O . ALA B 1 411 ? -15.383 -3.301 12.242 1 84.25 411 ALA B O 1
ATOM 6603 N N . GLY B 1 412 ? -14.914 -4.68 13.969 1 85.81 412 GLY B N 1
ATOM 6604 C CA . GLY B 1 412 ? -16.203 -5.359 13.867 1 85.81 412 GLY B CA 1
ATOM 6605 C C . GLY B 1 412 ? -17.375 -4.438 14.102 1 85.81 412 GLY B C 1
ATOM 6606 O O . GLY B 1 412 ? -18.344 -4.457 13.336 1 85.81 412 GLY B O 1
ATOM 6607 N N . ARG B 1 413 ? -17.25 -3.652 15.117 1 87.44 413 ARG B N 1
ATOM 6608 C CA . ARG B 1 413 ? -18.297 -2.688 15.445 1 87.44 413 ARG B CA 1
ATOM 6609 C C . ARG B 1 413 ? -18.469 -1.669 14.32 1 87.44 413 ARG B C 1
ATOM 6611 O O . ARG B 1 413 ? -19.594 -1.328 13.961 1 87.44 413 ARG B O 1
ATOM 6618 N N . LEU B 1 414 ? -17.391 -1.174 13.812 1 90.56 414 LEU B N 1
ATOM 6619 C CA . LEU B 1 414 ? -17.391 -0.175 12.75 1 90.56 414 LEU B CA 1
ATOM 6620 C C . LEU B 1 414 ? -18.094 -0.713 11.508 1 90.56 414 LEU B C 1
ATOM 6622 O O . LEU B 1 414 ? -19.047 -0.11 11.016 1 90.56 414 LEU B O 1
ATOM 6626 N N . PHE B 1 415 ? -17.688 -1.833 11.07 1 89.5 415 PHE B N 1
ATOM 6627 C CA . PHE B 1 415 ? -18.172 -2.336 9.789 1 89.5 415 PHE B CA 1
ATOM 6628 C C . PHE B 1 415 ? -19.547 -2.965 9.945 1 89.5 415 PHE B C 1
ATOM 6630 O O . PHE B 1 415 ? -20.297 -3.076 8.977 1 89.5 415 PHE B O 1
ATOM 6637 N N . GLN B 1 416 ? -19.828 -3.365 11.148 1 88.62 416 GLN B N 1
ATOM 6638 C CA . GLN B 1 416 ? -21.203 -3.77 11.406 1 88.62 416 GLN B CA 1
ATOM 6639 C C . GLN B 1 416 ? -22.156 -2.584 11.289 1 88.62 416 GLN B C 1
ATOM 6641 O O . GLN B 1 416 ? -23.219 -2.695 10.672 1 88.62 416 GLN B O 1
ATOM 6646 N N . ALA B 1 417 ? -21.781 -1.496 11.883 1 90.75 417 ALA B N 1
ATOM 6647 C CA . ALA B 1 417 ? -22.609 -0.291 11.852 1 90.75 417 ALA B CA 1
ATOM 6648 C C . ALA B 1 417 ? -22.844 0.177 10.414 1 90.75 417 ALA B C 1
ATOM 6650 O O . ALA B 1 417 ? -23.969 0.513 10.039 1 90.75 417 ALA B O 1
ATOM 6651 N N . VAL B 1 418 ? -21.828 0.198 9.641 1 91.94 418 VAL B N 1
ATOM 6652 C CA . VAL B 1 418 ? -21.906 0.659 8.258 1 91.94 418 VAL B CA 1
ATOM 6653 C C . VAL B 1 418 ? -22.641 -0.374 7.406 1 91.94 418 VAL B C 1
ATOM 6655 O O . VAL B 1 418 ? -23.453 -0.018 6.551 1 91.94 418 VAL B O 1
ATOM 6658 N N . GLY B 1 419 ? -22.422 -1.604 7.645 1 88.69 419 GLY B N 1
ATOM 6659 C CA . GLY B 1 419 ? -23.062 -2.686 6.914 1 88.69 419 GLY B CA 1
ATOM 6660 C C . GLY B 1 419 ? -24.562 -2.742 7.133 1 88.69 419 GLY B C 1
ATOM 6661 O O . GLY B 1 419 ? -25.328 -3.037 6.207 1 88.69 419 GLY B O 1
ATOM 6662 N N . GLU B 1 420 ? -24.953 -2.535 8.312 1 90 420 GLU B N 1
ATOM 6663 C CA . GLU B 1 420 ? -26.375 -2.559 8.656 1 90 420 GLU B CA 1
ATOM 6664 C C . GLU B 1 420 ? -27.156 -1.501 7.871 1 90 420 GLU B C 1
ATOM 6666 O O . GLU B 1 420 ? -28.359 -1.629 7.668 1 90 420 GLU B O 1
ATOM 6671 N N . ARG B 1 421 ? -26.516 -0.516 7.434 1 92.25 421 ARG B N 1
ATOM 6672 C CA . ARG B 1 421 ? -27.141 0.547 6.656 1 92.25 421 ARG B CA 1
ATOM 6673 C C . ARG B 1 421 ? -26.969 0.311 5.16 1 92.25 421 ARG B C 1
ATOM 6675 O O . ARG B 1 421 ? -27.344 1.154 4.344 1 92.25 421 ARG B O 1
ATOM 6682 N N . GLY B 1 422 ? -26.312 -0.771 4.824 1 90.31 422 GLY B N 1
ATOM 6683 C CA . GLY B 1 422 ? -26.125 -1.124 3.428 1 90.31 422 GLY B CA 1
ATOM 6684 C C . GLY B 1 422 ? -25.062 -0.29 2.74 1 90.31 422 GLY B C 1
ATOM 6685 O O . GLY B 1 422 ? -25.094 -0.121 1.52 1 90.31 422 GLY B O 1
ATOM 6686 N N . ILE B 1 423 ? -24.219 0.315 3.441 1 91.38 423 ILE B N 1
ATOM 6687 C CA . ILE B 1 423 ? -23.156 1.122 2.859 1 91.38 423 ILE B CA 1
ATOM 6688 C C . ILE B 1 423 ? -22.031 0.215 2.385 1 91.38 423 ILE B C 1
ATOM 6690 O O . ILE B 1 423 ? -21.453 -0.538 3.174 1 91.38 423 ILE B O 1
ATOM 6694 N N . ASN B 1 424 ? -21.75 0.294 1.193 1 88.56 424 ASN B N 1
ATOM 6695 C CA . ASN B 1 424 ? -20.703 -0.528 0.606 1 88.56 424 ASN B CA 1
ATOM 6696 C C . ASN B 1 424 ? -19.312 0.068 0.855 1 88.56 424 ASN B C 1
ATOM 6698 O O . ASN B 1 424 ? -19.125 1.282 0.752 1 88.56 424 ASN B O 1
ATOM 6702 N N . VAL B 1 425 ? -18.406 -0.818 1.235 1 89.69 425 VAL B N 1
ATOM 6703 C CA . VAL B 1 425 ? -17.016 -0.419 1.467 1 89.69 425 VAL B CA 1
ATOM 6704 C C . VAL B 1 425 ? -16.141 -0.873 0.297 1 89.69 425 VAL B C 1
ATOM 6706 O O . VAL B 1 425 ? -16.047 -2.068 0.013 1 89.69 425 VAL B O 1
ATOM 6709 N N . HIS B 1 426 ? -15.469 0.068 -0.353 1 88.62 426 HIS B N 1
ATOM 6710 C CA . HIS B 1 426 ? -14.672 -0.23 -1.536 1 88.62 426 HIS B CA 1
ATOM 6711 C C . HIS B 1 426 ? -13.258 -0.671 -1.153 1 88.62 426 HIS B C 1
ATOM 6713 O O . HIS B 1 426 ? -12.641 -1.467 -1.862 1 88.62 426 HIS B O 1
ATOM 6719 N N . ALA B 1 427 ? -12.766 -0.122 -0.128 1 88.69 427 ALA B N 1
ATOM 6720 C CA . ALA B 1 427 ? -11.398 -0.4 0.306 1 88.69 427 ALA B CA 1
ATOM 6721 C C . ALA B 1 427 ? -11.234 -0.139 1.8 1 88.69 427 ALA B C 1
ATOM 6723 O O . ALA B 1 427 ? -11.922 0.711 2.367 1 88.69 427 ALA B O 1
ATOM 6724 N N . ILE B 1 428 ? -10.398 -0.845 2.445 1 88.25 428 ILE B N 1
ATOM 6725 C CA . ILE B 1 428 ? -10.07 -0.711 3.861 1 88.25 428 ILE B CA 1
ATOM 6726 C C . ILE B 1 428 ? -8.555 -0.698 4.039 1 88.25 428 ILE B C 1
ATOM 6728 O O . ILE B 1 428 ? -7.84 -1.468 3.393 1 88.25 428 ILE B O 1
ATOM 6732 N N . ALA B 1 429 ? -8.055 0.181 4.809 1 87.31 429 ALA B N 1
ATOM 6733 C CA . ALA B 1 429 ? -6.637 0.193 5.176 1 87.31 429 ALA B CA 1
ATOM 6734 C C . ALA B 1 429 ? -6.461 0.488 6.66 1 87.31 429 ALA B C 1
ATOM 6736 O O . ALA B 1 429 ? -7.004 1.467 7.176 1 87.31 429 ALA B O 1
ATOM 6737 N N . GLN B 1 430 ? -5.805 -0.397 7.301 1 79.75 430 GLN B N 1
ATOM 6738 C CA . GLN B 1 430 ? -5.363 -0.188 8.672 1 79.75 430 GLN B CA 1
ATOM 6739 C C . GLN B 1 430 ? -3.92 -0.64 8.867 1 79.75 430 GLN B C 1
ATOM 6741 O O . GLN B 1 430 ? -3.559 -1.759 8.492 1 79.75 430 GLN B O 1
ATOM 6746 N N . GLY B 1 431 ? -3.104 0.24 9.344 1 73.56 431 GLY B N 1
ATOM 6747 C CA . GLY B 1 431 ? -1.71 -0.099 9.586 1 73.56 431 GLY B CA 1
ATOM 6748 C C . GLY B 1 431 ? -1.435 -0.514 11.016 1 73.56 431 GLY B C 1
ATOM 6749 O O . GLY B 1 431 ? -2.363 -0.689 11.805 1 73.56 431 GLY B O 1
ATOM 6750 N N . SER B 1 432 ? -0.271 -0.65 11.289 1 62.47 432 SER B N 1
ATOM 6751 C CA . SER B 1 432 ? 0.172 -1.266 12.539 1 62.47 432 SER B CA 1
ATOM 6752 C C . SER B 1 432 ? -0.017 -0.319 13.719 1 62.47 432 SER B C 1
ATOM 6754 O O . SER B 1 432 ? -0.069 -0.758 14.867 1 62.47 432 SER B O 1
ATOM 6756 N N . SER B 1 433 ? -0.083 0.904 13.43 1 60.28 433 SER B N 1
ATOM 6757 C CA . SER B 1 433 ? -0.236 1.815 14.562 1 60.28 433 SER B CA 1
ATOM 6758 C C . SER B 1 433 ? -1.582 1.62 15.25 1 60.28 433 SER B C 1
ATOM 6760 O O . SER B 1 433 ? -1.743 1.973 16.422 1 60.28 433 SER B O 1
ATOM 6762 N N . GLU B 1 434 ? -2.463 1.018 14.625 1 60.56 434 GLU B N 1
ATOM 6763 C CA . GLU B 1 434 ? -3.818 0.695 15.062 1 60.56 434 GLU B CA 1
ATOM 6764 C C . GLU B 1 434 ? -4.535 1.933 15.602 1 60.56 434 GLU B C 1
ATOM 6766 O O . GLU B 1 434 ? -5.426 1.825 16.438 1 60.56 434 GLU B O 1
ATOM 6771 N N . ARG B 1 435 ? -4.043 3.082 15.195 1 75 435 ARG B N 1
ATOM 6772 C CA . ARG B 1 435 ? -4.66 4.312 15.68 1 75 435 ARG B CA 1
ATOM 6773 C C . ARG B 1 435 ? -5.602 4.898 14.641 1 75 435 ARG B C 1
ATOM 6775 O O . ARG B 1 435 ? -6.297 5.883 14.906 1 75 435 ARG B O 1
ATOM 6782 N N . ASN B 1 436 ? -5.508 4.309 13.578 1 85.38 436 ASN B N 1
ATOM 6783 C CA . ASN B 1 436 ? -6.309 4.82 12.469 1 85.38 436 ASN B CA 1
ATOM 6784 C C . ASN B 1 436 ? -6.836 3.693 11.586 1 85.38 436 ASN B C 1
ATOM 6786 O O . ASN B 1 436 ? -6.125 2.723 11.32 1 85.38 436 ASN B O 1
ATOM 6790 N N . LEU B 1 437 ? -8.078 3.709 11.328 1 89.06 437 LEU B N 1
ATOM 6791 C CA . LEU B 1 437 ? -8.711 2.846 10.344 1 89.06 437 LEU B CA 1
ATOM 6792 C C . LEU B 1 437 ? -9.438 3.67 9.289 1 89.06 437 LEU B C 1
ATOM 6794 O O . LEU B 1 437 ? -10.305 4.484 9.617 1 89.06 437 LEU B O 1
ATOM 6798 N N . SER B 1 438 ? -8.992 3.494 8.094 1 91.62 438 SER B N 1
ATOM 6799 C CA . SER B 1 438 ? -9.578 4.25 6.996 1 91.62 438 SER B CA 1
ATOM 6800 C C . SER B 1 438 ? -10.273 3.326 6 1 91.62 438 SER B C 1
ATOM 6802 O O . SER B 1 438 ? -9.812 2.209 5.754 1 91.62 438 SER B O 1
ATOM 6804 N N . PHE B 1 439 ? -11.344 3.793 5.488 1 91.62 439 PHE B N 1
ATOM 6805 C CA . PHE B 1 439 ? -12.047 3.035 4.457 1 91.62 439 PHE B CA 1
ATOM 6806 C C . PHE B 1 439 ? -12.719 3.971 3.461 1 91.62 439 PHE B C 1
ATOM 6808 O O . PHE B 1 439 ? -12.875 5.164 3.73 1 91.62 439 PHE B O 1
ATOM 6815 N N . VAL B 1 440 ? -13.055 3.449 2.305 1 93.25 440 VAL B N 1
ATOM 6816 C CA . VAL B 1 440 ? -13.555 4.258 1.198 1 93.25 440 VAL B CA 1
ATOM 6817 C C . VAL B 1 440 ? -14.992 3.859 0.878 1 93.25 440 VAL B C 1
ATOM 6819 O O . VAL B 1 440 ? -15.305 2.672 0.785 1 93.25 440 VAL B O 1
ATOM 6822 N N . VAL B 1 441 ? -15.875 4.844 0.729 1 94.62 441 VAL B N 1
ATOM 6823 C CA . VAL B 1 441 ? -17.266 4.621 0.373 1 94.62 441 VAL B CA 1
ATOM 6824 C C . VAL B 1 441 ? -17.656 5.543 -0.78 1 94.62 441 VAL B C 1
ATOM 6826 O O . VAL B 1 441 ? -16.891 6.426 -1.168 1 94.62 441 VAL B O 1
ATOM 6829 N N . ASP B 1 442 ? -18.828 5.277 -1.332 1 95.38 442 ASP B N 1
ATOM 6830 C CA . ASP B 1 442 ? -19.375 6.223 -2.301 1 95.38 442 ASP B CA 1
ATOM 6831 C C . ASP B 1 442 ? -19.594 7.594 -1.669 1 95.38 442 ASP B C 1
ATOM 6833 O O . ASP B 1 442 ? -20.062 7.691 -0.532 1 95.38 442 ASP B O 1
ATOM 6837 N N . GLU B 1 443 ? -19.234 8.578 -2.445 1 96.25 443 GLU B N 1
ATOM 6838 C CA . GLU B 1 443 ? -19.344 9.938 -1.934 1 96.25 443 GLU B CA 1
ATOM 6839 C C . GLU B 1 443 ? -20.766 10.242 -1.468 1 96.25 443 GLU B C 1
ATOM 6841 O O . GLU B 1 443 ? -20.969 10.938 -0.473 1 96.25 443 GLU B O 1
ATOM 6846 N N . GLU B 1 444 ? -21.75 9.688 -2.162 1 96.12 444 GLU B N 1
ATOM 6847 C CA . GLU B 1 444 ? -23.156 9.938 -1.849 1 96.12 444 GLU B CA 1
ATOM 6848 C C . GLU B 1 444 ? -23.531 9.352 -0.491 1 96.12 444 GLU B C 1
ATOM 6850 O O . GLU B 1 444 ? -24.516 9.781 0.127 1 96.12 444 GLU B O 1
ATOM 6855 N N . ARG B 1 445 ? -22.766 8.398 -0.031 1 95.56 445 ARG B N 1
ATOM 6856 C CA . ARG B 1 445 ? -23.078 7.715 1.22 1 95.56 445 ARG B CA 1
ATOM 6857 C C . ARG B 1 445 ? -22.156 8.18 2.342 1 95.56 445 ARG B C 1
ATOM 6859 O O . ARG B 1 445 ? -22.266 7.719 3.479 1 95.56 445 ARG B O 1
ATOM 6866 N N . GLY B 1 446 ? -21.266 9.07 2.037 1 96 446 GLY B N 1
ATOM 6867 C CA . GLY B 1 446 ? -20.234 9.484 2.973 1 96 446 GLY B CA 1
ATOM 6868 C C . GLY B 1 446 ? -20.781 10.109 4.238 1 96 446 GLY B C 1
ATOM 6869 O O . GLY B 1 446 ? -20.406 9.727 5.344 1 96 446 GLY B O 1
ATOM 6870 N N . GLN B 1 447 ? -21.688 11.023 4.09 1 95.62 447 GLN B N 1
ATOM 6871 C CA . GLN B 1 447 ? -22.266 11.719 5.238 1 95.62 447 GLN B CA 1
ATOM 6872 C C . GLN B 1 447 ? -23.047 10.758 6.137 1 95.62 447 GLN B C 1
ATOM 6874 O O . GLN B 1 447 ? -22.969 10.844 7.363 1 95.62 447 GLN B O 1
ATOM 6879 N N . GLU B 1 448 ? -23.734 9.938 5.512 1 96.25 448 GLU B N 1
ATOM 6880 C CA . GLU B 1 448 ? -24.484 8.938 6.277 1 96.25 448 GLU B CA 1
ATOM 6881 C C . GLU B 1 448 ? -23.531 8.031 7.062 1 96.25 448 GLU B C 1
ATOM 6883 O O . GLU B 1 448 ? -23.812 7.688 8.219 1 96.25 448 GLU B O 1
ATOM 6888 N N . ALA B 1 449 ? -22.516 7.617 6.438 1 95.62 449 ALA B N 1
ATOM 6889 C CA . ALA B 1 449 ? -21.531 6.766 7.102 1 95.62 449 ALA B CA 1
ATOM 6890 C C . ALA B 1 449 ? -20.969 7.445 8.352 1 95.62 449 ALA B C 1
ATOM 6892 O O . ALA B 1 449 ? -20.891 6.828 9.414 1 95.62 449 ALA B O 1
ATOM 6893 N N . VAL B 1 450 ? -20.625 8.703 8.234 1 96 450 VAL B N 1
ATOM 6894 C CA . VAL B 1 450 ? -20.047 9.453 9.352 1 96 450 VAL B CA 1
ATOM 6895 C C . VAL B 1 450 ? -21.062 9.516 10.5 1 96 450 VAL B C 1
ATOM 6897 O O . VAL B 1 450 ? -20.703 9.328 11.656 1 96 450 VAL B O 1
ATOM 6900 N N . ARG B 1 451 ? -22.297 9.727 10.188 1 96 451 ARG B N 1
ATOM 6901 C CA . ARG B 1 451 ? -23.344 9.812 11.203 1 96 451 ARG B CA 1
ATOM 6902 C C . ARG B 1 451 ? -23.531 8.484 11.922 1 96 451 ARG B C 1
ATOM 6904 O O . ARG B 1 451 ? -23.641 8.438 13.148 1 96 451 ARG B O 1
ATOM 6911 N N . VAL B 1 452 ? -23.547 7.469 11.125 1 95.12 452 VAL B N 1
ATOM 6912 C CA . VAL B 1 452 ? -23.766 6.129 11.656 1 95.12 452 VAL B CA 1
ATOM 6913 C C . VAL B 1 452 ? -22.609 5.742 12.578 1 95.12 452 VAL B C 1
ATOM 6915 O O . VAL B 1 452 ? -22.828 5.18 13.656 1 95.12 452 VAL B O 1
ATOM 6918 N N . ILE B 1 453 ? -21.453 6.023 12.203 1 95.06 453 ILE B N 1
ATOM 6919 C CA . ILE B 1 453 ? -20.266 5.684 12.992 1 95.06 453 ILE B CA 1
ATOM 6920 C C . ILE B 1 453 ? -20.25 6.504 14.273 1 95.06 453 ILE B C 1
ATOM 6922 O O . ILE B 1 453 ? -19.953 5.98 15.352 1 95.06 453 ILE B O 1
ATOM 6926 N N . HIS B 1 454 ? -20.531 7.809 14.094 1 96.31 454 HIS B N 1
ATOM 6927 C CA . HIS B 1 454 ? -20.531 8.664 15.273 1 96.31 454 HIS B CA 1
ATOM 6928 C C . HIS B 1 454 ? -21.516 8.148 16.328 1 96.31 454 HIS B C 1
ATOM 6930 O O . HIS B 1 454 ? -21.188 8.094 17.516 1 96.31 454 HIS B O 1
ATOM 6936 N N . ARG B 1 455 ? -22.688 7.746 15.938 1 94.56 455 ARG B N 1
ATOM 6937 C CA . ARG B 1 455 ? -23.688 7.195 16.844 1 94.56 455 ARG B CA 1
ATOM 6938 C C . ARG B 1 455 ? -23.188 5.895 17.469 1 94.56 455 ARG B C 1
ATOM 6940 O O . ARG B 1 455 ? -23.391 5.668 18.672 1 94.56 455 ARG B O 1
ATOM 6947 N N . ALA B 1 456 ? -22.578 5.09 16.688 1 92.25 456 ALA B N 1
ATOM 6948 C CA . ALA B 1 456 ? -22.125 3.771 17.141 1 92.25 456 ALA B CA 1
ATOM 6949 C C . ALA B 1 456 ? -21.031 3.891 18.188 1 92.25 456 ALA B C 1
ATOM 6951 O O . ALA B 1 456 ? -20.938 3.064 19.109 1 92.25 456 ALA B O 1
ATOM 6952 N N . PHE B 1 457 ? -20.25 4.891 18.094 1 93.06 457 PHE B N 1
ATOM 6953 C CA . PHE B 1 457 ? -19.062 4.922 18.938 1 93.06 457 PHE B CA 1
ATOM 6954 C C . PHE B 1 457 ? -19.234 5.934 20.062 1 93.06 457 PHE B C 1
ATOM 6956 O O . PHE B 1 457 ? -18.609 5.793 21.125 1 93.06 457 PHE B O 1
ATOM 6963 N N . PHE B 1 458 ? -20.016 6.965 19.844 1 92.81 458 PHE B N 1
ATOM 6964 C CA . PHE B 1 458 ? -20.125 8.008 20.859 1 92.81 458 PHE B CA 1
ATOM 6965 C C . PHE B 1 458 ? -21.516 7.977 21.5 1 92.81 458 PHE B C 1
ATOM 6967 O O . PHE B 1 458 ? -21.719 8.578 22.562 1 92.81 458 PHE B O 1
ATOM 6974 N N . GLY B 1 459 ? -22.453 7.137 21.094 1 80.88 459 GLY B N 1
ATOM 6975 C CA . GLY B 1 459 ? -23.781 7.008 21.672 1 80.88 459 GLY B CA 1
ATOM 6976 C C . GLY B 1 459 ? -24.625 8.258 21.516 1 80.88 459 GLY B C 1
ATOM 6977 O O . GLY B 1 459 ? -25.547 8.492 22.281 1 80.88 459 GLY B O 1
ATOM 6978 N N . ARG B 1 460 ? -24.266 9.148 20.703 1 69.69 460 ARG B N 1
ATOM 6979 C CA . ARG B 1 460 ? -24.969 10.422 20.578 1 69.69 460 ARG B CA 1
ATOM 6980 C C . ARG B 1 460 ? -25.297 10.711 19.109 1 69.69 460 ARG B C 1
ATOM 6982 O O . ARG B 1 460 ? -24.594 10.266 18.203 1 69.69 460 ARG B O 1
#

Radius of gyration: 34.82 Å; Cα contacts (8 Å, |Δi|>4): 2158; chains: 2; bounding box: 64×120×68 Å

pLDDT: mean 90.22, std 9.89, range [49.47, 98.75]

Organism: Winmispira thermophila (strain ATCC 700085 / DSM 6578 / Z-1203) (NCBI:txid869211)

Sequence (920 aa):
MKVMKFGGSSVADGPKIAHVVELVRKAREREPVAVVLSAMKGVTDLLLSMARKAESGDPSYREDLSSLTSRQKETLSSLMGDGTQAGAAWDAVSALLEDLSSILHGIELVRECSRRSLDLVASFGERLNCTLVTRYLLSLGERAEYVDAREVVLTDDSFGSAVVQFEETYGRIRERLAGDAIYVVTGFIGATREGVTTTLGRNGSDYSAAIVGAGVGAEEVEIWTDVDGVLSADPRVVPEAFVLEEVSFQEAMELSYFGAKVIHPYTMIPAVERDIPIVIKNTMNPGFPGTRIVKHPKPHPWPITGIASIPGVALINIEGSGMMGVPGIAARVFSALAEAKVNIIMISQASSEHSICVVCRKEEVDRALDALERSLEPERRARIISDFECIRDLEIIAIVGENMRGTPGLAGRLFQAVGERGINVHAIAQGSSERNLSFVVDEERGQEAVRVIHRAFFGRMKVMKFGGSSVADGPKIAHVVELVRKAREREPVAVVLSAMKGVTDLLLSMARKAESGDPSYREDLSSLTSRQKETLSSLMGDGTQAGAAWDAVSALLEDLSSILHGIELVRECSRRSLDLVASFGERLNCTLVTRYLLSLGERAEYVDAREVVLTDDSFGSAVVQFEETYGRIRERLAGDAIYVVTGFIGATREGVTTTLGRNGSDYSAAIVGAGVGAEEVEIWTDVDGVLSADPRVVPEAFVLEEVSFQEAMELSYFGAKVIHPYTMIPAVERDIPIVIKNTMNPGFPGTRIVKHPKPHPWPITGIASIPGVALINIEGSGMMGVPGIAARVFSALAEAKVNIIMISQASSEHSICVVCRKEEVDRALDALERSLEPERRARIISDFECIRDLEIIAIVGENMRGTPGLAGRLFQAVGERGINVHAIAQGSSERNLSFVVDEERGQEAVRVIHRAFFGR

InterPro domains:
  IPR001048 Aspartate/glutamate/uridylate kinase [PF00696] (2-282)
  IPR001341 Aspartate kinase [TIGR00657] (3-458)
  IPR002912 ACT domain [PS51671] (318-399)
  IPR005260 Aspartate kinase, monofunctional class [PIRSF000726] (3-458)
  IPR011147 Bifunctional aspartokinase/homoserine dehydrogenase, homoserine dehydrogenase domain [PTHR43070] (1-458)
  IPR018042 Aspartate kinase, conserved site [PS00324] (3-11)
  IPR036393 Acetylglutamate kinase-like superfamily [G3DSA:3.40.1160.10] (1-296)
  IPR036393 Acetylglutamate kinase-like superfamily [SSF53633] (1-296)
  IPR045865 ACT-like domain [SSF55021] (302-378)
  IPR045865 ACT-like domain [SSF55021] (384-458)
  IPR054352 Aspartokinase, ACT domain [PF22468] (316-375)
  IPR054352 Aspartokinase, ACT domain [PF22468] (397-457)

Nearest PDB structures (foldseek):
  2hmf-assembly1_A  TM=8.983E-01  e=1.251E-50  Methanocaldococcus jannaschii
  2j0w-assembly1_A  TM=8.382E-01  e=7.354E-41  Escherichia coli
  3ab2-assembly1_A  TM=8.773E-01  e=5.661E-31  Corynebacterium glutamicum
  3ab2-assembly3_K  TM=8.839E-01  e=1.416E-30  Corynebacterium glutamicum
  6mx1-assembly1_B  TM=9.636E-01  e=1.554E-15  Escherichia coli str. K-12 substr. MG1655